Protein AF-A0A7V5LEC3-F1 (afdb_monomer_lite)

Radius of gyration: 36.4 Å; chains: 1; bounding box: 105×73×101 Å

Secondary structure (DSSP, 8-state):
---TT---PBPHHHHT-TT---HHHHHHHHHHTGGGT--HHHHHHHHHHHHTTT-S-HHHHHHH---HHHHT-TTGGGS----HHHHHHHHHHHHHHTTPPP--S-S---S-EEEEE--SHHHHHHHHHHHHTT-EEEEEESSSSS-THHHHTS-TTTS-HHHHHHHHHHHHTTT-EEEES--BTTTB-HHHHHHH-SEEEE-----EEPP---TTTTSTTEEEHHHHHHHHHH-TT----SEEEEEE-SHHHHHHHHHHHHTT-EEEEEESS-GGG--S-HHHHHHHHHHT-EEEESEEEEEEEEETTEEEEEEEEEEEEEEE-TTSSEEEEEEEEEEEEEE-SEEEEES-EE----S-GGGB-TTSPBP--TT-B-SSTTEEE-SGGGS---HHHHHHHHHHHHHHHHHHHHTPPPPP---PPBPPGGGS-GGG----PPP---B--HHHHHHSTTS-SBPPPPHHHHHHHHHT---BTTB-S-----HHHHHHHHHIIIIIIIGGG--TTHHHH-PPP-SGGGGSBPSS---TT-TT--SB-HHHHHHHHHHTT---HHHHHHHHHHHHHHTTHHHHHT-HHHHHHHHHGGG----PPPPGGGGGHHHHHIIIIIIIHHHHHSS-HHHHH-HHHIIIIIHHHHHH-PPBTTTTB----GGG--HHHHHHHHHHHHHHHHHTTSSSHHHHHT-HHHHHHHTTTTTSSEEEEE-TT----SHHHHH-TT---TTT-TTSTT-----GGGGSTTEEEEE--TTS-HHHHTTTSPPPPTT--------------

Foldseek 3Di:
DPDPVDFLADAQLQVPQLQNAPLLLLLLLLQCCVVVVHDNLVSLLVSLVRRCVRALQLLLCLQFPLRVSFVRHQCVVVPGGFSSSLLSNQSLVSCLVVVPADAAPDPDADPFEEEEEAQALLSLLLLLLQLSPHYAYEYEEQAPDGHPCSQQQAALLRPNPVSSVSSSVRSCVSVYHYHYNDDDLPNHDPVNVLVVGQAYEYEQAFQAFDFLPAALCPFPQEEALSRQSNCCSVPVLDQSDAEEEEEAQAQSSLRSQLLNVLSHHQYEYEELADPVQRHYSPVSVVVSVLLPYHYHYQKDFRHFDDDPSFGFKTKIFGWDFDAADPVRGTDTDTDPPDIDIDTHRHYYYHHDTADPDNHDCLQADPVGAGDADQLQHSVPNNYGYFANSNHHDGSSNSSNSSNSVSQVSVCVVVVHDRDDDDPGHHFHSVQADCVPQDDDDHDFFDADRSVVCSVPVSHHGTDRTDSVNSNVSSSNDPSTSQDRPDPPCDPLVVLLLCQQCVQQPPVQQVQPCCVVQLAADPDPQQDAADLEADASLQRRGSYYHLLLVLLLCLLVVHDPVVSCVVNVVCLQAQQLLCVQRRYNVLSLLVVLQVPADAADDDDQVLLCLQVVLLPPQRHVCCNVPSDNRCSLQPLNCLVRHLVCCVVVQGAYPVPRDTDPPPVNPDPSNVNNVVSNVVVSVVSNNYQPSCLRHHHNSLVSSLVSQQNHFKFKAFAPPDSLSCQLQVQASQNDDCQACGSHSSDSSNCSSVVNVRMDIGTNDPPPDPVVVVRRHRPDPPPDDPDDDDDDDDDDD

pLDDT: mean 85.45, std 15.53, range [23.48, 98.75]

Sequence (793 aa):
MIDKDKLDLLAPCIATCPQGNDIRAVMAIISEADRLERPRGEAFEEAWRVLTRTNPLPAVCGRVCPHPCETACNLCDRGCGIAINDIERFLGDWAISHELKHTRIQAQTHPEKIAVIGSGPAGLACAYHLARRGYNVTIFEAQQKSGGMMRYGIPEYRLPTDIIEAEIENILDLGIELRTGVEVGGDLSFVELQSEYDVVFIGVGAQKGIKLYCRGEDAPNVTGGVEFLRRTTDDKSFHPGDRVVVVGGGDTAVDAARVALRLGSEVTIMYRRTRNEMPAIKEEIREAEAEGVKIEFLSAPKEIETRDERAVAIIGQRMQLGEPDDSGRRRPVPIIGEEFRIDADLVIVAVSQTADWNGPTEVTNRRGWIEADDWGDTGFKMTYAGGDVKGLGLVADAVHQGTKAAEAIHARLRGEDLPVEIKPTLVTTEQISLAKTEPAPRHEGGKLSVKERRERLWAEIKSTITVDEAVAEADRCVKCGTTFLSKRTTPLLLLRRFTQFGIGVVLFNSYFSVFSTKTIYAGPLRNICVPGLNCHACPTATMGCPIGMMQYFAATHRFPWFLIGFLGIIGLISGRFTCGWLCPFGFVQDMVHSFKKLNIRIPRPLYYFKYVVLVTLVFIIPYLTYEHWFSKLCPCGALIAAIPWAIWNPVQPQFDTTAVPLDAIGSMYWIKIWILGVFLMLFLFIKRPFCRTICPLGAIYALFNRISLVSLRVKESCTNCGRCRELCPMDLDFRTEINSENCIKCFDCTQCEHVEFSWNLPWGSVAEASRLRAPPVEGEAIGGPVTTSRGNR

Structure (mmCIF, N/CA/C/O backbone):
data_AF-A0A7V5LEC3-F1
#
_entry.id   AF-A0A7V5LEC3-F1
#
loop_
_atom_site.group_PDB
_atom_site.id
_atom_site.type_symbol
_atom_site.label_atom_id
_atom_site.label_alt_id
_atom_site.label_comp_id
_atom_site.label_asym_id
_atom_site.label_entity_id
_atom_site.label_seq_id
_atom_site.pdbx_PDB_ins_code
_atom_site.Cartn_x
_atom_site.Cartn_y
_atom_site.Cartn_z
_atom_site.occupancy
_atom_site.B_iso_or_equiv
_atom_site.auth_seq_id
_atom_site.auth_comp_id
_atom_site.auth_asym_id
_atom_site.auth_atom_id
_atom_site.pdbx_PDB_model_num
ATOM 1 N N . MET A 1 1 ? 5.135 30.159 17.154 1.00 24.41 1 MET A N 1
ATOM 2 C CA . MET A 1 1 ? 6.119 29.928 16.074 1.00 24.41 1 MET A CA 1
ATOM 3 C C . MET A 1 1 ? 6.428 28.443 16.044 1.00 24.41 1 MET A C 1
ATOM 5 O O . MET A 1 1 ? 7.126 27.965 16.926 1.00 24.41 1 MET A O 1
ATOM 9 N N . ILE A 1 2 ? 5.815 27.710 15.114 1.00 23.48 2 ILE A N 1
ATOM 10 C CA . ILE A 1 2 ? 6.107 26.290 14.895 1.00 23.48 2 ILE A CA 1
ATOM 11 C C . ILE A 1 2 ? 7.493 26.232 14.251 1.00 23.48 2 ILE A C 1
ATOM 13 O O . ILE A 1 2 ? 7.745 26.908 13.254 1.00 23.48 2 ILE A O 1
ATOM 17 N N . ASP A 1 3 ? 8.399 25.517 14.905 1.00 26.42 3 ASP A N 1
ATOM 18 C CA . ASP A 1 3 ? 9.773 25.302 14.471 1.00 26.42 3 ASP A CA 1
ATOM 19 C C . ASP A 1 3 ? 9.765 24.695 13.059 1.00 26.42 3 ASP A C 1
ATOM 21 O O . ASP A 1 3 ? 9.297 23.572 12.867 1.00 26.42 3 ASP A O 1
ATOM 25 N N . LYS A 1 4 ? 10.225 25.460 12.059 1.00 29.41 4 LYS A N 1
ATOM 26 C CA . LYS A 1 4 ? 10.257 25.048 10.642 1.00 29.41 4 LYS A CA 1
ATOM 27 C C . LYS A 1 4 ? 11.135 23.807 10.405 1.00 29.41 4 LYS A C 1
ATOM 29 O O . LYS A 1 4 ? 11.043 23.211 9.339 1.00 29.41 4 LYS A O 1
ATOM 34 N N . ASP A 1 5 ? 11.918 23.392 11.403 1.00 36.50 5 ASP A N 1
ATOM 35 C CA . ASP A 1 5 ? 12.737 22.177 11.390 1.00 36.50 5 ASP A CA 1
ATOM 36 C C . ASP A 1 5 ? 11.968 20.892 11.789 1.00 36.50 5 ASP A C 1
ATOM 38 O O . ASP A 1 5 ? 12.553 19.809 11.748 1.00 36.50 5 ASP A O 1
ATOM 42 N N . LYS A 1 6 ? 10.680 20.974 12.170 1.00 38.81 6 LYS A N 1
ATOM 43 C CA . LYS A 1 6 ? 9.840 19.833 12.607 1.00 38.81 6 LYS A CA 1
ATOM 44 C C . LYS A 1 6 ? 8.749 19.448 11.598 1.00 38.81 6 LYS A C 1
ATOM 46 O O . LYS A 1 6 ? 7.587 19.295 11.970 1.00 38.81 6 LYS A O 1
ATOM 51 N N . LEU A 1 7 ? 9.087 19.335 10.316 1.00 44.12 7 LEU A N 1
ATOM 52 C CA . LEU A 1 7 ? 8.174 18.713 9.358 1.00 44.12 7 LEU A CA 1
ATOM 53 C C . LEU A 1 7 ? 8.414 17.202 9.317 1.00 44.12 7 LEU A C 1
ATOM 55 O O . LEU A 1 7 ? 9.490 16.768 8.907 1.00 44.12 7 LEU A O 1
ATOM 59 N N . ASP A 1 8 ? 7.393 16.421 9.679 1.00 54.00 8 ASP A N 1
ATOM 60 C CA . ASP A 1 8 ? 7.269 15.028 9.246 1.00 54.00 8 ASP A CA 1
ATOM 61 C C . ASP A 1 8 ? 7.252 15.021 7.714 1.00 54.00 8 ASP A C 1
ATOM 63 O O . ASP A 1 8 ? 6.267 15.402 7.076 1.00 54.00 8 ASP A O 1
ATOM 67 N N . LEU A 1 9 ? 8.383 14.665 7.106 1.00 72.19 9 LEU A N 1
ATOM 68 C CA . LEU A 1 9 ? 8.486 14.618 5.656 1.00 72.19 9 LEU A CA 1
ATOM 69 C C . LEU A 1 9 ? 7.780 13.355 5.139 1.00 72.19 9 LEU A C 1
ATOM 71 O O . LEU A 1 9 ? 8.059 12.232 5.583 1.00 72.19 9 LEU A O 1
ATOM 75 N N . LEU A 1 10 ? 6.872 13.533 4.180 1.00 82.38 10 LEU A N 1
ATOM 76 C CA . LEU A 1 10 ? 6.075 12.447 3.618 1.00 82.38 10 LEU A CA 1
ATOM 77 C C . LEU A 1 10 ? 6.847 11.730 2.507 1.00 82.38 10 LEU A C 1
ATOM 79 O O . LEU A 1 10 ? 7.439 12.355 1.624 1.00 82.38 10 LEU A O 1
ATOM 83 N N . ALA A 1 11 ? 6.840 10.397 2.547 1.00 87.56 11 ALA A N 1
ATOM 84 C CA . ALA A 1 11 ? 7.420 9.589 1.483 1.00 87.56 11 ALA A CA 1
ATOM 85 C C . ALA A 1 11 ? 6.589 9.744 0.194 1.00 87.56 11 ALA A C 1
ATOM 87 O O . ALA A 1 11 ? 5.360 9.662 0.263 1.00 87.56 11 ALA A O 1
ATOM 88 N N . PRO A 1 12 ? 7.219 9.900 -0.984 1.00 90.25 12 PRO A N 1
ATOM 89 C CA . PRO A 1 12 ? 6.482 10.134 -2.227 1.00 90.25 12 PRO A CA 1
ATOM 90 C C . PRO A 1 12 ? 5.563 8.966 -2.603 1.00 90.25 12 PRO A C 1
ATOM 92 O O . PRO A 1 12 ? 4.489 9.193 -3.152 1.00 90.25 12 PRO A O 1
ATOM 95 N N . CYS A 1 13 ? 5.925 7.729 -2.240 1.00 92.06 13 CYS A N 1
ATOM 96 C CA . CYS A 1 13 ? 5.071 6.560 -2.444 1.00 92.06 13 CYS A CA 1
ATOM 97 C C . CYS A 1 13 ? 3.762 6.627 -1.641 1.00 92.06 13 CYS A C 1
ATOM 99 O O . CYS A 1 13 ? 2.728 6.229 -2.160 1.00 92.06 13 CYS A O 1
ATOM 101 N N . ILE A 1 14 ? 3.785 7.160 -0.412 1.00 91.19 14 ILE A N 1
ATOM 102 C CA . ILE A 1 14 ? 2.576 7.349 0.408 1.00 91.19 14 ILE A CA 1
ATOM 103 C C . ILE A 1 14 ? 1.735 8.487 -0.175 1.00 91.19 14 ILE A C 1
ATOM 105 O O . ILE A 1 14 ? 0.533 8.341 -0.341 1.00 91.19 14 ILE A O 1
ATOM 109 N N . ALA A 1 15 ? 2.378 9.595 -0.550 1.00 89.38 15 ALA A N 1
ATOM 110 C CA . ALA A 1 15 ? 1.699 10.769 -1.100 1.00 89.38 15 ALA A CA 1
ATOM 111 C C . ALA A 1 15 ? 0.947 10.512 -2.410 1.00 89.38 15 ALA A C 1
ATOM 113 O O . ALA A 1 15 ? -0.008 11.210 -2.725 1.00 89.38 15 ALA A O 1
ATOM 114 N N . THR A 1 16 ? 1.417 9.541 -3.187 1.00 91.31 16 THR A N 1
ATOM 115 C CA . THR A 1 16 ? 0.834 9.164 -4.478 1.00 91.31 16 THR A CA 1
ATOM 116 C C . THR A 1 16 ? 0.011 7.886 -4.399 1.00 91.31 16 THR A C 1
ATOM 118 O O . THR A 1 16 ? -0.535 7.467 -5.414 1.00 91.31 16 THR A O 1
ATOM 121 N N . CYS A 1 17 ? -0.084 7.250 -3.226 1.00 93.00 17 CYS A N 1
ATOM 122 C CA . CYS A 1 17 ? -0.916 6.072 -3.043 1.00 93.00 17 CYS A CA 1
ATOM 123 C C . CYS A 1 17 ? -2.394 6.496 -3.005 1.00 93.00 17 CYS A C 1
ATOM 125 O O . CYS A 1 17 ? -2.797 7.121 -2.023 1.00 93.00 17 CYS A O 1
ATOM 127 N N . PRO A 1 18 ? -3.220 6.123 -4.001 1.00 90.31 18 PRO A N 1
ATOM 128 C CA . PRO A 1 18 ? -4.637 6.498 -4.026 1.00 90.31 18 PRO A CA 1
ATOM 129 C C . PRO A 1 18 ? -5.420 5.955 -2.824 1.00 90.31 18 PRO A C 1
ATOM 131 O O . PRO A 1 18 ? -6.395 6.556 -2.403 1.00 90.31 18 PRO A O 1
ATOM 134 N N . GLN A 1 19 ? -4.959 4.850 -2.231 1.00 90.06 19 GLN A N 1
ATOM 135 C CA . GLN A 1 19 ? -5.587 4.207 -1.074 1.00 90.06 19 GLN A CA 1
ATOM 136 C C . GLN A 1 19 ? -5.247 4.904 0.258 1.00 90.06 19 GLN A C 1
ATOM 138 O O . GLN A 1 19 ? -5.965 4.748 1.242 1.00 90.06 19 GLN A O 1
ATOM 143 N N . GLY A 1 20 ? -4.143 5.662 0.309 1.00 87.56 20 GLY A N 1
ATOM 144 C CA . GLY A 1 20 ? -3.601 6.234 1.548 1.00 87.56 20 GLY A CA 1
ATOM 145 C C . GLY A 1 20 ? -2.778 5.264 2.409 1.00 87.56 20 GLY A C 1
ATOM 146 O O . GLY A 1 20 ? -2.611 5.505 3.602 1.00 87.56 20 GLY A O 1
ATOM 147 N N . ASN A 1 21 ? -2.250 4.178 1.835 1.00 91.75 21 ASN A N 1
ATOM 148 C CA . ASN A 1 21 ? -1.500 3.159 2.580 1.00 91.75 21 ASN A CA 1
ATOM 149 C C . ASN A 1 21 ? -0.188 3.696 3.179 1.00 91.75 21 ASN A C 1
ATOM 151 O O . ASN A 1 21 ? 0.602 4.359 2.498 1.00 91.75 21 ASN A O 1
ATOM 155 N N . ASP A 1 22 ? 0.130 3.286 4.414 1.00 90.75 22 ASP A N 1
ATOM 156 C CA . ASP A 1 22 ? 1.450 3.512 5.021 1.00 90.75 22 ASP A CA 1
ATOM 157 C C . ASP A 1 22 ? 2.480 2.492 4.503 1.00 90.75 22 ASP A C 1
ATOM 159 O O . ASP A 1 22 ? 2.961 1.600 5.207 1.00 90.75 22 ASP A O 1
ATOM 163 N N . ILE A 1 23 ? 2.827 2.641 3.222 1.00 93.19 23 ILE A N 1
ATOM 164 C CA . ILE A 1 23 ? 3.787 1.786 2.507 1.00 93.19 23 ILE A CA 1
ATOM 165 C C . ILE A 1 23 ? 5.130 1.742 3.245 1.00 93.19 23 ILE A C 1
ATOM 167 O O . ILE A 1 23 ? 5.800 0.712 3.288 1.00 93.19 23 ILE A O 1
ATOM 171 N N . ARG A 1 24 ? 5.542 2.858 3.853 1.00 88.69 24 ARG A N 1
ATOM 172 C CA . ARG A 1 24 ? 6.811 2.941 4.579 1.00 88.69 24 ARG A CA 1
ATOM 173 C C . ARG A 1 24 ? 6.811 2.040 5.809 1.00 88.69 24 ARG A C 1
ATOM 175 O O . ARG A 1 24 ? 7.806 1.349 6.021 1.00 88.69 24 ARG A O 1
ATOM 182 N N . ALA A 1 25 ? 5.741 2.053 6.604 1.00 87.00 25 ALA A N 1
ATOM 183 C CA . ALA A 1 25 ? 5.615 1.178 7.765 1.00 87.00 25 ALA A CA 1
ATOM 184 C C . ALA A 1 25 ? 5.575 -0.299 7.354 1.00 87.00 25 ALA A C 1
ATOM 186 O O . ALA A 1 25 ? 6.313 -1.094 7.931 1.00 87.00 25 ALA A O 1
ATOM 187 N N . VAL A 1 26 ? 4.812 -0.643 6.309 1.00 93.50 26 VAL A N 1
ATOM 188 C CA . VAL A 1 26 ? 4.755 -2.006 5.748 1.00 93.50 26 VAL A CA 1
ATOM 189 C C . VAL A 1 26 ? 6.157 -2.516 5.397 1.00 93.50 26 VAL A C 1
ATOM 191 O O . VAL A 1 26 ? 6.591 -3.547 5.912 1.00 93.50 26 VAL A O 1
ATOM 194 N N . MET A 1 27 ? 6.920 -1.752 4.609 1.00 93.50 27 MET A N 1
ATOM 195 C CA . MET A 1 27 ? 8.288 -2.133 4.231 1.00 93.50 27 MET A CA 1
ATOM 196 C C . MET A 1 27 ? 9.225 -2.214 5.442 1.00 93.50 27 MET A C 1
ATOM 198 O O . MET A 1 27 ? 10.095 -3.083 5.512 1.00 93.50 27 MET A O 1
ATOM 202 N N . ALA A 1 28 ? 9.069 -1.313 6.417 1.00 86.12 28 ALA A N 1
ATOM 203 C CA . ALA A 1 28 ? 9.888 -1.314 7.625 1.00 86.12 28 ALA A CA 1
ATOM 204 C C . ALA A 1 28 ? 9.645 -2.548 8.502 1.00 86.12 28 ALA A C 1
ATOM 206 O O . ALA A 1 28 ? 10.609 -3.106 9.019 1.00 86.12 28 ALA A O 1
ATOM 207 N N . ILE A 1 29 ? 8.395 -2.988 8.637 1.00 86.25 29 ILE A N 1
ATOM 208 C CA . ILE A 1 29 ? 8.038 -4.184 9.407 1.00 86.25 29 ILE A CA 1
ATOM 209 C C . ILE A 1 29 ? 8.666 -5.431 8.780 1.00 86.25 29 ILE A C 1
ATOM 211 O O . ILE A 1 29 ? 9.311 -6.202 9.492 1.00 86.25 29 ILE A O 1
ATOM 215 N N . ILE A 1 30 ? 8.539 -5.588 7.458 1.00 92.00 30 ILE A N 1
ATOM 216 C CA . ILE A 1 30 ? 9.074 -6.747 6.733 1.00 92.00 30 ILE A CA 1
ATOM 217 C C . ILE A 1 30 ? 10.608 -6.775 6.802 1.00 92.00 30 ILE A C 1
ATOM 219 O O . ILE A 1 30 ? 11.181 -7.751 7.281 1.00 92.00 30 ILE A O 1
ATOM 223 N N . SER A 1 31 ? 11.272 -5.683 6.402 1.00 87.44 31 SER A N 1
ATOM 224 C CA . SER A 1 31 ? 12.749 -5.590 6.383 1.00 87.44 31 SER A CA 1
ATOM 225 C C . SER A 1 31 ? 13.398 -5.769 7.761 1.00 87.44 31 SER A C 1
ATOM 227 O O . SER A 1 31 ? 14.548 -6.186 7.895 1.00 87.44 31 SER A O 1
ATOM 229 N N . GLU A 1 32 ? 12.692 -5.438 8.846 1.00 80.06 32 GLU A N 1
ATOM 230 C CA . GLU A 1 32 ? 13.256 -5.545 10.192 1.00 80.06 32 GLU A CA 1
ATOM 231 C C . GLU A 1 32 ? 13.014 -6.893 10.872 1.00 80.06 32 GLU A C 1
ATOM 233 O O . GLU A 1 32 ? 13.605 -7.116 11.932 1.00 80.06 32 GLU A O 1
ATOM 238 N N . ALA A 1 33 ? 12.218 -7.791 10.284 1.00 79.62 33 ALA A N 1
ATOM 239 C CA . ALA A 1 33 ? 11.856 -9.077 10.881 1.00 79.62 33 ALA A CA 1
ATOM 240 C C . ALA A 1 33 ? 13.093 -9.908 11.267 1.00 79.62 33 ALA A C 1
ATOM 242 O O . ALA A 1 33 ? 13.329 -10.166 12.452 1.00 79.62 33 ALA A O 1
ATOM 243 N N . ASP A 1 34 ? 13.957 -10.205 10.291 1.00 75.25 34 ASP A N 1
ATOM 244 C CA . ASP A 1 34 ? 15.197 -10.967 10.497 1.00 75.25 34 ASP A CA 1
ATOM 245 C C . ASP A 1 34 ? 16.153 -10.236 11.442 1.00 75.25 34 ASP A C 1
ATOM 247 O O . ASP A 1 34 ? 16.822 -10.820 12.298 1.00 75.25 34 ASP A O 1
ATOM 251 N N . ARG A 1 35 ? 16.185 -8.904 11.337 1.00 66.00 35 ARG A N 1
ATOM 252 C CA . ARG A 1 35 ? 17.023 -8.051 12.180 1.00 66.00 35 ARG A CA 1
ATOM 253 C C . ARG A 1 35 ? 16.615 -8.118 13.652 1.00 66.00 35 ARG A C 1
ATOM 255 O O . ARG A 1 35 ? 17.464 -7.927 14.531 1.00 66.00 35 ARG A O 1
ATOM 262 N N . LEU A 1 36 ? 15.324 -8.274 13.917 1.00 65.44 36 LEU A N 1
ATOM 263 C CA . LEU A 1 36 ? 14.720 -8.340 15.244 1.00 65.44 36 LEU A CA 1
ATOM 264 C C . LEU A 1 36 ? 14.619 -9.778 15.770 1.00 65.44 36 LEU A C 1
ATOM 266 O O . LEU A 1 36 ? 14.122 -9.948 16.877 1.00 65.44 36 LEU A O 1
ATOM 270 N N . GLU A 1 37 ? 15.123 -10.775 15.029 1.00 76.31 37 GLU A N 1
ATOM 271 C CA . GLU A 1 37 ? 14.969 -12.203 15.358 1.00 76.31 37 GLU A CA 1
ATOM 272 C C . GLU A 1 37 ? 13.485 -12.578 15.553 1.00 76.31 37 GLU A C 1
ATOM 274 O O . GLU A 1 37 ? 13.148 -13.434 16.369 1.00 76.31 37 GLU A O 1
ATOM 279 N N . ARG A 1 38 ? 12.586 -11.902 14.820 1.00 78.88 38 ARG A N 1
ATOM 280 C CA . ARG A 1 38 ? 11.144 -12.158 14.854 1.00 78.88 38 ARG A CA 1
ATOM 281 C C . ARG A 1 38 ? 10.781 -13.204 13.807 1.00 78.88 38 ARG A C 1
ATOM 283 O O . ARG A 1 38 ? 11.327 -13.151 12.703 1.00 78.88 38 ARG A O 1
ATOM 290 N N . PRO A 1 39 ? 9.839 -14.116 14.098 1.00 88.69 39 PRO A N 1
ATOM 291 C CA . PRO A 1 39 ? 9.287 -14.987 13.071 1.00 88.69 39 PRO A CA 1
ATOM 292 C C . PRO A 1 39 ? 8.728 -14.146 11.920 1.00 88.69 39 PRO A C 1
ATOM 294 O O . PRO A 1 39 ? 7.901 -13.260 12.136 1.00 88.69 39 PRO A O 1
ATOM 297 N N . ARG A 1 40 ? 9.171 -14.419 10.687 1.00 90.19 40 ARG A N 1
ATOM 298 C CA . ARG A 1 40 ? 8.737 -13.662 9.499 1.00 90.19 40 ARG A CA 1
ATOM 299 C C . ARG A 1 40 ? 7.214 -13.651 9.338 1.00 90.19 40 ARG A C 1
ATOM 301 O O . ARG A 1 40 ? 6.660 -12.619 8.988 1.00 90.19 40 ARG A O 1
ATOM 308 N N . GLY A 1 41 ? 6.540 -14.751 9.688 1.00 93.12 41 GLY A N 1
ATOM 309 C CA . GLY A 1 41 ? 5.077 -14.837 9.661 1.00 93.12 41 GLY A CA 1
ATOM 310 C C . GLY A 1 41 ? 4.378 -13.786 10.531 1.00 93.12 41 GLY A C 1
ATOM 311 O O . GLY A 1 41 ? 3.439 -13.151 10.065 1.00 93.12 41 GLY A O 1
ATOM 312 N N . GLU A 1 42 ? 4.882 -13.519 11.742 1.00 91.75 42 GLU A N 1
ATOM 313 C CA . GLU A 1 42 ? 4.336 -12.460 12.608 1.00 91.75 42 GLU A CA 1
ATOM 314 C C . GLU A 1 42 ? 4.556 -11.065 12.012 1.00 91.75 42 GLU A C 1
ATOM 316 O O . GLU A 1 42 ? 3.720 -10.177 12.162 1.00 91.75 42 GLU A O 1
ATOM 321 N N . ALA A 1 43 ? 5.688 -10.855 11.333 1.00 91.69 43 ALA A N 1
ATOM 322 C CA . ALA A 1 43 ? 5.961 -9.594 10.654 1.00 91.69 43 ALA A CA 1
ATOM 323 C C . ALA A 1 43 ? 5.041 -9.398 9.439 1.00 91.69 43 ALA A C 1
ATOM 325 O O . ALA A 1 43 ? 4.567 -8.287 9.217 1.00 91.69 43 ALA A O 1
ATOM 326 N N . PHE A 1 44 ? 4.744 -10.456 8.680 1.00 97.25 44 PHE A N 1
ATOM 327 C CA . PHE A 1 44 ? 3.792 -10.395 7.569 1.00 97.25 44 PHE A CA 1
ATOM 328 C C . PHE A 1 44 ? 2.369 -10.122 8.051 1.00 97.25 44 PHE A C 1
ATOM 330 O O . PHE A 1 44 ? 1.696 -9.265 7.484 1.00 97.25 44 PHE A O 1
ATOM 337 N N . GLU A 1 45 ? 1.937 -10.760 9.141 1.00 96.69 45 GLU A N 1
ATOM 338 C CA . GLU A 1 45 ? 0.653 -10.444 9.767 1.00 96.69 45 GLU A CA 1
ATOM 339 C C . GLU A 1 45 ? 0.603 -8.982 10.243 1.00 96.69 45 GLU A C 1
ATOM 341 O O . GLU A 1 45 ? -0.357 -8.273 9.945 1.00 96.69 45 GLU A O 1
ATOM 346 N N . GLU A 1 46 ? 1.636 -8.486 10.934 1.00 94.25 46 GLU A N 1
ATOM 347 C CA . GLU A 1 46 ? 1.694 -7.083 11.374 1.00 94.25 46 GLU A CA 1
ATOM 348 C C . GLU A 1 46 ? 1.669 -6.114 10.180 1.00 94.25 46 GLU A C 1
ATOM 350 O O . GLU A 1 46 ? 0.942 -5.120 10.203 1.00 94.25 46 GLU A O 1
ATOM 355 N N . ALA A 1 47 ? 2.418 -6.411 9.116 1.00 95.69 47 ALA A N 1
ATOM 356 C CA . ALA A 1 47 ? 2.445 -5.615 7.894 1.00 95.69 47 ALA A CA 1
ATOM 357 C C . ALA A 1 47 ? 1.071 -5.587 7.201 1.00 95.69 47 ALA A C 1
ATOM 359 O O . ALA A 1 47 ? 0.595 -4.513 6.826 1.00 95.69 47 ALA A O 1
ATOM 360 N N . TRP A 1 48 ? 0.393 -6.733 7.102 1.00 97.94 48 TRP A N 1
ATOM 361 C CA . TRP A 1 48 ? -0.977 -6.828 6.594 1.00 97.94 48 TRP A CA 1
ATOM 362 C C . TRP A 1 48 ? -1.977 -6.057 7.473 1.00 97.94 48 TRP A C 1
ATOM 364 O O . TRP A 1 48 ? -2.834 -5.336 6.958 1.00 97.94 48 TRP A O 1
ATOM 374 N N . ARG A 1 49 ? -1.838 -6.107 8.805 1.00 95.19 49 ARG A N 1
ATOM 375 C CA . ARG A 1 49 ? -2.661 -5.309 9.736 1.00 95.19 49 ARG A CA 1
ATOM 376 C C . ARG A 1 49 ? -2.446 -3.806 9.573 1.00 95.19 49 ARG A C 1
ATOM 378 O O . ARG A 1 49 ? -3.390 -3.042 9.757 1.00 95.19 49 ARG A O 1
ATOM 385 N N . VAL A 1 50 ? -1.232 -3.363 9.240 1.00 93.62 50 VAL A N 1
ATOM 386 C CA . VAL A 1 50 ? -0.957 -1.953 8.918 1.00 93.62 50 VAL A CA 1
ATOM 387 C C . VAL A 1 50 ? -1.601 -1.560 7.592 1.00 93.62 50 VAL A C 1
ATOM 389 O O . VAL A 1 50 ? -2.247 -0.517 7.529 1.00 93.62 50 VAL A O 1
ATOM 392 N N . LEU A 1 51 ? -1.472 -2.396 6.565 1.00 94.94 51 LEU A N 1
ATOM 393 C CA . LEU A 1 51 ? -2.060 -2.171 5.244 1.00 94.94 51 LEU A CA 1
ATOM 394 C C . LEU A 1 51 ? -3.596 -2.068 5.304 1.00 94.94 51 LEU A C 1
ATOM 396 O O . LEU A 1 51 ? -4.193 -1.140 4.760 1.00 94.94 51 LEU A O 1
ATOM 400 N N . THR A 1 52 ? -4.228 -2.944 6.085 1.00 96.44 52 THR A N 1
ATOM 401 C CA . THR A 1 52 ? -5.689 -2.992 6.285 1.00 96.44 52 THR A CA 1
ATOM 402 C C . THR A 1 52 ? -6.246 -1.914 7.215 1.00 96.44 52 THR A C 1
ATOM 404 O O . THR A 1 52 ? -7.446 -1.861 7.486 1.00 96.44 52 THR A O 1
ATOM 407 N N . ARG A 1 53 ? -5.410 -0.975 7.675 1.00 93.62 53 ARG A N 1
ATOM 408 C CA . ARG A 1 53 ? -5.902 0.276 8.276 1.00 93.62 53 ARG A CA 1
ATOM 409 C C . ARG A 1 53 ? -6.579 1.182 7.258 1.00 93.62 53 ARG A C 1
ATOM 411 O O . ARG A 1 53 ? -7.426 1.966 7.664 1.00 93.62 53 ARG A O 1
ATOM 418 N N . THR A 1 54 ? -6.202 1.078 5.988 1.00 92.69 54 THR A N 1
ATOM 419 C CA . THR A 1 54 ? -6.716 1.923 4.901 1.00 92.69 54 THR A CA 1
ATOM 420 C C . THR A 1 54 ? -7.296 1.109 3.757 1.00 92.69 54 THR A C 1
ATOM 422 O O . THR A 1 54 ? -8.289 1.530 3.172 1.00 92.69 54 THR A O 1
ATOM 425 N N . ASN A 1 55 ? -6.712 -0.058 3.464 1.00 95.69 55 ASN A N 1
ATOM 426 C CA . ASN A 1 55 ? -7.156 -0.932 2.386 1.00 95.69 55 ASN A CA 1
ATOM 427 C C . ASN A 1 55 ? -7.625 -2.303 2.907 1.00 95.69 55 ASN A C 1
ATOM 429 O O . ASN A 1 55 ? -6.779 -3.141 3.214 1.00 95.69 55 ASN A O 1
ATOM 433 N N . PRO A 1 56 ? -8.938 -2.582 2.968 1.00 96.56 56 PRO A N 1
ATOM 434 C CA . PRO A 1 56 ? -9.448 -3.898 3.352 1.00 96.56 56 PRO A CA 1
ATOM 435 C C . PRO A 1 56 ? -9.352 -4.958 2.251 1.00 96.56 56 PRO A C 1
ATOM 437 O O . PRO A 1 56 ? -9.711 -6.101 2.506 1.00 96.56 56 PRO A O 1
ATOM 440 N N . LEU A 1 57 ? -8.886 -4.594 1.053 1.00 97.62 57 LEU A N 1
ATOM 441 C CA . LEU A 1 57 ? -8.794 -5.472 -0.112 1.00 97.62 57 LEU A CA 1
ATOM 442 C C . LEU A 1 57 ? -7.351 -5.555 -0.667 1.00 97.62 57 LEU A C 1
ATOM 444 O O . LEU A 1 57 ? -7.111 -5.222 -1.837 1.00 97.62 57 LEU A O 1
ATOM 448 N N . PRO A 1 58 ? -6.330 -5.879 0.154 1.00 96.94 58 PRO A N 1
ATOM 449 C CA . PRO A 1 58 ? -4.941 -5.936 -0.302 1.00 96.94 58 PRO A CA 1
ATOM 450 C C . PRO A 1 58 ? -4.698 -6.965 -1.411 1.00 96.94 58 PRO A C 1
ATOM 452 O O . PRO A 1 58 ? -3.933 -6.674 -2.332 1.00 96.94 58 PRO A O 1
ATOM 455 N N . ALA A 1 59 ? -5.357 -8.128 -1.389 1.00 97.31 59 ALA A N 1
ATOM 456 C CA . ALA A 1 59 ? -5.168 -9.141 -2.428 1.00 97.31 59 ALA A CA 1
ATOM 457 C C . ALA A 1 59 ? -5.746 -8.681 -3.777 1.00 97.31 59 ALA A C 1
ATOM 459 O O . ALA A 1 59 ? -5.159 -8.963 -4.827 1.00 97.31 59 ALA A O 1
ATOM 460 N N . VAL A 1 60 ? -6.849 -7.924 -3.769 1.00 97.69 60 VAL A N 1
ATOM 461 C CA . VAL A 1 60 ? -7.398 -7.310 -4.986 1.00 97.69 60 VAL A CA 1
ATOM 462 C C . VAL A 1 60 ? -6.528 -6.146 -5.467 1.00 97.69 60 VAL A C 1
ATOM 464 O O . VAL A 1 60 ? -6.101 -6.126 -6.624 1.00 97.69 60 VAL A O 1
ATOM 467 N N . CYS A 1 61 ? -6.234 -5.169 -4.606 1.00 96.50 61 CYS A N 1
ATOM 468 C CA . CYS A 1 61 ? -5.458 -3.982 -4.979 1.00 96.50 61 CYS A CA 1
ATOM 469 C C . CYS A 1 61 ? -4.043 -4.337 -5.460 1.00 96.50 61 CYS A C 1
ATOM 471 O O . CYS A 1 61 ? -3.573 -3.763 -6.446 1.00 96.50 61 CYS A O 1
ATOM 473 N N . GLY A 1 62 ? -3.417 -5.349 -4.852 1.00 95.69 62 GLY A N 1
ATOM 474 C CA . GLY A 1 62 ? -2.141 -5.920 -5.283 1.00 95.69 62 GLY A CA 1
ATOM 475 C C . GLY A 1 62 ? -2.155 -6.507 -6.702 1.00 95.69 62 GLY A C 1
ATOM 476 O O . GLY A 1 62 ? -1.097 -6.716 -7.284 1.00 95.69 62 GLY A O 1
ATOM 477 N N . ARG A 1 63 ? -3.330 -6.736 -7.302 1.00 94.94 63 ARG A N 1
ATOM 478 C CA . ARG A 1 63 ? -3.480 -7.260 -8.671 1.00 94.94 63 ARG A CA 1
ATOM 479 C C . ARG A 1 63 ? -3.876 -6.209 -9.699 1.00 94.94 63 ARG A C 1
ATOM 481 O O . ARG A 1 63 ? -3.456 -6.299 -10.847 1.00 94.94 63 ARG A O 1
ATOM 488 N N . VAL A 1 64 ? -4.707 -5.239 -9.314 1.00 94.25 64 VAL A N 1
ATOM 489 C CA . VAL A 1 64 ? -5.388 -4.354 -10.283 1.00 94.25 64 VAL A CA 1
ATOM 490 C C . VAL A 1 64 ? -4.968 -2.886 -10.198 1.00 94.25 64 VAL A C 1
ATOM 492 O O . VAL A 1 64 ? -5.335 -2.095 -11.063 1.00 94.25 64 VAL A O 1
ATOM 495 N N . CYS A 1 65 ? -4.213 -2.493 -9.169 1.00 92.94 65 CYS A N 1
ATOM 496 C CA . CYS A 1 65 ? -3.748 -1.118 -9.015 1.00 92.94 65 CYS A CA 1
ATOM 497 C C . CYS A 1 65 ? -2.639 -0.780 -10.038 1.00 92.94 65 CYS A C 1
ATOM 499 O O . CYS A 1 65 ? -1.653 -1.513 -10.134 1.00 92.94 65 CYS A O 1
ATOM 501 N N . PRO A 1 66 ? -2.697 0.382 -10.720 1.00 90.31 66 PRO A N 1
ATOM 502 C CA . PRO A 1 66 ? -1.626 0.851 -11.608 1.00 90.31 66 PRO A CA 1
ATOM 503 C C . PRO A 1 66 ? -0.385 1.374 -10.861 1.00 90.31 66 PRO A C 1
ATOM 505 O O . PRO A 1 66 ? 0.501 1.957 -11.480 1.00 90.31 66 PRO A O 1
ATOM 508 N N . HIS A 1 67 ? -0.343 1.214 -9.532 1.00 90.81 67 HIS A N 1
ATOM 509 C CA . HIS A 1 67 ? 0.824 1.426 -8.672 1.00 90.81 67 HIS A CA 1
ATOM 510 C C . HIS A 1 67 ? 1.608 2.740 -8.918 1.00 90.81 67 HIS A C 1
ATOM 512 O O . HIS A 1 67 ? 2.841 2.737 -9.007 1.00 90.81 67 HIS A O 1
ATOM 518 N N . PRO A 1 68 ? 0.935 3.915 -8.944 1.00 91.94 68 PRO A N 1
ATOM 519 C CA . PRO A 1 68 ? 1.609 5.214 -9.101 1.00 91.94 68 PRO A CA 1
ATOM 520 C C . PRO A 1 68 ? 2.653 5.478 -8.002 1.00 91.94 68 PRO A C 1
ATOM 522 O O . PRO A 1 68 ? 3.648 6.167 -8.240 1.00 91.94 68 PRO A O 1
ATOM 525 N N . CYS A 1 69 ? 2.471 4.858 -6.831 1.00 93.00 69 CYS A N 1
ATOM 526 C CA . CYS A 1 69 ? 3.405 4.866 -5.709 1.00 93.00 69 CYS A CA 1
ATOM 527 C C . CYS A 1 69 ? 4.803 4.332 -6.056 1.00 93.00 69 CYS A C 1
ATOM 529 O O . CYS A 1 69 ? 5.790 4.768 -5.457 1.00 93.00 69 CYS A O 1
ATOM 531 N N . GLU A 1 70 ? 4.912 3.425 -7.026 1.00 93.31 70 GLU A N 1
ATOM 532 C CA . GLU A 1 70 ? 6.194 2.895 -7.483 1.00 93.31 70 GLU A CA 1
ATOM 533 C C . GLU A 1 70 ? 6.876 3.840 -8.462 1.00 93.31 70 GLU A C 1
ATOM 535 O O . GLU A 1 70 ? 8.082 4.047 -8.366 1.00 93.31 70 GLU A O 1
ATOM 540 N N . THR A 1 71 ? 6.104 4.472 -9.351 1.00 89.81 71 THR A N 1
ATOM 541 C CA . THR A 1 71 ? 6.634 5.460 -10.303 1.00 89.81 71 THR A CA 1
ATOM 542 C C . THR A 1 71 ? 7.184 6.683 -9.567 1.00 89.81 71 THR A C 1
ATOM 544 O O . THR A 1 71 ? 8.225 7.214 -9.946 1.00 89.81 71 THR A O 1
ATOM 547 N N . ALA A 1 72 ? 6.531 7.095 -8.477 1.00 90.88 72 ALA A N 1
ATOM 548 C CA . ALA A 1 72 ? 6.967 8.204 -7.630 1.00 90.88 72 ALA A CA 1
ATOM 549 C C . ALA A 1 72 ? 8.103 7.842 -6.651 1.00 90.88 72 ALA A C 1
ATOM 551 O O . ALA A 1 72 ? 8.566 8.696 -5.895 1.00 90.88 72 ALA A O 1
ATOM 552 N N . CYS A 1 73 ? 8.541 6.582 -6.593 1.00 91.25 73 CYS A N 1
ATOM 553 C CA . CYS A 1 73 ? 9.557 6.152 -5.639 1.00 91.25 73 CYS A CA 1
ATOM 554 C C . CYS A 1 73 ? 10.908 6.844 -5.905 1.00 91.25 73 CYS A C 1
ATOM 556 O O . CYS A 1 73 ? 11.447 6.756 -7.002 1.00 91.25 73 CYS A O 1
ATOM 558 N N . ASN A 1 74 ? 11.535 7.423 -4.872 1.00 87.69 74 ASN A N 1
ATOM 559 C CA . ASN A 1 74 ? 12.859 8.068 -4.989 1.00 87.69 74 ASN A CA 1
ATOM 560 C C . ASN A 1 74 ? 14.002 7.106 -5.396 1.00 87.69 74 ASN A C 1
ATOM 562 O O . ASN A 1 74 ? 15.118 7.547 -5.659 1.00 87.69 74 ASN A O 1
ATOM 566 N N . LEU A 1 75 ? 13.768 5.787 -5.428 1.00 87.00 75 LEU A N 1
ATOM 567 C CA . LEU A 1 75 ? 14.735 4.819 -5.964 1.00 87.00 75 LEU A CA 1
ATOM 568 C C . LEU A 1 75 ? 14.692 4.698 -7.495 1.00 87.00 75 LEU A C 1
ATOM 570 O O . LEU A 1 75 ? 15.641 4.169 -8.073 1.00 87.00 75 LEU A O 1
ATOM 574 N N . CYS A 1 76 ? 13.652 5.217 -8.158 1.00 83.50 76 CYS A N 1
ATOM 575 C CA . CYS A 1 76 ? 13.549 5.223 -9.620 1.00 83.50 76 CYS A CA 1
ATOM 576 C C . CYS A 1 76 ? 14.712 5.975 -10.284 1.00 83.50 76 CYS A C 1
ATOM 578 O O . CYS A 1 76 ? 15.225 5.509 -11.298 1.00 83.50 76 CYS A O 1
ATOM 580 N N . ASP A 1 77 ? 15.224 7.040 -9.656 1.00 71.88 77 ASP A N 1
ATOM 581 C CA . ASP A 1 77 ? 16.396 7.796 -10.133 1.00 71.88 77 ASP A CA 1
ATOM 582 C C . ASP A 1 77 ? 17.680 6.944 -10.234 1.00 71.88 77 ASP A C 1
ATOM 584 O O . ASP A 1 77 ? 18.683 7.377 -10.802 1.00 71.88 77 ASP A O 1
ATOM 588 N N . ARG A 1 78 ? 17.681 5.730 -9.665 1.00 67.75 78 ARG A N 1
ATOM 589 C CA . ARG A 1 78 ? 18.819 4.799 -9.648 1.00 67.75 78 ARG A CA 1
ATOM 590 C C . ARG A 1 78 ? 18.546 3.454 -10.324 1.00 67.75 78 ARG A C 1
ATOM 592 O O . ARG A 1 78 ? 19.365 2.546 -10.192 1.00 67.75 78 ARG A O 1
ATOM 599 N N . GLY A 1 79 ? 17.433 3.312 -11.038 1.00 72.00 79 GLY A N 1
ATOM 600 C CA . GLY A 1 79 ? 17.092 2.090 -11.766 1.00 72.00 79 GLY A CA 1
ATOM 601 C C . GLY A 1 79 ? 15.613 1.761 -11.644 1.00 72.00 79 GLY A C 1
ATOM 602 O O . GLY A 1 79 ? 14.822 2.163 -12.490 1.00 72.00 79 GLY A O 1
ATOM 603 N N . CYS A 1 80 ? 15.235 1.025 -10.598 1.00 76.44 80 CYS A N 1
ATOM 604 C CA . CYS A 1 80 ? 13.856 0.580 -10.398 1.00 76.44 80 CYS A CA 1
ATOM 605 C C . CYS A 1 80 ? 13.390 0.871 -8.968 1.00 76.44 80 CYS A C 1
ATOM 607 O O . CYS A 1 80 ? 14.092 0.534 -8.008 1.00 76.44 80 CYS A O 1
ATOM 609 N N . GLY A 1 81 ? 12.187 1.440 -8.834 1.00 87.25 81 GLY A N 1
ATOM 610 C CA . GLY A 1 81 ? 11.508 1.627 -7.551 1.00 87.25 81 GLY A CA 1
ATOM 611 C C . GLY A 1 81 ? 11.235 0.309 -6.817 1.00 87.25 81 GLY A C 1
ATOM 612 O O . GLY A 1 81 ? 11.507 -0.779 -7.331 1.00 87.25 81 GLY A O 1
ATOM 613 N N . ILE A 1 82 ? 10.680 0.397 -5.610 1.00 92.94 82 ILE A N 1
ATOM 614 C CA . ILE A 1 82 ? 10.218 -0.790 -4.872 1.00 92.94 82 ILE A CA 1
ATOM 615 C C . ILE A 1 82 ? 8.996 -1.390 -5.579 1.00 92.94 82 ILE A C 1
ATOM 617 O O . ILE A 1 82 ? 8.137 -0.628 -6.019 1.00 92.94 82 ILE A O 1
ATOM 621 N N . ALA A 1 83 ? 8.919 -2.716 -5.688 1.00 94.88 83 ALA A N 1
ATOM 622 C CA . ALA A 1 83 ? 7.755 -3.467 -6.163 1.00 94.88 83 ALA A CA 1
ATOM 623 C C . ALA A 1 83 ? 6.674 -3.516 -5.066 1.00 94.88 83 ALA A C 1
ATOM 625 O O . ALA A 1 83 ? 6.387 -4.545 -4.456 1.00 94.88 83 ALA A O 1
ATOM 626 N N . ILE A 1 84 ? 6.122 -2.343 -4.750 1.00 95.94 84 ILE A N 1
ATOM 627 C CA . ILE A 1 84 ? 5.110 -2.138 -3.708 1.00 95.94 84 ILE A CA 1
ATOM 628 C C . ILE A 1 84 ? 3.858 -2.973 -3.999 1.00 95.94 84 ILE A C 1
ATOM 630 O O . ILE A 1 84 ? 3.278 -3.529 -3.073 1.00 95.94 84 ILE A O 1
ATOM 634 N N . ASN A 1 85 ? 3.466 -3.079 -5.267 1.00 94.88 85 ASN A N 1
ATOM 635 C CA . ASN A 1 85 ? 2.311 -3.838 -5.719 1.00 94.88 85 ASN A CA 1
ATOM 636 C C . ASN A 1 85 ? 2.493 -5.347 -5.507 1.00 94.88 85 ASN A C 1
ATOM 638 O O . ASN A 1 85 ? 1.582 -5.999 -5.003 1.00 94.88 85 ASN A O 1
ATOM 642 N N . ASP A 1 86 ? 3.680 -5.889 -5.800 1.00 96.50 86 ASP A N 1
ATOM 643 C CA . ASP A 1 86 ? 4.008 -7.294 -5.523 1.00 96.50 86 ASP A CA 1
ATOM 644 C C . ASP A 1 86 ? 4.033 -7.594 -4.017 1.00 96.50 86 ASP A C 1
ATOM 646 O O . ASP A 1 86 ? 3.574 -8.654 -3.598 1.00 96.50 86 ASP A O 1
ATOM 650 N N . ILE A 1 87 ? 4.497 -6.651 -3.188 1.00 97.88 87 ILE A N 1
ATOM 651 C CA . ILE A 1 87 ? 4.440 -6.775 -1.722 1.00 97.88 87 ILE A CA 1
ATOM 652 C C . ILE A 1 87 ? 2.995 -6.715 -1.209 1.00 97.88 87 ILE A C 1
ATOM 654 O O . ILE A 1 87 ? 2.620 -7.517 -0.357 1.00 97.88 87 ILE A O 1
ATOM 658 N N . GLU A 1 88 ? 2.174 -5.793 -1.717 1.00 97.88 88 GLU A N 1
ATOM 659 C CA . GLU A 1 88 ? 0.747 -5.691 -1.376 1.00 97.88 88 GLU A CA 1
ATOM 660 C C . GLU A 1 88 ? 0.008 -6.989 -1.726 1.00 97.88 88 GLU A C 1
ATOM 662 O O . GLU A 1 88 ? -0.692 -7.546 -0.878 1.00 97.88 88 GLU A O 1
ATOM 667 N N . ARG A 1 89 ? 0.253 -7.525 -2.927 1.00 97.69 89 ARG A N 1
ATOM 668 C CA . ARG A 1 89 ? -0.262 -8.826 -3.352 1.00 97.69 89 ARG A CA 1
ATOM 669 C C . ARG A 1 89 ? 0.207 -9.953 -2.440 1.00 97.69 89 ARG A C 1
ATOM 671 O O . ARG A 1 89 ? -0.625 -10.726 -1.979 1.00 97.69 89 ARG A O 1
ATOM 678 N N . PHE A 1 90 ? 1.509 -10.043 -2.174 1.00 98.38 90 PHE A N 1
ATOM 679 C CA . PHE A 1 90 ? 2.081 -11.079 -1.316 1.00 98.38 90 PHE A CA 1
ATOM 680 C C . PHE A 1 90 ? 1.437 -11.077 0.072 1.00 98.38 90 PHE A C 1
ATOM 682 O O . PHE A 1 90 ? 1.089 -12.137 0.580 1.00 98.38 90 PHE A O 1
ATOM 689 N N . LEU A 1 91 ? 1.237 -9.902 0.676 1.00 98.44 91 LEU A N 1
ATOM 690 C CA . LEU A 1 91 ? 0.590 -9.786 1.984 1.00 98.44 91 LEU A CA 1
ATOM 691 C C . LEU A 1 91 ? -0.889 -10.183 1.943 1.00 98.44 91 LEU A C 1
ATOM 693 O O . LEU A 1 91 ? -1.364 -10.815 2.884 1.00 98.44 91 LEU A O 1
ATOM 697 N N . GLY A 1 92 ? -1.609 -9.828 0.875 1.00 98.00 92 GLY A N 1
ATOM 698 C CA . GLY A 1 92 ? -2.988 -10.272 0.660 1.00 98.00 92 GLY A CA 1
ATOM 699 C C . GLY A 1 92 ? -3.090 -11.792 0.507 1.00 98.00 92 GLY A C 1
ATOM 700 O O . GLY A 1 92 ? -3.845 -12.437 1.231 1.00 98.00 92 GLY A O 1
ATOM 701 N N . ASP A 1 93 ? -2.261 -12.376 -0.360 1.00 98.06 93 ASP A N 1
ATOM 702 C CA . ASP A 1 93 ? -2.209 -13.821 -0.604 1.00 98.06 93 ASP A CA 1
ATOM 703 C C . ASP A 1 93 ? -1.777 -14.585 0.664 1.00 98.06 93 ASP A C 1
ATOM 705 O O . ASP A 1 93 ? -2.364 -15.614 1.002 1.00 98.06 93 ASP A O 1
ATOM 709 N N . TRP A 1 94 ? -0.807 -14.052 1.417 1.00 98.06 94 TRP A N 1
ATOM 710 C CA . TRP A 1 94 ? -0.374 -14.594 2.708 1.00 98.06 94 TRP A CA 1
ATOM 711 C C . TRP A 1 94 ? -1.506 -14.595 3.735 1.00 98.06 94 TRP A C 1
ATOM 713 O O . TRP A 1 94 ? -1.671 -15.573 4.465 1.00 98.06 94 TRP A O 1
ATOM 723 N N . ALA A 1 95 ? -2.282 -13.511 3.808 1.00 98.06 95 ALA A N 1
ATOM 724 C CA . ALA A 1 95 ? -3.397 -13.404 4.737 1.00 98.06 95 ALA A CA 1
ATOM 725 C C . ALA A 1 95 ? -4.506 -14.410 4.422 1.00 98.06 95 ALA A C 1
ATOM 727 O O . ALA A 1 95 ? -5.011 -15.050 5.343 1.00 98.06 95 ALA A O 1
ATOM 728 N N . ILE A 1 96 ? -4.827 -14.596 3.138 1.00 97.75 96 ILE A N 1
ATOM 729 C CA . ILE A 1 96 ? -5.783 -15.611 2.684 1.00 97.75 96 ILE A CA 1
ATOM 730 C C . ILE A 1 96 ? -5.268 -17.013 3.035 1.00 97.75 96 ILE A C 1
ATOM 732 O O . ILE A 1 96 ? -5.984 -17.788 3.662 1.00 97.75 96 ILE A O 1
ATOM 736 N N . SER A 1 97 ? -4.011 -17.333 2.708 1.00 97.12 97 SER A N 1
ATOM 737 C CA . SER A 1 97 ? -3.463 -18.681 2.921 1.00 97.12 97 SER A CA 1
ATOM 738 C C . SER A 1 97 ? -3.276 -19.061 4.395 1.00 97.12 97 SER A C 1
ATOM 740 O O . SER A 1 97 ? -3.145 -20.242 4.703 1.00 97.12 97 SER A O 1
ATOM 742 N N . HIS A 1 98 ? -3.202 -18.076 5.294 1.00 97.38 98 HIS A N 1
ATOM 743 C CA . HIS A 1 98 ? -3.085 -18.271 6.744 1.00 97.38 98 HIS A CA 1
ATOM 744 C C . HIS A 1 98 ? -4.388 -17.956 7.490 1.00 97.38 98 HIS A C 1
ATOM 746 O O . HIS A 1 98 ? -4.375 -17.877 8.717 1.00 97.38 98 HIS A O 1
ATOM 752 N N . GLU A 1 99 ? -5.493 -17.758 6.760 1.00 96.75 99 GLU A N 1
ATOM 753 C CA . GLU A 1 99 ? -6.826 -17.487 7.308 1.00 96.75 99 GLU A CA 1
ATOM 754 C C . GLU A 1 99 ? -6.841 -16.319 8.315 1.00 96.75 99 GLU A C 1
ATOM 756 O O . GLU A 1 99 ? -7.573 -16.333 9.309 1.00 96.75 99 GLU A O 1
ATOM 761 N N . LEU A 1 100 ? -6.017 -15.289 8.077 1.00 97.25 100 LEU A N 1
ATOM 762 C CA . LEU A 1 100 ? -5.908 -14.143 8.978 1.00 97.25 100 LEU A CA 1
ATOM 763 C C . LEU A 1 100 ? -7.233 -13.388 9.032 1.00 97.25 100 LEU A C 1
ATOM 765 O O . LEU A 1 100 ? -7.741 -12.926 8.013 1.00 97.25 100 LEU A O 1
ATOM 769 N N . LYS A 1 101 ? -7.764 -13.204 10.242 1.00 96.44 101 LYS A N 1
ATOM 770 C CA . LYS A 1 101 ? -9.049 -12.533 10.448 1.00 96.44 101 LYS A CA 1
ATOM 771 C C . LYS A 1 101 ? -8.898 -11.058 10.783 1.00 96.44 101 LYS A C 1
ATOM 773 O O . LYS A 1 101 ? -8.020 -10.637 11.555 1.00 96.44 101 LYS A O 1
ATOM 778 N N . HIS A 1 102 ? -9.804 -10.263 10.227 1.00 95.00 102 HIS A N 1
ATOM 779 C CA . HIS A 1 102 ? -9.992 -8.891 10.663 1.00 95.00 102 HIS A CA 1
ATOM 780 C C . HIS A 1 102 ? -10.548 -8.836 12.087 1.00 95.00 102 HIS A C 1
ATOM 782 O O . HIS A 1 102 ? -11.294 -9.705 12.532 1.00 95.00 102 HIS A O 1
ATOM 788 N N . THR A 1 103 ? -10.177 -7.786 12.816 1.00 90.94 103 THR A N 1
ATOM 789 C CA . THR A 1 103 ? -10.606 -7.579 14.199 1.00 90.94 103 THR A CA 1
ATOM 790 C C . THR A 1 103 ? -11.277 -6.225 14.358 1.00 90.94 103 THR A C 1
ATOM 792 O O . THR A 1 103 ? -10.925 -5.234 13.699 1.00 90.94 103 THR A O 1
ATOM 795 N N . ARG A 1 104 ? -12.255 -6.176 15.267 1.00 89.38 104 ARG A N 1
ATOM 796 C CA . ARG A 1 104 ? -12.842 -4.914 15.716 1.00 89.38 104 ARG A CA 1
ATOM 797 C C . ARG A 1 104 ? -11.789 -4.103 16.469 1.00 89.38 104 ARG A C 1
ATOM 799 O O . ARG A 1 104 ? -10.983 -4.659 17.208 1.00 89.38 104 ARG A O 1
ATOM 806 N N . ILE A 1 105 ? -11.800 -2.792 16.253 1.00 86.00 105 ILE A N 1
ATOM 807 C CA . ILE A 1 105 ? -10.922 -1.832 16.936 1.00 86.00 105 ILE A CA 1
ATOM 808 C C . ILE A 1 105 ? -11.368 -1.685 18.394 1.00 86.00 105 ILE A C 1
ATOM 810 O O . ILE A 1 105 ? -10.543 -1.535 19.288 1.00 86.00 105 ILE A O 1
ATOM 814 N N . GLN A 1 106 ? -12.678 -1.743 18.637 1.00 74.88 106 GLN A N 1
ATOM 815 C CA . GLN A 1 106 ? -13.272 -1.593 19.960 1.00 74.88 106 GLN A CA 1
ATOM 816 C C . GLN A 1 106 ? -14.244 -2.742 20.234 1.00 74.88 106 GLN A C 1
ATOM 818 O O . GLN A 1 106 ? -14.908 -3.246 19.329 1.00 74.88 106 GLN A O 1
ATOM 823 N N . ALA A 1 107 ? -14.340 -3.152 21.501 1.00 74.12 107 ALA A N 1
ATOM 824 C CA . ALA A 1 107 ? -15.323 -4.147 21.934 1.00 74.12 107 ALA A CA 1
ATOM 825 C C . ALA A 1 107 ? -16.750 -3.572 22.004 1.00 74.12 107 ALA A C 1
ATOM 827 O O . ALA A 1 107 ? -17.720 -4.328 22.021 1.00 74.12 107 ALA A O 1
ATOM 828 N N . GLN A 1 108 ? -16.877 -2.243 22.071 1.00 80.94 108 GLN A N 1
ATOM 829 C CA . GLN A 1 108 ? -18.159 -1.557 22.151 1.00 80.94 108 GLN A CA 1
ATOM 830 C C . GLN A 1 108 ? -18.950 -1.736 20.854 1.00 80.94 108 GLN A C 1
ATOM 832 O O . GLN A 1 108 ? -18.406 -1.639 19.758 1.00 80.94 108 GLN A O 1
ATOM 837 N N . THR A 1 109 ? -20.250 -1.973 20.997 1.00 91.00 109 THR A N 1
ATOM 838 C CA . THR A 1 109 ? -21.211 -1.933 19.895 1.00 91.00 109 THR A CA 1
ATOM 839 C C . THR A 1 109 ? -22.007 -0.639 19.937 1.00 91.00 109 THR A C 1
ATOM 841 O O . THR A 1 109 ? -22.246 -0.065 21.006 1.00 91.00 109 THR A O 1
ATOM 844 N N . HIS A 1 110 ? -22.458 -0.206 18.773 1.00 94.19 110 HIS A N 1
ATOM 845 C CA . HIS A 1 110 ? -23.244 1.000 18.584 1.00 94.19 110 HIS A CA 1
ATOM 846 C C . HIS A 1 110 ? -24.677 0.632 18.158 1.00 94.19 110 HIS A C 1
ATOM 848 O O . HIS A 1 110 ? -24.848 -0.306 17.376 1.00 94.19 110 HIS A O 1
ATOM 854 N N . PRO A 1 111 ? -25.717 1.284 18.718 1.00 94.81 111 PRO A N 1
ATOM 855 C CA . PRO A 1 111 ? -27.107 0.971 18.384 1.00 94.81 111 PRO A CA 1
ATOM 856 C C . PRO A 1 111 ? -27.490 1.385 16.959 1.00 94.81 111 PRO A C 1
ATOM 858 O O . PRO A 1 111 ? -28.435 0.820 16.413 1.00 94.81 111 PRO A O 1
ATOM 861 N N . GLU A 1 112 ? -26.770 2.344 16.372 1.00 97.44 112 GLU A N 1
ATOM 862 C CA . GLU A 1 112 ? -27.057 2.880 15.047 1.00 97.44 112 GLU A CA 1
ATOM 863 C C . GLU A 1 112 ? -26.944 1.802 13.961 1.00 97.44 112 GLU A C 1
ATOM 865 O O . GLU A 1 112 ? -26.012 0.984 13.947 1.00 97.44 112 GLU A O 1
ATOM 870 N N . LYS A 1 113 ? -27.904 1.821 13.037 1.00 98.06 113 LYS A N 1
ATOM 871 C CA . LYS A 1 113 ? -27.984 0.922 11.887 1.00 98.06 113 LYS A CA 1
ATOM 872 C C . LYS A 1 113 ? -27.552 1.649 10.627 1.00 98.06 113 LYS A C 1
ATOM 874 O O . LYS A 1 113 ? -28.057 2.727 10.321 1.00 98.06 113 LYS A O 1
ATOM 879 N N . ILE A 1 114 ? -26.665 1.024 9.861 1.00 98.56 114 ILE A N 1
ATOM 880 C CA . ILE A 1 114 ? -26.102 1.611 8.647 1.00 98.56 114 ILE A CA 1
ATOM 881 C C . ILE A 1 114 ? -26.414 0.720 7.447 1.00 98.56 114 ILE A C 1
ATOM 883 O O . ILE A 1 114 ? -26.081 -0.466 7.442 1.00 98.56 114 ILE A O 1
ATOM 887 N N . ALA A 1 115 ? -27.035 1.305 6.425 1.00 98.56 115 ALA A N 1
ATOM 888 C CA . ALA A 1 115 ? -27.266 0.652 5.145 1.00 98.56 115 ALA A CA 1
ATOM 889 C C . ALA A 1 115 ? -26.184 1.047 4.139 1.00 98.56 115 ALA A C 1
ATOM 891 O O . ALA A 1 115 ? -25.893 2.227 3.948 1.00 98.56 115 ALA A O 1
ATOM 892 N N . VAL A 1 116 ? -25.617 0.061 3.455 1.00 98.69 116 VAL A N 1
ATOM 893 C CA . VAL A 1 116 ? -24.637 0.242 2.382 1.00 98.69 116 VAL A CA 1
ATOM 894 C C . VAL A 1 116 ? -25.246 -0.299 1.094 1.00 98.69 116 VAL A C 1
ATOM 896 O O . VAL A 1 116 ? -25.547 -1.484 0.999 1.00 98.69 116 VAL A O 1
ATOM 899 N N . ILE A 1 117 ? -25.442 0.558 0.097 1.00 97.88 117 ILE A N 1
ATOM 900 C CA . ILE A 1 117 ? -26.022 0.184 -1.194 1.00 97.88 117 ILE A CA 1
ATOM 901 C C . ILE A 1 117 ? -24.888 -0.099 -2.181 1.00 97.88 117 ILE A C 1
ATOM 903 O O . ILE A 1 117 ? -24.176 0.816 -2.594 1.00 97.88 117 ILE A O 1
ATOM 907 N N . GLY A 1 118 ? -24.752 -1.358 -2.585 1.00 97.25 118 GLY A N 1
ATOM 908 C CA . GLY A 1 118 ? -23.712 -1.865 -3.475 1.00 97.25 118 GLY A CA 1
ATOM 909 C C . GLY A 1 118 ? -22.554 -2.517 -2.718 1.00 97.25 118 GLY A C 1
ATOM 910 O O . GLY A 1 118 ? -21.972 -1.937 -1.804 1.00 97.25 118 GLY A O 1
ATOM 911 N N . SER A 1 119 ? -22.171 -3.720 -3.147 1.00 97.50 119 SER A N 1
ATOM 912 C CA . SER A 1 119 ? -21.067 -4.505 -2.569 1.00 97.50 119 SER A CA 1
ATOM 913 C C . SER A 1 119 ? -19.763 -4.401 -3.376 1.00 97.50 119 SER A C 1
ATOM 915 O O . SER A 1 119 ? -18.940 -5.316 -3.391 1.00 97.50 119 SER A O 1
ATOM 917 N N . GLY A 1 120 ? -19.577 -3.292 -4.096 1.00 97.44 120 GLY A N 1
ATOM 918 C CA . GLY A 1 120 ? -18.314 -2.967 -4.759 1.00 97.44 120 GLY A CA 1
ATOM 919 C C . GLY A 1 120 ? -17.227 -2.512 -3.771 1.00 97.44 120 GLY A C 1
ATOM 920 O O . GLY A 1 120 ? -17.483 -2.420 -2.569 1.00 97.44 120 GLY A O 1
ATOM 921 N N . PRO A 1 121 ? -16.022 -2.163 -4.260 1.00 98.00 121 PRO A N 1
ATOM 922 C CA . PRO A 1 121 ? -14.894 -1.810 -3.395 1.00 98.00 121 PRO A CA 1
ATOM 923 C C . PRO A 1 121 ? -15.196 -0.667 -2.410 1.00 98.00 121 PRO A C 1
ATOM 925 O O . PRO A 1 121 ? -14.826 -0.759 -1.244 1.00 98.00 121 PRO A O 1
ATOM 928 N N . ALA A 1 122 ? -15.925 0.371 -2.838 1.00 98.25 122 ALA A N 1
ATOM 929 C CA . ALA A 1 122 ? -16.313 1.479 -1.960 1.00 98.25 122 ALA A CA 1
ATOM 930 C C . ALA A 1 122 ? -17.280 1.052 -0.844 1.00 98.25 122 ALA A C 1
ATOM 932 O O . ALA A 1 122 ? -17.084 1.414 0.315 1.00 98.25 122 ALA A O 1
ATOM 933 N N . GLY A 1 123 ? -18.306 0.263 -1.183 1.00 98.44 123 GLY A N 1
ATOM 934 C CA . GLY A 1 123 ? -19.280 -0.237 -0.212 1.00 98.44 123 GLY A CA 1
ATOM 935 C C . GLY A 1 123 ? -18.644 -1.190 0.796 1.00 98.44 123 GLY A C 1
ATOM 936 O O . GLY A 1 123 ? -18.833 -1.023 1.998 1.00 98.44 123 GLY A O 1
ATOM 937 N N . LEU A 1 124 ? -17.814 -2.124 0.322 1.00 98.69 124 LEU A N 1
ATOM 938 C CA . LEU A 1 124 ? -17.056 -3.040 1.178 1.00 98.69 124 LEU A CA 1
ATOM 939 C C . LEU A 1 124 ? -16.105 -2.288 2.114 1.00 98.69 124 LEU A C 1
ATOM 941 O O . LEU A 1 124 ? -16.069 -2.599 3.301 1.00 98.69 124 LEU A O 1
ATOM 945 N N . ALA A 1 125 ? -15.386 -1.273 1.622 1.00 98.50 125 ALA A N 1
ATOM 946 C CA . ALA A 1 125 ? -14.498 -0.470 2.458 1.00 98.50 125 ALA A CA 1
ATOM 947 C C . ALA A 1 125 ? -15.260 0.332 3.523 1.00 98.50 125 ALA A C 1
ATOM 949 O O . ALA A 1 125 ? -14.889 0.310 4.698 1.00 98.50 125 ALA A O 1
ATOM 950 N N . CYS A 1 126 ? -16.366 0.978 3.142 1.00 98.69 126 CYS A N 1
ATOM 951 C CA . CYS A 1 126 ? -17.215 1.699 4.086 1.00 98.69 126 CYS A CA 1
ATOM 952 C C . CYS A 1 126 ? -17.761 0.756 5.174 1.00 98.69 126 CYS A C 1
ATOM 954 O O . CYS A 1 126 ? -17.590 1.007 6.372 1.00 98.69 126 CYS A O 1
ATOM 956 N N . ALA A 1 127 ? -18.335 -0.379 4.761 1.00 98.62 127 ALA A N 1
ATOM 957 C CA . ALA A 1 127 ? -18.888 -1.383 5.661 1.00 98.62 127 ALA A CA 1
ATOM 958 C C . ALA A 1 127 ? -17.828 -1.964 6.605 1.00 98.62 127 ALA A C 1
ATOM 960 O O . ALA A 1 127 ? -18.056 -2.045 7.811 1.00 98.62 127 ALA A O 1
ATOM 961 N N . TYR A 1 128 ? -16.650 -2.299 6.077 1.00 98.50 128 TYR A N 1
ATOM 962 C CA . TYR A 1 128 ? -15.507 -2.791 6.839 1.00 98.50 128 TYR A CA 1
ATOM 963 C C . TYR A 1 128 ? -15.112 -1.834 7.970 1.00 98.50 128 TYR A C 1
ATOM 965 O O . TYR A 1 128 ? -15.030 -2.233 9.135 1.00 98.50 128 TYR A O 1
ATOM 973 N N . HIS A 1 129 ? -14.891 -0.557 7.650 1.00 97.81 129 HIS A N 1
ATOM 974 C CA . HIS A 1 129 ? -14.427 0.427 8.627 1.00 97.81 129 HIS A CA 1
ATOM 975 C C . HIS A 1 129 ? -15.478 0.746 9.697 1.00 97.81 129 HIS A C 1
ATOM 977 O O . HIS A 1 129 ? -15.118 0.984 10.854 1.00 97.81 129 HIS A O 1
ATOM 983 N N . LEU A 1 130 ? -16.765 0.712 9.349 1.00 97.88 130 LEU A N 1
ATOM 984 C CA . LEU A 1 130 ? -17.862 0.899 10.300 1.00 97.88 130 LEU A CA 1
ATOM 985 C C . LEU A 1 130 ? -18.077 -0.342 11.180 1.00 97.88 130 LEU A C 1
ATOM 987 O O . LEU A 1 130 ? -18.173 -0.223 12.402 1.00 97.88 130 LEU A O 1
ATOM 991 N N . ALA A 1 131 ? -18.057 -1.544 10.607 1.00 97.50 131 ALA A N 1
ATOM 992 C CA . ALA A 1 131 ? -18.185 -2.787 11.366 1.00 97.50 131 ALA A CA 1
ATOM 993 C C . ALA A 1 131 ? -17.029 -2.975 12.359 1.00 97.50 131 ALA A C 1
ATOM 995 O O . ALA A 1 131 ? -17.237 -3.381 13.505 1.00 97.50 131 ALA A O 1
ATOM 996 N N . ARG A 1 132 ? -15.802 -2.587 11.979 1.00 96.25 132 ARG A N 1
ATOM 997 C CA . ARG A 1 132 ? -14.648 -2.581 12.894 1.00 96.25 132 ARG A CA 1
ATOM 998 C C . ARG A 1 132 ? -14.805 -1.633 14.079 1.00 96.25 132 ARG A C 1
ATOM 1000 O O . ARG A 1 132 ? -14.176 -1.867 15.109 1.00 96.25 132 ARG A O 1
ATOM 1007 N N . ARG A 1 133 ? -15.631 -0.596 13.952 1.00 95.25 133 ARG A N 1
ATOM 1008 C CA . ARG A 1 133 ? -15.993 0.336 15.031 1.00 95.25 133 ARG A CA 1
ATOM 1009 C C . ARG A 1 133 ? -17.218 -0.110 15.833 1.00 95.25 133 ARG A C 1
ATOM 1011 O O . ARG A 1 133 ? -17.600 0.578 16.767 1.00 95.25 133 ARG A O 1
ATOM 1018 N N . GLY A 1 134 ? -17.814 -1.255 15.497 1.00 95.62 134 GLY A N 1
ATOM 1019 C CA . GLY A 1 134 ? -18.929 -1.834 16.244 1.00 95.62 134 GLY A CA 1
ATOM 1020 C C . GLY A 1 134 ? -20.320 -1.373 15.804 1.00 95.62 134 GLY A C 1
ATOM 1021 O O . GLY A 1 134 ? -21.270 -1.584 16.557 1.00 95.62 134 GLY A O 1
ATOM 1022 N N . TYR A 1 135 ? -20.463 -0.764 14.623 1.00 97.50 135 TYR A N 1
ATOM 1023 C CA . TYR A 1 135 ? -21.774 -0.451 14.038 1.00 97.50 135 TYR A CA 1
ATOM 1024 C C . TYR A 1 135 ? -22.447 -1.684 13.423 1.00 97.50 135 TYR A C 1
ATOM 1026 O O . TYR A 1 135 ? -21.771 -2.602 12.953 1.00 97.50 135 TYR A O 1
ATOM 1034 N N . ASN A 1 136 ? -23.782 -1.673 13.377 1.00 96.69 136 ASN A N 1
ATOM 1035 C CA . ASN A 1 136 ? -24.569 -2.695 12.690 1.00 96.69 136 ASN A CA 1
ATOM 1036 C C . ASN A 1 136 ? -24.713 -2.310 11.217 1.00 96.69 136 ASN A C 1
ATOM 1038 O O . ASN A 1 136 ? -25.413 -1.347 10.899 1.00 96.69 136 ASN A O 1
ATOM 1042 N N . VAL A 1 137 ? -24.044 -3.045 10.331 1.00 98.44 137 VAL A N 1
ATOM 1043 C CA . VAL A 1 137 ? -24.004 -2.730 8.899 1.00 98.44 137 VAL A CA 1
ATOM 1044 C C . VAL A 1 137 ? -24.721 -3.808 8.094 1.00 98.44 137 VAL A C 1
ATOM 1046 O O . VAL A 1 137 ? -24.410 -4.992 8.233 1.00 98.44 137 VAL A O 1
ATOM 1049 N N . THR A 1 138 ? -25.629 -3.385 7.214 1.00 98.75 138 THR A N 1
ATOM 1050 C CA . THR A 1 138 ? -26.252 -4.240 6.196 1.00 98.75 138 THR A CA 1
ATOM 1051 C C . THR A 1 138 ? -25.866 -3.735 4.806 1.00 98.75 138 THR A C 1
ATOM 1053 O O . THR A 1 138 ? -26.095 -2.570 4.479 1.00 98.75 138 THR A O 1
ATOM 1056 N N . ILE A 1 139 ? -25.289 -4.606 3.979 1.00 98.75 139 ILE A N 1
ATOM 1057 C CA . ILE A 1 139 ? -24.989 -4.353 2.569 1.00 98.75 139 ILE A CA 1
ATOM 1058 C C . ILE A 1 139 ? -26.135 -4.897 1.712 1.00 98.75 139 ILE A C 1
ATOM 1060 O O . ILE A 1 139 ? -26.496 -6.067 1.829 1.00 98.75 139 ILE A O 1
ATOM 1064 N N . PHE A 1 140 ? -26.657 -4.067 0.815 1.00 98.19 140 PHE A N 1
ATOM 1065 C CA . PHE A 1 140 ? -27.658 -4.426 -0.188 1.00 98.19 140 PHE A CA 1
ATOM 1066 C C . PHE A 1 140 ? -26.993 -4.496 -1.560 1.00 98.19 140 PHE A C 1
ATOM 1068 O O . PHE A 1 140 ? -26.396 -3.521 -2.013 1.00 98.19 140 PHE A O 1
ATOM 1075 N N . GLU A 1 141 ? -27.073 -5.646 -2.219 1.00 97.25 141 GLU A N 1
ATOM 1076 C CA . GLU A 1 141 ? -26.455 -5.902 -3.516 1.00 97.25 141 GLU A CA 1
ATOM 1077 C C . GLU A 1 141 ? -27.512 -6.361 -4.521 1.00 97.25 141 GLU A C 1
ATOM 1079 O O . GLU A 1 141 ? -28.225 -7.330 -4.274 1.00 97.25 141 GLU A O 1
ATOM 1084 N N . ALA A 1 142 ? -27.576 -5.694 -5.675 1.00 94.81 142 ALA A N 1
ATOM 1085 C CA . ALA A 1 142 ? -28.545 -6.011 -6.721 1.00 94.81 142 ALA A CA 1
ATOM 1086 C C . ALA A 1 142 ? -28.238 -7.352 -7.407 1.00 94.81 142 ALA A C 1
ATOM 1088 O O . ALA A 1 142 ? -29.141 -8.073 -7.826 1.00 94.81 142 ALA A O 1
ATOM 1089 N N . GLN A 1 143 ? -26.960 -7.715 -7.523 1.00 92.94 143 GLN A N 1
ATOM 1090 C CA . GLN A 1 143 ? -26.542 -8.975 -8.130 1.00 92.94 143 GLN A CA 1
ATOM 1091 C C . GLN A 1 143 ? -26.601 -10.152 -7.146 1.00 92.94 143 GLN A C 1
ATOM 1093 O O . GLN A 1 143 ? -26.678 -9.991 -5.932 1.00 92.94 143 GLN A O 1
ATOM 1098 N N . GLN A 1 144 ? -26.537 -11.376 -7.678 1.00 93.69 144 GLN A N 1
ATOM 1099 C CA . GLN A 1 144 ? -26.572 -12.603 -6.868 1.00 93.69 144 GLN A CA 1
ATOM 1100 C C . GLN A 1 144 ? -25.282 -12.838 -6.069 1.00 93.69 144 GLN A C 1
ATOM 1102 O O . GLN A 1 144 ? -25.319 -13.451 -5.004 1.00 93.69 144 GLN A O 1
ATOM 1107 N N . LYS A 1 145 ? -24.142 -12.347 -6.570 1.00 94.69 145 LYS A N 1
ATOM 1108 C CA . LYS A 1 145 ? -22.845 -12.396 -5.884 1.00 94.69 145 LYS A CA 1
ATOM 1109 C C . LYS A 1 145 ? -22.285 -10.995 -5.651 1.00 94.69 145 LYS A C 1
ATOM 1111 O O . LYS A 1 145 ? -22.436 -10.115 -6.501 1.00 94.69 145 LYS A O 1
ATOM 1116 N N . SER A 1 146 ? -21.583 -10.825 -4.537 1.00 96.25 146 SER A N 1
ATOM 1117 C CA . SER A 1 146 ? -20.948 -9.571 -4.129 1.00 96.25 146 SER A CA 1
ATOM 1118 C C . SER A 1 146 ? -19.617 -9.290 -4.832 1.00 96.25 146 SER A C 1
ATOM 1120 O O . SER A 1 146 ? -18.986 -10.196 -5.374 1.00 96.25 146 SER A O 1
ATOM 1122 N N . GLY A 1 147 ? -19.162 -8.034 -4.810 1.00 94.75 147 GLY A N 1
ATOM 1123 C CA . GLY A 1 147 ? -17.854 -7.608 -5.336 1.00 94.75 147 GLY A CA 1
ATOM 1124 C C . GLY A 1 147 ? -17.924 -6.566 -6.456 1.00 94.75 147 GLY A C 1
ATOM 1125 O O . GLY A 1 147 ? -16.897 -5.999 -6.839 1.00 94.75 147 GLY A O 1
ATOM 1126 N N . GLY A 1 148 ? -19.120 -6.274 -6.978 1.00 94.12 148 GLY A N 1
ATOM 1127 C CA . GLY A 1 148 ? -19.340 -5.244 -7.997 1.00 94.12 148 GLY A CA 1
ATOM 1128 C C . GLY A 1 148 ? -18.421 -5.392 -9.218 1.00 94.12 148 GLY A C 1
ATOM 1129 O O . GLY A 1 148 ? -18.186 -6.497 -9.707 1.00 94.12 148 GLY A O 1
ATOM 1130 N N . MET A 1 149 ? -17.859 -4.277 -9.698 1.00 92.25 149 MET A N 1
ATOM 1131 C CA . MET A 1 149 ? -16.979 -4.263 -10.877 1.00 92.25 149 MET A CA 1
ATOM 1132 C C . MET A 1 149 ? -15.711 -5.112 -10.727 1.00 92.25 149 MET A C 1
ATOM 1134 O O . MET A 1 149 ? -15.168 -5.543 -11.740 1.00 92.25 149 MET A O 1
ATOM 1138 N N . MET A 1 150 ? -15.260 -5.415 -9.504 1.00 94.94 150 MET A N 1
ATOM 1139 C CA . MET A 1 150 ? -14.125 -6.326 -9.305 1.00 94.94 150 MET A CA 1
ATOM 1140 C C . MET A 1 150 ? -14.464 -7.741 -9.782 1.00 94.94 150 MET A C 1
ATOM 1142 O O . MET A 1 150 ? -13.613 -8.399 -10.362 1.00 94.94 150 MET A O 1
ATOM 1146 N N . ARG A 1 151 ? -15.716 -8.184 -9.598 1.00 93.62 151 ARG A N 1
ATOM 1147 C CA . ARG A 1 151 ? -16.201 -9.492 -10.063 1.00 93.62 151 ARG A CA 1
ATOM 1148 C C . ARG A 1 151 ? -16.711 -9.455 -11.501 1.00 93.62 151 ARG A C 1
ATOM 1150 O O . ARG A 1 151 ? -16.425 -10.355 -12.280 1.00 93.62 151 ARG A O 1
ATOM 1157 N N . TYR A 1 152 ? -17.516 -8.448 -11.833 1.00 89.75 152 TYR A N 1
ATOM 1158 C CA . TYR A 1 152 ? -18.267 -8.425 -13.095 1.00 89.75 152 TYR A CA 1
ATOM 1159 C C . TYR A 1 152 ? -17.581 -7.636 -14.214 1.00 89.75 152 TYR A C 1
ATOM 1161 O O . TYR A 1 152 ? -18.033 -7.682 -15.354 1.00 89.75 152 TYR A O 1
ATOM 1169 N N . GLY A 1 153 ? -16.516 -6.894 -13.903 1.00 90.00 153 GLY A N 1
ATOM 1170 C CA . GLY A 1 153 ? -15.814 -6.042 -14.861 1.00 90.00 153 GLY A CA 1
ATOM 1171 C C . GLY A 1 153 ? -14.343 -6.380 -15.069 1.00 90.00 153 GLY A C 1
ATOM 1172 O O . GLY A 1 153 ? -13.806 -6.027 -16.112 1.00 90.00 153 GLY A O 1
ATOM 1173 N N . ILE A 1 154 ? -13.684 -7.042 -14.115 1.00 93.19 154 ILE A N 1
ATOM 1174 C CA . ILE A 1 154 ? -12.272 -7.419 -14.230 1.00 93.19 154 ILE A CA 1
ATOM 1175 C C . ILE A 1 154 ? -12.180 -8.910 -14.587 1.00 93.19 154 ILE A C 1
ATOM 1177 O O . ILE A 1 154 ? -12.742 -9.729 -13.864 1.00 93.19 154 ILE A O 1
ATOM 1181 N N . PRO A 1 155 ? -11.478 -9.291 -15.670 1.00 92.38 155 PRO A N 1
ATOM 1182 C CA . PRO A 1 155 ? -11.355 -10.693 -16.059 1.00 92.38 155 PRO A CA 1
ATOM 1183 C C . PRO A 1 155 ? -10.583 -11.549 -15.049 1.00 92.38 155 PRO A C 1
ATOM 1185 O O . PRO A 1 155 ? -9.613 -11.097 -14.436 1.00 92.38 155 PRO A O 1
ATOM 1188 N N . GLU A 1 156 ? -10.928 -12.835 -14.987 1.00 91.75 156 GLU A N 1
ATOM 1189 C CA . GLU A 1 156 ? -10.354 -13.808 -14.044 1.00 91.75 156 GLU A CA 1
ATOM 1190 C C . GLU A 1 156 ? -8.837 -14.009 -14.203 1.00 91.75 156 GLU A C 1
ATOM 1192 O O . GLU A 1 156 ? -8.133 -14.246 -13.226 1.00 91.75 156 GLU A O 1
ATOM 1197 N N . TYR A 1 157 ? -8.298 -13.824 -15.416 1.00 91.50 157 TYR A N 1
ATOM 1198 C CA . TYR A 1 157 ? -6.849 -13.885 -15.646 1.00 91.50 157 TYR A CA 1
ATOM 1199 C C . TYR A 1 157 ? -6.073 -12.761 -14.937 1.00 91.50 157 TYR A C 1
ATOM 1201 O O . TYR A 1 157 ? -4.846 -12.838 -14.819 1.00 91.50 157 TYR A O 1
ATOM 1209 N N . ARG A 1 158 ? -6.759 -11.678 -14.544 1.00 93.19 158 ARG A N 1
ATOM 1210 C CA . ARG A 1 158 ? -6.179 -10.524 -13.846 1.00 93.19 158 ARG A CA 1
ATOM 1211 C C . ARG A 1 158 ? -6.579 -10.514 -12.378 1.00 93.19 158 ARG A C 1
ATOM 1213 O O . ARG A 1 158 ? -5.754 -10.188 -11.532 1.00 93.19 158 ARG A O 1
ATOM 1220 N N . LEU A 1 159 ? -7.830 -10.863 -12.087 1.00 95.31 159 LEU A N 1
ATOM 1221 C CA . LEU A 1 159 ? -8.356 -10.939 -10.733 1.00 95.31 159 LEU A CA 1
ATOM 1222 C C . LEU A 1 159 ? -9.185 -12.220 -10.553 1.00 95.31 159 LEU A C 1
ATOM 1224 O O . LEU A 1 159 ? -10.353 -12.248 -10.943 1.00 95.31 159 LEU A O 1
ATOM 1228 N N . PRO A 1 160 ? -8.590 -13.278 -9.979 1.00 95.00 160 PRO A N 1
ATOM 1229 C CA . PRO A 1 160 ? -9.280 -14.542 -9.756 1.00 95.00 160 PRO A CA 1
ATOM 1230 C C . PRO A 1 160 ? -10.495 -14.408 -8.828 1.00 95.00 160 PRO A C 1
ATOM 1232 O O . PRO A 1 160 ? -10.495 -13.625 -7.875 1.00 95.00 160 PRO A O 1
ATOM 1235 N N . THR A 1 161 ? -11.544 -15.183 -9.109 1.00 93.19 161 THR A N 1
ATOM 1236 C CA . THR A 1 161 ? -12.831 -15.069 -8.399 1.00 93.19 161 THR A CA 1
ATOM 1237 C C . THR A 1 161 ? -12.755 -15.580 -6.960 1.00 93.19 161 THR A C 1
ATOM 1239 O O . THR A 1 161 ? -13.397 -15.018 -6.076 1.00 93.19 161 THR A O 1
ATOM 1242 N N . ASP A 1 162 ? -11.950 -16.609 -6.721 1.00 95.38 162 ASP A N 1
ATOM 1243 C CA . ASP A 1 162 ? -11.670 -17.180 -5.403 1.00 95.38 162 ASP A CA 1
ATOM 1244 C C . ASP A 1 162 ? -10.974 -16.175 -4.474 1.00 95.38 162 ASP A C 1
ATOM 1246 O O . ASP A 1 162 ? -11.313 -16.091 -3.297 1.00 95.38 162 ASP A O 1
ATOM 1250 N N . ILE A 1 163 ? -10.074 -15.343 -5.009 1.00 97.56 163 ILE A N 1
ATOM 1251 C CA . ILE A 1 163 ? -9.439 -14.250 -4.255 1.00 97.56 163 ILE A CA 1
ATOM 1252 C C . ILE A 1 163 ? -10.473 -13.200 -3.831 1.00 97.56 163 ILE A C 1
ATOM 1254 O O . ILE A 1 163 ? -10.469 -12.760 -2.681 1.00 97.56 163 ILE A O 1
ATOM 1258 N N . ILE A 1 164 ? -11.380 -12.817 -4.738 1.00 97.50 164 ILE A N 1
ATOM 1259 C CA . ILE A 1 164 ? -12.468 -11.877 -4.425 1.00 97.50 164 ILE A CA 1
ATOM 1260 C C . ILE A 1 164 ? -13.380 -12.461 -3.339 1.00 97.50 164 ILE A C 1
ATOM 1262 O O . ILE A 1 164 ? -13.744 -11.757 -2.401 1.00 97.50 164 ILE A O 1
ATOM 1266 N N . GLU A 1 165 ? -13.764 -13.734 -3.470 1.00 97.25 165 GLU A N 1
ATOM 1267 C CA . GLU A 1 165 ? -14.622 -14.425 -2.501 1.00 97.25 165 GLU A CA 1
ATOM 1268 C C . GLU A 1 165 ? -13.955 -14.480 -1.119 1.00 97.25 165 GLU A C 1
ATOM 1270 O O . GLU A 1 165 ? -14.567 -14.038 -0.148 1.00 97.25 165 GLU A O 1
ATOM 1275 N N . ALA A 1 166 ? -12.680 -14.871 -1.040 1.00 98.00 166 ALA A N 1
ATOM 1276 C CA . ALA A 1 166 ? -11.941 -14.952 0.219 1.00 98.00 166 ALA A CA 1
ATOM 1277 C C . ALA A 1 166 ? -11.801 -13.598 0.945 1.00 98.00 166 ALA A C 1
ATOM 1279 O O . ALA A 1 166 ? -11.968 -13.534 2.166 1.00 98.00 166 ALA A O 1
ATOM 1280 N N . GLU A 1 167 ? -11.511 -12.500 0.230 1.00 96.94 167 GLU A N 1
ATOM 1281 C CA . GLU A 1 167 ? -11.426 -11.176 0.869 1.00 96.94 167 GLU A CA 1
ATOM 1282 C C . GLU A 1 167 ? -12.792 -10.676 1.344 1.00 96.94 167 GLU A C 1
ATOM 1284 O O . GLU A 1 167 ? -12.902 -10.141 2.450 1.00 96.94 167 GLU A O 1
ATOM 1289 N N . ILE A 1 168 ? -13.846 -10.874 0.546 1.00 98.38 168 ILE A N 1
ATOM 1290 C CA . ILE A 1 168 ? -15.195 -10.462 0.940 1.00 98.38 168 ILE A CA 1
ATOM 1291 C C . ILE A 1 168 ? -15.662 -11.259 2.158 1.00 98.38 168 ILE A C 1
ATOM 1293 O O . ILE A 1 168 ? -16.167 -10.658 3.102 1.00 98.38 168 ILE A O 1
ATOM 1297 N N . GLU A 1 169 ? -15.468 -12.577 2.179 1.00 98.12 169 GLU A N 1
ATOM 1298 C CA . GLU A 1 169 ? -15.830 -13.419 3.325 1.00 98.12 169 GLU A CA 1
ATOM 1299 C C . GLU A 1 169 ? -15.131 -12.959 4.611 1.00 98.12 169 GLU A C 1
ATOM 1301 O O . GLU A 1 169 ? -15.786 -12.775 5.636 1.00 98.12 169 GLU A O 1
ATOM 1306 N N . ASN A 1 170 ? -13.832 -12.650 4.550 1.00 97.69 170 ASN A N 1
ATOM 1307 C CA . ASN A 1 170 ? -13.090 -12.130 5.702 1.00 97.69 170 ASN A CA 1
ATOM 1308 C C . ASN A 1 170 ? -13.631 -10.775 6.202 1.00 97.69 170 ASN A C 1
ATOM 1310 O O . ASN A 1 170 ? -13.635 -10.500 7.403 1.00 97.69 170 ASN A O 1
ATOM 1314 N N . ILE A 1 171 ? -14.102 -9.909 5.298 1.00 98.25 171 ILE A N 1
ATOM 1315 C CA . ILE A 1 171 ? -14.768 -8.655 5.677 1.00 98.25 171 ILE A CA 1
ATOM 1316 C C . ILE A 1 171 ? -16.115 -8.948 6.352 1.00 98.25 171 ILE A C 1
ATOM 1318 O O . ILE A 1 171 ? -16.413 -8.363 7.396 1.00 98.25 171 ILE A O 1
ATOM 1322 N N . LEU A 1 172 ? -16.919 -9.857 5.791 1.00 98.31 172 LEU A N 1
ATOM 1323 C CA . LEU A 1 172 ? -18.239 -10.216 6.320 1.00 98.31 172 LEU A CA 1
ATOM 1324 C C . LEU A 1 172 ? -18.165 -10.879 7.704 1.00 98.31 172 LEU A C 1
ATOM 1326 O O . LEU A 1 172 ? -19.048 -10.637 8.532 1.00 98.31 172 LEU A O 1
ATOM 1330 N N . ASP A 1 173 ? -17.081 -11.602 8.006 1.00 97.06 173 ASP A N 1
ATOM 1331 C CA . ASP A 1 173 ? -16.803 -12.213 9.318 1.00 97.06 173 ASP A CA 1
ATOM 1332 C C . ASP A 1 173 ? -16.799 -11.206 10.489 1.00 97.06 173 ASP A C 1
ATOM 1334 O O . ASP A 1 173 ? -16.920 -11.591 11.654 1.00 97.06 173 ASP A O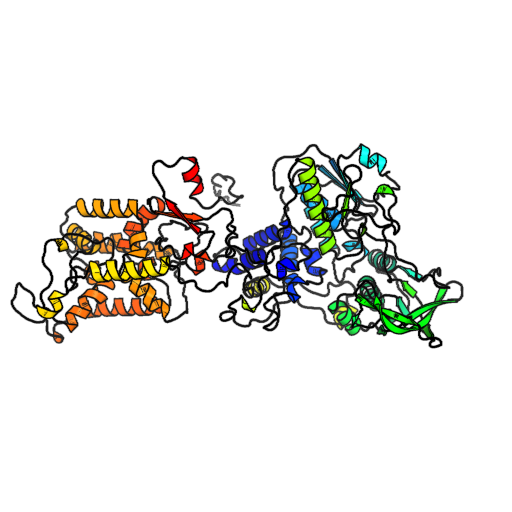 1
ATOM 1338 N N . LEU A 1 174 ? -16.733 -9.897 10.215 1.00 96.19 174 LEU A N 1
ATOM 1339 C CA . LEU A 1 174 ? -16.924 -8.843 11.222 1.00 96.19 174 LEU A CA 1
ATOM 1340 C C . LEU A 1 174 ? -18.372 -8.738 11.747 1.00 96.19 174 LEU A C 1
ATOM 1342 O O . LEU A 1 174 ? -18.634 -7.963 12.681 1.00 96.19 174 LEU A O 1
ATOM 1346 N N . GLY A 1 175 ? -19.295 -9.520 11.182 1.00 95.62 175 GLY A N 1
ATOM 1347 C CA . GLY A 1 175 ? -20.723 -9.522 11.489 1.00 95.62 175 GLY A CA 1
ATOM 1348 C C . GLY A 1 175 ? -21.529 -8.577 10.597 1.00 95.62 175 GLY A C 1
ATOM 1349 O O . GLY A 1 175 ? -22.527 -8.027 11.055 1.00 95.62 175 GLY A O 1
ATOM 1350 N N . ILE A 1 176 ? -21.073 -8.350 9.363 1.00 98.25 176 ILE A N 1
ATOM 1351 C CA . ILE A 1 176 ? -21.786 -7.538 8.370 1.00 98.25 176 ILE A CA 1
ATOM 1352 C C . ILE A 1 176 ? -22.847 -8.415 7.704 1.00 98.25 176 ILE A C 1
ATOM 1354 O O . ILE A 1 176 ? -22.546 -9.502 7.216 1.00 98.25 176 ILE A O 1
ATOM 1358 N N . GLU A 1 177 ? -24.087 -7.939 7.655 1.00 98.50 177 GLU A N 1
ATOM 1359 C CA . GLU A 1 177 ? -25.157 -8.628 6.937 1.00 98.50 177 GLU A CA 1
ATOM 1360 C C . GLU A 1 177 ? -25.070 -8.301 5.441 1.00 98.50 177 GLU A C 1
ATOM 1362 O O . GLU A 1 177 ? -25.001 -7.133 5.068 1.00 98.50 177 GLU A O 1
ATOM 1367 N N . LEU A 1 178 ? -25.102 -9.313 4.574 1.00 98.50 178 LEU A N 1
ATOM 1368 C CA . LEU A 1 178 ? -25.138 -9.137 3.121 1.00 98.50 178 LEU A CA 1
ATOM 1369 C C . LEU A 1 178 ? -26.467 -9.661 2.565 1.00 98.50 178 LEU A C 1
ATOM 1371 O O . LEU A 1 178 ? -26.786 -10.838 2.723 1.00 98.50 178 LEU A O 1
ATOM 1375 N N . ARG A 1 179 ? -27.214 -8.796 1.876 1.00 98.12 179 ARG A N 1
ATOM 1376 C CA . ARG A 1 179 ? -28.457 -9.125 1.168 1.00 98.12 179 ARG A CA 1
ATOM 1377 C C . ARG A 1 179 ? -28.250 -8.974 -0.335 1.00 98.12 179 ARG A C 1
ATOM 1379 O O . ARG A 1 179 ? -28.213 -7.856 -0.842 1.00 98.12 179 ARG A O 1
ATOM 1386 N N . THR A 1 180 ? -28.083 -10.095 -1.031 1.00 97.56 180 THR A N 1
ATOM 1387 C CA . THR A 1 180 ? -27.934 -10.152 -2.493 1.00 97.56 180 THR A CA 1
ATOM 1388 C C . THR A 1 180 ? -29.285 -10.269 -3.198 1.00 97.56 180 THR A C 1
ATOM 1390 O O . THR A 1 180 ? -30.280 -10.664 -2.591 1.00 97.56 180 THR A O 1
ATOM 1393 N N . GLY A 1 181 ? -29.323 -9.932 -4.490 1.00 95.69 181 GLY A N 1
ATOM 1394 C CA . GLY A 1 181 ? -30.550 -9.930 -5.288 1.00 95.69 181 GLY A CA 1
ATOM 1395 C C . GLY A 1 181 ? -31.566 -8.858 -4.883 1.00 95.69 181 GLY A C 1
ATOM 1396 O O . GLY A 1 181 ? -32.755 -9.074 -5.092 1.00 95.69 181 GLY A O 1
ATOM 1397 N N . VAL A 1 182 ? -31.122 -7.755 -4.270 1.00 94.81 182 VAL A N 1
ATOM 1398 C CA . VAL A 1 182 ? -31.986 -6.648 -3.829 1.00 94.81 182 VAL A CA 1
ATOM 1399 C C . VAL A 1 182 ? -31.565 -5.357 -4.523 1.00 94.81 182 VAL A C 1
ATOM 1401 O O . VAL A 1 182 ? -30.515 -4.790 -4.208 1.00 94.81 182 VAL A O 1
ATOM 1404 N N . GLU A 1 183 ? -32.388 -4.862 -5.449 1.00 93.31 183 GLU A N 1
ATOM 1405 C CA . GLU A 1 183 ? -32.166 -3.572 -6.103 1.00 93.31 183 GLU A CA 1
ATOM 1406 C C . GLU A 1 183 ? -32.811 -2.423 -5.311 1.00 93.31 183 GLU A C 1
ATOM 1408 O O . GLU A 1 183 ? -34.035 -2.315 -5.199 1.00 93.31 183 GLU A O 1
ATOM 1413 N N . VAL A 1 184 ? -31.989 -1.513 -4.778 1.00 91.88 184 VAL A N 1
ATOM 1414 C CA . VAL A 1 184 ? -32.493 -0.308 -4.099 1.00 91.88 184 VAL A CA 1
ATOM 1415 C C . VAL A 1 184 ? -32.913 0.745 -5.128 1.00 91.88 184 VAL A C 1
ATOM 1417 O O . VAL A 1 184 ? -32.120 1.143 -5.977 1.00 91.88 184 VAL A O 1
ATOM 1420 N N . GLY A 1 185 ? -34.155 1.216 -5.022 1.00 85.50 185 GLY A N 1
ATOM 1421 C CA . GLY A 1 185 ? -34.848 2.016 -6.040 1.00 85.50 185 GLY A CA 1
ATOM 1422 C C . GLY A 1 185 ? -35.801 1.191 -6.916 1.00 85.50 185 GLY A C 1
ATOM 1423 O O . GLY A 1 185 ? -36.653 1.774 -7.583 1.00 85.50 185 GLY A O 1
ATOM 1424 N N . GLY A 1 186 ? -35.691 -0.143 -6.868 1.00 86.19 186 GLY A N 1
ATOM 1425 C CA . GLY A 1 186 ? -36.589 -1.103 -7.513 1.00 86.19 186 GLY A CA 1
ATOM 1426 C C . GLY A 1 186 ? -37.346 -1.942 -6.481 1.00 86.19 186 GLY A C 1
ATOM 1427 O O . GLY A 1 186 ? -38.452 -1.578 -6.086 1.00 86.19 186 GLY A O 1
ATOM 1428 N N . ASP A 1 187 ? -36.735 -3.045 -6.033 1.00 86.44 187 ASP A N 1
ATOM 1429 C CA . ASP A 1 187 ? -37.312 -4.003 -5.074 1.00 86.44 187 ASP A CA 1
ATOM 1430 C C . ASP A 1 187 ? -37.528 -3.404 -3.678 1.00 86.44 187 ASP A C 1
ATOM 1432 O O . ASP A 1 187 ? -38.493 -3.740 -2.992 1.00 86.44 187 ASP A O 1
ATOM 1436 N N . LEU A 1 188 ? -36.614 -2.526 -3.254 1.00 90.19 188 LEU A N 1
ATOM 1437 C CA . LEU A 1 188 ? -36.674 -1.799 -1.987 1.00 90.19 188 LEU A CA 1
ATOM 1438 C C . LEU A 1 188 ? -36.575 -0.304 -2.270 1.00 90.19 188 LEU A C 1
ATOM 1440 O O . LEU A 1 188 ? -35.595 0.151 -2.867 1.00 90.19 188 LEU A O 1
ATOM 1444 N N . SER A 1 189 ? -37.553 0.492 -1.838 1.00 92.62 189 SER A N 1
ATOM 1445 C CA . SER A 1 189 ? -37.484 1.930 -2.081 1.00 92.62 189 SER A CA 1
ATOM 1446 C C . SER A 1 189 ? -36.429 2.590 -1.188 1.00 92.62 189 SER A C 1
ATOM 1448 O O . SER A 1 189 ? -36.202 2.212 -0.037 1.00 92.62 189 SER A O 1
ATOM 1450 N N . PHE A 1 190 ? -35.801 3.649 -1.699 1.00 92.31 190 PHE A N 1
ATOM 1451 C CA . PHE A 1 190 ? -34.832 4.419 -0.918 1.00 92.31 190 PHE A CA 1
ATOM 1452 C C . PHE A 1 190 ? -35.459 5.056 0.340 1.00 92.31 190 PHE A C 1
ATOM 1454 O O . PHE A 1 190 ? -34.789 5.237 1.354 1.00 92.31 190 PHE A O 1
ATOM 1461 N N . VAL A 1 191 ? -36.754 5.388 0.286 1.00 90.75 191 VAL A N 1
ATOM 1462 C CA . VAL A 1 191 ? -37.491 5.991 1.408 1.00 90.75 191 VAL A CA 1
ATOM 1463 C C . VAL A 1 191 ? -37.698 4.987 2.539 1.00 90.75 191 VAL A C 1
ATOM 1465 O O . VAL A 1 191 ? -37.508 5.346 3.700 1.00 90.75 191 VAL A O 1
ATOM 1468 N N . GLU A 1 192 ? -38.042 3.739 2.215 1.00 91.50 192 GLU A N 1
ATOM 1469 C CA . GLU A 1 192 ? -38.131 2.657 3.205 1.00 91.50 192 GLU A CA 1
ATOM 1470 C C . GLU A 1 192 ? -36.775 2.445 3.878 1.00 91.50 192 GLU A C 1
ATOM 1472 O O . GLU A 1 192 ? -36.692 2.457 5.107 1.00 91.50 192 GLU A O 1
ATOM 1477 N N . LEU A 1 193 ? -35.697 2.392 3.088 1.00 93.38 193 LEU A N 1
ATOM 1478 C CA . LEU A 1 193 ? -34.341 2.247 3.613 1.00 93.38 193 LEU A CA 1
ATOM 1479 C C . LEU A 1 193 ? -33.965 3.384 4.583 1.00 93.38 193 LEU A C 1
ATOM 1481 O O . LEU A 1 193 ? -33.456 3.117 5.668 1.00 93.38 193 LEU A O 1
ATOM 1485 N N . GLN A 1 194 ? -34.279 4.640 4.244 1.00 91.44 194 GLN A N 1
ATOM 1486 C CA . GLN A 1 194 ? -34.069 5.794 5.134 1.00 91.44 194 GLN A CA 1
ATOM 1487 C C . GLN A 1 194 ? -34.916 5.764 6.413 1.00 91.44 194 GLN A C 1
ATOM 1489 O O . GLN A 1 194 ? -34.579 6.446 7.377 1.00 91.44 194 GLN A O 1
ATOM 1494 N N . SER A 1 195 ? -36.039 5.045 6.419 1.00 93.12 195 SER A N 1
ATOM 1495 C CA . SER A 1 195 ? -36.889 4.927 7.608 1.00 93.12 195 SER A CA 1
ATOM 1496 C C . SER A 1 195 ? -36.408 3.846 8.579 1.00 93.12 195 SER A C 1
ATOM 1498 O O . SER A 1 195 ? -36.675 3.939 9.777 1.00 93.12 195 SER A O 1
ATOM 1500 N N . GLU A 1 196 ? -35.688 2.839 8.077 1.00 95.81 196 GLU A N 1
ATOM 1501 C CA . GLU A 1 196 ? -35.200 1.700 8.862 1.00 95.81 196 GLU A CA 1
ATOM 1502 C C . GLU A 1 196 ? -33.757 1.858 9.361 1.00 95.81 196 GLU A C 1
ATOM 1504 O O . GLU A 1 196 ? -33.384 1.236 10.363 1.00 95.81 196 GLU A O 1
ATOM 1509 N N . TYR A 1 197 ? -32.955 2.671 8.670 1.00 97.81 197 TYR A N 1
ATOM 1510 C CA . TYR A 1 197 ? -31.529 2.864 8.928 1.00 97.81 197 TYR A CA 1
ATOM 1511 C C . TYR A 1 197 ? -31.210 4.328 9.244 1.00 97.81 197 TYR A C 1
ATOM 1513 O O . TYR A 1 197 ? -31.750 5.244 8.630 1.00 97.81 197 TYR A O 1
ATOM 1521 N N . ASP A 1 198 ? -30.289 4.547 10.183 1.00 97.88 198 ASP A N 1
ATOM 1522 C CA . ASP A 1 198 ? -29.888 5.885 10.635 1.00 97.88 198 ASP A CA 1
ATOM 1523 C C . ASP A 1 198 ? -28.973 6.594 9.622 1.00 97.88 198 ASP A C 1
ATOM 1525 O O . ASP A 1 198 ? -28.916 7.825 9.571 1.00 97.88 198 ASP A O 1
ATOM 1529 N N . VAL A 1 199 ? -28.230 5.812 8.831 1.00 98.19 199 VAL A N 1
ATOM 1530 C CA . VAL A 1 199 ? -27.270 6.288 7.827 1.00 98.19 199 VAL A CA 1
ATOM 1531 C C . VAL A 1 199 ? -27.344 5.409 6.583 1.00 98.19 199 VAL A C 1
ATOM 1533 O O . VAL A 1 199 ? -27.429 4.183 6.686 1.00 98.19 199 VAL A O 1
ATOM 1536 N N . VAL A 1 200 ? -27.248 6.033 5.407 1.00 98.19 200 VAL A N 1
ATOM 1537 C CA . VAL A 1 200 ? -27.188 5.338 4.113 1.00 98.19 200 VAL A CA 1
ATOM 1538 C C . VAL A 1 200 ? -25.902 5.715 3.382 1.00 98.19 200 VAL A C 1
ATOM 1540 O O . VAL A 1 200 ? -25.609 6.895 3.215 1.00 98.19 200 VAL A O 1
ATOM 1543 N N . PHE A 1 201 ? -25.145 4.730 2.907 1.00 98.56 201 PHE A N 1
ATOM 1544 C CA . PHE A 1 201 ? -24.011 4.926 2.004 1.00 98.56 201 PHE A CA 1
ATOM 1545 C C . PHE A 1 201 ? -24.341 4.396 0.605 1.00 98.56 201 PHE A C 1
ATOM 1547 O O . PHE A 1 201 ? -24.777 3.256 0.459 1.00 98.56 201 PHE A O 1
ATOM 1554 N N . ILE A 1 202 ? -24.097 5.200 -0.429 1.00 97.81 202 ILE A N 1
ATOM 1555 C CA . ILE A 1 202 ? -24.361 4.867 -1.828 1.00 97.81 202 ILE A CA 1
ATOM 1556 C C . ILE A 1 202 ? -23.043 4.535 -2.540 1.00 97.81 202 ILE A C 1
ATOM 1558 O O . ILE A 1 202 ? -22.207 5.406 -2.783 1.00 97.81 202 ILE A O 1
ATOM 1562 N N . GLY A 1 203 ? -22.885 3.266 -2.913 1.00 96.69 203 GLY A N 1
ATOM 1563 C CA . GLY A 1 203 ? -21.718 2.703 -3.596 1.00 96.69 203 GLY A CA 1
ATOM 1564 C C . GLY A 1 203 ? -22.086 1.856 -4.819 1.00 96.69 203 GLY A C 1
ATOM 1565 O O . GLY A 1 203 ? -21.432 0.850 -5.089 1.00 96.69 203 GLY A O 1
ATOM 1566 N N . VAL A 1 204 ? -23.131 2.244 -5.562 1.00 94.12 204 VAL A N 1
ATOM 1567 C CA . VAL A 1 204 ? -23.685 1.476 -6.704 1.00 94.12 204 VAL A CA 1
ATOM 1568 C C . VAL A 1 204 ? -22.771 1.413 -7.938 1.00 94.12 204 VAL A C 1
ATOM 1570 O O . VAL A 1 204 ? -22.938 0.551 -8.806 1.00 94.12 204 VAL A O 1
ATOM 1573 N N . GLY A 1 205 ? -21.772 2.297 -8.008 1.00 93.56 205 GLY A N 1
ATOM 1574 C CA . GLY A 1 205 ? -20.816 2.381 -9.111 1.00 93.56 205 GLY A CA 1
ATOM 1575 C C . GLY A 1 205 ? -21.426 2.892 -10.423 1.00 93.56 205 GLY A C 1
ATOM 1576 O O . GLY A 1 205 ? -22.454 3.567 -10.427 1.00 93.56 205 GLY A O 1
ATOM 1577 N N . ALA A 1 206 ? -20.770 2.578 -11.544 1.00 91.31 206 ALA A N 1
ATOM 1578 C CA . ALA A 1 206 ? -21.157 3.022 -12.884 1.00 91.31 206 ALA A CA 1
ATOM 1579 C C . ALA A 1 206 ? -21.248 1.838 -13.859 1.00 91.31 206 ALA A C 1
ATOM 1581 O O . ALA A 1 206 ? -20.336 1.572 -14.637 1.00 91.31 206 ALA A O 1
ATOM 1582 N N . GLN A 1 207 ? -22.336 1.074 -13.790 1.00 86.06 207 GLN A N 1
ATOM 1583 C CA . GLN A 1 207 ? -22.445 -0.211 -14.495 1.00 86.06 207 GLN A CA 1
ATOM 1584 C C . GLN A 1 207 ? -22.968 -0.077 -15.937 1.00 86.06 207 GLN A C 1
ATOM 1586 O O . GLN A 1 207 ? -22.795 -0.987 -16.746 1.00 86.06 207 GLN A O 1
ATOM 1591 N N . LYS A 1 208 ? -23.574 1.064 -16.289 1.00 87.75 208 LYS A N 1
ATOM 1592 C CA . LYS A 1 208 ? -24.264 1.263 -17.569 1.00 87.75 208 LYS A CA 1
ATOM 1593 C C . LYS A 1 208 ? -23.323 1.811 -18.636 1.00 87.75 208 LYS A C 1
ATOM 1595 O O . LYS A 1 208 ? -22.753 2.885 -18.462 1.00 87.75 208 LYS A O 1
ATOM 1600 N N . GLY A 1 209 ? -23.169 1.101 -19.752 1.00 87.50 209 GLY A N 1
ATOM 1601 C CA . GLY A 1 209 ? -22.355 1.554 -20.886 1.00 87.50 209 GLY A CA 1
ATOM 1602 C C . GLY A 1 209 ? -22.963 2.757 -21.618 1.00 87.50 209 GLY A C 1
ATOM 1603 O O . GLY A 1 209 ? -24.182 2.860 -21.755 1.00 87.50 209 GLY A O 1
ATOM 1604 N N . ILE A 1 210 ? -22.116 3.668 -22.107 1.00 89.81 210 ILE A N 1
ATOM 1605 C CA . ILE A 1 210 ? -22.547 4.781 -22.968 1.00 89.81 210 ILE A CA 1
ATOM 1606 C C . ILE A 1 210 ? -22.622 4.319 -24.428 1.00 89.81 210 ILE A C 1
ATOM 1608 O O . ILE A 1 210 ? -21.687 3.693 -24.926 1.00 89.81 210 ILE A O 1
ATOM 1612 N N . LYS A 1 211 ? -23.711 4.690 -25.112 1.00 89.75 211 LYS A N 1
ATOM 1613 C CA . LYS A 1 211 ? -23.910 4.455 -26.547 1.00 89.75 211 LYS A CA 1
ATOM 1614 C C . LYS A 1 211 ? -23.000 5.338 -27.427 1.00 89.75 211 LYS A C 1
ATOM 1616 O O . LYS A 1 211 ? -22.623 6.445 -27.045 1.00 89.75 211 LYS A O 1
ATOM 1621 N N . LEU A 1 212 ? -22.651 4.862 -28.617 1.00 91.50 212 LEU A N 1
ATOM 1622 C CA . LEU A 1 212 ? -21.944 5.560 -29.693 1.00 91.50 212 LEU A CA 1
ATOM 1623 C C . LEU A 1 212 ? -22.806 6.639 -30.360 1.00 91.50 212 LEU A C 1
ATOM 1625 O O . LEU A 1 212 ? -22.253 7.600 -30.894 1.00 91.50 212 LEU A O 1
ATOM 1629 N N . TYR A 1 213 ? -24.131 6.490 -30.312 1.00 91.62 213 TYR A N 1
ATOM 1630 C CA . TYR A 1 213 ? -25.118 7.325 -30.998 1.00 91.62 213 TYR A CA 1
ATOM 1631 C C . TYR A 1 213 ? -24.932 7.331 -32.522 1.00 91.62 213 TYR A C 1
ATOM 1633 O O . TYR A 1 213 ? -25.037 8.376 -33.169 1.00 91.62 213 TYR A O 1
ATOM 1641 N N . CYS A 1 214 ? -24.650 6.162 -33.105 1.00 92.56 214 CYS A N 1
ATOM 1642 C CA . CYS A 1 214 ? -24.501 5.990 -34.550 1.00 92.56 214 CYS A CA 1
ATOM 1643 C C . CYS A 1 214 ? -25.548 5.032 -35.139 1.00 92.56 214 CYS A C 1
ATOM 1645 O O . CYS A 1 214 ? -26.207 4.269 -34.433 1.00 92.56 214 CYS A O 1
ATOM 1647 N N . ARG A 1 215 ? -25.727 5.081 -36.466 1.00 94.94 215 ARG A N 1
ATOM 1648 C CA . ARG A 1 215 ? -26.634 4.161 -37.168 1.00 94.94 215 ARG A CA 1
ATOM 1649 C C . ARG A 1 215 ? -26.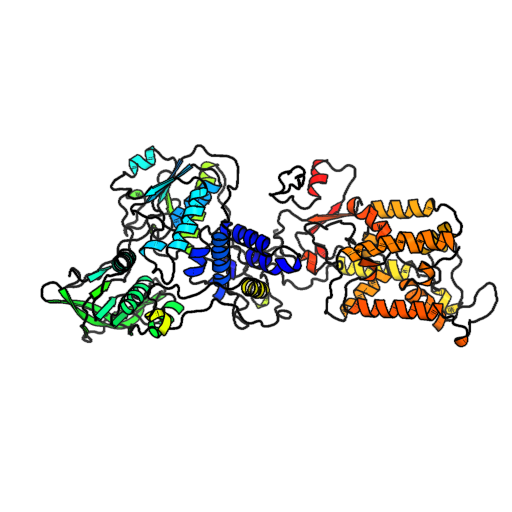132 2.718 -37.014 1.00 94.94 215 ARG A C 1
ATOM 1651 O O . ARG A 1 215 ? -24.934 2.478 -37.118 1.00 94.94 215 ARG A O 1
ATOM 1658 N N . GLY A 1 216 ? -27.057 1.783 -36.781 1.00 93.25 216 GLY A N 1
ATOM 1659 C CA . GLY A 1 216 ? -26.770 0.348 -36.651 1.00 93.25 216 GLY A CA 1
ATOM 1660 C C . GLY A 1 216 ? -26.320 -0.108 -35.259 1.00 93.25 216 GLY A C 1
ATOM 1661 O O . GLY A 1 216 ? -26.067 -1.293 -35.073 1.00 93.25 216 GLY A O 1
ATOM 1662 N N . GLU A 1 217 ? -26.239 0.796 -34.278 1.00 93.94 217 GLU A N 1
ATOM 1663 C CA . GLU A 1 217 ? -25.772 0.467 -32.926 1.00 93.94 217 GLU A CA 1
ATOM 1664 C C . GLU A 1 217 ? -26.707 -0.464 -32.140 1.00 93.94 217 GLU A C 1
ATOM 1666 O O . GLU A 1 217 ? -26.237 -1.220 -31.300 1.00 93.94 217 GLU A O 1
ATOM 1671 N N . ASP A 1 218 ? -28.008 -0.470 -32.427 1.00 94.62 218 ASP A N 1
ATOM 1672 C CA . ASP A 1 218 ? -28.970 -1.333 -31.727 1.00 94.62 218 ASP A CA 1
ATOM 1673 C C . ASP A 1 218 ? -29.022 -2.777 -32.284 1.00 94.62 218 ASP A C 1
ATOM 1675 O O . ASP A 1 218 ? -29.934 -3.536 -31.959 1.00 94.62 218 ASP A O 1
ATOM 1679 N N . ALA A 1 219 ? -28.072 -3.173 -33.143 1.00 95.56 219 ALA A N 1
ATOM 1680 C CA . ALA A 1 219 ? -28.002 -4.537 -33.666 1.00 95.56 219 ALA A CA 1
ATOM 1681 C C . ALA A 1 219 ? -27.721 -5.566 -32.542 1.00 95.56 219 ALA A C 1
ATOM 1683 O O . ALA A 1 219 ? -26.913 -5.291 -31.655 1.00 95.56 219 ALA A O 1
ATOM 1684 N N . PRO A 1 220 ? -28.293 -6.791 -32.577 1.00 94.31 220 PRO A N 1
ATOM 1685 C CA . PRO A 1 220 ? -28.204 -7.753 -31.464 1.00 94.31 220 PRO A CA 1
ATOM 1686 C C . PRO A 1 220 ? -26.792 -8.256 -31.117 1.00 94.31 220 PRO A C 1
ATOM 1688 O O . PRO A 1 220 ? -26.585 -8.868 -30.073 1.00 94.31 220 PRO A O 1
ATOM 1691 N N . ASN A 1 221 ? -25.826 -8.072 -32.016 1.00 94.75 221 ASN A N 1
ATOM 1692 C CA . ASN A 1 221 ? -24.406 -8.390 -31.836 1.00 94.75 221 ASN A CA 1
ATOM 1693 C C . ASN A 1 221 ? -23.545 -7.125 -31.656 1.00 94.75 221 ASN A C 1
ATOM 1695 O O . ASN A 1 221 ? -22.356 -7.117 -31.980 1.00 94.75 221 ASN A O 1
ATOM 1699 N N . VAL A 1 222 ? -24.144 -6.057 -31.137 1.00 96.12 222 VAL A N 1
ATOM 1700 C CA . VAL A 1 222 ? -23.451 -4.898 -30.577 1.00 96.12 222 VAL A CA 1
ATOM 1701 C C . VAL A 1 222 ? -23.703 -4.924 -29.072 1.00 96.12 222 VAL A C 1
ATOM 1703 O O . VAL A 1 222 ? -24.847 -4.973 -28.635 1.00 96.12 222 VAL A O 1
ATOM 1706 N N . THR A 1 223 ? -22.642 -4.948 -28.270 1.00 94.94 223 THR A N 1
ATOM 1707 C CA . THR A 1 223 ? -22.736 -5.138 -26.812 1.00 94.94 223 THR A CA 1
ATOM 1708 C C . THR A 1 223 ? -21.888 -4.118 -26.072 1.00 94.94 223 THR A C 1
ATOM 1710 O O . THR A 1 223 ? -20.845 -3.686 -26.567 1.00 94.94 223 THR A O 1
ATOM 1713 N N . GLY A 1 224 ? -22.282 -3.761 -24.850 1.00 94.50 224 GLY A N 1
ATOM 1714 C CA . GLY A 1 224 ? -21.417 -2.979 -23.968 1.00 94.50 224 GLY A CA 1
ATOM 1715 C C . GLY A 1 224 ? -20.189 -3.781 -23.524 1.00 94.50 224 GLY A C 1
ATOM 1716 O O . GLY A 1 224 ? -20.254 -5.002 -23.387 1.00 94.50 224 GLY A O 1
ATOM 1717 N N . GLY A 1 225 ? -19.069 -3.106 -23.251 1.00 93.44 225 GLY A N 1
ATOM 1718 C CA . GLY A 1 225 ? -17.845 -3.753 -22.762 1.00 93.44 225 GLY A CA 1
ATOM 1719 C C . GLY A 1 225 ? -18.038 -4.506 -21.444 1.00 93.44 225 GLY A C 1
ATOM 1720 O O . GLY A 1 225 ? -17.624 -5.654 -21.327 1.00 93.44 225 GLY A O 1
ATOM 1721 N N . VAL A 1 226 ? -18.727 -3.898 -20.474 1.00 90.19 226 VAL A N 1
ATOM 1722 C CA . VAL A 1 226 ? -19.035 -4.552 -19.187 1.00 90.19 226 VAL A CA 1
ATOM 1723 C C . VAL A 1 226 ? -20.005 -5.713 -19.361 1.00 90.19 226 VAL A C 1
ATOM 1725 O O . VAL A 1 226 ? -19.823 -6.756 -18.747 1.00 90.19 226 VAL A O 1
ATOM 1728 N N . GLU A 1 227 ? -21.008 -5.557 -20.222 1.00 91.62 227 GLU A N 1
ATOM 1729 C CA . GLU A 1 227 ? -21.968 -6.617 -20.531 1.00 91.62 227 GLU A CA 1
ATOM 1730 C C . GLU A 1 227 ? -21.275 -7.832 -21.161 1.00 91.62 227 GLU A C 1
ATOM 1732 O O . GLU A 1 227 ? -21.508 -8.962 -20.737 1.00 91.62 227 GLU A O 1
ATOM 1737 N N . PHE A 1 228 ? -20.360 -7.597 -22.106 1.00 94.00 228 PHE A N 1
ATOM 1738 C CA . PHE A 1 228 ? -19.540 -8.644 -22.706 1.00 94.00 228 PHE A CA 1
ATOM 1739 C C . PHE A 1 228 ? -18.687 -9.366 -21.658 1.00 94.00 228 PHE A C 1
ATOM 1741 O O . PHE A 1 228 ? -18.728 -10.592 -21.576 1.00 94.00 228 PHE A O 1
ATOM 1748 N N . LEU A 1 229 ? -17.948 -8.615 -20.835 1.00 92.44 229 LEU A N 1
ATOM 1749 C CA . LEU A 1 229 ? -17.073 -9.183 -19.808 1.00 92.44 229 LEU A CA 1
ATOM 1750 C C . LEU A 1 229 ? -17.868 -10.006 -18.793 1.00 92.44 229 LEU A C 1
ATOM 1752 O O . LEU A 1 229 ? -17.538 -11.166 -18.548 1.00 92.44 229 LEU A O 1
ATOM 1756 N N . ARG A 1 230 ? -18.977 -9.457 -18.292 1.00 89.44 230 ARG A N 1
ATOM 1757 C CA . ARG A 1 230 ? -19.896 -10.167 -17.403 1.00 89.44 230 ARG A CA 1
ATOM 1758 C C . ARG A 1 230 ? -20.405 -11.460 -18.034 1.00 89.44 230 ARG A C 1
ATOM 1760 O O . ARG A 1 230 ? -20.327 -12.510 -17.404 1.00 89.44 230 ARG A O 1
ATOM 1767 N N . ARG A 1 231 ? -20.874 -11.405 -19.284 1.00 90.38 231 ARG A N 1
ATOM 1768 C CA . ARG A 1 231 ? -21.364 -12.585 -20.006 1.00 90.38 231 ARG A CA 1
ATOM 1769 C C . ARG A 1 231 ? -20.300 -13.675 -20.098 1.00 90.38 231 ARG A C 1
ATOM 1771 O O . ARG A 1 231 ? -20.627 -14.837 -19.910 1.00 90.38 231 ARG A O 1
ATOM 1778 N N . THR A 1 232 ? -19.045 -13.314 -20.360 1.00 88.31 232 THR A N 1
ATOM 1779 C CA . THR A 1 232 ? -17.943 -14.288 -20.442 1.00 88.31 232 THR A CA 1
ATOM 1780 C C . THR A 1 232 ? -17.522 -14.855 -19.087 1.00 88.31 232 THR A C 1
ATOM 1782 O O . THR A 1 232 ? -17.019 -15.976 -19.029 1.00 88.31 232 THR A O 1
ATOM 1785 N N . THR A 1 233 ? -17.743 -14.110 -18.000 1.00 82.94 233 THR A N 1
ATOM 1786 C CA . THR A 1 233 ? -17.554 -14.604 -16.631 1.00 82.94 233 THR A CA 1
ATOM 1787 C C . THR A 1 233 ? -18.639 -15.615 -16.260 1.00 82.94 233 THR A C 1
ATOM 1789 O O . THR A 1 233 ? -18.326 -16.666 -15.699 1.00 82.94 233 THR A O 1
ATOM 1792 N N . ASP A 1 234 ? -19.897 -15.321 -16.601 1.00 83.44 234 ASP A N 1
ATOM 1793 C CA . ASP A 1 234 ? -21.052 -16.171 -16.289 1.00 83.44 234 ASP A CA 1
ATOM 1794 C C . ASP A 1 234 ? -21.122 -17.418 -17.198 1.00 83.44 234 ASP A C 1
ATOM 1796 O O . ASP A 1 234 ? -21.458 -18.510 -16.739 1.00 83.44 234 ASP A O 1
ATOM 1800 N N . ASP A 1 235 ? -20.763 -17.278 -18.479 1.00 86.44 235 ASP A N 1
ATOM 1801 C CA . ASP A 1 235 ? -20.740 -18.347 -19.480 1.00 86.44 235 ASP A CA 1
ATOM 1802 C C . ASP A 1 235 ? -19.402 -18.378 -20.237 1.00 86.44 235 ASP A C 1
ATOM 1804 O O . ASP A 1 235 ? -19.204 -17.734 -21.272 1.00 86.44 235 ASP A O 1
ATOM 1808 N N . LYS A 1 236 ? -18.488 -19.217 -19.743 1.00 79.88 236 LYS A N 1
ATOM 1809 C CA . LYS A 1 236 ? -17.163 -19.441 -20.345 1.00 79.88 236 LYS A CA 1
ATOM 1810 C C . LYS A 1 236 ? -17.210 -20.161 -21.700 1.00 79.88 236 LYS A C 1
ATOM 1812 O O . LYS A 1 236 ? -16.164 -20.300 -22.330 1.00 79.88 236 LYS A O 1
ATOM 1817 N N . SER A 1 237 ? -18.376 -20.650 -22.136 1.00 82.81 237 SER A N 1
ATOM 1818 C CA . SER A 1 237 ? -18.558 -21.295 -23.445 1.00 82.81 237 SER A CA 1
ATOM 1819 C C . SER A 1 237 ? -18.964 -20.318 -24.554 1.00 82.81 237 SER A C 1
ATOM 1821 O O . SER A 1 237 ? -18.996 -20.697 -25.727 1.00 82.81 237 SER A O 1
ATOM 1823 N N . PHE A 1 238 ? -19.246 -19.059 -24.205 1.00 89.06 238 PHE A N 1
ATOM 1824 C CA . PHE A 1 238 ? -19.642 -18.034 -25.161 1.00 89.06 238 PHE A CA 1
ATOM 1825 C C . PHE A 1 238 ? -18.554 -17.772 -26.217 1.00 89.06 238 PHE A C 1
ATOM 1827 O O . PHE A 1 238 ? -17.409 -17.466 -25.889 1.00 89.06 238 PHE A O 1
ATOM 1834 N N . HIS A 1 239 ? -18.933 -17.836 -27.498 1.00 89.38 239 HIS A N 1
ATOM 1835 C CA . HIS A 1 239 ? -18.047 -17.547 -28.628 1.00 89.38 239 HIS A CA 1
ATOM 1836 C C . HIS A 1 239 ? -18.345 -16.150 -29.214 1.00 89.38 239 HIS A C 1
ATOM 1838 O O . HIS A 1 239 ? -19.467 -15.933 -29.685 1.00 89.38 239 HIS A O 1
ATOM 1844 N N . PRO A 1 240 ? -17.376 -15.208 -29.251 1.00 91.94 240 PRO A N 1
ATOM 1845 C CA . PRO A 1 240 ? -17.608 -13.839 -29.731 1.00 91.94 240 PRO A CA 1
ATOM 1846 C C . PRO A 1 240 ? -17.794 -13.722 -31.253 1.00 91.94 240 PRO A C 1
ATOM 1848 O O . PRO A 1 240 ? -18.247 -12.687 -31.729 1.00 91.94 240 PRO A O 1
ATOM 1851 N N . GLY A 1 241 ? -17.424 -14.754 -32.016 1.00 93.19 241 GLY A N 1
ATOM 1852 C CA . GLY A 1 241 ? -17.312 -14.714 -33.481 1.00 93.19 241 GLY A CA 1
ATOM 1853 C C . GLY A 1 241 ? -15.851 -14.700 -33.934 1.00 93.19 241 GLY A C 1
ATOM 1854 O O . GLY A 1 241 ? -14.950 -14.695 -33.097 1.00 93.19 241 GLY A O 1
ATOM 1855 N N . ASP A 1 242 ? -15.602 -14.711 -35.244 1.00 96.56 242 ASP A N 1
ATOM 1856 C CA . ASP A 1 242 ? -14.234 -14.784 -35.777 1.00 96.56 242 ASP A CA 1
ATOM 1857 C C . ASP A 1 242 ? -13.564 -13.406 -35.796 1.00 96.56 242 ASP A C 1
ATOM 1859 O O . ASP A 1 242 ? -12.358 -13.305 -35.589 1.00 96.56 242 ASP A O 1
ATOM 1863 N N . ARG A 1 243 ? -14.331 -12.331 -36.024 1.00 97.75 243 ARG A N 1
ATOM 1864 C CA . ARG A 1 243 ? -13.837 -10.945 -36.065 1.00 97.75 243 ARG A CA 1
ATOM 1865 C C . ARG A 1 243 ? -14.555 -10.070 -35.046 1.00 97.75 243 ARG A C 1
ATOM 1867 O O . ARG A 1 243 ? -15.763 -9.866 -35.142 1.00 97.75 243 ARG A O 1
ATOM 1874 N N . VAL A 1 244 ? -13.807 -9.487 -34.116 1.00 98.25 244 VAL A N 1
ATOM 1875 C CA . VAL A 1 244 ? -14.341 -8.601 -33.074 1.00 98.25 244 VAL A CA 1
ATOM 1876 C C . VAL A 1 244 ? -13.714 -7.219 -33.193 1.00 98.25 244 VAL A C 1
ATOM 1878 O O . VAL A 1 244 ? -12.488 -7.077 -33.234 1.00 98.25 244 VAL A O 1
ATOM 1881 N N . VAL A 1 245 ? -14.555 -6.185 -33.185 1.00 98.38 245 VAL A N 1
ATOM 1882 C CA . VAL A 1 245 ? -14.094 -4.799 -33.053 1.00 98.38 245 VAL A CA 1
ATOM 1883 C C . VAL A 1 245 ? -14.479 -4.253 -31.689 1.00 98.38 245 VAL A C 1
ATOM 1885 O O . VAL A 1 245 ? -15.650 -4.244 -31.322 1.00 98.38 245 VAL A O 1
ATOM 1888 N N . VAL A 1 246 ? -13.494 -3.747 -30.951 1.00 98.38 246 VAL A N 1
ATOM 1889 C CA . VAL A 1 246 ? -13.705 -3.076 -29.666 1.00 98.38 246 VAL A CA 1
ATOM 1890 C C . VAL A 1 246 ? -13.523 -1.577 -29.850 1.00 98.38 246 VAL A C 1
ATOM 1892 O O . VAL A 1 246 ? -12.449 -1.116 -30.224 1.00 98.38 246 VAL A O 1
ATOM 1895 N N . VAL A 1 247 ? -14.555 -0.790 -29.573 1.00 97.94 247 VAL A N 1
ATOM 1896 C CA . VAL A 1 247 ? -14.494 0.669 -29.663 1.00 97.94 247 VAL A CA 1
ATOM 1897 C C . VAL A 1 247 ? -14.201 1.248 -28.285 1.00 97.94 247 VAL A C 1
ATOM 1899 O O . VAL A 1 247 ? -15.058 1.231 -27.403 1.00 97.94 247 VAL A O 1
ATOM 1902 N N . GLY A 1 248 ? -13.007 1.807 -28.098 1.00 96.50 248 GLY A N 1
ATOM 1903 C CA . GLY A 1 248 ? -12.598 2.373 -26.815 1.00 96.50 248 GLY A CA 1
ATOM 1904 C C . GLY A 1 248 ? -11.087 2.380 -26.620 1.00 96.50 248 GLY A C 1
ATOM 1905 O O . GLY A 1 248 ? -10.328 1.962 -27.486 1.00 96.50 248 GLY A O 1
ATOM 1906 N N . GLY A 1 249 ? -10.638 2.889 -25.473 1.00 94.19 249 GLY A N 1
ATOM 1907 C CA . GLY A 1 249 ? -9.212 2.878 -25.119 1.00 94.19 249 GLY A CA 1
ATOM 1908 C C . GLY A 1 249 ? -8.914 2.844 -23.621 1.00 94.19 249 GLY A C 1
ATOM 1909 O O . GLY A 1 249 ? -7.771 3.069 -23.235 1.00 94.19 249 GLY A O 1
ATOM 1910 N N . GLY A 1 250 ? -9.931 2.634 -22.780 1.00 93.88 250 GLY A N 1
ATOM 1911 C CA . GLY A 1 250 ? -9.763 2.408 -21.340 1.00 93.88 250 GLY A CA 1
ATOM 1912 C C . GLY A 1 250 ? -9.554 0.935 -21.009 1.00 93.88 250 GLY A C 1
ATOM 1913 O O . GLY A 1 250 ? -9.570 0.093 -21.908 1.00 93.88 250 GLY A O 1
ATOM 1914 N N . ASP A 1 251 ? -9.389 0.631 -19.724 1.00 93.44 251 ASP A N 1
ATOM 1915 C CA . ASP A 1 251 ? -9.102 -0.732 -19.262 1.00 93.44 251 ASP A CA 1
ATOM 1916 C C . ASP A 1 251 ? -10.190 -1.725 -19.683 1.00 93.44 251 ASP A C 1
ATOM 1918 O O . ASP A 1 251 ? -9.865 -2.782 -20.207 1.00 93.44 251 ASP A O 1
ATOM 1922 N N . THR A 1 252 ? -11.472 -1.340 -19.632 1.00 94.31 252 THR A N 1
ATOM 1923 C CA . THR A 1 252 ? -12.586 -2.165 -20.137 1.00 94.31 252 THR A CA 1
ATOM 1924 C C . THR A 1 252 ? -12.415 -2.565 -21.604 1.00 94.31 252 THR A C 1
ATOM 1926 O O . THR A 1 252 ? -12.758 -3.682 -21.979 1.00 94.31 252 THR A O 1
ATOM 1929 N N . ALA A 1 253 ? -11.890 -1.671 -22.452 1.00 96.62 253 ALA A N 1
ATOM 1930 C CA . ALA A 1 253 ? -11.671 -1.969 -23.866 1.00 96.62 253 ALA A CA 1
ATOM 1931 C C . ALA A 1 253 ? -10.516 -2.964 -24.048 1.00 96.62 253 ALA A C 1
ATOM 1933 O O . ALA A 1 253 ? -10.618 -3.888 -24.852 1.00 96.62 253 ALA A O 1
ATOM 1934 N N . VAL A 1 254 ? -9.432 -2.790 -23.288 1.00 96.81 254 VAL A N 1
ATOM 1935 C CA . VAL A 1 254 ? -8.272 -3.690 -23.325 1.00 96.81 254 VAL A CA 1
ATOM 1936 C C . VAL A 1 254 ? -8.638 -5.070 -22.780 1.00 96.81 254 VAL A C 1
ATOM 1938 O O . VAL A 1 254 ? -8.322 -6.075 -23.413 1.00 96.81 254 VAL A O 1
ATOM 1941 N N . ASP A 1 255 ? -9.364 -5.126 -21.667 1.00 95.31 255 ASP A N 1
ATOM 1942 C CA . ASP A 1 255 ? -9.830 -6.371 -21.061 1.00 95.31 255 ASP A CA 1
ATOM 1943 C C . ASP A 1 255 ? -10.792 -7.119 -21.991 1.00 95.31 255 ASP A C 1
ATOM 1945 O O . ASP A 1 255 ? -10.574 -8.295 -22.284 1.00 95.31 255 ASP A O 1
ATOM 1949 N N . ALA A 1 256 ? -11.802 -6.435 -22.543 1.00 96.00 256 ALA A N 1
ATOM 1950 C CA . ALA A 1 256 ? -12.725 -7.046 -23.500 1.00 96.00 256 ALA A CA 1
ATOM 1951 C C . ALA A 1 256 ? -11.994 -7.564 -24.747 1.00 96.00 256 ALA A C 1
ATOM 1953 O O . ALA A 1 256 ? -12.284 -8.661 -25.224 1.00 96.00 256 ALA A O 1
ATOM 1954 N N . ALA A 1 257 ? -11.006 -6.815 -25.246 1.00 97.25 257 ALA A N 1
ATOM 1955 C CA . ALA A 1 257 ? -10.220 -7.228 -26.399 1.00 97.25 257 ALA A CA 1
ATOM 1956 C C . ALA A 1 257 ? -9.388 -8.488 -26.123 1.00 97.25 257 ALA A C 1
ATOM 1958 O O . ALA A 1 257 ? -9.353 -9.397 -26.950 1.00 97.25 257 ALA A O 1
ATOM 1959 N N . ARG A 1 258 ? -8.740 -8.571 -24.957 1.00 95.62 258 ARG A N 1
ATOM 1960 C CA . ARG A 1 258 ? -7.939 -9.742 -24.576 1.00 95.62 258 ARG A CA 1
ATOM 1961 C C . ARG A 1 258 ? -8.802 -10.967 -24.314 1.00 95.62 258 ARG A C 1
ATOM 1963 O O . ARG A 1 258 ? -8.433 -12.057 -24.743 1.00 95.62 258 ARG A O 1
ATOM 1970 N N . VAL A 1 259 ? -9.957 -10.801 -23.665 1.00 94.56 259 VAL A N 1
ATOM 1971 C CA . VAL A 1 259 ? -10.922 -11.895 -23.477 1.00 94.56 259 VAL A CA 1
ATOM 1972 C C . VAL A 1 259 ? -11.420 -12.407 -24.830 1.00 94.56 259 VAL A C 1
ATOM 1974 O O . VAL A 1 259 ? -11.334 -13.605 -25.084 1.00 94.56 259 VAL A O 1
ATOM 1977 N N . ALA A 1 260 ? -11.856 -11.522 -25.733 1.00 95.25 260 ALA A N 1
ATOM 1978 C CA . ALA A 1 260 ? -12.304 -11.915 -27.071 1.00 95.25 260 ALA A CA 1
ATOM 1979 C C . ALA A 1 260 ? -11.210 -12.654 -27.863 1.00 95.25 260 ALA A C 1
ATOM 1981 O O . ALA A 1 260 ? -11.469 -13.695 -28.463 1.00 95.25 260 ALA A O 1
ATOM 1982 N N . LEU A 1 261 ? -9.968 -12.164 -27.804 1.00 94.81 261 LEU A N 1
ATOM 1983 C CA . LEU A 1 261 ? -8.825 -12.792 -28.466 1.00 94.81 261 LEU A CA 1
ATOM 1984 C C . LEU A 1 261 ? -8.562 -14.203 -27.923 1.00 94.81 261 LEU A C 1
ATOM 1986 O O . LEU A 1 261 ? -8.327 -15.141 -28.683 1.00 94.81 261 LEU A O 1
ATOM 1990 N N . ARG A 1 262 ? -8.606 -14.367 -26.599 1.00 92.00 262 ARG A N 1
ATOM 1991 C CA . ARG A 1 262 ? -8.407 -15.660 -25.931 1.00 92.00 262 ARG A CA 1
ATOM 1992 C C . ARG A 1 262 ? -9.520 -16.655 -26.245 1.00 92.00 262 ARG A C 1
ATOM 1994 O O . ARG A 1 262 ? -9.244 -17.846 -26.312 1.00 92.00 262 ARG A O 1
ATOM 2001 N N . LEU A 1 263 ? -10.735 -16.174 -26.499 1.00 91.81 263 LEU A N 1
ATOM 2002 C CA . LEU A 1 263 ? -11.863 -16.982 -26.971 1.00 91.81 263 LEU A CA 1
ATOM 2003 C C . LEU A 1 263 ? -11.770 -17.364 -28.462 1.00 91.81 263 LEU A C 1
ATOM 2005 O O . LEU A 1 263 ? -12.655 -18.054 -28.958 1.00 91.81 263 LEU A O 1
ATOM 2009 N N . GLY A 1 264 ? -10.698 -16.972 -29.160 1.00 91.62 264 GLY A N 1
ATOM 2010 C CA . GLY A 1 264 ? -10.389 -17.416 -30.522 1.00 91.62 264 GLY A CA 1
ATOM 2011 C C . GLY A 1 264 ? -10.631 -16.378 -31.618 1.00 91.62 264 GLY A C 1
ATOM 2012 O O . GLY A 1 264 ? -10.360 -16.667 -32.780 1.00 91.62 264 GLY A O 1
ATOM 2013 N N . SER A 1 265 ? -11.098 -15.176 -31.276 1.00 95.44 265 SER A N 1
ATOM 2014 C CA . SER A 1 265 ? -11.386 -14.127 -32.257 1.00 95.44 265 SER A CA 1
ATOM 2015 C C . SER A 1 265 ? -10.132 -13.388 -32.731 1.00 95.44 265 SER A C 1
ATOM 2017 O O . SER A 1 265 ? -9.202 -13.145 -31.963 1.00 95.44 265 SER A O 1
ATOM 2019 N N . GLU A 1 266 ? -10.139 -12.901 -33.970 1.00 97.00 266 GLU A N 1
ATOM 2020 C CA . GLU A 1 266 ? -9.291 -11.785 -34.380 1.00 97.00 266 GLU A CA 1
ATOM 2021 C C . GLU A 1 266 ? -9.859 -10.474 -33.837 1.00 97.00 266 GLU A C 1
ATOM 2023 O O . GLU A 1 266 ? -11.016 -10.133 -34.093 1.00 97.00 266 GLU A O 1
ATOM 2028 N N . VAL A 1 267 ? -9.039 -9.710 -33.111 1.00 98.06 267 VAL A N 1
ATOM 2029 C CA . VAL A 1 267 ? -9.511 -8.520 -32.394 1.00 98.06 267 VAL A CA 1
ATOM 2030 C C . VAL A 1 267 ? -8.810 -7.254 -32.863 1.00 98.06 267 VAL A C 1
ATOM 2032 O O . VAL A 1 267 ? -7.579 -7.190 -32.908 1.00 98.06 267 VAL A O 1
ATOM 2035 N N . THR A 1 268 ? -9.610 -6.227 -33.153 1.00 98.31 268 THR A N 1
ATOM 2036 C CA . THR A 1 268 ? -9.138 -4.862 -33.420 1.00 98.31 268 THR A CA 1
ATOM 2037 C C . THR A 1 268 ? -9.761 -3.879 -32.433 1.00 98.31 268 THR A C 1
ATOM 2039 O O . THR A 1 268 ? -10.980 -3.749 -32.364 1.00 98.31 268 THR A O 1
ATOM 2042 N N . ILE A 1 269 ? -8.932 -3.149 -31.688 1.00 98.50 269 ILE A N 1
ATOM 2043 C CA . ILE A 1 269 ? -9.357 -1.989 -30.902 1.00 98.50 269 ILE A CA 1
ATOM 2044 C C . ILE A 1 269 ? -9.371 -0.764 -31.820 1.00 98.50 269 ILE A C 1
ATOM 2046 O O . ILE A 1 269 ? -8.330 -0.389 -32.351 1.00 98.50 269 ILE A O 1
ATOM 2050 N N . MET A 1 270 ? -10.515 -0.101 -31.974 1.00 97.94 270 MET A N 1
ATOM 2051 C CA . MET A 1 270 ? -10.610 1.229 -32.582 1.00 97.94 270 MET A CA 1
ATOM 2052 C C . MET A 1 270 ? -10.512 2.299 -31.497 1.00 97.94 270 MET A C 1
ATOM 2054 O O . MET A 1 270 ? -11.399 2.418 -30.644 1.00 97.94 270 MET A O 1
ATOM 2058 N N . TYR A 1 271 ? -9.456 3.115 -31.555 1.00 97.56 271 TYR A N 1
ATOM 2059 C CA . TYR A 1 271 ? -9.255 4.211 -30.618 1.00 97.56 271 TYR A CA 1
ATOM 2060 C C . TYR A 1 271 ? -9.121 5.559 -31.323 1.00 97.56 271 TYR A C 1
ATOM 2062 O O . TYR A 1 271 ? -8.241 5.791 -32.148 1.00 97.56 271 TYR A O 1
ATOM 2070 N N . ARG A 1 272 ? -9.971 6.511 -30.928 1.00 96.00 272 ARG A N 1
ATOM 2071 C CA . ARG A 1 272 ? -10.082 7.825 -31.584 1.00 96.00 272 ARG A CA 1
ATOM 2072 C C . ARG A 1 272 ? -8.884 8.757 -31.385 1.00 96.00 272 ARG A C 1
ATOM 2074 O O . ARG A 1 272 ? -8.843 9.806 -32.018 1.00 96.00 272 ARG A O 1
ATOM 2081 N N . ARG A 1 273 ? -7.935 8.426 -30.503 1.00 95.81 273 ARG A N 1
ATOM 2082 C CA . ARG A 1 273 ? -6.712 9.217 -30.241 1.00 95.81 273 ARG A CA 1
ATOM 2083 C C . ARG A 1 273 ? -5.467 8.370 -30.501 1.00 95.81 273 ARG A C 1
ATOM 2085 O O . ARG A 1 273 ? -5.563 7.312 -31.117 1.00 95.81 273 ARG A O 1
ATOM 2092 N N . THR A 1 274 ? -4.301 8.839 -30.064 1.00 95.69 274 THR A N 1
ATOM 2093 C CA . THR A 1 274 ? -3.049 8.082 -30.178 1.00 95.69 274 THR A CA 1
ATOM 2094 C C . THR A 1 274 ? -2.747 7.319 -28.894 1.00 95.69 274 THR A C 1
ATOM 2096 O O . THR A 1 274 ? -3.389 7.530 -27.864 1.00 95.69 274 THR A O 1
ATOM 2099 N N . ARG A 1 275 ? -1.722 6.463 -28.937 1.00 94.31 275 ARG A N 1
ATOM 2100 C CA . ARG A 1 275 ? -1.219 5.722 -27.774 1.00 94.31 275 ARG A CA 1
ATOM 2101 C C . ARG A 1 275 ? -0.981 6.608 -26.548 1.00 94.31 275 ARG A C 1
ATOM 2103 O O . ARG A 1 275 ? -1.279 6.184 -25.440 1.00 94.31 275 ARG A O 1
ATOM 2110 N N . ASN A 1 276 ? -0.464 7.823 -26.736 1.00 91.44 276 ASN A N 1
ATOM 2111 C CA . ASN A 1 276 ? -0.104 8.707 -25.624 1.00 91.44 276 ASN A CA 1
ATOM 2112 C C . ASN A 1 276 ? -1.322 9.198 -24.832 1.00 91.44 276 ASN A C 1
ATOM 2114 O O . ASN A 1 276 ? -1.208 9.459 -23.638 1.00 91.44 276 ASN A O 1
ATOM 2118 N N . GLU A 1 277 ? -2.486 9.300 -25.476 1.00 94.00 277 GLU A N 1
ATOM 2119 C CA . GLU A 1 277 ? -3.730 9.710 -24.823 1.00 94.00 277 GLU A CA 1
ATOM 2120 C C . GLU A 1 277 ? -4.587 8.519 -24.375 1.00 94.00 277 GLU A C 1
ATOM 2122 O O . GLU A 1 277 ? -5.692 8.740 -23.870 1.00 94.00 277 GLU A O 1
ATOM 2127 N N . MET A 1 278 ? -4.158 7.276 -24.625 1.00 93.75 278 MET A N 1
ATOM 2128 C CA . MET A 1 278 ? -4.902 6.068 -24.262 1.00 93.75 278 MET A CA 1
ATOM 2129 C C . MET A 1 278 ? -4.934 5.926 -22.730 1.00 93.75 278 MET A C 1
ATOM 2131 O O . MET A 1 278 ? -3.867 5.887 -22.120 1.00 93.75 278 MET A O 1
ATOM 2135 N N . PRO A 1 279 ? -6.123 5.918 -22.095 1.00 91.44 279 PRO A N 1
ATOM 2136 C CA . PRO A 1 279 ? -6.226 5.936 -20.635 1.00 91.44 279 PRO A CA 1
ATOM 2137 C C . PRO A 1 279 ? -5.941 4.590 -19.958 1.00 91.44 279 PRO A C 1
ATOM 2139 O O . PRO A 1 279 ? -5.703 4.593 -18.757 1.00 91.44 279 PRO A O 1
ATOM 2142 N N . ALA A 1 280 ? -5.974 3.472 -20.691 1.00 92.50 280 ALA A N 1
ATOM 2143 C CA . ALA A 1 280 ? -5.687 2.158 -20.124 1.00 92.50 280 ALA A CA 1
ATOM 2144 C C . ALA A 1 280 ? -4.264 2.053 -19.548 1.00 92.50 280 ALA A C 1
ATOM 2146 O O . ALA A 1 280 ? -3.333 2.745 -19.981 1.00 92.50 280 ALA A O 1
ATOM 2147 N N . ILE A 1 281 ? -4.084 1.134 -18.600 1.00 90.25 281 ILE A N 1
ATOM 2148 C CA . ILE A 1 281 ? -2.793 0.864 -17.967 1.00 90.25 281 ILE A CA 1
ATOM 2149 C C . ILE A 1 281 ? -1.753 0.507 -19.041 1.00 90.25 281 ILE A C 1
ATOM 2151 O O . ILE A 1 281 ? -1.928 -0.401 -19.852 1.00 90.25 281 ILE A O 1
ATOM 2155 N N . LYS A 1 282 ? -0.623 1.230 -19.049 1.00 90.06 282 LYS A N 1
ATOM 2156 C CA . LYS A 1 282 ? 0.420 1.116 -20.092 1.00 90.06 282 LYS A CA 1
ATOM 2157 C C . LYS A 1 282 ? 0.997 -0.290 -20.239 1.00 90.06 282 LYS A C 1
ATOM 2159 O O . LYS A 1 282 ? 1.517 -0.632 -21.302 1.00 90.06 282 LYS A O 1
ATOM 2164 N N . GLU A 1 283 ? 1.020 -1.044 -19.150 1.00 88.62 283 GLU A N 1
ATOM 2165 C CA . GLU A 1 283 ? 1.454 -2.435 -19.137 1.00 88.62 283 GLU A CA 1
ATOM 2166 C C . GLU A 1 283 ? 0.419 -3.332 -19.816 1.00 88.62 283 GLU A C 1
ATOM 2168 O O . GLU A 1 283 ? 0.776 -4.033 -20.756 1.00 88.62 283 GLU A O 1
ATOM 2173 N N . GLU A 1 284 ? -0.861 -3.192 -19.473 1.00 91.81 284 GLU A N 1
ATOM 2174 C CA . GLU A 1 284 ? -1.968 -3.935 -20.088 1.00 91.81 284 GLU A CA 1
ATOM 2175 C C . GLU A 1 284 ? -2.071 -3.699 -21.601 1.00 91.81 284 GLU A C 1
ATOM 2177 O O . GLU A 1 284 ? -2.279 -4.644 -22.358 1.00 91.81 284 GLU A O 1
ATOM 2182 N N . ILE A 1 285 ? -1.839 -2.465 -22.073 1.00 94.62 285 ILE A N 1
ATOM 2183 C CA . ILE A 1 285 ? -1.771 -2.165 -23.516 1.00 94.62 285 ILE A CA 1
ATOM 2184 C C . ILE A 1 285 ? -0.642 -2.970 -24.178 1.00 94.62 285 ILE A C 1
ATOM 2186 O O . ILE A 1 285 ? -0.851 -3.600 -25.213 1.00 94.62 285 ILE A O 1
ATOM 2190 N N . ARG A 1 286 ? 0.559 -2.965 -23.580 1.00 93.69 286 ARG A N 1
ATOM 2191 C CA . ARG A 1 286 ? 1.718 -3.702 -24.109 1.00 93.69 286 ARG A CA 1
ATOM 2192 C C . ARG A 1 286 ? 1.478 -5.208 -24.100 1.00 93.69 286 ARG A C 1
ATOM 2194 O O . ARG A 1 286 ? 1.863 -5.887 -25.049 1.00 93.69 286 ARG A O 1
ATOM 2201 N N . GLU A 1 287 ? 0.843 -5.724 -23.053 1.00 92.56 287 GLU A N 1
ATOM 2202 C CA . GLU A 1 287 ? 0.496 -7.139 -22.959 1.00 92.56 287 GLU A CA 1
ATOM 2203 C C . GLU A 1 287 ? -0.566 -7.549 -23.987 1.00 92.56 287 GLU A C 1
ATOM 2205 O O . GLU A 1 287 ? -0.438 -8.613 -24.589 1.00 92.56 287 GLU A O 1
ATOM 2210 N N . ALA A 1 288 ? -1.571 -6.707 -24.243 1.00 94.94 288 ALA A N 1
ATOM 2211 C CA . ALA A 1 288 ? -2.583 -6.959 -25.267 1.00 94.94 288 ALA A CA 1
ATOM 2212 C C . ALA A 1 288 ? -1.967 -7.047 -26.673 1.00 94.94 288 ALA A C 1
ATOM 2214 O O . ALA A 1 288 ? -2.263 -7.970 -27.432 1.00 94.94 288 ALA A O 1
ATOM 2215 N N . GLU A 1 289 ? -1.060 -6.129 -27.012 1.00 95.94 289 GLU A N 1
ATOM 2216 C CA . GLU A 1 289 ? -0.346 -6.159 -28.294 1.00 95.94 289 GLU A CA 1
ATOM 2217 C C . GLU A 1 289 ? 0.577 -7.374 -28.412 1.00 95.94 289 GLU A C 1
ATOM 2219 O O . GLU A 1 289 ? 0.618 -8.014 -29.462 1.00 95.94 289 GLU A O 1
ATOM 2224 N N . ALA A 1 290 ? 1.275 -7.736 -27.329 1.00 94.44 290 ALA A N 1
ATOM 2225 C CA . ALA A 1 290 ? 2.098 -8.944 -27.281 1.00 94.44 290 ALA A CA 1
ATOM 2226 C C . ALA A 1 290 ? 1.261 -10.223 -27.455 1.00 94.44 290 ALA A C 1
ATOM 2228 O O . ALA A 1 290 ? 1.726 -11.186 -28.064 1.00 94.44 290 ALA A O 1
ATOM 2229 N N . GLU A 1 291 ? 0.020 -10.230 -26.959 1.00 93.69 291 GLU A N 1
ATOM 2230 C CA . GLU A 1 291 ? -0.944 -11.303 -27.196 1.00 93.69 291 GLU A CA 1
ATOM 2231 C C . GLU A 1 291 ? -1.487 -11.307 -28.626 1.00 93.69 291 GLU A C 1
ATOM 2233 O O . GLU A 1 291 ? -1.939 -12.359 -29.064 1.00 93.69 291 GLU A O 1
ATOM 2238 N N . GLY A 1 292 ? -1.381 -10.211 -29.383 1.00 95.38 292 GLY A N 1
ATOM 2239 C CA . GLY A 1 292 ? -1.779 -10.111 -30.791 1.00 95.38 292 GLY A CA 1
ATOM 2240 C C . GLY A 1 292 ? -3.015 -9.249 -31.062 1.00 95.38 292 GLY A C 1
ATOM 2241 O O . GLY A 1 292 ? -3.537 -9.292 -32.175 1.00 95.38 292 GLY A O 1
ATOM 2242 N N . VAL A 1 293 ? -3.488 -8.471 -30.082 1.00 97.38 293 VAL A N 1
ATOM 2243 C CA . VAL A 1 293 ? -4.553 -7.479 -30.295 1.00 97.38 293 VAL A CA 1
ATOM 2244 C C . VAL A 1 293 ? -4.050 -6.379 -31.234 1.00 97.38 293 VAL A C 1
ATOM 2246 O O . VAL A 1 293 ? -3.011 -5.766 -30.985 1.00 97.38 293 VAL A O 1
ATOM 2249 N N . LYS A 1 294 ? -4.798 -6.097 -32.307 1.00 97.81 294 LYS A N 1
ATOM 2250 C CA . LYS A 1 294 ? -4.517 -4.979 -33.220 1.00 97.81 294 LYS A CA 1
ATOM 2251 C C . LYS A 1 294 ? -5.115 -3.699 -32.632 1.00 97.81 294 LYS A C 1
ATOM 2253 O O . LYS A 1 294 ? -6.255 -3.720 -32.179 1.00 97.81 294 LYS A O 1
ATOM 2258 N N . ILE A 1 295 ? -4.385 -2.584 -32.647 1.00 97.69 295 ILE A N 1
ATOM 2259 C CA . ILE A 1 295 ? -4.904 -1.285 -32.186 1.00 97.69 295 ILE A CA 1
ATOM 2260 C C . ILE A 1 295 ? -4.858 -0.283 -33.336 1.00 97.69 295 ILE A C 1
ATOM 2262 O O . ILE A 1 295 ? -3.790 0.151 -33.764 1.00 97.69 295 ILE A O 1
ATOM 2266 N N . GLU A 1 296 ? -6.038 0.106 -33.806 1.00 97.44 296 GLU A N 1
ATOM 2267 C CA . GLU A 1 296 ? -6.238 1.113 -34.837 1.00 97.44 296 GLU A CA 1
ATOM 2268 C C . GLU A 1 296 ? -6.412 2.488 -34.180 1.00 97.44 296 GLU A C 1
ATOM 2270 O O . GLU A 1 296 ? -7.493 2.867 -33.718 1.00 97.44 296 GLU A O 1
ATOM 2275 N N . PHE A 1 297 ? -5.312 3.238 -34.106 1.00 97.25 297 PHE A N 1
ATOM 2276 C CA . PHE A 1 297 ? -5.308 4.603 -33.583 1.00 97.25 297 PHE A CA 1
ATOM 2277 C C . PHE A 1 297 ? -5.938 5.596 -34.558 1.00 97.25 297 PHE A C 1
ATOM 2279 O O . PHE A 1 297 ? -6.030 5.352 -35.762 1.00 97.25 297 PHE A O 1
ATOM 2286 N N . LEU A 1 298 ? -6.310 6.765 -34.026 1.00 96.88 298 LEU A N 1
ATOM 2287 C CA . LEU A 1 298 ? -6.910 7.852 -34.797 1.00 96.88 298 LEU A CA 1
ATOM 2288 C C . LEU A 1 298 ? -8.113 7.375 -35.628 1.00 96.88 298 LEU A C 1
ATOM 2290 O O . LEU A 1 298 ? -8.298 7.758 -36.783 1.00 96.88 298 LEU A O 1
ATOM 2294 N N . SER A 1 299 ? -8.933 6.529 -35.008 1.00 96.44 299 SER A N 1
ATOM 2295 C CA . SER A 1 299 ? -10.102 5.916 -35.620 1.00 96.44 299 SER A CA 1
ATOM 2296 C C . SER A 1 299 ? -11.317 6.027 -34.705 1.00 96.44 299 SER A C 1
ATOM 2298 O O . SER A 1 299 ? -11.264 5.655 -33.532 1.00 96.44 299 SER A O 1
ATOM 2300 N N . ALA A 1 300 ? -12.419 6.556 -35.233 1.00 95.25 300 ALA A N 1
ATOM 2301 C CA . ALA A 1 300 ? -13.698 6.624 -34.535 1.00 95.25 300 ALA A CA 1
ATOM 2302 C C . ALA A 1 300 ? -14.797 5.950 -35.369 1.00 95.25 300 ALA A C 1
ATOM 2304 O O . ALA A 1 300 ? -14.746 6.026 -36.597 1.00 95.25 300 ALA A O 1
ATOM 2305 N N . PRO A 1 301 ? -15.798 5.310 -34.745 1.00 95.44 301 PRO A N 1
ATOM 2306 C CA . PRO A 1 301 ? -16.927 4.762 -35.484 1.00 95.44 301 PRO A CA 1
ATOM 2307 C C . PRO A 1 301 ? -17.797 5.893 -36.040 1.00 95.44 301 PRO A C 1
ATOM 2309 O O . PRO A 1 301 ? -18.145 6.831 -35.321 1.00 95.44 301 PRO A O 1
ATOM 2312 N N . LYS A 1 302 ? -18.157 5.795 -37.318 1.00 95.12 302 LYS A N 1
ATOM 2313 C CA . LYS A 1 302 ? -19.144 6.660 -37.973 1.00 95.12 302 LYS A CA 1
ATOM 2314 C C . LYS A 1 302 ? -20.507 5.977 -38.037 1.00 95.12 302 LYS A C 1
ATOM 2316 O O . LYS A 1 302 ? -21.526 6.606 -37.771 1.00 95.12 302 LYS A O 1
ATOM 2321 N N . GLU A 1 303 ? -20.513 4.694 -38.381 1.00 96.25 303 GLU A N 1
ATOM 2322 C CA . GLU A 1 303 ? -21.713 3.878 -38.550 1.00 96.25 303 GLU A CA 1
ATOM 2323 C C . GLU A 1 303 ? -21.374 2.385 -38.400 1.00 96.25 303 GLU A C 1
ATOM 2325 O O . GLU A 1 303 ? -20.252 1.975 -38.694 1.00 96.25 303 GLU A O 1
ATOM 2330 N N . ILE A 1 304 ? -22.344 1.574 -37.973 1.00 97.06 304 ILE A N 1
ATOM 2331 C CA . ILE A 1 304 ? -22.286 0.111 -38.008 1.00 97.06 304 ILE A CA 1
ATOM 2332 C C . ILE A 1 304 ? -23.142 -0.394 -39.178 1.00 97.06 304 ILE A C 1
ATOM 2334 O O . ILE A 1 304 ? -24.348 -0.153 -39.244 1.00 97.06 304 ILE A O 1
ATOM 2338 N N . GLU A 1 305 ? -22.507 -1.101 -40.111 1.00 96.81 305 GLU A N 1
ATOM 2339 C CA . GLU A 1 305 ? -23.182 -1.728 -41.244 1.00 96.81 305 GLU A CA 1
ATOM 2340 C C . GLU A 1 305 ? -23.894 -2.994 -40.763 1.00 96.81 305 GLU A C 1
ATOM 2342 O O . GLU A 1 305 ? -23.281 -3.870 -40.143 1.00 96.81 305 GLU A O 1
ATOM 2347 N N . THR A 1 306 ? -25.188 -3.099 -41.068 1.00 96.12 306 THR A N 1
ATOM 2348 C CA . THR A 1 306 ? -26.021 -4.231 -40.657 1.00 96.12 306 THR A CA 1
ATOM 2349 C C . THR A 1 306 ? -26.572 -4.990 -41.859 1.00 96.12 306 THR A C 1
ATOM 2351 O O . THR A 1 306 ? -26.923 -4.405 -42.885 1.00 96.12 306 THR A O 1
ATOM 2354 N N . ARG A 1 307 ? -26.660 -6.313 -41.725 1.00 95.25 307 ARG A N 1
ATOM 2355 C CA . ARG A 1 307 ? -27.315 -7.222 -42.666 1.00 95.25 307 ARG A CA 1
ATOM 2356 C C . ARG A 1 307 ? -28.159 -8.203 -41.865 1.00 95.25 307 ARG A C 1
ATOM 2358 O O . ARG A 1 307 ? -27.659 -8.784 -40.907 1.00 95.25 307 ARG A O 1
ATOM 2365 N N . ASP A 1 308 ? -29.425 -8.364 -42.246 1.00 91.06 308 ASP A N 1
ATOM 2366 C CA . ASP A 1 308 ? -30.392 -9.192 -41.510 1.00 91.06 308 ASP A CA 1
ATOM 2367 C C . ASP A 1 308 ? -30.416 -8.833 -40.006 1.00 91.06 308 ASP A C 1
ATOM 2369 O O . ASP A 1 308 ? -30.324 -9.695 -39.137 1.00 91.06 308 ASP A O 1
ATOM 2373 N N . GLU A 1 309 ? -30.451 -7.523 -39.720 1.00 90.94 309 GLU A N 1
ATOM 2374 C CA . GLU A 1 309 ? -30.429 -6.904 -38.378 1.00 90.94 309 GLU A CA 1
ATOM 2375 C C . GLU A 1 309 ? -29.142 -7.107 -37.560 1.00 90.94 309 GLU A C 1
ATOM 2377 O O . GLU A 1 309 ? -29.017 -6.549 -36.474 1.00 90.94 309 GLU A O 1
ATOM 2382 N N . ARG A 1 310 ? -28.145 -7.834 -38.074 1.00 95.06 310 ARG A N 1
ATOM 2383 C CA . ARG A 1 310 ? -26.863 -8.071 -37.395 1.00 95.06 310 ARG A CA 1
ATOM 2384 C C . ARG A 1 310 ? -25.760 -7.180 -37.949 1.00 95.06 310 ARG A C 1
ATOM 2386 O O . ARG A 1 310 ? -25.669 -6.990 -39.158 1.00 95.06 310 ARG A O 1
ATOM 2393 N N . ALA A 1 311 ? -24.887 -6.679 -37.082 1.00 94.94 311 ALA A N 1
ATOM 2394 C CA . ALA A 1 311 ? -23.657 -6.002 -37.473 1.00 94.94 311 ALA A CA 1
ATOM 2395 C C . ALA A 1 311 ? -22.760 -6.961 -38.273 1.00 94.94 311 ALA A C 1
ATOM 2397 O O . ALA A 1 311 ? -22.543 -8.097 -37.848 1.00 94.94 311 ALA A O 1
ATOM 2398 N N . VAL A 1 312 ? -22.272 -6.505 -39.426 1.00 96.88 312 VAL A N 1
ATOM 2399 C CA . VAL A 1 312 ? -21.325 -7.246 -40.285 1.00 96.88 312 VAL A CA 1
ATOM 2400 C C . VAL A 1 312 ? -20.018 -6.484 -40.507 1.00 96.88 312 VAL A C 1
ATOM 2402 O O . VAL A 1 312 ? -19.007 -7.072 -40.893 1.00 96.88 312 VAL A O 1
ATOM 2405 N N . ALA A 1 313 ? -20.028 -5.171 -40.274 1.00 96.81 313 ALA A N 1
ATOM 2406 C CA . ALA A 1 313 ? -18.853 -4.319 -40.338 1.00 96.81 313 ALA A CA 1
ATOM 2407 C C . ALA A 1 313 ? -19.076 -3.011 -39.576 1.00 96.81 313 ALA A C 1
ATOM 2409 O O . ALA A 1 313 ? -20.205 -2.601 -39.304 1.00 96.81 313 ALA A O 1
ATOM 2410 N N . ILE A 1 314 ? -17.978 -2.323 -39.282 1.00 97.00 314 ILE A N 1
ATOM 2411 C CA . ILE A 1 314 ? -17.978 -0.959 -38.772 1.00 97.00 314 ILE A CA 1
ATOM 2412 C C . ILE A 1 314 ? -17.322 -0.032 -39.794 1.00 97.00 314 ILE A C 1
ATOM 2414 O O . ILE A 1 314 ? -16.248 -0.315 -40.337 1.00 97.00 314 ILE A O 1
ATOM 2418 N N . ILE A 1 315 ? -17.991 1.082 -40.071 1.00 97.25 315 ILE A N 1
ATOM 2419 C CA . ILE A 1 315 ? -17.472 2.159 -40.902 1.00 97.25 315 ILE A CA 1
ATOM 2420 C C . ILE A 1 315 ? -16.758 3.140 -39.979 1.00 97.25 315 ILE A C 1
ATOM 2422 O O . ILE A 1 315 ? -17.373 3.815 -39.150 1.00 97.25 315 ILE A O 1
ATOM 2426 N N . GLY A 1 316 ? -15.436 3.177 -40.098 1.00 95.69 316 GLY A N 1
ATOM 2427 C CA . GLY A 1 316 ? -14.553 4.059 -39.357 1.00 95.69 316 GLY A CA 1
ATOM 2428 C C . GLY A 1 316 ? -14.316 5.381 -40.081 1.00 95.69 316 GLY A C 1
ATOM 2429 O O . GLY A 1 316 ? -14.266 5.448 -41.306 1.00 95.69 316 GLY A O 1
ATOM 2430 N N . GLN A 1 317 ? -14.111 6.430 -39.296 1.00 95.88 317 GLN A N 1
ATOM 2431 C CA . GLN A 1 317 ? -13.683 7.756 -39.722 1.00 95.88 317 GLN A CA 1
ATOM 2432 C C . GLN A 1 317 ? -12.262 7.998 -39.205 1.00 95.88 317 GLN A C 1
ATOM 2434 O O . GLN A 1 317 ? -11.993 7.825 -38.009 1.00 95.88 317 GLN A O 1
ATOM 2439 N N . ARG A 1 318 ? -11.347 8.408 -40.091 1.00 97.50 318 ARG A N 1
ATOM 2440 C CA . ARG A 1 318 ? -9.996 8.828 -39.695 1.00 97.50 318 ARG A CA 1
ATOM 2441 C C . ARG A 1 318 ? -10.048 10.125 -38.903 1.00 97.50 318 ARG A C 1
ATOM 2443 O O . ARG A 1 318 ? -10.816 11.034 -39.228 1.00 97.50 318 ARG A O 1
ATOM 2450 N N . MET A 1 319 ? -9.225 10.195 -37.864 1.00 96.88 319 MET A N 1
ATOM 2451 C CA . MET A 1 319 ? -9.127 11.325 -36.949 1.00 96.88 319 MET A CA 1
ATOM 2452 C C . MET A 1 319 ? -7.735 11.960 -37.028 1.00 96.88 319 MET A C 1
ATOM 2454 O O . MET A 1 319 ? -6.742 11.306 -37.324 1.00 96.88 319 MET A O 1
ATOM 2458 N N . GLN A 1 320 ? -7.642 13.233 -36.674 1.00 95.62 320 GLN A N 1
ATOM 2459 C CA . GLN A 1 320 ? -6.392 13.919 -36.362 1.00 95.62 320 GLN A CA 1
ATOM 2460 C C . GLN A 1 320 ? -6.480 14.543 -34.969 1.00 95.62 320 GLN A C 1
ATOM 2462 O O . GLN A 1 320 ? -7.570 14.835 -34.474 1.00 95.62 320 GLN A O 1
ATOM 2467 N N . LEU A 1 321 ? -5.339 14.754 -34.315 1.00 95.81 321 LEU A N 1
ATOM 2468 C CA . LEU A 1 321 ? -5.316 15.429 -33.019 1.00 95.81 321 LEU A CA 1
ATOM 2469 C C . LEU A 1 321 ? -5.432 16.950 -33.200 1.00 95.81 321 LEU A C 1
ATOM 2471 O O . LEU A 1 321 ? -4.611 17.564 -33.877 1.00 95.81 321 LEU A O 1
ATOM 2475 N N . GLY A 1 322 ? -6.419 17.554 -32.546 1.00 93.56 322 GLY A N 1
ATOM 2476 C CA . GLY A 1 322 ? -6.573 18.998 -32.381 1.00 93.56 322 GLY A CA 1
ATOM 2477 C C . GLY A 1 322 ? -5.966 19.501 -31.068 1.00 93.56 322 GLY A C 1
ATOM 2478 O O . GLY A 1 322 ? -5.002 18.926 -30.551 1.00 93.56 322 GLY A O 1
ATOM 2479 N N . GLU A 1 323 ? -6.548 20.569 -30.528 1.00 91.88 323 GLU A N 1
ATOM 2480 C CA . GLU A 1 323 ? -6.154 21.159 -29.243 1.00 91.88 323 GLU A CA 1
ATOM 2481 C C . GLU A 1 323 ? -6.530 20.266 -28.043 1.00 91.88 323 GLU A C 1
ATOM 2483 O O . GLU A 1 323 ? -7.467 19.464 -28.146 1.00 91.88 323 GLU A O 1
ATOM 2488 N N . PRO A 1 324 ? -5.824 20.375 -26.903 1.00 91.25 324 PRO A N 1
ATOM 2489 C CA . PRO A 1 324 ? -6.200 19.715 -25.651 1.00 91.25 324 PRO A CA 1
ATOM 2490 C C . PRO A 1 324 ? -7.649 19.995 -25.209 1.00 91.25 324 PRO A C 1
ATOM 2492 O O . PRO A 1 324 ? -8.168 21.098 -25.366 1.00 91.25 324 PRO A O 1
ATOM 2495 N N . ASP A 1 325 ? -8.319 18.980 -24.658 1.00 85.75 325 ASP A N 1
ATOM 2496 C CA . ASP A 1 325 ? -9.592 19.102 -23.947 1.00 85.75 325 ASP A CA 1
ATOM 2497 C C . ASP A 1 325 ? -9.406 19.392 -22.453 1.00 85.75 325 ASP A C 1
ATOM 2499 O O . ASP A 1 325 ? -8.289 19.525 -21.960 1.00 85.75 325 ASP A O 1
ATOM 2503 N N . ASP A 1 326 ? -10.522 19.455 -21.726 1.00 79.62 326 ASP A N 1
ATOM 2504 C CA . ASP A 1 326 ? -10.575 19.738 -20.289 1.00 79.62 326 ASP A CA 1
ATOM 2505 C C . ASP A 1 326 ? -9.863 18.659 -19.448 1.00 79.62 326 ASP A C 1
ATOM 2507 O O . ASP A 1 326 ? -9.493 18.910 -18.306 1.00 79.62 326 ASP A O 1
ATOM 2511 N N . SER A 1 327 ? -9.629 17.465 -20.013 1.00 77.75 327 SER A N 1
ATOM 2512 C CA . SER A 1 327 ? -8.812 16.411 -19.394 1.00 77.75 327 SER A CA 1
ATOM 2513 C C . SER A 1 327 ? -7.316 16.538 -19.716 1.00 77.75 327 SER A C 1
ATOM 2515 O O . SER A 1 327 ? -6.534 15.662 -19.358 1.00 77.75 327 SER A O 1
ATOM 2517 N N . GLY A 1 328 ? -6.915 17.589 -20.437 1.00 83.62 328 GLY A N 1
ATOM 2518 C CA . GLY A 1 328 ? -5.551 17.823 -20.913 1.00 83.62 328 GLY A CA 1
ATOM 2519 C C . GLY A 1 328 ? -5.154 16.982 -22.131 1.00 83.62 328 GLY A C 1
ATOM 2520 O O . GLY A 1 328 ? -4.033 17.098 -22.622 1.00 83.62 328 GLY A O 1
ATOM 2521 N N . ARG A 1 329 ? -6.054 16.137 -22.652 1.00 89.25 329 ARG A N 1
ATOM 2522 C CA . ARG A 1 329 ? -5.773 15.235 -23.779 1.00 89.25 329 ARG A CA 1
ATOM 2523 C C . ARG A 1 329 ? -6.189 15.883 -25.090 1.00 89.25 329 ARG A C 1
ATOM 2525 O O . ARG A 1 329 ? -7.250 16.490 -25.175 1.00 89.25 329 ARG A O 1
ATOM 2532 N N . ARG A 1 330 ? -5.401 15.710 -26.151 1.00 92.19 330 ARG A N 1
ATOM 2533 C CA . ARG A 1 330 ? -5.720 16.295 -27.464 1.00 92.19 330 ARG A CA 1
ATOM 2534 C C . ARG A 1 330 ? -7.052 15.767 -28.006 1.00 92.19 330 ARG A C 1
ATOM 2536 O O . ARG A 1 330 ? -7.300 14.556 -28.027 1.00 92.19 330 ARG A O 1
ATOM 2543 N N . ARG A 1 331 ? -7.925 16.686 -28.429 1.00 91.88 331 ARG A N 1
ATOM 2544 C CA . ARG A 1 331 ? -9.249 16.373 -28.978 1.00 91.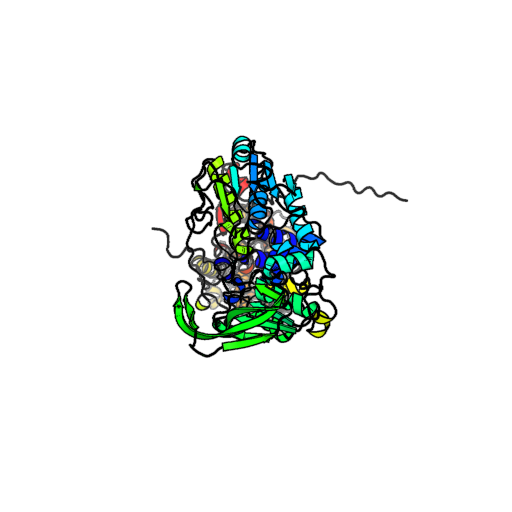88 331 ARG A CA 1
ATOM 2545 C C . ARG A 1 331 ? -9.100 15.653 -30.316 1.00 91.88 331 ARG A C 1
ATOM 2547 O O . ARG A 1 331 ? -8.310 16.095 -31.144 1.00 91.88 331 ARG A O 1
ATOM 2554 N N . PRO A 1 332 ? -9.855 14.577 -30.564 1.00 93.44 332 PRO A N 1
ATOM 2555 C CA . PRO A 1 332 ? -9.884 13.956 -31.875 1.00 93.44 332 PRO A CA 1
ATOM 2556 C C . PRO A 1 332 ? -10.809 14.763 -32.799 1.00 93.44 332 PRO A C 1
ATOM 2558 O O . PRO A 1 332 ? -11.949 15.052 -32.434 1.00 93.44 332 PRO A O 1
ATOM 2561 N N . VAL A 1 333 ? -10.324 15.126 -33.985 1.00 94.88 333 VAL A N 1
ATOM 2562 C CA . VAL A 1 333 ? -11.059 15.879 -35.015 1.00 94.88 333 VAL A CA 1
ATOM 2563 C C . VAL A 1 333 ? -11.172 15.009 -36.270 1.00 94.88 333 VAL A C 1
ATOM 2565 O O . VAL A 1 333 ? -10.148 14.486 -36.705 1.00 94.88 333 VAL A O 1
ATOM 2568 N N . PRO A 1 334 ? -12.370 14.811 -36.848 1.00 94.94 334 PRO A N 1
ATOM 2569 C CA . PRO A 1 334 ? -12.533 13.965 -38.029 1.00 94.94 334 PRO A CA 1
ATOM 2570 C C . PRO A 1 334 ? -11.867 14.581 -39.267 1.00 94.94 334 PRO A C 1
ATOM 2572 O O . PRO A 1 334 ? -11.967 15.787 -39.497 1.00 94.94 334 PRO A O 1
ATOM 2575 N N . ILE A 1 335 ? -11.217 13.743 -40.078 1.00 94.00 335 ILE A N 1
ATOM 2576 C CA . ILE A 1 335 ? -10.653 14.118 -41.380 1.00 94.00 335 ILE A CA 1
ATOM 2577 C C . ILE A 1 335 ? -11.714 13.879 -42.457 1.00 94.00 335 ILE A C 1
ATOM 2579 O O . ILE A 1 335 ? -12.004 12.746 -42.834 1.00 94.00 335 ILE A O 1
ATOM 2583 N N . ILE A 1 336 ? -12.331 14.953 -42.944 1.00 91.38 336 ILE A N 1
ATOM 2584 C CA . ILE A 1 336 ? -13.455 14.865 -43.885 1.00 91.38 336 ILE A CA 1
ATOM 2585 C C . ILE A 1 336 ? -13.053 14.073 -45.141 1.00 91.38 336 ILE A C 1
ATOM 2587 O O . ILE A 1 336 ? -12.074 14.412 -45.800 1.00 91.38 336 ILE A O 1
ATOM 2591 N N . GLY A 1 337 ? -13.844 13.052 -45.487 1.00 89.38 337 GLY A N 1
ATOM 2592 C CA . GLY A 1 337 ? -13.657 12.229 -46.688 1.00 89.38 337 GLY A CA 1
ATOM 2593 C C . GLY A 1 337 ? -12.759 11.001 -46.507 1.00 89.38 337 GLY A C 1
ATOM 2594 O O . GLY A 1 337 ? -12.674 10.188 -47.424 1.00 89.38 337 GLY A O 1
ATOM 2595 N N . GLU A 1 338 ? -12.129 10.825 -45.342 1.00 94.31 338 GLU A N 1
ATOM 2596 C CA . GLU A 1 338 ? -11.297 9.653 -45.042 1.00 94.31 338 GLU A CA 1
ATOM 2597 C C . GLU A 1 338 ? -12.044 8.612 -44.198 1.00 94.31 338 GLU A C 1
ATOM 2599 O O . GLU A 1 338 ? -11.921 8.542 -42.970 1.00 94.31 338 GLU A O 1
ATOM 2604 N N . GLU A 1 339 ? -12.816 7.775 -44.884 1.00 95.62 339 GLU A N 1
ATOM 2605 C CA . GLU A 1 339 ? -13.593 6.685 -44.294 1.00 95.62 339 GLU A CA 1
ATOM 2606 C C . GLU A 1 339 ? -13.014 5.326 -44.681 1.00 95.62 339 GLU A C 1
ATOM 2608 O O . GLU A 1 339 ? -12.404 5.160 -45.738 1.00 95.62 339 GLU A O 1
ATOM 2613 N N . PHE A 1 340 ? -13.205 4.335 -43.817 1.00 96.31 340 PHE A N 1
ATOM 2614 C CA . PHE A 1 340 ? -12.748 2.974 -44.062 1.00 96.31 340 PHE A CA 1
ATOM 2615 C C . PHE A 1 340 ? -13.681 1.952 -43.424 1.00 96.31 340 PHE A C 1
ATOM 2617 O O . PHE A 1 340 ? -14.476 2.280 -42.548 1.00 96.31 340 PHE A O 1
ATOM 2624 N N . ARG A 1 341 ? -13.585 0.702 -43.871 1.00 96.75 341 ARG A N 1
ATOM 2625 C CA . ARG A 1 341 ? -14.459 -0.392 -43.445 1.00 96.75 341 ARG A CA 1
ATOM 2626 C C . ARG A 1 341 ? -13.641 -1.477 -42.751 1.00 96.75 341 ARG A C 1
ATOM 2628 O O . ARG A 1 341 ? -12.617 -1.893 -43.289 1.00 96.75 341 ARG A O 1
ATOM 2635 N N . ILE A 1 342 ? -14.096 -1.928 -41.582 1.00 96.81 342 ILE A N 1
ATOM 2636 C CA . ILE A 1 342 ? -13.553 -3.095 -40.871 1.00 96.81 342 ILE A CA 1
ATOM 2637 C C . ILE A 1 342 ? -14.676 -4.121 -40.711 1.00 96.81 342 ILE A C 1
ATOM 2639 O O . ILE A 1 342 ? -15.715 -3.800 -40.139 1.00 96.81 342 ILE A O 1
ATOM 2643 N N . ASP A 1 343 ? -14.470 -5.348 -41.191 1.00 97.19 343 ASP A N 1
ATOM 2644 C CA . ASP A 1 343 ? -15.416 -6.451 -40.985 1.00 97.19 343 ASP A CA 1
ATOM 2645 C C . ASP A 1 343 ? -15.478 -6.865 -39.511 1.00 97.19 343 ASP A C 1
ATOM 2647 O O . ASP A 1 343 ? -14.442 -7.014 -38.860 1.00 97.19 343 ASP A O 1
ATOM 2651 N N . ALA A 1 344 ? -16.688 -7.083 -38.996 1.00 96.25 344 ALA A N 1
ATOM 2652 C CA . ALA A 1 344 ? -16.918 -7.414 -37.594 1.00 96.25 344 ALA A CA 1
ATOM 2653 C C . ALA A 1 344 ? -18.154 -8.306 -37.434 1.00 96.25 344 ALA A C 1
ATOM 2655 O O . ALA A 1 344 ? -19.239 -7.952 -37.888 1.00 96.25 344 ALA A O 1
ATOM 2656 N N . ASP A 1 345 ? -17.991 -9.427 -36.737 1.00 95.56 345 ASP A N 1
ATOM 2657 C CA . ASP A 1 345 ? -19.080 -10.329 -36.344 1.00 95.56 345 ASP A CA 1
ATOM 2658 C C . ASP A 1 345 ? -19.668 -9.942 -34.975 1.00 95.56 345 ASP A C 1
ATOM 2660 O O . ASP A 1 345 ? -20.795 -10.317 -34.646 1.00 95.56 345 ASP A O 1
ATOM 2664 N N . LEU A 1 346 ? -18.912 -9.173 -34.186 1.00 97.12 346 LEU A N 1
ATOM 2665 C CA . LEU A 1 346 ? -19.316 -8.584 -32.912 1.00 97.12 346 LEU A CA 1
ATOM 2666 C C . LEU A 1 346 ? -18.646 -7.216 -32.746 1.00 97.12 346 LEU A C 1
ATOM 2668 O O . LEU A 1 346 ? -17.440 -7.068 -32.968 1.00 97.12 346 LEU A O 1
ATOM 2672 N N . VAL A 1 347 ? -19.424 -6.225 -32.310 1.00 97.75 347 VAL A N 1
ATOM 2673 C CA . VAL A 1 347 ? -18.912 -4.902 -31.933 1.00 97.75 347 VAL A CA 1
ATOM 2674 C C . VAL A 1 347 ? -19.082 -4.713 -30.430 1.00 97.75 347 VAL A C 1
ATOM 2676 O O . VAL A 1 347 ? -20.186 -4.821 -29.901 1.00 97.75 347 VAL A O 1
ATOM 2679 N N . ILE A 1 348 ? -17.987 -4.415 -29.737 1.00 97.56 348 ILE A N 1
ATOM 2680 C CA . ILE A 1 348 ? -17.978 -4.163 -28.296 1.00 97.56 348 ILE A CA 1
ATOM 2681 C C . ILE A 1 348 ? -17.782 -2.666 -28.057 1.00 97.56 348 ILE A C 1
ATOM 2683 O O . ILE A 1 348 ? -16.757 -2.092 -28.424 1.00 97.56 348 ILE A O 1
ATOM 2687 N N . VAL A 1 349 ? -18.752 -2.026 -27.412 1.00 97.00 349 VAL A N 1
ATOM 2688 C CA . VAL A 1 349 ? -18.746 -0.592 -27.111 1.00 97.00 349 VAL A CA 1
ATOM 2689 C C . VAL A 1 349 ? -18.199 -0.361 -25.701 1.00 97.00 349 VAL A C 1
ATOM 2691 O O . VAL A 1 349 ? -18.846 -0.664 -24.700 1.00 97.00 349 VAL A O 1
ATOM 2694 N N . ALA A 1 350 ? -16.993 0.200 -25.614 1.00 95.31 350 ALA A N 1
ATOM 2695 C CA . ALA A 1 350 ? -16.264 0.467 -24.371 1.00 95.31 350 ALA A CA 1
ATOM 2696 C C . ALA A 1 350 ? -15.768 1.927 -24.317 1.00 95.31 350 ALA A C 1
ATOM 2698 O O . ALA A 1 350 ? -14.605 2.214 -24.013 1.00 95.31 350 ALA A O 1
ATOM 2699 N N . VAL A 1 351 ? -16.654 2.870 -24.661 1.00 91.25 351 VAL A N 1
ATOM 2700 C CA . VAL A 1 351 ? -16.314 4.299 -24.784 1.00 91.25 351 VAL A CA 1
ATOM 2701 C C . VAL A 1 351 ? -16.452 5.099 -23.489 1.00 91.25 351 VAL A C 1
ATOM 2703 O O . VAL A 1 351 ? -15.818 6.148 -23.388 1.00 91.25 351 VAL A O 1
ATOM 2706 N N . SER A 1 352 ? -17.266 4.632 -22.534 1.00 88.38 352 SER A N 1
ATOM 2707 C CA . SER A 1 352 ? -17.417 5.134 -21.156 1.00 88.38 352 SER A CA 1
ATOM 2708 C C . SER A 1 352 ? -18.562 4.377 -20.464 1.00 88.38 352 SER A C 1
ATOM 2710 O O . SER A 1 352 ? -19.305 3.636 -21.113 1.00 88.38 352 SER A O 1
ATOM 2712 N N . GLN A 1 353 ? -18.747 4.626 -19.169 1.00 89.06 353 GLN A N 1
ATOM 2713 C CA . GLN A 1 353 ? -19.895 4.176 -18.384 1.00 89.06 353 GLN A CA 1
ATOM 2714 C C . GLN A 1 353 ? -20.555 5.343 -17.631 1.00 89.06 353 GLN A C 1
ATOM 2716 O O . GLN A 1 353 ? -19.987 6.435 -17.547 1.00 89.06 353 GLN A O 1
ATOM 2721 N N . THR A 1 354 ? -21.751 5.108 -17.097 1.00 88.44 354 THR A N 1
ATOM 2722 C CA . THR A 1 354 ? -22.500 6.009 -16.215 1.00 88.44 354 THR A CA 1
ATOM 2723 C C . THR A 1 354 ? -23.199 5.222 -15.100 1.00 88.44 354 THR A C 1
ATOM 2725 O O . THR A 1 354 ? -23.330 3.995 -15.182 1.00 88.44 354 THR A O 1
ATOM 2728 N N . ALA A 1 355 ? -23.602 5.919 -14.039 1.00 85.00 355 ALA A N 1
ATOM 2729 C CA . ALA A 1 355 ? -24.394 5.343 -12.961 1.00 85.00 355 ALA A CA 1
ATOM 2730 C C . ALA A 1 355 ? -25.817 5.022 -13.444 1.00 85.00 355 ALA A C 1
ATOM 2732 O O . ALA A 1 355 ? -26.402 5.769 -14.228 1.00 85.00 355 ALA A O 1
ATOM 2733 N N . ASP A 1 356 ? -26.366 3.911 -12.960 1.00 84.00 356 ASP A N 1
ATOM 2734 C CA . ASP A 1 356 ? -27.776 3.553 -13.131 1.00 84.00 356 ASP A CA 1
ATOM 2735 C C . ASP A 1 356 ? -28.419 3.647 -11.745 1.00 84.00 356 ASP A C 1
ATOM 2737 O O . ASP A 1 356 ? -28.409 2.695 -10.969 1.00 84.00 356 ASP A O 1
ATOM 2741 N N . TRP A 1 357 ? -28.821 4.864 -11.370 1.00 85.88 357 TRP A N 1
ATOM 2742 C CA . TRP A 1 357 ? -29.307 5.182 -10.029 1.00 85.88 357 TRP A CA 1
ATOM 2743 C C . TRP A 1 357 ? -30.785 5.563 -10.061 1.00 85.88 357 TRP A C 1
ATOM 2745 O O . TRP A 1 357 ? -31.156 6.563 -10.672 1.00 85.88 357 TRP A O 1
ATOM 2755 N N . ASN A 1 358 ? -31.600 4.791 -9.340 1.00 83.12 358 ASN A N 1
ATOM 2756 C CA . ASN A 1 358 ? -33.052 4.958 -9.230 1.00 83.12 358 ASN A CA 1
ATOM 2757 C C . ASN A 1 358 ? -33.482 5.477 -7.839 1.00 83.12 358 ASN A C 1
ATOM 2759 O O . ASN A 1 358 ? -34.540 5.116 -7.327 1.00 83.12 358 ASN A O 1
ATOM 2763 N N . GLY A 1 359 ? -32.649 6.300 -7.192 1.00 86.19 359 GLY A N 1
ATOM 2764 C CA . GLY A 1 359 ? -32.945 6.906 -5.887 1.00 86.19 359 GLY A CA 1
ATOM 2765 C C . GLY A 1 359 ? -33.261 8.410 -5.952 1.00 86.19 359 GLY A C 1
ATOM 2766 O O . GLY A 1 359 ? -33.635 8.916 -7.010 1.00 86.19 359 GLY A O 1
ATOM 2767 N N . PRO A 1 360 ? -33.143 9.150 -4.830 1.00 85.44 360 PRO A N 1
ATOM 2768 C CA . PRO A 1 360 ? -33.474 10.573 -4.767 1.00 85.44 360 PRO A CA 1
ATOM 2769 C C . PRO A 1 360 ? -32.652 11.398 -5.756 1.00 85.44 360 PRO A C 1
ATOM 2771 O O . PRO A 1 360 ? -31.431 11.263 -5.847 1.00 85.44 360 PRO A O 1
ATOM 2774 N N . THR A 1 361 ? -33.328 12.301 -6.461 1.00 88.25 361 THR A N 1
ATOM 2775 C CA . THR A 1 361 ? -32.692 13.212 -7.422 1.00 88.25 361 THR A CA 1
ATOM 2776 C C . THR A 1 361 ? -31.903 14.332 -6.743 1.00 88.25 361 THR A C 1
ATOM 2778 O O . THR A 1 361 ? -31.034 14.935 -7.364 1.00 88.25 361 THR A O 1
ATOM 2781 N N . GLU A 1 362 ? -32.167 14.593 -5.461 1.00 90.56 362 GLU A N 1
ATOM 2782 C CA . GLU A 1 362 ? -31.533 15.633 -4.646 1.00 90.56 362 GLU A CA 1
ATOM 2783 C C . GLU A 1 362 ? -30.029 15.422 -4.471 1.00 90.56 362 GLU A C 1
ATOM 2785 O O . GLU A 1 362 ? -29.304 16.391 -4.273 1.00 90.56 362 GLU A O 1
ATOM 2790 N N . VAL A 1 363 ? -29.565 14.173 -4.570 1.00 89.88 363 VAL A N 1
ATOM 2791 C CA . VAL A 1 363 ? -28.136 13.838 -4.514 1.00 89.88 363 VAL A CA 1
ATOM 2792 C C . VAL A 1 363 ? -27.505 13.740 -5.902 1.00 89.88 363 VAL A C 1
ATOM 2794 O O . VAL A 1 363 ? -26.315 13.475 -6.004 1.00 89.88 363 VAL A O 1
ATOM 2797 N N . THR A 1 364 ? -28.273 13.917 -6.982 1.00 90.69 364 THR A N 1
ATOM 2798 C CA . THR A 1 364 ? -27.791 13.741 -8.360 1.00 90.69 364 THR A CA 1
ATOM 2799 C C . THR A 1 364 ? -27.607 15.065 -9.085 1.00 90.69 364 THR A C 1
ATOM 2801 O O . THR A 1 364 ? -28.449 15.960 -9.020 1.00 90.69 364 THR A O 1
ATOM 2804 N N . ASN A 1 365 ? -26.532 15.173 -9.859 1.00 88.31 365 ASN A N 1
ATOM 2805 C CA . ASN A 1 365 ? -26.306 16.322 -10.723 1.00 88.31 365 ASN A CA 1
ATOM 2806 C C . ASN A 1 365 ? -26.980 16.183 -12.090 1.00 88.31 365 ASN A C 1
ATOM 2808 O O . ASN A 1 365 ? -27.476 15.130 -12.484 1.00 88.31 365 ASN A O 1
ATOM 2812 N N . ARG A 1 366 ? -26.910 17.256 -12.888 1.00 83.06 366 ARG A N 1
ATOM 2813 C CA . ARG A 1 366 ? -27.479 17.310 -14.252 1.00 83.06 366 ARG A CA 1
ATOM 2814 C C . ARG A 1 366 ? -26.922 16.260 -15.221 1.00 83.06 366 ARG A C 1
ATOM 2816 O O . ARG A 1 366 ? -27.477 16.090 -16.301 1.00 83.06 366 ARG A O 1
ATOM 2823 N N . ARG A 1 367 ? -25.796 15.624 -14.890 1.00 80.75 367 ARG A N 1
ATOM 2824 C CA . ARG A 1 367 ? -25.143 14.582 -15.693 1.00 80.75 367 ARG A CA 1
ATOM 2825 C C . ARG A 1 367 ? -25.439 13.168 -15.172 1.00 80.75 367 ARG A C 1
ATOM 2827 O O . ARG A 1 367 ? -24.909 12.223 -15.744 1.00 80.75 367 ARG A O 1
ATOM 2834 N N . GLY A 1 368 ? -26.255 13.030 -14.124 1.00 83.81 368 GLY A N 1
ATOM 2835 C CA . GLY A 1 368 ? -26.636 11.746 -13.532 1.00 83.81 368 GLY A CA 1
ATOM 2836 C C . GLY A 1 368 ? -25.620 11.156 -12.547 1.00 83.81 368 GLY A C 1
ATOM 2837 O O . GLY A 1 368 ? -25.772 10.003 -12.162 1.00 83.81 368 GLY A O 1
ATOM 2838 N N . TRP A 1 369 ? -24.594 11.909 -12.134 1.00 91.06 369 TRP A N 1
ATOM 2839 C CA . TRP A 1 369 ? -23.653 11.474 -11.089 1.00 91.06 369 TRP A CA 1
ATOM 2840 C C . TRP A 1 369 ? -24.128 11.914 -9.711 1.00 91.06 369 TRP A C 1
ATOM 2842 O O . TRP A 1 369 ? -24.793 12.946 -9.600 1.00 91.06 369 TRP A O 1
ATOM 2852 N N . ILE A 1 370 ? -23.730 11.186 -8.667 1.00 93.44 370 ILE A N 1
ATOM 2853 C CA . ILE A 1 370 ? -24.009 11.596 -7.290 1.00 93.44 370 ILE A CA 1
ATOM 2854 C C . ILE A 1 370 ? -23.017 12.677 -6.848 1.00 93.44 370 ILE A C 1
ATOM 2856 O O . ILE A 1 370 ? -21.802 12.511 -6.970 1.00 93.44 370 ILE A O 1
ATOM 2860 N N . GLU A 1 371 ? -23.541 13.785 -6.330 1.00 94.56 371 GLU A N 1
ATOM 2861 C CA . GLU A 1 371 ? -22.766 14.861 -5.719 1.00 94.56 371 GLU A CA 1
ATOM 2862 C C . GLU A 1 371 ? -22.540 14.572 -4.237 1.00 94.56 371 GLU A C 1
ATOM 2864 O O . GLU A 1 371 ? -23.475 14.376 -3.463 1.00 94.56 371 GLU A O 1
ATOM 2869 N N . ALA A 1 372 ? -21.269 14.546 -3.851 1.00 95.06 372 ALA A N 1
ATOM 2870 C CA . ALA A 1 372 ? -20.837 14.432 -2.470 1.00 95.06 372 ALA A CA 1
ATOM 2871 C C . ALA A 1 372 ? -19.470 15.098 -2.304 1.00 95.06 372 ALA A C 1
ATOM 2873 O O . ALA A 1 372 ? -18.659 15.087 -3.239 1.00 95.06 372 ALA A O 1
ATOM 2874 N N . ASP A 1 373 ? -19.200 15.632 -1.117 1.00 94.75 373 ASP A N 1
ATOM 2875 C CA . ASP A 1 373 ? -17.920 16.263 -0.795 1.00 94.75 373 ASP A CA 1
ATOM 2876 C C . ASP A 1 373 ? -16.753 15.251 -0.723 1.00 94.75 373 ASP A C 1
ATOM 2878 O O . ASP A 1 373 ? -16.910 14.053 -0.992 1.00 94.75 373 ASP A O 1
ATOM 2882 N N . ASP A 1 374 ? -15.550 15.717 -0.380 1.00 92.31 374 ASP A N 1
ATOM 2883 C CA . ASP A 1 374 ? -14.347 14.873 -0.285 1.00 92.31 374 ASP A CA 1
ATOM 2884 C C . ASP A 1 374 ? -14.425 13.808 0.822 1.00 92.31 374 ASP A C 1
ATOM 2886 O O . ASP A 1 374 ? -13.642 12.856 0.818 1.00 92.31 374 ASP A O 1
ATOM 2890 N N . TRP A 1 375 ? -15.352 13.963 1.767 1.00 94.94 375 TRP A N 1
ATOM 2891 C CA . TRP A 1 375 ? -15.653 13.025 2.846 1.00 94.94 375 TRP A CA 1
ATOM 2892 C C . TRP A 1 375 ? -16.852 12.131 2.524 1.00 94.94 375 TRP A C 1
ATOM 2894 O O . TRP A 1 375 ? -17.202 11.261 3.314 1.00 94.94 375 TRP A O 1
ATOM 2904 N N . GLY A 1 376 ? -17.447 12.305 1.345 1.00 96.19 376 GLY A N 1
ATOM 2905 C CA . GLY A 1 376 ? -18.576 11.525 0.874 1.00 96.19 376 GLY A CA 1
ATOM 2906 C C . GLY A 1 376 ? -19.927 12.020 1.378 1.00 96.19 376 GLY A C 1
ATOM 2907 O O . GLY A 1 376 ? -20.905 11.347 1.089 1.00 96.19 376 GLY A O 1
ATOM 2908 N N . ASP A 1 377 ? -20.027 13.150 2.081 1.00 96.75 377 ASP A N 1
ATOM 2909 C CA . ASP A 1 377 ? -21.317 13.697 2.521 1.00 96.75 377 ASP A CA 1
ATOM 2910 C C . ASP A 1 377 ? -22.073 14.303 1.328 1.00 96.75 377 ASP A C 1
ATOM 2912 O O . ASP A 1 377 ? -21.545 15.146 0.597 1.00 96.75 377 ASP A O 1
ATOM 2916 N N . THR A 1 378 ? -23.314 13.861 1.117 1.00 96.25 378 THR A N 1
ATOM 2917 C CA . THR A 1 378 ? -24.198 14.383 0.057 1.00 96.25 378 THR A CA 1
ATOM 2918 C C . THR A 1 378 ? -24.977 15.629 0.496 1.00 96.25 378 THR A C 1
ATOM 2920 O O . THR A 1 378 ? -25.652 16.261 -0.313 1.00 96.25 378 THR A O 1
ATOM 2923 N N . GLY A 1 379 ? -24.960 15.966 1.789 1.00 94.00 379 GLY A N 1
ATOM 2924 C CA . GLY A 1 379 ? -25.805 16.999 2.390 1.00 94.00 379 GLY A CA 1
ATOM 2925 C C . GLY A 1 379 ? -27.280 16.599 2.528 1.00 94.0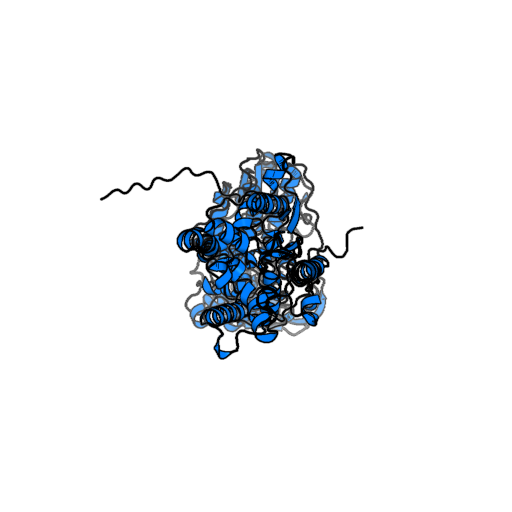0 379 GLY A C 1
ATOM 2926 O O . GLY A 1 379 ? -28.086 17.371 3.054 1.00 94.00 379 GLY A O 1
ATOM 2927 N N . PHE A 1 380 ? -27.658 15.394 2.093 1.00 92.94 380 PHE A N 1
ATOM 2928 C CA . PHE A 1 380 ? -29.035 14.918 2.099 1.00 92.94 380 PHE A CA 1
ATOM 2929 C C . PHE A 1 380 ? -29.253 13.862 3.185 1.00 92.94 380 PHE A C 1
ATOM 2931 O O . PHE A 1 380 ? -28.819 12.727 3.050 1.00 92.94 380 PHE A O 1
ATOM 2938 N N . LYS A 1 381 ? -29.972 14.217 4.260 1.00 91.75 381 LYS A N 1
ATOM 2939 C CA . LYS A 1 381 ? -30.537 13.275 5.255 1.00 91.75 381 LYS A CA 1
ATOM 2940 C C . LYS A 1 381 ? -29.601 12.108 5.643 1.00 91.75 381 LYS A C 1
ATOM 2942 O O . LYS A 1 381 ? -29.938 10.951 5.410 1.00 91.75 381 LYS A O 1
ATOM 2947 N N . MET A 1 382 ? -28.428 12.408 6.208 1.00 95.56 382 MET A N 1
ATOM 2948 C CA . MET A 1 382 ? -27.454 11.387 6.649 1.00 95.56 382 MET A CA 1
ATOM 2949 C C . MET A 1 382 ? -27.076 10.375 5.545 1.00 95.56 382 MET A C 1
ATOM 2951 O O . MET A 1 382 ? -26.847 9.196 5.815 1.00 95.56 382 MET A O 1
ATOM 2955 N N . THR A 1 383 ? -27.032 10.836 4.293 1.00 97.25 383 THR A N 1
ATOM 2956 C CA . THR A 1 383 ? -26.666 10.024 3.130 1.00 97.25 383 THR A CA 1
ATOM 2957 C C . THR A 1 383 ? -25.258 10.375 2.675 1.00 97.25 383 THR A C 1
ATOM 2959 O O . THR A 1 383 ? -24.925 11.547 2.485 1.00 97.25 383 THR A O 1
ATOM 2962 N N . TYR A 1 384 ? -24.453 9.345 2.458 1.00 98.25 384 TYR A N 1
ATOM 2963 C CA . TYR A 1 384 ? -23.081 9.444 1.991 1.00 98.25 384 TYR A CA 1
ATOM 2964 C C . TYR A 1 384 ? -22.916 8.694 0.668 1.00 98.25 384 TYR A C 1
ATOM 2966 O O . TYR A 1 384 ? -23.720 7.823 0.345 1.00 98.25 384 TYR A O 1
ATOM 2974 N N . ALA A 1 385 ? -21.881 9.003 -0.107 1.00 97.75 385 ALA A N 1
ATOM 2975 C CA . ALA A 1 385 ? -21.594 8.327 -1.367 1.00 97.75 385 ALA A CA 1
ATOM 2976 C C . ALA A 1 385 ? -20.092 8.236 -1.652 1.00 97.75 385 ALA A C 1
ATOM 2978 O O . ALA A 1 385 ? -19.311 9.105 -1.260 1.00 97.75 385 ALA A O 1
ATOM 2979 N N . GLY A 1 386 ? -19.690 7.199 -2.386 1.00 97.06 386 GLY A N 1
ATOM 2980 C CA . GLY A 1 386 ? -18.297 6.992 -2.775 1.00 97.06 386 GLY A CA 1
ATOM 2981 C C . GLY A 1 386 ? -18.118 5.953 -3.880 1.00 97.06 386 GLY A C 1
ATOM 2982 O O . GLY A 1 386 ? -19.005 5.150 -4.168 1.00 97.06 386 GLY A O 1
ATOM 2983 N N . GLY A 1 387 ? -16.941 5.968 -4.500 1.00 96.06 387 GLY A N 1
ATOM 2984 C CA . GLY A 1 387 ? -16.601 5.140 -5.653 1.00 96.06 387 GLY A CA 1
ATOM 2985 C C . GLY A 1 387 ? -17.129 5.710 -6.968 1.00 96.06 387 GLY A C 1
ATOM 2986 O O . GLY A 1 387 ? -17.451 6.895 -7.070 1.00 96.06 387 GLY A O 1
ATOM 2987 N N . ASP A 1 388 ? -17.249 4.842 -7.974 1.00 95.00 388 ASP A N 1
ATOM 2988 C CA . ASP A 1 388 ? -17.519 5.249 -9.361 1.00 95.00 388 ASP A CA 1
ATOM 2989 C C . ASP A 1 388 ? -18.844 6.000 -9.566 1.00 95.00 388 ASP A C 1
ATOM 2991 O O . ASP A 1 388 ? -19.027 6.654 -10.588 1.00 95.00 388 ASP A O 1
ATOM 2995 N N . VAL A 1 389 ? -19.762 5.962 -8.595 1.00 93.94 389 VAL A N 1
ATOM 2996 C CA . VAL A 1 389 ? -21.025 6.718 -8.643 1.00 93.94 389 VAL A CA 1
ATOM 2997 C C . VAL A 1 389 ? -20.813 8.242 -8.604 1.00 93.94 389 VAL A C 1
ATOM 2999 O O . VAL A 1 389 ? -21.664 9.002 -9.071 1.00 93.94 389 VAL A O 1
ATOM 3002 N N . LYS A 1 390 ? -19.661 8.697 -8.092 1.00 93.12 390 LYS A N 1
ATOM 3003 C CA . LYS A 1 390 ? -19.227 10.106 -8.115 1.00 93.12 390 LYS A CA 1
ATOM 3004 C C . LYS A 1 390 ? -18.455 10.471 -9.391 1.00 93.12 390 LYS A C 1
ATOM 3006 O O . LYS A 1 390 ? -18.199 11.645 -9.651 1.00 93.12 390 LYS A O 1
ATOM 3011 N N . GLY A 1 391 ? -18.075 9.470 -10.179 1.00 90.25 391 GLY A N 1
ATOM 3012 C CA . GLY A 1 391 ? -17.214 9.583 -11.350 1.00 90.25 391 GLY A CA 1
ATOM 3013 C C . GLY A 1 391 ? -16.252 8.401 -11.427 1.00 90.25 391 GLY A C 1
ATOM 3014 O O . GLY A 1 391 ? -15.775 7.926 -10.402 1.00 90.25 391 GLY A O 1
ATOM 3015 N N . LEU A 1 392 ? -15.968 7.937 -12.646 1.00 89.25 392 LEU A N 1
ATOM 3016 C CA . LEU A 1 392 ? -15.124 6.763 -12.892 1.00 89.25 392 LEU A CA 1
ATOM 3017 C C . LEU A 1 392 ? -13.715 6.939 -12.309 1.00 89.25 392 LEU A C 1
ATOM 3019 O O . LEU A 1 392 ? -13.057 7.945 -12.589 1.00 89.25 392 LEU A O 1
ATOM 3023 N N . GLY A 1 393 ? -13.243 5.936 -11.572 1.00 90.69 393 GLY A N 1
ATOM 3024 C CA . GLY A 1 393 ? -11.903 5.903 -10.997 1.00 90.69 393 GLY A CA 1
ATOM 3025 C C . GLY A 1 393 ? -11.313 4.496 -10.944 1.00 90.69 393 GLY A C 1
ATOM 3026 O O . GLY A 1 393 ? -11.727 3.583 -11.657 1.00 90.69 393 GLY A O 1
ATOM 3027 N N . LEU A 1 394 ? -10.289 4.333 -10.110 1.00 92.56 394 LEU A N 1
ATOM 3028 C CA . LEU A 1 394 ? -9.657 3.048 -9.838 1.00 92.56 394 LEU A CA 1
ATOM 3029 C C . LEU A 1 394 ? -10.355 2.342 -8.670 1.00 92.56 394 LEU A C 1
ATOM 3031 O O . LEU A 1 394 ? -10.927 2.977 -7.784 1.00 92.56 394 LEU A O 1
ATOM 3035 N N . VAL A 1 395 ? -10.179 1.020 -8.579 1.00 95.69 395 VAL A N 1
ATOM 3036 C CA . VAL A 1 395 ? -10.567 0.239 -7.385 1.00 95.69 395 VAL A CA 1
ATOM 3037 C C . VAL A 1 395 ? -9.985 0.858 -6.109 1.00 95.69 395 VAL A C 1
ATOM 3039 O O . VAL A 1 395 ? -10.678 0.986 -5.103 1.00 95.69 395 VAL A O 1
ATOM 3042 N N . ALA A 1 396 ? -8.734 1.313 -6.178 1.00 95.25 396 ALA A N 1
ATOM 3043 C CA . ALA A 1 396 ? -8.055 1.985 -5.081 1.00 95.25 396 ALA A CA 1
ATOM 3044 C C . ALA A 1 396 ? -8.714 3.313 -4.661 1.00 95.25 396 ALA A C 1
ATOM 3046 O O . ALA A 1 396 ? -8.787 3.597 -3.466 1.00 95.25 396 ALA A O 1
ATOM 3047 N N . ASP A 1 397 ? -9.217 4.100 -5.618 1.00 95.44 397 ASP A N 1
ATOM 3048 C CA . ASP A 1 397 ? -9.929 5.351 -5.329 1.00 95.44 397 ASP A CA 1
ATOM 3049 C C . ASP A 1 397 ? -11.272 5.052 -4.656 1.00 95.44 397 ASP A C 1
ATOM 3051 O O . ASP A 1 397 ? -11.656 5.719 -3.696 1.00 95.44 397 ASP A O 1
ATOM 3055 N N . ALA A 1 398 ? -11.973 4.014 -5.123 1.00 97.19 398 ALA A N 1
ATOM 3056 C CA . ALA A 1 398 ? -13.229 3.568 -4.534 1.00 97.19 398 ALA A CA 1
ATOM 3057 C C . ALA A 1 398 ? -13.044 3.105 -3.082 1.00 97.19 398 ALA A C 1
ATOM 3059 O O . ALA A 1 398 ? -13.812 3.521 -2.214 1.00 97.19 398 ALA A O 1
ATOM 3060 N N . VAL A 1 399 ? -12.002 2.312 -2.805 1.00 97.81 399 VAL A N 1
ATOM 3061 C CA . VAL A 1 399 ? -11.624 1.921 -1.437 1.00 97.81 399 VAL A CA 1
ATOM 3062 C C . VAL A 1 399 ? -11.385 3.159 -0.574 1.00 97.81 399 VAL A C 1
ATOM 3064 O O . VAL A 1 399 ? -12.012 3.298 0.473 1.00 97.81 399 VAL A O 1
ATOM 3067 N N . HIS A 1 400 ? -10.559 4.101 -1.038 1.00 95.94 400 HIS A N 1
ATOM 3068 C CA . HIS A 1 400 ? -10.248 5.316 -0.286 1.00 95.94 400 HIS A CA 1
ATOM 3069 C C . HIS A 1 400 ? -11.488 6.164 0.028 1.00 95.94 400 HIS A C 1
ATOM 3071 O O . HIS A 1 400 ? -11.663 6.619 1.159 1.00 95.94 400 HIS A O 1
ATOM 3077 N N . GLN A 1 401 ? -12.377 6.351 -0.950 1.00 97.19 401 GLN A N 1
ATOM 3078 C CA . GLN A 1 401 ? -13.618 7.103 -0.765 1.00 97.19 401 GLN A CA 1
ATOM 3079 C C . GLN A 1 401 ? -14.569 6.414 0.223 1.00 97.19 401 GLN A C 1
ATOM 3081 O O . GLN A 1 401 ? -15.169 7.092 1.055 1.00 97.19 401 GLN A O 1
ATOM 3086 N N . GLY A 1 402 ? -14.676 5.081 0.179 1.00 97.88 402 GLY A N 1
ATOM 3087 C CA . GLY A 1 402 ? -15.433 4.310 1.170 1.00 97.88 402 GLY A CA 1
ATOM 3088 C C . GLY A 1 402 ? -14.865 4.464 2.584 1.00 97.88 402 GLY A C 1
ATOM 3089 O O . GLY A 1 402 ? -15.619 4.677 3.536 1.00 97.88 402 GLY A O 1
ATOM 3090 N N . THR A 1 403 ? -13.536 4.444 2.716 1.00 96.62 403 THR A N 1
ATOM 3091 C CA . THR A 1 403 ? -12.832 4.685 3.982 1.00 96.62 403 THR A CA 1
ATOM 3092 C C . THR A 1 403 ? -13.094 6.095 4.516 1.00 96.62 403 THR A C 1
ATOM 3094 O O . THR A 1 403 ? -13.508 6.229 5.666 1.00 96.62 403 THR A O 1
ATOM 3097 N N . LYS A 1 404 ? -12.945 7.150 3.696 1.00 95.62 404 LYS A N 1
ATOM 3098 C CA . LYS A 1 404 ? -13.242 8.536 4.113 1.00 95.62 404 LYS A CA 1
ATOM 3099 C C . LYS A 1 404 ? -14.700 8.711 4.539 1.00 95.62 404 LYS A C 1
ATOM 3101 O O . LYS A 1 404 ? -14.950 9.342 5.564 1.00 95.62 404 LYS A O 1
ATOM 3106 N N . ALA A 1 405 ? -15.642 8.109 3.813 1.00 97.81 405 ALA A N 1
ATOM 3107 C CA . ALA A 1 405 ? -17.054 8.143 4.184 1.00 97.81 405 ALA A CA 1
ATOM 3108 C C . ALA A 1 405 ? -17.316 7.467 5.535 1.00 97.81 405 ALA A C 1
ATOM 3110 O O . ALA A 1 405 ? -18.039 8.018 6.360 1.00 97.81 405 ALA A O 1
ATOM 3111 N N . ALA A 1 406 ? -16.687 6.322 5.815 1.00 97.62 406 ALA A N 1
ATOM 3112 C CA . ALA A 1 406 ? -16.803 5.673 7.120 1.00 97.62 406 ALA A CA 1
ATOM 3113 C C . ALA A 1 406 ? -16.250 6.534 8.271 1.00 97.62 406 ALA A C 1
ATOM 3115 O O . ALA A 1 406 ? -16.866 6.588 9.337 1.00 97.62 406 ALA A O 1
ATOM 3116 N N . GLU A 1 407 ? -15.123 7.227 8.064 1.00 95.62 407 GLU A N 1
ATOM 3117 C CA . GLU A 1 407 ? -14.591 8.192 9.041 1.00 95.62 407 GLU A CA 1
ATOM 3118 C C . GLU A 1 407 ? -15.572 9.345 9.281 1.00 95.62 407 GLU A C 1
ATOM 3120 O O . GLU A 1 407 ? -15.845 9.701 10.427 1.00 95.62 407 GLU A O 1
ATOM 3125 N N . ALA A 1 408 ? -16.149 9.896 8.211 1.00 97.12 408 ALA A N 1
ATOM 3126 C CA . ALA A 1 408 ? -17.082 11.013 8.294 1.00 97.12 408 ALA A CA 1
ATOM 3127 C C . ALA A 1 408 ? -18.393 10.638 8.992 1.00 97.12 408 ALA A C 1
ATOM 3129 O O . ALA A 1 408 ? -18.872 11.378 9.852 1.00 97.12 408 ALA A O 1
ATOM 3130 N N . ILE A 1 409 ? -18.936 9.461 8.675 1.00 97.88 409 ILE A N 1
ATOM 3131 C CA . ILE A 1 409 ? -20.109 8.892 9.342 1.00 97.88 409 ILE A CA 1
ATOM 3132 C C . ILE A 1 409 ? -19.832 8.725 10.837 1.00 97.88 409 ILE A C 1
ATOM 3134 O O . ILE A 1 409 ? -20.633 9.158 11.666 1.00 97.88 409 ILE A O 1
ATOM 3138 N N . HIS A 1 410 ? -18.689 8.137 11.200 1.00 96.12 410 HIS A N 1
ATOM 3139 C CA . HIS A 1 410 ? -18.321 7.947 12.600 1.00 96.12 410 HIS A CA 1
ATOM 3140 C C . HIS A 1 410 ? -18.198 9.282 13.341 1.00 96.12 410 HIS A C 1
ATOM 3142 O O . HIS A 1 410 ? -18.856 9.471 14.367 1.00 96.12 410 HIS A O 1
ATOM 3148 N N . ALA A 1 411 ? -17.432 10.226 12.788 1.00 95.19 411 ALA A N 1
ATOM 3149 C CA . ALA A 1 411 ? -17.247 11.550 13.370 1.00 95.19 411 ALA A CA 1
ATOM 3150 C C . ALA A 1 411 ? -18.593 12.262 13.565 1.00 95.19 411 ALA A C 1
ATOM 3152 O O . ALA A 1 411 ? -18.890 12.774 14.647 1.00 95.19 411 ALA A O 1
ATOM 3153 N N . ARG A 1 412 ? -19.478 12.190 12.563 1.00 96.12 412 ARG A N 1
ATOM 3154 C CA . ARG A 1 412 ? -20.821 12.771 12.628 1.00 96.12 412 ARG A CA 1
ATOM 3155 C C . ARG A 1 412 ? -21.685 12.146 13.722 1.00 96.12 412 ARG A C 1
ATOM 3157 O O . ARG A 1 412 ? -22.335 12.884 14.461 1.00 96.12 412 ARG A O 1
ATOM 3164 N N . LEU A 1 413 ? -21.692 10.817 13.840 1.00 95.81 413 LEU A N 1
ATOM 3165 C CA . LEU A 1 413 ? -22.478 10.092 14.845 1.00 95.81 413 LEU A CA 1
ATOM 3166 C C . LEU A 1 413 ? -21.934 10.267 16.267 1.00 95.81 413 LEU A C 1
ATOM 3168 O O . LEU A 1 413 ? -22.684 10.120 17.233 1.00 95.81 413 LEU A O 1
ATOM 3172 N N . ARG A 1 414 ? -20.633 10.521 16.435 1.00 93.94 414 ARG A N 1
ATOM 3173 C CA . ARG A 1 414 ? -19.994 10.737 17.746 1.00 93.94 414 ARG A CA 1
ATOM 3174 C C . ARG A 1 414 ? -19.857 12.208 18.133 1.00 93.94 414 ARG A C 1
ATOM 3176 O O . ARG A 1 414 ? -19.601 12.492 19.298 1.00 93.94 414 ARG A O 1
ATOM 3183 N N . GLY A 1 415 ? -20.110 13.133 17.208 1.00 93.31 415 GLY A N 1
ATOM 3184 C CA . GLY A 1 415 ? -19.910 14.563 17.444 1.00 93.31 415 GLY A CA 1
ATOM 3185 C C . GLY A 1 415 ? -18.428 14.934 17.536 1.00 93.31 415 GLY A C 1
ATOM 3186 O O . GLY A 1 415 ? -18.073 15.833 18.294 1.00 93.31 415 GLY A O 1
ATOM 3187 N N . GLU A 1 416 ? -17.580 14.214 16.803 1.00 92.69 416 GLU A N 1
ATOM 3188 C CA . GLU A 1 416 ? -16.141 14.452 16.706 1.00 92.69 416 GLU A CA 1
ATOM 3189 C C . GLU A 1 416 ? -15.822 15.319 15.482 1.00 92.69 416 GLU A C 1
ATOM 3191 O O . GLU A 1 416 ? -16.572 15.348 14.502 1.00 92.69 416 GLU A O 1
ATOM 3196 N N . ASP A 1 417 ? -14.694 16.026 15.533 1.00 89.81 417 ASP A N 1
ATOM 3197 C CA . ASP A 1 417 ? -14.196 16.783 14.388 1.00 89.81 417 ASP A CA 1
ATOM 3198 C C . ASP A 1 417 ? -13.615 15.840 13.327 1.00 89.81 417 ASP A C 1
ATOM 3200 O O . ASP A 1 417 ? -12.957 14.843 13.642 1.00 89.81 417 ASP A O 1
ATOM 3204 N N . LEU A 1 418 ? -13.805 16.190 12.052 1.00 87.56 418 LEU A N 1
ATOM 3205 C CA . LEU A 1 418 ? -13.154 15.477 10.956 1.00 87.56 418 LEU A CA 1
ATOM 3206 C C . LEU A 1 418 ? -11.624 15.602 11.067 1.00 87.56 418 LEU A C 1
ATOM 3208 O O . LEU A 1 418 ? -11.115 16.668 11.440 1.00 87.56 418 LEU A O 1
ATOM 3212 N N . PRO A 1 419 ? -10.867 14.556 10.692 1.00 78.12 419 PRO A N 1
ATOM 3213 C CA . PRO A 1 419 ? -9.414 14.626 10.663 1.00 78.12 419 PRO A CA 1
ATOM 3214 C C . PRO A 1 419 ? -8.926 15.799 9.805 1.00 78.12 419 PRO A C 1
ATOM 3216 O O . PRO A 1 419 ? -9.335 15.966 8.655 1.00 78.12 419 PRO A O 1
ATOM 3219 N N . VAL A 1 420 ? -8.017 16.610 10.350 1.00 73.06 420 VAL A N 1
ATOM 3220 C CA . VAL A 1 420 ? -7.412 17.721 9.606 1.00 73.06 420 VAL A CA 1
ATOM 3221 C C . VAL A 1 420 ? -6.482 17.156 8.534 1.00 73.06 420 VAL A C 1
ATOM 3223 O O . VAL A 1 420 ? -5.487 16.504 8.855 1.00 73.06 420 VAL A O 1
ATOM 3226 N N . GLU A 1 421 ? -6.760 17.452 7.263 1.00 65.19 421 GLU A N 1
ATOM 3227 C CA . GLU A 1 421 ? -5.832 17.153 6.170 1.00 65.19 421 GLU A CA 1
ATOM 3228 C C . GLU A 1 421 ? -4.577 18.025 6.300 1.00 65.19 421 GLU A C 1
ATOM 3230 O O . GLU A 1 421 ? -4.535 19.204 5.933 1.00 65.19 421 GLU A O 1
ATOM 3235 N N . ILE A 1 422 ? -3.519 17.437 6.848 1.00 63.41 422 ILE A N 1
ATOM 3236 C CA . ILE A 1 422 ? -2.193 18.042 6.843 1.00 63.41 422 ILE A CA 1
ATOM 3237 C C . ILE A 1 422 ? -1.640 17.886 5.423 1.00 63.41 422 ILE A C 1
ATOM 3239 O O . ILE A 1 422 ? -1.686 16.797 4.859 1.00 63.41 422 ILE A O 1
ATOM 3243 N N . LYS A 1 423 ? -1.089 18.960 4.845 1.00 65.56 423 LYS A N 1
ATOM 3244 C CA . LYS A 1 423 ? -0.292 18.908 3.606 1.00 65.56 423 LYS A CA 1
ATOM 3245 C C . LYS A 1 423 ? 1.190 18.789 3.973 1.00 65.56 423 LYS A C 1
ATOM 3247 O O . LYS A 1 423 ? 1.851 19.820 4.118 1.00 65.56 423 LYS A O 1
ATOM 3252 N N . PRO A 1 424 ? 1.722 17.578 4.209 1.00 68.19 424 PRO A N 1
ATOM 3253 C CA . PRO A 1 424 ? 3.120 17.415 4.568 1.00 68.19 424 PRO A CA 1
ATOM 3254 C C . PRO A 1 424 ? 4.027 17.737 3.379 1.00 68.19 424 PRO A C 1
ATOM 3256 O O . PRO A 1 424 ? 3.660 17.575 2.215 1.00 68.19 424 PRO A O 1
ATOM 3259 N N . THR A 1 425 ? 5.250 18.166 3.678 1.00 77.88 425 THR A N 1
ATOM 3260 C CA . THR A 1 425 ? 6.274 18.380 2.652 1.00 77.88 425 THR A CA 1
ATOM 3261 C C . THR A 1 425 ? 6.836 17.039 2.194 1.00 77.88 425 THR A C 1
ATOM 3263 O O . THR A 1 425 ? 7.202 16.196 3.014 1.00 77.88 425 THR A O 1
ATOM 3266 N N . LEU A 1 426 ? 6.916 16.849 0.878 1.00 81.44 426 LEU A N 1
ATOM 3267 C CA . LEU A 1 426 ? 7.439 15.631 0.265 1.00 81.44 426 LEU A CA 1
ATOM 3268 C C . LEU A 1 426 ? 8.959 15.543 0.383 1.00 81.44 426 LEU A C 1
ATOM 3270 O O . LEU A 1 426 ? 9.665 16.534 0.204 1.00 81.44 426 LEU A O 1
ATOM 3274 N N . VAL A 1 427 ? 9.456 14.332 0.637 1.00 81.31 427 VAL A N 1
ATOM 3275 C CA . VAL A 1 427 ? 10.891 14.027 0.604 1.00 81.31 427 VAL A CA 1
ATOM 3276 C C . VAL A 1 427 ? 11.352 13.876 -0.842 1.00 81.31 427 VAL A C 1
ATOM 3278 O O . VAL A 1 427 ? 10.870 12.985 -1.544 1.00 81.31 427 VAL A O 1
ATOM 3281 N N . THR A 1 428 ? 12.344 14.658 -1.256 1.00 79.00 428 THR A N 1
ATOM 3282 C CA . THR A 1 428 ? 12.989 14.516 -2.571 1.00 79.00 428 THR A CA 1
ATOM 3283 C C . THR A 1 428 ? 14.228 13.619 -2.509 1.00 79.00 428 THR A C 1
ATOM 3285 O O . THR A 1 428 ? 14.828 13.433 -1.447 1.00 79.00 428 THR A O 1
ATOM 3288 N N . THR A 1 429 ? 14.662 13.082 -3.653 1.00 74.38 429 THR A N 1
ATOM 3289 C CA . THR A 1 429 ? 15.892 12.277 -3.767 1.00 74.38 429 THR A CA 1
ATOM 3290 C C . THR A 1 429 ? 17.131 13.011 -3.240 1.00 74.38 429 THR A C 1
ATOM 3292 O O . THR A 1 429 ? 17.980 12.405 -2.589 1.00 74.38 429 THR A O 1
ATOM 3295 N N . GLU A 1 430 ? 17.219 14.329 -3.440 1.00 69.00 430 GLU A N 1
ATOM 3296 C CA . GLU A 1 430 ? 18.327 15.176 -2.963 1.00 69.00 430 GLU A CA 1
ATOM 3297 C C . GLU A 1 430 ? 18.427 15.230 -1.429 1.00 69.00 430 GLU A C 1
ATOM 3299 O O . GLU A 1 430 ? 19.508 15.418 -0.868 1.00 69.00 430 GLU A O 1
ATOM 3304 N N . GLN A 1 431 ? 17.302 15.032 -0.739 1.00 66.19 431 GLN A N 1
ATOM 3305 C CA . GLN A 1 431 ? 17.209 15.022 0.721 1.00 66.19 431 GLN A CA 1
ATOM 3306 C C . GLN A 1 431 ? 17.525 13.640 1.323 1.00 66.19 431 GLN A C 1
ATOM 3308 O O . GLN A 1 431 ? 17.473 13.473 2.543 1.00 66.19 431 GLN A O 1
ATOM 3313 N N . ILE A 1 432 ? 17.861 12.644 0.493 1.00 67.31 432 ILE A N 1
ATOM 3314 C CA . ILE A 1 432 ? 18.123 11.256 0.888 1.00 67.31 432 ILE A CA 1
ATOM 3315 C C . ILE A 1 432 ? 19.592 10.907 0.614 1.00 67.31 432 ILE A C 1
ATOM 3317 O O . ILE A 1 432 ? 20.079 10.992 -0.510 1.00 67.31 432 ILE A O 1
ATOM 3321 N N . SER A 1 433 ? 20.333 10.436 1.627 1.00 56.94 433 SER A N 1
ATOM 3322 C CA . SER A 1 433 ? 21.704 9.944 1.417 1.00 56.94 433 SER A CA 1
ATOM 3323 C C . SER A 1 433 ? 21.697 8.489 0.953 1.00 56.94 433 SER A C 1
ATOM 3325 O O . SER A 1 433 ? 21.965 7.551 1.700 1.00 56.94 433 SER A O 1
ATOM 3327 N N . LEU A 1 434 ? 21.484 8.311 -0.344 1.00 61.16 434 LEU A N 1
ATOM 3328 C CA . LEU A 1 434 ? 21.540 7.014 -1.020 1.00 61.16 434 LEU A CA 1
ATOM 3329 C C . LEU A 1 434 ? 22.973 6.442 -1.148 1.00 61.16 434 LEU A C 1
ATOM 3331 O O . LEU A 1 434 ? 23.190 5.426 -1.799 1.00 61.16 434 LEU A O 1
ATOM 3335 N N . ALA A 1 435 ? 23.990 7.075 -0.550 1.00 52.12 435 ALA A N 1
ATOM 3336 C CA . ALA A 1 435 ? 25.396 6.658 -0.647 1.00 52.12 435 ALA A CA 1
ATOM 3337 C C . ALA A 1 435 ? 25.708 5.310 0.037 1.00 52.12 435 ALA A C 1
ATOM 3339 O O . ALA A 1 435 ? 26.827 4.816 -0.072 1.00 52.12 435 ALA A O 1
ATOM 3340 N N . LYS A 1 436 ? 24.755 4.743 0.787 1.00 46.47 436 LYS A N 1
ATOM 3341 C CA . LYS A 1 436 ? 24.899 3.465 1.502 1.00 46.47 436 LYS A CA 1
ATOM 3342 C C . LYS A 1 436 ? 23.998 2.348 0.971 1.00 46.47 436 LYS A C 1
ATOM 3344 O O . LYS A 1 436 ? 24.060 1.253 1.515 1.00 46.47 436 LYS A O 1
ATOM 3349 N N . THR A 1 437 ? 23.154 2.628 -0.018 1.00 59.28 437 THR A N 1
ATOM 3350 C CA . THR A 1 437 ? 22.249 1.630 -0.592 1.00 59.28 437 THR A CA 1
ATOM 3351 C C . THR A 1 437 ? 22.949 0.998 -1.784 1.00 59.28 437 THR A C 1
ATOM 3353 O O . THR A 1 437 ? 23.224 1.689 -2.768 1.00 59.28 437 THR A O 1
ATOM 3356 N N . GLU A 1 438 ? 23.289 -0.283 -1.675 1.00 62.31 438 GLU A N 1
ATOM 3357 C CA . GLU A 1 438 ? 23.818 -1.039 -2.809 1.00 62.31 438 GLU A CA 1
ATOM 3358 C C . GLU A 1 438 ? 22.689 -1.292 -3.821 1.00 62.31 438 GLU A C 1
ATOM 3360 O O . GLU A 1 438 ? 21.558 -1.572 -3.413 1.00 62.31 438 GLU A O 1
ATOM 3365 N N . PRO A 1 439 ? 22.945 -1.163 -5.134 1.00 67.56 439 PRO A N 1
ATOM 3366 C CA . PRO A 1 439 ? 21.969 -1.544 -6.143 1.00 67.56 439 PRO A CA 1
ATOM 3367 C C . PRO A 1 439 ? 21.663 -3.042 -6.035 1.00 67.56 439 PRO A C 1
ATOM 3369 O O . PRO A 1 439 ? 22.551 -3.871 -6.215 1.00 67.56 439 PRO A O 1
ATOM 3372 N N . ALA A 1 440 ? 20.405 -3.376 -5.763 1.00 77.50 440 ALA A N 1
ATOM 3373 C CA . ALA A 1 440 ? 19.900 -4.743 -5.761 1.00 77.50 440 ALA A CA 1
ATOM 3374 C C . ALA A 1 440 ? 18.799 -4.891 -6.822 1.00 77.50 440 ALA A C 1
ATOM 3376 O O . ALA A 1 440 ? 18.054 -3.922 -7.055 1.00 77.50 440 ALA A O 1
ATOM 3377 N N . PRO A 1 441 ? 18.700 -6.068 -7.473 1.00 84.69 441 PRO A N 1
ATOM 3378 C CA . PRO A 1 441 ? 17.654 -6.332 -8.448 1.00 84.69 441 PRO A CA 1
ATOM 3379 C C . PRO A 1 441 ? 16.286 -6.191 -7.786 1.00 84.69 441 PRO A C 1
ATOM 3381 O O . PRO A 1 441 ? 16.119 -6.474 -6.604 1.00 84.69 441 PRO A O 1
ATOM 3384 N N . ARG A 1 442 ? 15.322 -5.706 -8.559 1.00 91.12 442 ARG A N 1
ATOM 3385 C CA . ARG A 1 442 ? 13.928 -5.644 -8.140 1.00 91.12 442 ARG A CA 1
ATOM 3386 C C . ARG A 1 442 ? 13.326 -7.043 -8.236 1.00 91.12 442 ARG A C 1
ATOM 3388 O O . ARG A 1 442 ? 13.526 -7.707 -9.253 1.00 91.12 442 ARG A O 1
ATOM 3395 N N . HIS A 1 443 ? 12.621 -7.470 -7.198 1.00 91.94 443 HIS A N 1
ATOM 3396 C CA . HIS A 1 443 ? 11.923 -8.749 -7.182 1.00 91.94 443 HIS A CA 1
ATOM 3397 C C . HIS A 1 443 ? 10.460 -8.540 -7.567 1.00 91.94 443 HIS A C 1
ATOM 3399 O O . HIS A 1 443 ? 9.742 -7.784 -6.919 1.00 91.94 443 HIS A O 1
ATOM 3405 N N . GLU A 1 444 ? 10.031 -9.208 -8.633 1.00 90.44 444 GLU A N 1
ATOM 3406 C CA . GLU A 1 444 ? 8.664 -9.151 -9.150 1.00 90.44 444 GLU A CA 1
ATOM 3407 C C . GLU A 1 444 ? 8.157 -10.566 -9.404 1.00 90.44 444 GLU A C 1
ATOM 3409 O O . GLU A 1 444 ? 8.937 -11.468 -9.719 1.00 90.44 444 GLU A O 1
ATOM 3414 N N . GLY A 1 445 ? 6.842 -10.751 -9.301 1.00 88.56 445 GLY A N 1
ATOM 3415 C CA . GLY A 1 445 ? 6.202 -12.017 -9.615 1.00 88.56 445 GLY A CA 1
ATOM 3416 C C . GLY A 1 445 ? 6.452 -12.475 -11.054 1.00 88.56 445 GLY A C 1
ATOM 3417 O O . GLY A 1 445 ? 6.466 -11.675 -11.995 1.00 88.56 445 GLY A O 1
ATOM 3418 N N . GLY A 1 446 ? 6.603 -13.788 -11.235 1.00 91.12 446 GLY A N 1
ATOM 3419 C CA . GLY A 1 446 ? 6.722 -14.404 -12.553 1.00 91.12 446 GLY A CA 1
ATOM 3420 C C . GLY A 1 446 ? 5.476 -14.163 -13.408 1.00 91.12 446 GLY A C 1
ATOM 3421 O O . GLY A 1 446 ? 4.373 -13.983 -12.894 1.00 91.12 446 GLY A O 1
ATOM 3422 N N . LYS A 1 447 ? 5.645 -14.172 -14.733 1.00 92.25 447 LYS A N 1
ATOM 3423 C CA . LYS A 1 447 ? 4.548 -13.983 -15.690 1.00 92.25 447 LYS A CA 1
ATOM 3424 C C . LYS A 1 447 ? 4.454 -15.148 -16.658 1.00 92.25 447 LYS A C 1
ATOM 3426 O O . LYS A 1 447 ? 5.475 -15.608 -17.167 1.00 92.25 447 LYS A O 1
ATOM 3431 N N . LEU A 1 448 ? 3.229 -15.553 -16.979 1.00 92.88 448 LEU A N 1
ATOM 3432 C CA . LEU A 1 448 ? 2.970 -16.512 -18.049 1.00 92.88 448 LEU A CA 1
ATOM 3433 C C . LEU A 1 448 ? 3.469 -15.965 -19.391 1.00 92.88 448 LEU A C 1
ATOM 3435 O O . LEU A 1 448 ? 3.300 -14.778 -19.698 1.00 92.88 448 LEU A O 1
ATOM 3439 N N . SER A 1 449 ? 4.044 -16.837 -20.216 1.00 93.44 449 SER A N 1
ATOM 3440 C CA . SER A 1 449 ? 4.397 -16.516 -21.599 1.00 93.44 449 SER A CA 1
ATOM 3441 C C . SER A 1 449 ? 3.144 -16.298 -22.455 1.00 93.44 449 SER A C 1
ATOM 3443 O O . SER A 1 449 ? 2.073 -16.821 -22.156 1.00 93.44 449 SER A O 1
ATOM 3445 N N . VAL A 1 450 ? 3.266 -15.573 -23.573 1.00 91.75 450 VAL A N 1
ATOM 3446 C CA . VAL A 1 450 ? 2.139 -15.354 -24.508 1.00 91.75 450 VAL A CA 1
ATOM 3447 C C . VAL A 1 450 ? 1.501 -16.674 -24.958 1.00 91.75 450 VAL A C 1
ATOM 3449 O O . VAL A 1 450 ? 0.282 -16.759 -25.088 1.00 91.75 450 VAL A O 1
ATOM 3452 N N . LYS A 1 451 ? 2.312 -17.722 -25.150 1.00 91.19 451 LYS A N 1
ATOM 3453 C CA . LYS A 1 451 ? 1.824 -19.056 -25.510 1.00 91.19 451 LYS A CA 1
ATOM 3454 C C . LYS A 1 451 ? 0.942 -19.647 -24.406 1.00 91.19 451 LYS A C 1
ATOM 3456 O O . LYS A 1 451 ? -0.187 -20.035 -24.682 1.00 91.19 451 LYS A O 1
ATOM 3461 N N . GLU A 1 452 ? 1.418 -19.649 -23.162 1.00 91.94 452 GLU A N 1
ATOM 3462 C CA . GLU A 1 452 ? 0.660 -20.182 -22.021 1.00 91.94 452 GLU A CA 1
ATOM 3463 C C . GLU A 1 452 ? -0.634 -19.404 -21.773 1.00 91.94 452 GLU A C 1
ATOM 3465 O O . GLU A 1 452 ? -1.658 -20.009 -21.472 1.00 91.94 452 GLU A O 1
ATOM 3470 N N . ARG A 1 453 ? -0.617 -18.077 -21.952 1.00 90.50 453 ARG A N 1
ATOM 3471 C CA . ARG A 1 453 ? -1.814 -17.224 -21.832 1.00 90.50 453 ARG A CA 1
ATOM 3472 C C . ARG A 1 453 ? -2.901 -17.592 -22.848 1.00 90.50 453 ARG A C 1
ATOM 3474 O O . ARG A 1 453 ? -4.082 -17.517 -22.526 1.00 90.50 453 ARG A O 1
ATOM 3481 N N . ARG A 1 454 ? -2.506 -17.990 -24.064 1.00 84.69 454 ARG A N 1
ATOM 3482 C CA . ARG A 1 454 ? -3.424 -18.438 -25.127 1.00 84.69 454 ARG A CA 1
ATOM 3483 C C . ARG A 1 454 ? -3.932 -19.865 -24.911 1.00 84.69 454 ARG A C 1
ATOM 3485 O O . ARG A 1 454 ? -5.051 -20.166 -25.296 1.00 84.69 454 ARG A O 1
ATOM 3492 N N . GLU A 1 455 ? -3.133 -20.734 -24.297 1.00 87.81 455 GLU A N 1
ATOM 3493 C CA . GLU A 1 455 ? -3.528 -22.117 -23.982 1.00 87.81 455 GLU A CA 1
ATOM 3494 C C . GLU A 1 455 ? -4.385 -22.207 -22.708 1.00 87.81 455 GLU A C 1
ATOM 3496 O O . GLU A 1 455 ? -5.249 -23.073 -22.590 1.00 87.81 455 GLU A O 1
ATOM 3501 N N . ARG A 1 456 ? -4.165 -21.302 -21.747 1.00 88.81 456 ARG A N 1
ATOM 3502 C CA . ARG A 1 456 ? -4.843 -21.260 -20.446 1.00 88.81 456 ARG A CA 1
ATOM 3503 C C . ARG A 1 456 ? -5.601 -19.943 -20.287 1.00 88.81 456 ARG A C 1
ATOM 3505 O O . ARG A 1 456 ? -5.192 -19.074 -19.522 1.00 88.81 456 ARG A O 1
ATOM 3512 N N . LEU A 1 457 ? -6.726 -19.827 -20.993 1.00 84.75 457 LEU A N 1
ATOM 3513 C CA . LEU A 1 457 ? -7.497 -18.587 -21.172 1.00 84.75 457 LEU A CA 1
ATOM 3514 C C . LEU A 1 457 ? -7.750 -17.811 -19.863 1.00 84.75 457 LEU A C 1
ATOM 3516 O O . LEU A 1 457 ? -7.614 -16.586 -19.837 1.00 84.75 457 LEU A O 1
ATOM 3520 N N . TRP A 1 458 ? -8.080 -18.533 -18.787 1.00 88.50 458 TRP A N 1
ATOM 3521 C CA . TRP A 1 458 ? -8.476 -17.981 -17.484 1.00 88.50 458 TRP A CA 1
ATOM 3522 C C . TRP A 1 458 ? -7.371 -18.016 -16.424 1.00 88.50 458 TRP A C 1
ATOM 3524 O O . TRP A 1 458 ? -7.609 -17.619 -15.290 1.00 88.50 458 TRP A O 1
ATOM 3534 N N . ALA A 1 459 ? -6.178 -18.521 -16.752 1.00 91.12 459 ALA A N 1
ATOM 3535 C CA . ALA A 1 459 ? -5.102 -18.591 -15.771 1.00 91.12 459 ALA A CA 1
ATOM 3536 C C . ALA A 1 459 ? -4.608 -17.189 -15.410 1.00 91.12 459 ALA A C 1
ATOM 3538 O O . ALA A 1 459 ? -4.396 -16.346 -16.289 1.00 91.12 459 ALA A O 1
ATOM 3539 N N . GLU A 1 460 ? -4.390 -16.976 -14.113 1.00 93.75 460 GLU A N 1
ATOM 3540 C CA . GLU A 1 460 ? -3.800 -15.746 -13.607 1.00 93.75 460 GLU A CA 1
ATOM 3541 C C . GLU A 1 460 ? -2.427 -15.514 -14.256 1.00 93.75 460 GLU A C 1
ATOM 3543 O O . GLU A 1 460 ? -1.575 -16.405 -14.287 1.00 93.75 460 GLU A O 1
ATOM 3548 N N . ILE A 1 461 ? -2.222 -14.323 -14.822 1.00 92.00 461 ILE A N 1
ATOM 3549 C CA . ILE A 1 461 ? -1.043 -14.042 -15.655 1.00 92.00 461 ILE A CA 1
ATOM 3550 C C . ILE A 1 461 ? 0.222 -13.888 -14.823 1.00 92.00 461 ILE A C 1
ATOM 3552 O O . ILE A 1 461 ? 1.289 -14.339 -15.239 1.00 92.00 461 ILE A O 1
ATOM 3556 N N . LYS A 1 462 ? 0.111 -13.193 -13.694 1.00 92.69 462 LYS A N 1
ATOM 3557 C CA . LYS A 1 462 ? 1.222 -12.868 -12.802 1.00 92.69 462 LYS A CA 1
ATOM 3558 C C . LYS A 1 462 ? 1.111 -13.753 -11.565 1.00 92.69 462 LYS A C 1
ATOM 3560 O O . LYS A 1 462 ? 0.002 -13.914 -11.061 1.00 92.69 462 LYS A O 1
ATOM 3565 N N . SER A 1 463 ? 2.215 -14.308 -11.077 1.00 92.38 463 SER A N 1
ATOM 3566 C CA . SER A 1 463 ? 2.279 -15.028 -9.798 1.00 92.38 463 SER A CA 1
ATOM 3567 C C . SER A 1 463 ? 2.663 -14.086 -8.654 1.00 92.38 463 SER A C 1
ATOM 3569 O O . SER A 1 463 ? 3.187 -13.003 -8.895 1.00 92.38 463 SER A O 1
ATOM 3571 N N . THR A 1 464 ? 2.446 -14.494 -7.402 1.00 95.25 464 THR A N 1
ATOM 3572 C CA . THR A 1 464 ? 3.027 -13.783 -6.251 1.00 95.25 464 THR A CA 1
ATOM 3573 C C . THR A 1 464 ? 4.529 -14.063 -6.137 1.00 95.25 464 THR A C 1
ATOM 3575 O O . THR A 1 464 ? 5.019 -15.075 -6.649 1.00 95.25 464 THR A O 1
ATOM 3578 N N . ILE A 1 465 ? 5.251 -13.168 -5.463 1.00 96.62 465 ILE A N 1
ATOM 3579 C CA . ILE A 1 465 ? 6.647 -13.363 -5.052 1.00 96.62 465 ILE A CA 1
ATOM 3580 C C . ILE A 1 465 ? 6.745 -14.337 -3.871 1.00 96.62 465 ILE A C 1
ATOM 3582 O O . ILE A 1 465 ? 5.783 -14.541 -3.125 1.00 96.62 465 ILE A O 1
ATOM 3586 N N . THR A 1 466 ? 7.915 -14.946 -3.696 1.00 96.19 466 THR A N 1
ATOM 3587 C CA . THR A 1 466 ? 8.213 -15.829 -2.559 1.00 96.19 466 THR A CA 1
ATOM 3588 C C . THR A 1 466 ? 8.486 -15.046 -1.270 1.00 96.19 466 THR A C 1
ATOM 3590 O O . THR A 1 466 ? 8.727 -13.841 -1.284 1.00 96.19 466 THR A O 1
ATOM 3593 N N . VAL A 1 467 ? 8.506 -15.747 -0.129 1.00 95.06 467 VAL A N 1
ATOM 3594 C CA . VAL A 1 467 ? 8.844 -15.167 1.187 1.00 95.06 467 VAL A CA 1
ATOM 3595 C C . VAL A 1 467 ? 10.223 -14.498 1.188 1.00 95.06 467 VAL A C 1
ATOM 3597 O O . VAL A 1 467 ? 10.368 -13.402 1.726 1.00 95.06 467 VAL A O 1
ATOM 3600 N N . ASP A 1 468 ? 11.235 -15.142 0.602 1.00 93.69 468 ASP A N 1
ATOM 3601 C CA . ASP A 1 468 ? 12.596 -14.593 0.562 1.00 93.69 468 ASP A CA 1
ATOM 3602 C C . ASP A 1 468 ? 12.685 -13.368 -0.353 1.00 93.69 468 ASP A C 1
ATOM 3604 O O . ASP A 1 468 ? 13.331 -12.383 -0.002 1.00 93.69 468 ASP A O 1
ATOM 3608 N N . GLU A 1 469 ? 11.987 -13.394 -1.490 1.00 95.06 469 GLU A N 1
ATOM 3609 C CA . GLU A 1 469 ? 11.895 -12.254 -2.405 1.00 95.06 469 GLU A CA 1
ATOM 3610 C C . GLU A 1 469 ? 11.149 -11.074 -1.779 1.00 95.06 469 GLU A C 1
ATOM 3612 O O . GLU A 1 469 ? 11.588 -9.939 -1.933 1.00 95.06 469 GLU A O 1
ATOM 3617 N N . ALA A 1 470 ? 10.077 -11.321 -1.020 1.00 95.31 470 ALA A N 1
ATOM 3618 C CA . ALA A 1 470 ? 9.347 -10.274 -0.308 1.00 95.31 470 ALA A CA 1
ATOM 3619 C C . ALA A 1 470 ? 10.225 -9.571 0.739 1.00 95.31 470 ALA A C 1
ATOM 3621 O O . ALA A 1 470 ? 10.206 -8.343 0.851 1.00 95.31 470 ALA A O 1
ATOM 3622 N N . VAL A 1 471 ? 11.032 -10.333 1.485 1.00 93.25 471 VAL A N 1
ATOM 3623 C CA . VAL A 1 471 ? 11.994 -9.767 2.445 1.00 93.25 471 VAL A CA 1
ATOM 3624 C C . VAL A 1 471 ? 13.095 -8.997 1.719 1.00 93.25 471 VAL A C 1
ATOM 3626 O O . VAL A 1 471 ? 13.355 -7.845 2.067 1.00 93.25 471 VAL A O 1
ATOM 3629 N N . ALA A 1 472 ? 13.691 -9.584 0.678 1.00 91.75 472 ALA A N 1
ATOM 3630 C CA . ALA A 1 472 ? 14.743 -8.941 -0.107 1.00 91.75 472 ALA A CA 1
ATOM 3631 C C . ALA A 1 472 ? 14.262 -7.636 -0.763 1.00 91.75 472 ALA A C 1
ATOM 3633 O O . ALA A 1 472 ? 14.978 -6.635 -0.761 1.00 91.75 472 ALA A O 1
ATOM 3634 N N . GLU A 1 473 ? 13.032 -7.611 -1.275 1.00 93.62 473 GLU A N 1
ATOM 3635 C CA . GLU A 1 473 ? 12.425 -6.423 -1.869 1.00 93.62 473 GLU A CA 1
ATOM 3636 C C . GLU A 1 473 ? 12.135 -5.342 -0.821 1.00 93.62 473 GLU A C 1
ATOM 3638 O O . GLU A 1 473 ? 12.445 -4.168 -1.039 1.00 93.62 473 GLU A O 1
ATOM 3643 N N . ALA A 1 474 ? 11.621 -5.717 0.354 1.00 92.06 474 ALA A N 1
ATOM 3644 C CA . ALA A 1 474 ? 11.432 -4.780 1.457 1.00 92.06 474 ALA A CA 1
ATOM 3645 C C . ALA A 1 474 ? 12.766 -4.199 1.967 1.00 92.06 474 ALA A C 1
ATOM 3647 O O . ALA A 1 474 ? 12.825 -3.015 2.311 1.00 92.06 474 ALA A O 1
ATOM 3648 N N . ASP A 1 475 ? 13.845 -4.989 1.967 1.00 88.38 475 ASP A N 1
ATOM 3649 C CA . ASP A 1 475 ? 15.199 -4.565 2.349 1.00 88.38 475 ASP A CA 1
ATOM 3650 C C . ASP A 1 475 ? 15.804 -3.525 1.390 1.00 88.38 475 ASP A C 1
ATOM 3652 O O . ASP A 1 475 ? 16.650 -2.722 1.799 1.00 88.38 475 ASP A O 1
ATOM 3656 N N . ARG A 1 476 ? 15.334 -3.455 0.135 1.00 88.56 476 ARG A N 1
ATOM 3657 C CA . ARG A 1 476 ? 15.714 -2.384 -0.806 1.00 88.56 476 ARG A CA 1
ATOM 3658 C C . ARG A 1 476 ? 15.173 -1.017 -0.374 1.00 88.56 476 ARG A C 1
ATOM 3660 O O . ARG A 1 476 ? 15.715 0.016 -0.775 1.00 88.56 476 ARG A O 1
ATOM 3667 N N . CYS A 1 477 ? 14.101 -0.974 0.423 1.00 87.50 477 CYS A N 1
ATOM 3668 C CA . CYS A 1 477 ? 13.426 0.265 0.797 1.00 87.50 477 CYS A CA 1
ATOM 3669 C C . CYS A 1 477 ? 14.292 1.149 1.710 1.00 87.50 477 CYS A C 1
ATOM 3671 O O . CYS A 1 477 ? 14.662 0.782 2.822 1.00 87.50 477 CYS A O 1
ATOM 3673 N N . VAL A 1 478 ? 14.524 2.396 1.288 1.00 81.19 478 VAL A N 1
ATOM 3674 C CA . VAL A 1 478 ? 15.290 3.397 2.062 1.00 81.19 478 VAL A CA 1
ATOM 3675 C C . VAL A 1 478 ? 14.448 4.188 3.072 1.00 81.19 478 VAL A C 1
ATOM 3677 O O . VAL A 1 478 ? 14.948 5.124 3.695 1.00 81.19 478 VAL A O 1
ATOM 3680 N N . LYS A 1 479 ? 13.165 3.830 3.230 1.00 82.12 479 LYS A N 1
ATOM 3681 C CA . LYS A 1 479 ? 12.236 4.368 4.243 1.00 82.12 479 LYS A CA 1
ATOM 3682 C C . LYS A 1 479 ? 12.187 5.909 4.249 1.00 82.12 479 LYS A C 1
ATOM 3684 O O . LYS A 1 479 ? 12.366 6.551 5.288 1.00 82.12 479 LYS A O 1
ATOM 3689 N N . CYS A 1 480 ? 11.944 6.509 3.076 1.00 78.56 480 CYS A N 1
ATOM 3690 C CA . CYS A 1 480 ? 11.966 7.963 2.851 1.00 78.56 480 CYS A CA 1
ATOM 3691 C C . CYS A 1 480 ? 11.252 8.749 3.970 1.00 78.56 480 CYS A C 1
ATOM 3693 O O . CYS A 1 480 ? 10.170 8.373 4.426 1.00 78.56 480 CYS A O 1
ATOM 3695 N N . GLY A 1 481 ? 11.861 9.838 4.437 1.00 69.31 481 GLY A N 1
ATOM 3696 C CA . GLY A 1 481 ? 11.270 10.714 5.457 1.00 69.31 481 GLY A CA 1
ATOM 3697 C C . GLY A 1 481 ? 11.426 10.242 6.903 1.00 69.31 481 GLY A C 1
ATOM 3698 O O . GLY A 1 481 ? 11.316 11.065 7.799 1.00 69.31 481 GLY A O 1
ATOM 3699 N N . THR A 1 482 ? 11.778 8.972 7.162 1.00 62.38 482 THR A N 1
ATOM 3700 C CA . THR A 1 482 ? 12.173 8.533 8.526 1.00 62.38 482 THR A CA 1
ATOM 3701 C C . THR A 1 482 ? 13.663 8.732 8.804 1.00 62.38 482 THR A C 1
ATOM 3703 O O . THR A 1 482 ? 14.091 8.825 9.961 1.00 62.38 482 THR A O 1
ATOM 3706 N N . THR A 1 483 ? 14.469 8.864 7.745 1.00 49.25 483 THR A N 1
ATOM 3707 C CA . THR A 1 483 ? 15.913 9.082 7.851 1.00 49.25 483 THR A CA 1
ATOM 3708 C C . THR A 1 483 ? 16.441 9.819 6.621 1.00 49.25 483 THR A C 1
ATOM 3710 O O . THR A 1 483 ? 15.971 9.547 5.525 1.00 49.25 483 THR A O 1
ATOM 3713 N N . PHE A 1 484 ? 17.414 10.719 6.843 1.00 48.47 484 PHE A N 1
ATOM 3714 C CA . PHE A 1 484 ? 18.331 11.412 5.906 1.00 48.47 484 PHE A CA 1
ATOM 3715 C C . PHE A 1 484 ? 18.429 12.939 6.003 1.00 48.47 484 PHE A C 1
ATOM 3717 O O . PHE A 1 484 ? 19.172 13.553 5.243 1.00 48.47 484 PHE A O 1
ATOM 3724 N N . LEU A 1 485 ? 17.910 13.548 7.068 1.00 41.00 485 LEU A N 1
ATOM 3725 C CA . LEU A 1 485 ? 18.589 14.740 7.574 1.00 41.00 485 LEU A CA 1
ATOM 3726 C C . LEU A 1 485 ? 19.931 14.287 8.158 1.00 41.00 485 LEU A C 1
ATOM 3728 O O . LEU A 1 485 ? 19.988 13.333 8.936 1.00 41.00 485 LEU A O 1
ATOM 3732 N N . SER A 1 486 ? 21.003 14.905 7.664 1.00 38.75 486 SER A N 1
ATOM 3733 C CA . SER A 1 486 ? 22.411 14.595 7.913 1.00 38.75 486 SER A CA 1
ATOM 3734 C C . SER A 1 486 ? 22.710 14.210 9.366 1.00 38.75 486 SER A C 1
ATOM 3736 O O . SER A 1 486 ? 21.985 14.576 10.289 1.00 38.75 486 SER A O 1
ATOM 3738 N N . LYS A 1 487 ? 23.825 13.499 9.596 1.00 40.19 487 LYS A N 1
ATOM 3739 C CA . LYS A 1 487 ? 24.438 13.409 10.929 1.00 40.19 487 LYS A CA 1
ATOM 3740 C C . LYS A 1 487 ? 24.616 14.834 11.482 1.00 40.19 487 LYS A C 1
ATOM 3742 O O . LYS A 1 487 ? 25.679 15.425 11.308 1.00 40.19 487 LYS A O 1
ATOM 3747 N N . ARG A 1 488 ? 23.612 15.390 12.165 1.00 45.12 488 ARG A N 1
ATOM 3748 C CA . ARG A 1 488 ? 23.812 16.523 13.056 1.00 45.12 488 ARG A CA 1
ATOM 3749 C C . ARG A 1 488 ? 24.696 15.955 14.149 1.00 45.12 488 ARG A C 1
ATOM 3751 O O . ARG A 1 488 ? 24.262 15.117 14.937 1.00 45.12 488 ARG A O 1
ATOM 3758 N N . THR A 1 489 ? 25.956 16.367 14.174 1.00 52.59 489 THR A N 1
ATOM 3759 C CA . THR A 1 489 ? 26.765 16.251 15.381 1.00 52.59 489 THR A CA 1
ATOM 3760 C C . THR A 1 489 ? 26.011 17.039 16.445 1.00 52.59 489 THR A C 1
ATOM 3762 O O . THR A 1 489 ? 26.049 18.266 16.456 1.00 52.59 489 THR A O 1
ATOM 3765 N N . THR A 1 490 ? 25.212 16.359 17.265 1.00 61.28 490 THR A N 1
ATOM 3766 C CA . THR A 1 490 ? 24.433 17.048 18.288 1.00 61.28 490 THR A CA 1
ATOM 3767 C C . THR A 1 490 ? 25.396 17.604 19.339 1.00 61.28 490 THR A C 1
ATOM 3769 O O . THR A 1 490 ? 26.420 16.971 19.627 1.00 61.28 490 THR A O 1
ATOM 3772 N N . PRO A 1 491 ? 25.084 18.754 19.962 1.00 72.56 491 PRO A N 1
ATOM 3773 C CA . PRO A 1 491 ? 25.845 19.256 21.107 1.00 72.56 491 PRO A CA 1
ATOM 3774 C C . PRO A 1 491 ? 26.054 18.181 22.184 1.00 72.56 491 PRO A C 1
ATOM 3776 O O . PRO A 1 491 ? 27.112 18.111 22.800 1.00 72.56 491 PRO A O 1
ATOM 3779 N N . LEU A 1 492 ? 25.082 17.275 22.339 1.00 73.94 492 LEU A N 1
ATOM 3780 C CA . LEU A 1 492 ? 25.137 16.150 23.268 1.00 73.94 492 LEU A CA 1
ATOM 3781 C C . LEU A 1 492 ? 26.216 15.110 22.913 1.00 73.94 492 LEU A C 1
ATOM 3783 O O . LEU A 1 492 ? 26.923 14.643 23.803 1.00 73.94 492 LEU A O 1
ATOM 3787 N N . LEU A 1 493 ? 26.390 14.769 21.630 1.00 72.50 493 LEU A N 1
ATOM 3788 C CA . LEU A 1 493 ? 2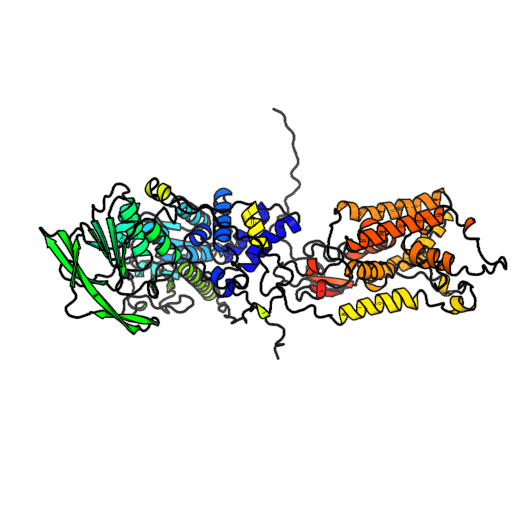7.453 13.863 21.175 1.00 72.50 493 LEU A CA 1
ATOM 3789 C C . LEU A 1 493 ? 28.846 14.454 21.425 1.00 72.50 493 LEU A C 1
ATOM 3791 O O . LEU A 1 493 ? 29.756 13.742 21.858 1.00 72.50 493 LEU A O 1
ATOM 3795 N N . LEU A 1 494 ? 29.016 15.754 21.160 1.00 78.44 494 LEU A N 1
ATOM 3796 C CA . LEU A 1 494 ? 30.262 16.468 21.450 1.00 78.44 494 LEU A CA 1
ATOM 3797 C C . LEU A 1 494 ? 30.523 16.521 22.955 1.00 78.44 494 LEU A C 1
ATOM 3799 O O . LEU A 1 494 ? 31.627 16.196 23.384 1.00 78.44 494 LEU A O 1
ATOM 3803 N N . LEU A 1 495 ? 29.499 16.832 23.753 1.00 84.75 495 LEU A N 1
ATOM 3804 C CA . LEU A 1 495 ? 29.587 16.842 25.210 1.00 84.75 495 LEU A CA 1
ATOM 3805 C C . LEU A 1 495 ? 29.960 15.462 25.762 1.00 84.75 495 LEU A C 1
ATOM 3807 O O . LEU A 1 495 ? 30.816 15.362 26.638 1.00 84.75 495 LEU A O 1
ATOM 3811 N N . ARG A 1 496 ? 29.392 14.378 25.222 1.00 85.88 496 ARG A N 1
ATOM 3812 C CA . ARG A 1 496 ? 29.769 13.012 25.604 1.00 85.88 496 ARG A CA 1
ATOM 3813 C C . ARG A 1 496 ? 31.234 12.717 25.297 1.00 85.88 496 ARG A C 1
ATOM 3815 O O . ARG A 1 496 ? 31.946 12.204 26.152 1.00 85.88 496 ARG A O 1
ATOM 3822 N N . ARG A 1 497 ? 31.710 13.037 24.092 1.00 82.69 497 ARG A N 1
ATOM 3823 C CA . ARG A 1 497 ? 33.121 12.811 23.730 1.00 82.69 497 ARG A CA 1
ATOM 3824 C C . ARG A 1 497 ? 34.061 13.652 24.590 1.00 82.69 497 ARG A C 1
ATOM 3826 O O . ARG A 1 497 ? 35.083 13.150 25.051 1.00 82.69 497 ARG A O 1
ATOM 3833 N N . PHE A 1 498 ? 33.687 14.902 24.850 1.00 85.94 498 PHE A N 1
ATOM 3834 C CA . PHE A 1 498 ? 34.446 15.808 25.702 1.00 85.94 498 PHE A CA 1
ATOM 3835 C C . PHE A 1 498 ? 34.495 15.325 27.154 1.00 85.94 498 PHE A C 1
ATOM 3837 O O . PHE A 1 498 ? 35.556 15.344 27.761 1.00 85.94 498 PHE A O 1
ATOM 3844 N N . THR A 1 499 ? 33.386 14.836 27.710 1.00 87.56 499 THR A N 1
ATOM 3845 C CA . THR A 1 499 ? 33.345 14.289 29.079 1.00 87.56 499 THR A CA 1
ATOM 3846 C C . THR A 1 499 ? 34.124 12.980 29.198 1.00 87.56 499 THR A C 1
ATOM 3848 O O . THR A 1 499 ? 34.908 12.825 30.134 1.00 87.56 499 THR A O 1
ATOM 3851 N N . GLN A 1 500 ? 34.005 12.076 28.222 1.00 86.44 500 GLN A N 1
ATOM 3852 C CA . GLN A 1 500 ? 34.796 10.844 28.172 1.00 86.44 500 GLN A CA 1
ATOM 3853 C C . GLN A 1 500 ? 36.306 11.126 28.149 1.00 86.44 500 GLN A C 1
ATOM 3855 O O . GLN A 1 500 ? 37.065 10.472 28.865 1.00 86.44 500 GLN A O 1
ATOM 3860 N N . PHE A 1 501 ? 36.744 12.099 27.346 1.00 85.06 501 PHE A N 1
ATOM 3861 C CA . PHE A 1 501 ? 38.152 12.475 27.246 1.00 85.06 501 PHE A CA 1
ATOM 3862 C C . PHE A 1 501 ? 38.611 13.321 28.444 1.00 85.06 501 PHE A C 1
ATOM 3864 O O . PHE A 1 501 ? 39.543 12.948 29.149 1.00 85.06 501 PHE A O 1
ATOM 3871 N N . GLY A 1 502 ? 37.936 14.430 28.730 1.00 86.69 502 GLY A N 1
ATOM 3872 C CA . GLY A 1 502 ? 38.313 15.372 29.783 1.00 86.69 502 GLY A CA 1
ATOM 3873 C C . GLY A 1 502 ? 38.197 14.791 31.193 1.00 86.69 502 GLY A C 1
ATOM 3874 O O . GLY A 1 502 ? 39.136 14.886 31.976 1.00 86.69 502 GLY A O 1
ATOM 3875 N N . ILE A 1 503 ? 37.077 14.148 31.532 1.00 83.19 503 ILE A N 1
ATOM 3876 C CA . ILE A 1 503 ? 36.888 13.567 32.872 1.00 83.19 503 ILE A CA 1
ATOM 3877 C C . ILE A 1 503 ? 37.499 12.166 32.922 1.00 83.19 503 ILE A C 1
ATOM 3879 O O . ILE A 1 503 ? 38.318 11.872 33.789 1.00 83.19 503 ILE A O 1
ATOM 3883 N N . GLY A 1 504 ? 37.127 11.303 31.976 1.00 82.69 504 GLY A N 1
ATOM 3884 C CA . GLY A 1 504 ? 37.568 9.911 31.981 1.00 82.69 504 GLY A CA 1
ATOM 3885 C C . GLY A 1 504 ? 39.079 9.765 31.798 1.00 82.69 504 GLY A C 1
ATOM 3886 O O . GLY A 1 504 ? 39.737 9.095 32.595 1.00 82.69 504 GLY A O 1
ATOM 3887 N N . VAL A 1 505 ? 39.637 10.355 30.739 1.00 82.62 505 VAL A N 1
ATOM 3888 C CA . VAL A 1 505 ? 41.061 10.193 30.411 1.00 82.62 505 VAL A CA 1
ATOM 3889 C C . VAL A 1 505 ? 41.915 11.182 31.198 1.00 82.62 505 VAL A C 1
ATOM 3891 O O . VAL A 1 505 ? 42.826 10.746 31.890 1.00 82.62 505 VAL A O 1
ATOM 3894 N N . VAL A 1 506 ? 41.626 12.484 31.132 1.00 86.31 506 VAL A N 1
ATOM 3895 C CA . VAL A 1 506 ? 42.519 13.522 31.675 1.00 86.31 506 VAL A CA 1
ATOM 3896 C C . VAL A 1 506 ? 42.401 13.657 33.195 1.00 86.31 506 VAL A C 1
ATOM 3898 O O . VAL A 1 506 ? 43.411 13.540 33.883 1.00 86.31 506 VAL A O 1
ATOM 3901 N N . LEU A 1 507 ? 41.202 13.864 33.753 1.00 87.12 507 LEU A N 1
ATOM 3902 C CA . LEU A 1 507 ? 41.050 14.133 35.192 1.00 87.12 507 LEU A CA 1
ATOM 3903 C C . LEU A 1 507 ? 41.515 12.955 36.060 1.00 87.12 507 LEU A C 1
ATOM 3905 O O . LEU A 1 507 ? 42.274 13.156 37.011 1.00 87.12 507 LEU A O 1
ATOM 3909 N N . PHE A 1 508 ? 41.102 11.730 35.718 1.00 87.38 508 PHE A N 1
ATOM 3910 C CA . PHE A 1 508 ? 41.493 10.519 36.453 1.00 87.38 508 PHE A CA 1
ATOM 3911 C C . PHE A 1 508 ? 42.977 10.157 36.289 1.00 87.38 508 PHE A C 1
ATOM 3913 O O . PHE A 1 508 ? 43.508 9.390 37.098 1.00 87.38 508 PHE A O 1
ATOM 3920 N N . ASN A 1 509 ? 43.643 10.711 35.269 1.00 85.31 509 ASN A N 1
ATOM 3921 C CA . ASN A 1 509 ? 45.055 10.480 34.967 1.00 85.31 509 ASN A CA 1
ATOM 3922 C C . ASN A 1 509 ? 45.846 11.794 34.875 1.00 85.31 509 ASN A C 1
ATOM 3924 O O . ASN A 1 509 ? 46.631 12.008 33.953 1.00 85.31 509 ASN A O 1
ATOM 3928 N N . SER A 1 510 ? 45.617 12.689 35.836 1.00 88.19 510 SER A N 1
ATOM 3929 C CA . SER A 1 510 ? 46.144 14.058 35.835 1.00 88.19 510 SER A CA 1
ATOM 3930 C C . SER A 1 510 ? 47.537 14.209 36.464 1.00 88.19 510 SER A C 1
ATOM 3932 O O . SER A 1 510 ? 48.038 15.328 36.580 1.00 88.19 510 SER A O 1
ATOM 3934 N N . TYR A 1 511 ? 48.204 13.116 36.859 1.00 87.19 511 TYR A N 1
ATOM 3935 C CA . TYR A 1 511 ? 49.551 13.181 37.434 1.00 87.19 511 TYR A CA 1
ATOM 3936 C C . TYR A 1 511 ? 50.629 13.255 36.347 1.00 87.19 511 TYR A C 1
ATOM 3938 O O . TYR A 1 511 ? 51.350 12.294 36.089 1.00 87.19 511 TYR A O 1
ATOM 3946 N N . PHE A 1 512 ? 50.751 14.413 35.701 1.00 84.88 512 PHE A N 1
ATOM 3947 C CA . PHE A 1 512 ? 51.733 14.630 34.633 1.00 84.88 512 PHE A CA 1
ATOM 3948 C C . PHE A 1 512 ? 53.175 14.786 35.134 1.00 84.88 512 PHE A C 1
ATOM 3950 O O . PHE A 1 512 ? 54.109 14.667 34.345 1.00 84.88 512 PHE A O 1
ATOM 3957 N N . SER A 1 513 ? 53.383 14.985 36.442 1.00 82.12 513 SER A N 1
ATOM 3958 C CA . SER A 1 513 ? 54.724 15.051 37.041 1.00 82.12 513 SER A CA 1
ATOM 3959 C C . SER A 1 513 ? 55.529 13.768 36.842 1.00 82.12 513 SER A C 1
ATOM 3961 O O . SER A 1 513 ? 56.750 13.836 36.803 1.00 82.12 513 SER A O 1
ATOM 3963 N N . VAL A 1 514 ? 54.875 12.621 36.612 1.00 80.25 514 VAL A N 1
ATOM 3964 C CA . VAL A 1 514 ? 55.563 11.369 36.259 1.00 80.25 514 VAL A CA 1
ATOM 3965 C C . VAL A 1 514 ? 56.466 11.511 35.033 1.00 80.25 514 VAL A C 1
ATOM 3967 O O . VAL A 1 514 ? 57.467 10.805 34.921 1.00 80.25 514 VAL A O 1
ATOM 3970 N N . PHE A 1 515 ? 56.156 12.453 34.135 1.00 79.69 515 PHE A N 1
ATOM 3971 C CA . PHE A 1 515 ? 56.966 12.697 32.951 1.00 79.69 515 PHE A CA 1
ATOM 3972 C C . PHE A 1 515 ? 58.334 13.313 33.266 1.00 79.69 515 PHE A C 1
ATOM 3974 O O . PHE A 1 515 ? 59.284 13.087 32.521 1.00 79.69 515 PHE A O 1
ATOM 3981 N N . SER A 1 516 ? 58.462 14.041 34.377 1.00 79.31 516 SER A N 1
ATOM 3982 C CA . SER A 1 516 ? 59.739 14.593 34.836 1.00 79.31 516 SER A CA 1
ATOM 3983 C C . SER A 1 516 ? 60.370 13.756 35.946 1.00 79.31 516 SER A C 1
ATOM 3985 O O . SER A 1 516 ? 61.574 13.526 35.930 1.00 79.31 516 SER A O 1
ATOM 3987 N N . THR A 1 517 ? 59.571 13.271 36.897 1.00 77.38 517 THR A N 1
ATOM 3988 C CA . THR A 1 517 ? 60.073 12.596 38.102 1.00 77.38 517 THR A CA 1
ATOM 3989 C C . THR A 1 517 ? 60.264 11.097 37.923 1.00 77.38 517 THR A C 1
ATOM 3991 O O . THR A 1 517 ? 60.942 10.478 38.737 1.00 77.38 517 THR A O 1
ATOM 3994 N N . LYS A 1 518 ? 59.637 10.488 36.906 1.00 72.69 518 LYS A N 1
ATOM 3995 C CA . LYS A 1 518 ? 59.525 9.028 36.749 1.00 72.69 518 LYS A CA 1
ATOM 3996 C C . LYS A 1 518 ? 58.952 8.314 37.982 1.00 72.69 518 LYS A C 1
ATOM 3998 O O . LYS A 1 518 ? 59.091 7.101 38.089 1.00 72.69 518 LYS A O 1
ATOM 4003 N N . THR A 1 519 ? 58.296 9.025 38.897 1.00 73.88 519 THR A N 1
ATOM 4004 C CA . THR A 1 519 ? 57.657 8.453 40.087 1.00 73.88 519 THR A CA 1
ATOM 4005 C C . THR A 1 519 ? 56.154 8.342 39.884 1.00 73.88 519 THR A C 1
ATOM 4007 O O . THR A 1 519 ? 55.557 9.098 39.125 1.00 73.88 519 THR A O 1
ATOM 4010 N N . ILE A 1 520 ? 55.521 7.387 40.559 1.00 77.25 520 ILE A N 1
ATOM 4011 C CA . ILE A 1 520 ? 54.067 7.209 40.510 1.00 77.25 520 ILE A CA 1
ATOM 4012 C C . ILE A 1 520 ? 53.436 8.020 41.638 1.00 77.25 520 ILE A C 1
ATOM 4014 O O . ILE A 1 520 ? 53.956 8.048 42.754 1.00 77.25 520 ILE A O 1
ATOM 4018 N N . TYR A 1 521 ? 52.272 8.614 41.383 1.00 82.25 521 TYR A N 1
ATOM 4019 C CA . TYR A 1 521 ? 51.496 9.276 42.424 1.00 82.25 521 TYR A CA 1
ATOM 4020 C C . TYR A 1 521 ? 51.158 8.321 43.580 1.00 82.25 521 TYR A C 1
ATOM 4022 O O . TYR A 1 521 ? 50.545 7.277 43.370 1.00 82.25 521 TYR A O 1
ATOM 4030 N N . ALA A 1 522 ? 51.507 8.698 44.809 1.00 80.81 522 ALA A N 1
ATOM 4031 C CA . ALA A 1 522 ? 51.176 7.960 46.034 1.00 80.81 522 ALA A CA 1
ATOM 4032 C C . ALA A 1 522 ? 50.359 8.804 47.032 1.00 80.81 522 ALA A C 1
ATOM 4034 O O . ALA A 1 522 ? 50.298 8.488 48.216 1.00 80.81 522 ALA A O 1
ATOM 4035 N N . GLY A 1 523 ? 49.754 9.903 46.570 1.00 83.44 523 GLY A N 1
ATOM 4036 C CA . GLY A 1 523 ? 48.979 10.797 47.429 1.00 83.44 523 GLY A CA 1
ATOM 4037 C C . GLY A 1 523 ? 47.573 10.274 47.769 1.00 83.44 523 GLY A C 1
ATOM 4038 O O . GLY A 1 523 ? 47.127 9.256 47.236 1.00 83.44 523 GLY A O 1
ATOM 4039 N N . PRO A 1 524 ? 46.834 10.987 48.638 1.00 83.94 524 PRO A N 1
ATOM 4040 C CA . PRO A 1 524 ? 45.584 10.505 49.233 1.00 83.94 524 PRO A CA 1
ATOM 4041 C C . PRO A 1 524 ? 44.448 10.273 48.226 1.00 83.94 524 PRO A C 1
ATOM 4043 O O . PRO A 1 524 ? 43.604 9.408 48.459 1.00 83.94 524 PRO A O 1
ATOM 4046 N N . LEU A 1 525 ? 44.442 10.974 47.082 1.00 85.56 525 LEU A N 1
ATOM 4047 C CA . LEU A 1 525 ? 43.428 10.787 46.030 1.00 85.56 525 LEU A CA 1
ATOM 4048 C C . LEU A 1 525 ? 43.428 9.366 45.450 1.00 85.56 525 LEU A C 1
ATOM 4050 O O . LEU A 1 525 ? 42.410 8.909 44.933 1.00 85.56 525 LEU A O 1
ATOM 4054 N N . ARG A 1 526 ? 44.533 8.631 45.599 1.00 82.56 526 ARG A N 1
ATOM 4055 C CA . ARG A 1 526 ? 44.680 7.258 45.113 1.00 82.56 526 ARG A CA 1
ATOM 4056 C C . ARG A 1 526 ? 43.747 6.269 45.818 1.00 82.56 526 ARG A C 1
ATOM 4058 O O . ARG A 1 526 ? 43.383 5.250 45.234 1.00 82.56 526 ARG A O 1
ATOM 4065 N N . ASN A 1 527 ? 43.302 6.609 47.028 1.00 81.25 527 ASN A N 1
ATOM 4066 C CA . ASN A 1 527 ? 42.324 5.831 47.788 1.00 81.25 527 ASN A CA 1
ATOM 4067 C C . ASN A 1 527 ? 40.873 6.080 47.336 1.00 81.25 527 ASN A C 1
ATOM 4069 O O . ASN A 1 527 ? 39.970 5.357 47.753 1.00 81.25 527 ASN A O 1
ATOM 4073 N N . ILE A 1 528 ? 40.633 7.073 46.476 1.00 85.19 5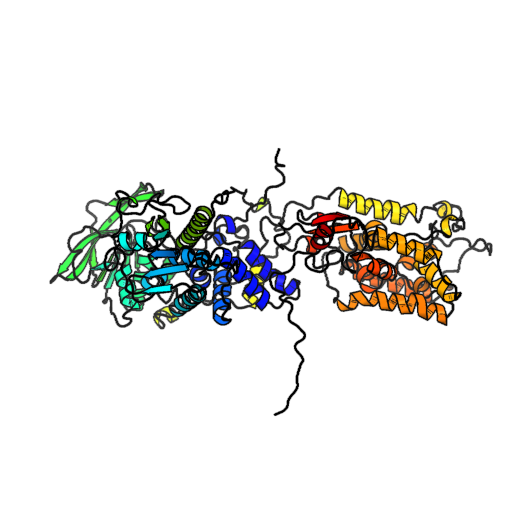28 ILE A N 1
ATOM 4074 C CA . ILE A 1 528 ? 39.312 7.372 45.921 1.00 85.19 528 ILE A CA 1
ATOM 4075 C C . ILE A 1 528 ? 39.141 6.573 44.628 1.00 85.19 528 ILE A C 1
ATOM 4077 O O . ILE A 1 528 ? 39.961 6.663 43.713 1.00 85.19 528 ILE A O 1
ATOM 4081 N N . CYS A 1 529 ? 38.079 5.769 44.545 1.00 85.62 529 CYS A N 1
ATOM 4082 C CA . CYS A 1 529 ? 37.758 5.023 43.331 1.00 85.62 529 CYS A CA 1
ATOM 4083 C C . CYS A 1 529 ? 37.000 5.893 42.332 1.00 85.62 529 CYS A C 1
ATOM 4085 O O . CYS A 1 529 ? 36.083 6.625 42.698 1.00 85.62 529 CYS A O 1
ATOM 4087 N N . VAL A 1 530 ? 37.330 5.752 41.051 1.00 88.19 530 VAL A N 1
ATOM 4088 C CA . VAL A 1 530 ? 36.570 6.404 39.978 1.00 88.19 530 VAL A CA 1
ATOM 4089 C C . VAL A 1 530 ? 35.371 5.552 39.560 1.00 88.19 530 VAL A C 1
ATOM 4091 O O . VAL A 1 530 ? 35.433 4.322 39.626 1.00 88.19 530 VAL A O 1
ATOM 4094 N N . PRO A 1 531 ? 34.287 6.158 39.045 1.00 84.88 531 PRO A N 1
ATOM 4095 C CA . PRO A 1 531 ? 33.114 5.420 38.580 1.00 84.88 531 PRO A CA 1
ATOM 4096 C C . PRO A 1 531 ? 33.312 4.684 37.241 1.00 84.88 531 PRO A C 1
ATOM 4098 O O . PRO A 1 531 ? 32.342 4.191 36.672 1.00 84.88 531 PRO A O 1
ATOM 4101 N N . GLY A 1 532 ? 34.539 4.599 36.720 1.00 86.56 532 GLY A N 1
ATOM 4102 C CA . GLY A 1 532 ? 34.887 3.945 35.457 1.00 86.56 532 GLY A CA 1
ATOM 4103 C C . GLY A 1 532 ? 36.039 2.945 35.600 1.00 86.56 532 GLY A C 1
ATOM 4104 O O . GLY A 1 532 ? 36.618 2.773 36.670 1.00 86.56 532 GLY A O 1
ATOM 4105 N N . LEU A 1 533 ? 36.391 2.264 34.506 1.00 86.69 533 LEU A N 1
ATOM 4106 C CA . LEU A 1 533 ? 37.598 1.436 34.482 1.00 86.69 533 LEU A CA 1
ATOM 4107 C C . LEU A 1 533 ? 38.843 2.318 34.423 1.00 86.69 533 LEU A C 1
ATOM 4109 O O . LEU A 1 533 ? 39.056 3.006 33.429 1.00 86.69 533 LEU A O 1
ATOM 4113 N N . ASN A 1 534 ? 39.669 2.224 35.461 1.00 88.12 534 ASN A N 1
ATOM 4114 C CA . ASN A 1 534 ? 41.005 2.809 35.524 1.00 88.12 534 ASN A CA 1
ATOM 4115 C C . ASN A 1 534 ? 42.030 1.737 35.940 1.00 88.12 534 ASN A C 1
ATOM 4117 O O . ASN A 1 534 ? 41.662 0.580 36.164 1.00 88.12 534 ASN A O 1
ATOM 4121 N N . CYS A 1 535 ? 43.309 2.087 36.064 1.00 86.12 535 CYS A N 1
ATOM 4122 C CA . CYS A 1 535 ? 44.341 1.180 36.555 1.00 86.12 535 CYS A CA 1
ATOM 4123 C C . CYS A 1 535 ? 45.205 1.869 37.607 1.00 86.12 535 CYS A C 1
ATOM 4125 O O . CYS A 1 535 ? 45.827 2.888 37.339 1.00 86.12 535 CYS A O 1
ATOM 4127 N N . HIS A 1 536 ? 45.306 1.260 38.788 1.00 81.12 536 HIS A N 1
ATOM 4128 C CA . HIS A 1 536 ? 46.152 1.766 39.871 1.00 81.12 536 HIS A CA 1
ATOM 4129 C C . HIS A 1 536 ? 47.651 1.739 39.512 1.00 81.12 536 HIS A C 1
ATOM 4131 O O . HIS A 1 536 ? 48.445 2.509 40.044 1.00 81.12 536 HIS A O 1
ATOM 4137 N N . ALA A 1 537 ? 48.049 0.862 38.587 1.00 79.25 537 ALA A N 1
ATOM 4138 C CA . ALA A 1 537 ? 49.412 0.806 38.074 1.00 79.25 537 ALA A CA 1
ATOM 4139 C C . ALA A 1 537 ? 49.679 1.837 36.965 1.00 79.25 537 ALA A C 1
ATOM 4141 O O . ALA A 1 537 ? 50.805 1.925 36.497 1.00 79.25 537 ALA A O 1
ATOM 4142 N N . CYS A 1 538 ? 48.689 2.612 36.515 1.00 84.44 538 CYS A N 1
ATOM 4143 C CA . CYS A 1 538 ? 48.934 3.652 35.521 1.00 84.44 538 CYS A CA 1
ATOM 4144 C C . CYS A 1 538 ? 49.858 4.738 36.116 1.00 84.44 538 CYS A C 1
ATOM 4146 O O . CYS A 1 538 ? 49.560 5.235 37.208 1.00 84.44 538 CYS A O 1
ATOM 4148 N N . PRO A 1 539 ? 50.962 5.118 35.437 1.00 81.25 539 PRO A N 1
ATOM 4149 C CA . PRO A 1 539 ? 51.910 6.109 35.956 1.00 81.25 539 PRO A CA 1
ATOM 4150 C C . PRO A 1 539 ? 51.279 7.485 36.213 1.00 81.25 539 PRO A C 1
ATOM 4152 O O . PRO A 1 539 ? 51.679 8.189 37.137 1.00 81.25 539 PRO A O 1
ATOM 4155 N N . THR A 1 540 ? 50.262 7.845 35.427 1.00 86.62 540 THR A N 1
ATOM 4156 C CA . THR A 1 540 ? 49.556 9.129 35.508 1.00 86.62 540 THR A CA 1
ATOM 4157 C C . THR A 1 540 ? 48.281 9.075 36.360 1.00 86.62 540 THR A C 1
ATOM 4159 O O . THR A 1 540 ? 47.685 10.123 36.615 1.00 86.62 540 THR A O 1
ATOM 4162 N N . ALA A 1 541 ? 47.850 7.898 36.840 1.00 88.25 541 ALA A N 1
ATOM 4163 C CA . ALA A 1 541 ? 46.603 7.757 37.596 1.00 88.25 541 ALA A CA 1
ATOM 4164 C C . ALA A 1 541 ? 46.686 8.374 38.998 1.00 88.25 541 ALA A C 1
ATOM 4166 O O . ALA A 1 541 ? 47.434 7.909 39.867 1.00 88.25 541 ALA A O 1
ATOM 4167 N N . THR A 1 542 ? 45.828 9.367 39.236 1.00 87.88 542 THR A N 1
ATOM 4168 C CA . THR A 1 542 ? 45.636 10.012 40.543 1.00 87.88 542 THR A CA 1
ATOM 4169 C C . THR A 1 542 ? 44.609 9.291 41.410 1.00 87.88 542 THR A C 1
ATOM 4171 O O . THR A 1 542 ? 44.663 9.419 42.629 1.00 87.88 542 THR A O 1
ATOM 4174 N N . MET A 1 543 ? 43.707 8.511 40.804 1.00 88.94 543 MET A N 1
ATOM 4175 C CA . MET A 1 543 ? 42.607 7.805 41.474 1.00 88.94 543 MET A CA 1
ATOM 4176 C C . MET A 1 543 ? 42.568 6.307 41.129 1.00 88.94 543 MET A C 1
ATOM 4178 O O . MET A 1 543 ? 43.042 5.874 40.076 1.00 88.94 543 MET A O 1
ATOM 4182 N N . GLY A 1 544 ? 41.986 5.503 42.021 1.00 85.94 544 GLY A N 1
ATOM 4183 C CA . GLY A 1 544 ? 42.009 4.040 41.971 1.00 85.94 544 GLY A CA 1
ATOM 4184 C C . GLY A 1 544 ? 40.930 3.389 41.096 1.00 85.94 544 GLY A C 1
ATOM 4185 O O . GLY A 1 544 ? 39.888 3.969 40.787 1.00 85.94 544 GLY A O 1
ATOM 4186 N N . CYS A 1 545 ? 41.174 2.130 40.717 1.00 88.62 545 CYS A N 1
ATOM 4187 C CA . CYS A 1 545 ? 40.205 1.289 40.012 1.00 88.62 545 CYS A CA 1
ATOM 4188 C C . CYS A 1 545 ? 39.266 0.583 41.003 1.00 88.62 545 CYS A C 1
ATOM 4190 O O . CYS A 1 545 ? 39.770 -0.143 41.866 1.00 88.62 545 CYS A O 1
ATOM 4192 N N . PRO A 1 546 ? 37.932 0.673 40.836 1.00 90.44 546 PRO A N 1
ATOM 4193 C CA . PRO A 1 546 ? 36.993 0.002 41.734 1.00 90.44 546 PRO A CA 1
ATOM 4194 C C . PRO A 1 546 ? 37.151 -1.524 41.715 1.00 90.44 546 PRO A C 1
ATOM 4196 O O . PRO A 1 546 ? 37.094 -2.162 42.760 1.00 90.44 546 PRO A O 1
ATOM 4199 N N . ILE A 1 547 ? 37.428 -2.120 40.550 1.00 92.31 547 ILE A N 1
ATOM 4200 C CA . ILE A 1 547 ? 37.592 -3.578 40.434 1.00 92.31 547 ILE A CA 1
ATOM 4201 C C . ILE A 1 547 ? 38.872 -4.055 41.118 1.00 92.31 547 ILE A C 1
ATOM 4203 O O . ILE A 1 547 ? 38.840 -5.047 41.838 1.00 92.31 547 ILE A O 1
ATOM 4207 N N . GLY A 1 548 ? 39.987 -3.340 40.944 1.00 89.56 548 GLY A N 1
ATOM 4208 C CA . GLY A 1 548 ? 41.237 -3.682 41.629 1.00 89.56 548 GLY A CA 1
ATOM 4209 C C . GLY A 1 548 ? 41.086 -3.623 43.150 1.00 89.56 548 GLY A C 1
ATOM 4210 O O . GLY A 1 548 ? 41.539 -4.522 43.852 1.00 89.56 548 GLY A O 1
ATOM 4211 N N . MET A 1 549 ? 40.362 -2.619 43.654 1.00 89.38 549 MET A N 1
ATOM 4212 C CA . MET A 1 549 ? 40.064 -2.505 45.080 1.00 89.38 549 MET A CA 1
ATOM 4213 C C . MET A 1 549 ? 39.154 -3.642 45.573 1.00 89.38 549 MET A C 1
ATOM 4215 O O . MET A 1 549 ? 39.428 -4.218 46.621 1.00 89.38 549 MET A O 1
ATOM 4219 N N . MET A 1 550 ? 38.131 -4.046 44.808 1.00 90.75 550 MET A N 1
ATOM 4220 C CA . MET A 1 550 ? 37.317 -5.227 45.144 1.00 90.75 550 MET A CA 1
ATOM 4221 C C . MET A 1 550 ? 38.157 -6.497 45.255 1.00 90.75 550 MET A C 1
ATOM 4223 O O . MET A 1 550 ? 37.997 -7.242 46.217 1.00 90.75 550 MET A O 1
ATOM 4227 N N . GLN A 1 551 ? 39.077 -6.723 44.313 1.00 91.56 551 GLN A N 1
ATOM 4228 C CA . GLN A 1 551 ? 39.971 -7.879 44.367 1.00 91.56 551 GLN A CA 1
ATOM 4229 C C . GLN A 1 551 ? 40.913 -7.832 45.572 1.00 91.56 551 GLN A C 1
ATOM 4231 O O . GLN A 1 551 ? 41.246 -8.882 46.111 1.00 91.56 551 GLN A O 1
ATOM 4236 N N . TYR A 1 552 ? 41.337 -6.640 46.002 1.00 90.38 552 TYR A N 1
ATOM 4237 C CA . TYR A 1 552 ? 42.128 -6.466 47.220 1.00 90.38 552 TYR A CA 1
ATOM 4238 C C . TYR A 1 552 ? 41.355 -6.872 48.474 1.00 90.38 552 TYR A C 1
ATOM 4240 O O . TYR A 1 552 ? 41.855 -7.642 49.293 1.00 90.38 552 TYR A O 1
ATOM 4248 N N . PHE A 1 553 ? 40.112 -6.420 48.603 1.00 91.19 553 PHE A N 1
ATOM 4249 C CA . PHE A 1 553 ? 39.249 -6.807 49.716 1.00 91.19 553 PHE A CA 1
ATOM 4250 C C . PHE A 1 553 ? 38.893 -8.300 49.684 1.00 91.19 553 PHE A C 1
ATOM 4252 O O . PHE A 1 553 ? 38.973 -8.964 50.715 1.00 91.19 553 PHE A O 1
ATOM 4259 N N . ALA A 1 554 ? 38.618 -8.852 48.499 1.00 91.31 554 ALA A N 1
ATOM 4260 C CA . ALA A 1 554 ? 38.397 -10.284 48.316 1.00 91.31 554 ALA A CA 1
ATOM 4261 C C . ALA A 1 554 ? 39.632 -11.113 48.700 1.00 91.31 554 ALA A C 1
ATOM 4263 O O . ALA A 1 554 ? 39.487 -12.084 49.429 1.00 91.31 554 ALA A O 1
ATOM 4264 N N . ALA A 1 555 ? 40.838 -10.710 48.284 1.00 91.50 555 ALA A N 1
ATOM 4265 C CA . ALA A 1 555 ? 42.086 -11.398 48.623 1.00 91.50 555 ALA A CA 1
ATOM 4266 C C . ALA A 1 555 ? 42.454 -11.274 50.108 1.00 91.50 555 ALA A C 1
ATOM 4268 O O . ALA A 1 555 ? 42.990 -12.204 50.691 1.00 91.50 555 ALA A O 1
ATOM 4269 N N . THR A 1 556 ? 42.146 -10.144 50.746 1.00 92.88 556 THR A N 1
ATOM 4270 C CA . THR A 1 556 ? 42.415 -9.930 52.181 1.00 92.88 556 THR A CA 1
ATOM 4271 C C . THR A 1 556 ? 41.297 -10.433 53.092 1.00 92.88 556 THR A C 1
ATOM 4273 O O . THR A 1 556 ? 41.375 -10.244 54.305 1.00 92.88 556 THR A O 1
ATOM 4276 N N . HIS A 1 557 ? 40.258 -11.055 52.521 1.00 92.00 557 HIS A N 1
ATOM 4277 C CA . HIS A 1 557 ? 39.078 -11.571 53.225 1.00 92.00 557 HIS A CA 1
ATOM 4278 C C . HIS A 1 557 ? 38.366 -10.490 54.060 1.00 92.00 557 HIS A C 1
ATOM 4280 O O . HIS A 1 557 ? 37.765 -10.764 55.097 1.00 92.00 557 HIS A O 1
ATOM 4286 N N . ARG A 1 558 ? 38.430 -9.231 53.610 1.00 90.75 558 ARG A N 1
ATOM 4287 C CA . ARG A 1 558 ? 37.803 -8.075 54.262 1.00 90.75 558 ARG A CA 1
ATOM 4288 C C . ARG A 1 558 ? 36.606 -7.595 53.457 1.00 90.75 558 ARG A C 1
ATOM 4290 O O . ARG A 1 558 ? 36.614 -7.631 52.232 1.00 90.75 558 ARG A O 1
ATOM 4297 N N . PHE A 1 559 ? 35.588 -7.084 54.142 1.00 88.25 559 PHE A N 1
ATOM 4298 C CA . PHE A 1 559 ? 34.384 -6.601 53.475 1.00 88.25 559 PHE A CA 1
ATOM 4299 C C . PHE A 1 559 ? 34.511 -5.120 53.050 1.00 88.25 559 PHE A C 1
ATOM 4301 O O . PHE A 1 559 ? 34.799 -4.266 53.894 1.00 88.25 559 PHE A O 1
ATOM 4308 N N . PRO A 1 560 ? 34.282 -4.771 51.770 1.00 88.00 560 PRO A N 1
ATOM 4309 C CA . PRO A 1 560 ? 34.521 -3.426 51.247 1.00 88.00 560 PRO A CA 1
ATOM 4310 C C . PRO A 1 560 ? 33.309 -2.483 51.409 1.00 88.00 560 PRO A C 1
ATOM 4312 O O . PRO A 1 560 ? 32.756 -2.010 50.415 1.00 88.00 560 PRO A O 1
ATOM 4315 N N . TRP A 1 561 ? 32.897 -2.179 52.649 1.00 85.31 561 TRP A N 1
ATOM 4316 C CA . TRP A 1 561 ? 31.687 -1.380 52.947 1.00 85.31 561 TRP A CA 1
ATOM 4317 C C . TRP A 1 561 ? 31.612 -0.051 52.184 1.00 85.31 561 TRP A C 1
ATOM 4319 O O . TRP A 1 561 ? 30.617 0.227 51.515 1.00 85.31 561 TRP A O 1
ATOM 4329 N N . PHE A 1 562 ? 32.682 0.748 52.237 1.00 85.94 562 PHE A N 1
ATOM 4330 C CA . PHE A 1 562 ? 32.740 2.048 51.564 1.00 85.94 562 PHE A CA 1
ATOM 4331 C C . PHE A 1 562 ? 32.600 1.919 50.043 1.00 85.94 562 PHE A C 1
ATOM 4333 O O . PHE A 1 562 ? 31.855 2.669 49.421 1.00 85.94 562 PHE A O 1
ATOM 4340 N N . LEU A 1 563 ? 33.285 0.947 49.439 1.00 86.44 563 LEU A N 1
ATOM 4341 C CA . LEU A 1 563 ? 33.295 0.763 47.990 1.00 86.44 563 LEU A CA 1
ATOM 4342 C C . LEU A 1 563 ? 31.944 0.266 47.466 1.00 86.44 563 LEU A C 1
ATOM 4344 O O . LEU A 1 563 ? 31.488 0.736 46.426 1.00 86.44 563 LEU A O 1
ATOM 4348 N N . ILE A 1 564 ? 31.296 -0.655 48.187 1.00 87.38 564 ILE A N 1
ATOM 4349 C CA . ILE A 1 564 ? 29.946 -1.127 47.850 1.00 87.38 564 ILE A CA 1
ATOM 4350 C C . ILE A 1 564 ? 28.946 0.020 47.988 1.00 87.38 564 ILE A C 1
ATOM 4352 O O . ILE A 1 564 ? 28.162 0.239 47.068 1.00 87.38 564 ILE A O 1
ATOM 4356 N N . GLY A 1 565 ? 29.008 0.788 49.082 1.00 89.25 565 GLY A N 1
ATOM 4357 C CA . GLY A 1 565 ? 28.158 1.963 49.274 1.00 89.25 565 GLY A CA 1
ATOM 4358 C C . GLY A 1 565 ? 28.353 3.004 48.170 1.00 89.25 565 GLY A C 1
ATOM 4359 O O . GLY A 1 565 ? 27.384 3.452 47.564 1.00 89.25 565 GLY A O 1
ATOM 4360 N N . PHE A 1 566 ? 29.602 3.325 47.834 1.00 89.12 566 PHE A N 1
ATOM 4361 C CA . PHE A 1 566 ? 29.948 4.281 46.783 1.00 89.12 566 PHE A CA 1
ATOM 4362 C C . PHE A 1 566 ? 29.441 3.848 45.399 1.00 89.12 566 PHE A C 1
ATOM 4364 O O . PHE A 1 566 ? 28.750 4.612 44.725 1.00 89.12 566 PHE A O 1
ATOM 4371 N N . LEU A 1 567 ? 29.729 2.612 44.976 1.00 91.19 567 LEU A N 1
ATOM 4372 C CA . LEU A 1 567 ? 29.265 2.095 43.683 1.00 91.19 567 LEU A CA 1
ATOM 4373 C C . LEU A 1 567 ? 27.749 1.885 43.653 1.00 91.19 567 LEU A C 1
ATOM 4375 O O . LEU A 1 567 ? 27.144 2.069 42.601 1.00 91.19 567 LEU A O 1
ATOM 4379 N N . GLY A 1 568 ? 27.142 1.534 44.788 1.00 91.62 568 GLY A N 1
ATOM 4380 C CA . GLY A 1 568 ? 25.696 1.422 44.946 1.00 91.62 568 GLY A CA 1
ATOM 4381 C C . GLY A 1 568 ? 25.001 2.769 44.775 1.00 91.62 568 GLY A C 1
ATOM 4382 O O . GLY A 1 568 ? 24.088 2.873 43.964 1.00 91.62 568 GLY A O 1
ATOM 4383 N N . ILE A 1 569 ? 25.479 3.823 45.446 1.00 92.50 569 ILE A N 1
ATOM 4384 C CA . ILE A 1 569 ? 24.948 5.189 45.297 1.00 92.50 569 ILE A CA 1
ATOM 4385 C C . ILE A 1 569 ? 25.098 5.665 43.848 1.00 92.50 569 ILE A C 1
ATOM 4387 O O . ILE A 1 569 ? 24.130 6.118 43.239 1.00 92.50 569 ILE A O 1
ATOM 4391 N N . ILE A 1 570 ? 26.282 5.509 43.250 1.00 91.75 570 ILE A N 1
ATOM 4392 C CA . ILE A 1 570 ? 26.510 5.901 41.851 1.00 91.75 570 ILE A CA 1
ATOM 4393 C C . ILE A 1 570 ? 25.642 5.079 40.894 1.00 91.75 570 ILE A C 1
ATOM 4395 O O . ILE A 1 570 ? 25.088 5.631 39.940 1.00 91.75 570 ILE A O 1
ATOM 4399 N N . GLY A 1 571 ? 25.485 3.781 41.153 1.00 91.94 571 GLY A N 1
ATOM 4400 C CA . GLY A 1 571 ? 24.610 2.889 40.401 1.00 91.94 571 GLY A CA 1
ATOM 4401 C C . GLY A 1 571 ? 23.140 3.300 40.494 1.00 91.94 571 GLY A C 1
ATOM 4402 O O . GLY A 1 571 ? 22.473 3.376 39.469 1.00 91.94 571 GLY A O 1
ATOM 4403 N N . LEU A 1 572 ? 22.639 3.642 41.680 1.00 92.12 572 LEU A N 1
ATOM 4404 C CA . LEU A 1 572 ? 21.265 4.118 41.878 1.00 92.12 572 LEU A CA 1
ATOM 4405 C C . LEU A 1 572 ? 21.019 5.490 41.238 1.00 92.12 572 LEU A C 1
ATOM 4407 O O . LEU A 1 572 ? 19.935 5.753 40.731 1.00 92.12 572 LEU A O 1
ATOM 4411 N N . ILE A 1 573 ? 22.016 6.371 41.198 1.00 90.75 573 ILE A N 1
ATOM 4412 C CA . ILE A 1 573 ? 21.863 7.672 40.536 1.00 90.75 573 ILE A CA 1
ATOM 4413 C C . ILE A 1 573 ? 21.913 7.507 39.011 1.00 90.75 573 ILE A C 1
ATOM 4415 O O . ILE A 1 573 ? 21.074 8.038 38.286 1.00 90.75 573 ILE A O 1
ATOM 4419 N N . SER A 1 574 ? 22.891 6.758 38.504 1.00 90.25 574 SER A N 1
ATOM 4420 C CA . SER A 1 574 ? 23.300 6.841 37.095 1.00 90.25 574 SER A CA 1
ATOM 4421 C C . SER A 1 574 ? 23.230 5.516 36.323 1.00 90.25 574 SER A C 1
ATOM 4423 O O . SER A 1 574 ? 23.277 5.504 35.092 1.00 90.25 574 SER A O 1
ATOM 4425 N N . GLY A 1 575 ? 23.092 4.378 37.000 1.00 91.62 575 GLY A N 1
ATOM 4426 C CA . GLY A 1 575 ? 23.126 3.055 36.379 1.00 91.62 575 GLY A CA 1
ATOM 4427 C C . GLY A 1 575 ? 24.423 2.853 35.595 1.00 91.62 575 GLY A C 1
ATOM 4428 O O . GLY A 1 575 ? 25.519 3.146 36.070 1.00 91.62 575 GLY A O 1
ATOM 4429 N N . ARG A 1 576 ? 24.309 2.397 34.346 1.00 92.69 576 ARG A N 1
ATOM 4430 C CA . ARG A 1 576 ? 25.440 2.242 33.418 1.00 92.69 576 ARG A CA 1
ATOM 4431 C C . ARG A 1 576 ? 25.799 3.521 32.653 1.00 92.69 576 ARG A C 1
ATOM 4433 O O . ARG A 1 576 ? 26.666 3.446 31.784 1.00 92.69 576 ARG A O 1
ATOM 4440 N N . PHE A 1 577 ? 25.206 4.678 32.961 1.00 91.56 577 PHE A N 1
ATOM 4441 C CA . PHE A 1 577 ? 25.564 5.969 32.347 1.00 91.56 577 PHE A CA 1
ATOM 4442 C C . PHE A 1 577 ? 27.071 6.250 32.427 1.00 91.56 577 PHE A C 1
ATOM 4444 O O . PHE A 1 577 ? 27.685 6.683 31.454 1.00 91.56 577 PHE A O 1
ATOM 4451 N N . THR A 1 578 ? 27.707 5.890 33.544 1.00 89.31 578 THR A N 1
ATOM 4452 C CA . THR A 1 578 ? 29.163 5.980 33.749 1.00 89.31 578 THR A CA 1
ATOM 4453 C C . THR A 1 578 ? 29.963 5.224 32.678 1.00 89.31 578 THR A C 1
ATOM 4455 O O . THR A 1 578 ? 30.997 5.704 32.211 1.00 89.31 578 THR A O 1
ATOM 4458 N N . CYS A 1 579 ? 29.461 4.076 32.208 1.00 90.00 579 CYS A N 1
ATOM 4459 C CA . CYS A 1 579 ? 30.060 3.289 31.126 1.00 90.00 579 CYS A CA 1
ATOM 4460 C C . CYS A 1 579 ? 29.942 3.985 29.758 1.00 90.00 579 CYS A C 1
ATOM 4462 O O . CYS A 1 579 ? 30.787 3.779 28.878 1.00 90.00 579 CYS A O 1
ATOM 4464 N N . GLY A 1 580 ? 28.882 4.774 29.565 1.00 88.62 580 GLY A N 1
ATOM 4465 C CA . GLY A 1 580 ? 28.635 5.563 28.361 1.00 88.62 580 GLY A CA 1
ATOM 4466 C C . GLY A 1 580 ? 29.404 6.883 28.327 1.00 88.62 580 GLY A C 1
ATOM 4467 O O . GLY A 1 580 ? 29.881 7.256 27.258 1.00 88.62 580 GLY A O 1
ATOM 4468 N N . TRP A 1 581 ? 29.579 7.547 29.473 1.00 90.88 581 TRP A N 1
ATOM 4469 C CA . TRP A 1 581 ? 30.026 8.946 29.548 1.00 90.88 581 TRP A CA 1
ATOM 4470 C C . TRP A 1 581 ? 31.385 9.171 30.214 1.00 90.88 581 TRP A C 1
ATOM 4472 O O . TRP A 1 581 ? 32.063 10.132 29.876 1.00 90.88 581 TRP A O 1
ATOM 4482 N N . LEU A 1 582 ? 31.814 8.301 31.132 1.00 89.75 582 LEU A N 1
ATOM 4483 C CA . LEU A 1 582 ? 33.017 8.538 31.946 1.00 89.75 582 LEU A CA 1
ATOM 4484 C C . LEU A 1 582 ? 34.122 7.499 31.731 1.00 89.75 582 LEU A C 1
ATOM 4486 O O . LEU A 1 582 ? 35.244 7.695 32.183 1.00 89.75 582 LEU A O 1
ATOM 4490 N N . CYS A 1 583 ? 33.829 6.373 31.077 1.00 88.69 583 CYS A N 1
ATOM 4491 C CA . CYS A 1 583 ? 34.781 5.271 30.952 1.00 88.69 583 CYS A CA 1
ATOM 4492 C C . CYS A 1 583 ? 35.833 5.514 29.843 1.00 88.69 583 CYS A C 1
ATOM 4494 O O . CYS A 1 583 ? 35.465 5.510 28.663 1.00 88.69 583 CYS A O 1
ATOM 4496 N N . PRO A 1 584 ? 37.142 5.575 30.176 1.00 85.00 584 PRO A N 1
ATOM 4497 C CA . PRO A 1 584 ? 38.230 5.760 29.200 1.00 85.00 584 PRO A CA 1
ATOM 4498 C C . PRO A 1 584 ? 38.305 4.632 28.172 1.00 85.00 584 PRO A C 1
ATOM 4500 O O . PRO A 1 584 ? 38.480 4.848 26.977 1.00 85.00 584 PRO A O 1
ATOM 4503 N N . PHE A 1 585 ? 38.104 3.397 28.628 1.00 86.88 585 PHE A N 1
ATOM 4504 C CA . PHE A 1 585 ? 38.114 2.227 27.754 1.00 86.88 585 PHE A CA 1
ATOM 4505 C C . PHE A 1 585 ? 36.896 2.186 26.814 1.00 86.88 585 PHE A C 1
ATOM 4507 O O . PHE A 1 585 ? 36.954 1.617 25.724 1.00 86.88 585 PHE A O 1
ATOM 4514 N N . GLY A 1 586 ? 35.780 2.805 27.214 1.00 87.62 586 GLY A N 1
ATOM 4515 C CA . GLY A 1 586 ? 34.619 3.008 26.348 1.00 87.62 586 GLY A CA 1
ATOM 4516 C C . GLY A 1 586 ? 34.913 3.989 25.211 1.00 87.62 586 GLY A C 1
ATOM 4517 O O . GLY A 1 586 ? 34.511 3.733 24.080 1.00 87.62 586 GLY A O 1
ATOM 4518 N N . PHE A 1 587 ? 35.657 5.062 25.496 1.00 87.56 587 PHE A N 1
ATOM 4519 C CA . PHE A 1 587 ? 36.104 6.034 24.493 1.00 87.56 587 PHE A CA 1
ATOM 4520 C C . PHE A 1 587 ? 36.996 5.394 23.424 1.00 87.56 587 PHE A C 1
ATOM 4522 O O . PHE A 1 587 ? 36.748 5.567 22.234 1.00 87.56 587 PHE A O 1
ATOM 4529 N N . VAL A 1 588 ? 37.980 4.583 23.832 1.00 87.25 588 VAL A N 1
ATOM 4530 C CA . VAL A 1 588 ? 38.867 3.871 22.892 1.00 87.25 588 VAL A CA 1
ATOM 4531 C C . VAL A 1 588 ? 38.070 2.944 21.970 1.00 87.25 588 VAL A C 1
ATOM 4533 O O . VAL A 1 588 ? 38.302 2.936 20.765 1.00 87.25 588 VAL A O 1
ATOM 4536 N N . GLN A 1 589 ? 37.090 2.210 22.508 1.00 89.06 589 GLN A N 1
ATOM 4537 C CA . GLN A 1 589 ? 36.208 1.356 21.703 1.00 89.06 589 GLN A CA 1
ATOM 4538 C C . GLN A 1 589 ? 35.388 2.160 20.681 1.00 89.06 589 GLN A C 1
ATOM 4540 O O . GLN A 1 589 ? 35.292 1.747 19.527 1.00 89.06 589 GLN A O 1
ATOM 4545 N N . ASP A 1 590 ? 34.827 3.308 21.079 1.00 84.00 590 ASP A N 1
ATOM 4546 C CA . ASP A 1 590 ? 34.079 4.185 20.165 1.00 84.00 590 ASP A CA 1
ATOM 4547 C C . ASP A 1 590 ? 34.984 4.766 19.063 1.00 84.00 590 ASP A C 1
ATOM 4549 O O . ASP A 1 590 ? 34.561 4.895 17.912 1.00 84.00 590 ASP A O 1
ATOM 4553 N N . MET A 1 591 ? 36.230 5.105 19.408 1.00 85.38 591 MET A N 1
ATOM 4554 C CA . MET A 1 591 ? 37.215 5.662 18.483 1.00 85.38 591 MET A CA 1
ATOM 4555 C C . MET A 1 591 ? 37.691 4.620 17.465 1.00 85.38 591 MET A C 1
ATOM 4557 O O . MET A 1 591 ? 37.660 4.889 16.268 1.00 85.38 591 MET A O 1
ATOM 4561 N N . VAL A 1 592 ? 38.081 3.418 17.902 1.00 85.00 592 VAL A N 1
ATOM 4562 C CA . VAL A 1 592 ? 38.592 2.360 17.007 1.00 85.00 592 VAL A CA 1
ATOM 4563 C C . VAL A 1 592 ? 37.515 1.886 16.027 1.00 85.00 592 VAL A C 1
ATOM 4565 O O . VAL A 1 592 ? 37.776 1.773 14.830 1.00 85.00 592 VAL A O 1
ATOM 4568 N N . HIS A 1 593 ? 36.278 1.708 16.495 1.00 79.00 593 HIS A N 1
ATOM 4569 C CA . HIS A 1 593 ? 35.158 1.338 15.627 1.00 79.00 593 HIS A CA 1
ATOM 4570 C C . HIS A 1 593 ? 34.846 2.416 14.568 1.00 79.00 593 HIS A C 1
ATOM 4572 O O . HIS A 1 593 ? 34.191 2.147 13.565 1.00 79.00 593 HIS A O 1
ATOM 4578 N N . SER A 1 594 ? 35.291 3.664 14.743 1.00 74.44 594 SER A N 1
ATOM 4579 C CA . SER A 1 594 ? 35.043 4.702 13.737 1.00 74.44 594 SER A CA 1
ATOM 4580 C C . SER A 1 594 ? 35.815 4.497 12.419 1.00 74.44 594 SER A C 1
ATOM 4582 O O . SER A 1 594 ? 35.420 5.085 11.412 1.00 74.44 594 SER A O 1
ATOM 4584 N N . PHE A 1 595 ? 36.845 3.635 12.391 1.00 72.06 595 PHE A N 1
ATOM 4585 C CA . PHE A 1 595 ? 37.724 3.425 11.229 1.00 72.06 595 PHE A CA 1
ATOM 4586 C C . PHE A 1 595 ? 37.233 2.380 10.200 1.00 72.06 595 PHE A C 1
ATOM 4588 O O . PHE A 1 595 ? 37.598 2.482 9.030 1.00 72.06 595 PHE A O 1
ATOM 4595 N N . LYS A 1 596 ? 36.405 1.389 10.575 1.00 59.19 596 LYS A N 1
ATOM 4596 C CA . LYS A 1 596 ? 35.837 0.367 9.660 1.00 59.19 596 LYS A CA 1
ATOM 4597 C C . LYS A 1 596 ? 34.354 0.106 9.969 1.00 59.19 596 LYS A C 1
ATOM 4599 O O . LYS A 1 596 ? 33.929 0.233 11.107 1.00 59.19 596 LYS A O 1
ATOM 4604 N N . LYS A 1 597 ? 33.554 -0.230 8.943 1.00 55.78 597 LYS A N 1
ATOM 4605 C CA . LYS A 1 597 ? 32.078 -0.367 9.022 1.00 55.78 597 LYS A CA 1
ATOM 4606 C C . LYS A 1 597 ? 31.545 -1.803 8.865 1.00 55.78 597 LYS A C 1
ATOM 4608 O O . LYS A 1 597 ? 30.353 -1.971 8.635 1.00 55.78 597 LYS A O 1
ATOM 4613 N N . LEU A 1 598 ? 32.387 -2.829 8.971 1.00 59.81 598 LEU A N 1
ATOM 4614 C CA . LEU A 1 598 ? 31.893 -4.210 9.043 1.00 59.81 598 LEU A CA 1
ATOM 4615 C C . LEU A 1 598 ? 31.365 -4.439 10.460 1.00 59.81 598 LEU A C 1
ATOM 4617 O O . LEU A 1 598 ? 32.122 -4.277 11.410 1.00 59.81 598 LEU A O 1
ATOM 4621 N N . ASN A 1 599 ? 30.076 -4.749 10.604 1.00 65.62 599 ASN A N 1
ATOM 4622 C CA . ASN A 1 599 ? 29.422 -4.860 11.908 1.00 65.62 599 ASN A CA 1
ATOM 4623 C C . ASN A 1 599 ? 28.977 -6.307 12.153 1.00 65.62 599 ASN A C 1
ATOM 4625 O O . ASN A 1 599 ? 27.960 -6.746 11.623 1.00 65.62 599 ASN A O 1
ATOM 4629 N N . ILE A 1 600 ? 29.744 -7.035 12.962 1.00 78.12 600 ILE A N 1
ATOM 4630 C CA . ILE A 1 600 ? 29.440 -8.402 13.394 1.00 78.12 600 ILE A CA 1
ATOM 4631 C C . ILE A 1 600 ? 28.662 -8.332 14.714 1.00 78.12 600 ILE A C 1
ATOM 4633 O O . ILE A 1 600 ? 29.061 -7.635 15.654 1.00 78.12 600 ILE A O 1
ATOM 4637 N N . ARG A 1 601 ? 27.539 -9.053 14.803 1.00 72.38 601 ARG A N 1
ATOM 4638 C CA . ARG A 1 601 ? 26.727 -9.124 16.026 1.00 72.38 601 ARG A CA 1
ATOM 4639 C C . ARG A 1 601 ? 27.256 -10.175 16.995 1.00 72.38 601 ARG A C 1
ATOM 4641 O O . ARG A 1 601 ? 27.726 -11.234 16.596 1.00 72.38 601 ARG A O 1
ATOM 4648 N N . ILE A 1 602 ? 27.133 -9.876 18.286 1.00 82.56 602 ILE A N 1
ATOM 4649 C CA . ILE A 1 602 ? 27.399 -10.828 19.366 1.00 82.56 602 ILE A CA 1
ATOM 4650 C C . ILE A 1 602 ? 26.064 -11.475 19.770 1.00 82.56 602 ILE A C 1
ATOM 4652 O O . ILE A 1 602 ? 25.139 -10.731 20.105 1.00 82.56 602 ILE A O 1
ATOM 4656 N N . PRO A 1 603 ? 25.969 -12.816 19.813 1.00 83.56 603 PRO A N 1
ATOM 4657 C CA . PRO A 1 603 ? 24.809 -13.526 20.351 1.00 83.56 603 PRO A CA 1
ATOM 4658 C C . PRO A 1 603 ? 24.409 -13.057 21.759 1.00 83.56 603 PRO A C 1
ATOM 4660 O O . PRO A 1 603 ? 25.259 -12.959 22.650 1.00 83.56 603 PRO A O 1
ATOM 4663 N N . ARG A 1 604 ? 23.107 -12.831 21.990 1.00 81.38 604 ARG A N 1
ATOM 4664 C CA . ARG A 1 604 ? 22.565 -12.313 23.266 1.00 81.38 604 ARG A CA 1
ATOM 4665 C C . ARG A 1 604 ? 23.021 -13.081 24.522 1.00 81.38 604 ARG A C 1
ATOM 4667 O O . ARG A 1 604 ? 23.376 -12.415 25.496 1.00 81.38 604 ARG A O 1
ATOM 4674 N N . PRO A 1 605 ? 23.109 -14.429 24.542 1.00 85.56 605 PRO A N 1
ATOM 4675 C CA . PRO A 1 605 ? 23.562 -15.161 25.732 1.00 85.56 605 PRO A CA 1
ATOM 4676 C C . PRO A 1 605 ? 24.964 -14.757 26.214 1.00 85.56 605 PRO A C 1
ATOM 4678 O O . PRO A 1 605 ? 25.235 -14.742 27.415 1.00 85.56 605 PRO A O 1
ATOM 4681 N N . LEU A 1 606 ? 25.850 -14.341 25.301 1.00 89.06 606 LEU A N 1
ATOM 4682 C CA . LEU A 1 606 ? 27.208 -13.916 25.648 1.00 89.06 606 LEU A CA 1
ATOM 4683 C C . LEU A 1 606 ? 27.241 -12.600 26.436 1.00 89.06 606 LEU A C 1
ATOM 4685 O O . LEU A 1 606 ? 28.250 -12.299 27.076 1.00 89.06 606 LEU A O 1
ATOM 4689 N N . TYR A 1 607 ? 26.159 -11.814 26.449 1.00 88.19 607 TYR A N 1
ATOM 4690 C CA . TYR A 1 607 ? 26.090 -10.575 27.232 1.00 88.19 607 TYR A CA 1
ATOM 4691 C C . TYR A 1 607 ? 26.123 -10.840 28.739 1.00 88.19 607 TYR A C 1
ATOM 4693 O O . TYR A 1 607 ? 26.564 -9.982 29.509 1.00 88.19 607 TYR A O 1
ATOM 4701 N N . TYR A 1 608 ? 25.688 -12.028 29.165 1.00 90.12 608 TYR A N 1
ATOM 4702 C CA . TYR A 1 608 ? 25.666 -12.429 30.568 1.00 90.12 608 TYR A CA 1
ATOM 4703 C C . TYR A 1 608 ? 27.004 -13.008 31.046 1.00 90.12 608 TYR A C 1
ATOM 4705 O O . TYR A 1 608 ? 27.235 -13.112 32.251 1.00 90.12 608 TYR A O 1
ATOM 4713 N N . PHE A 1 609 ? 27.946 -13.281 30.136 1.00 94.00 609 PHE A N 1
ATOM 4714 C CA . PHE A 1 609 ? 29.273 -13.786 30.494 1.00 94.00 609 PHE A CA 1
ATOM 4715 C C . PHE A 1 609 ? 30.046 -12.828 31.425 1.00 94.00 609 PHE A C 1
ATOM 4717 O O . PHE A 1 609 ? 30.810 -13.267 32.283 1.00 94.00 609 PHE A O 1
ATOM 4724 N N . LYS A 1 610 ? 29.762 -11.520 31.372 1.00 93.69 610 LYS A N 1
ATOM 4725 C CA . LYS A 1 610 ? 30.344 -10.506 32.270 1.00 93.69 610 LYS A CA 1
ATOM 4726 C C . LYS A 1 610 ? 30.045 -10.775 33.750 1.00 93.69 610 LYS A C 1
ATOM 4728 O O . LYS A 1 610 ? 30.845 -10.398 34.602 1.00 93.69 610 LYS A O 1
ATOM 4733 N N . TYR A 1 611 ? 28.919 -11.425 34.062 1.00 95.12 611 TYR A N 1
ATOM 4734 C CA . TYR A 1 611 ? 28.570 -11.816 35.431 1.00 95.12 611 TYR A CA 1
ATOM 4735 C C . TYR A 1 611 ? 29.389 -13.020 35.890 1.00 95.12 611 TYR A C 1
ATOM 4737 O O . TYR A 1 611 ? 29.841 -13.040 37.032 1.00 95.12 611 TYR A O 1
ATOM 4745 N N . VAL A 1 612 ? 29.663 -13.970 34.987 1.00 95.06 612 VAL A N 1
ATOM 4746 C CA . VAL A 1 612 ? 30.597 -15.072 35.255 1.00 95.06 612 VAL A CA 1
ATOM 4747 C C . VAL A 1 612 ? 31.979 -14.503 35.559 1.00 95.06 612 VAL A C 1
ATOM 4749 O O . VAL A 1 612 ? 32.551 -14.840 36.589 1.00 95.06 612 VAL A O 1
ATOM 4752 N N . VAL A 1 613 ? 32.480 -13.578 34.730 1.00 94.50 613 VAL A N 1
ATOM 4753 C CA . VAL A 1 613 ? 33.764 -12.890 34.962 1.00 94.50 613 VAL A CA 1
ATOM 4754 C C . VAL A 1 613 ? 33.773 -12.141 36.298 1.00 94.50 613 VAL A C 1
ATOM 4756 O O . VAL A 1 613 ? 34.761 -12.207 37.027 1.00 94.50 613 VAL A O 1
ATOM 4759 N N . LEU A 1 614 ? 32.686 -11.446 36.648 1.00 95.31 614 LEU A N 1
ATOM 4760 C CA . LEU A 1 614 ? 32.564 -10.760 37.935 1.00 95.31 614 LEU A CA 1
ATOM 4761 C C . LEU A 1 614 ? 32.668 -11.749 39.107 1.00 95.31 614 LEU A C 1
ATOM 4763 O O . LEU A 1 614 ? 33.502 -11.566 39.986 1.00 95.31 614 LEU A O 1
ATOM 4767 N N . VAL A 1 615 ? 31.863 -12.809 39.126 1.00 95.31 615 VAL A N 1
ATOM 4768 C CA . VAL A 1 615 ? 31.835 -13.753 40.254 1.00 95.31 615 VAL A CA 1
ATOM 4769 C C . VAL A 1 615 ? 33.145 -14.536 40.357 1.00 95.31 615 VAL A C 1
ATOM 4771 O O . VAL A 1 615 ? 33.740 -14.610 41.431 1.00 95.31 615 VAL A O 1
ATOM 4774 N N . THR A 1 616 ? 33.642 -15.083 39.248 1.00 94.81 616 THR A N 1
ATOM 4775 C CA . THR A 1 616 ? 34.803 -15.981 39.279 1.00 94.81 616 THR A CA 1
ATOM 4776 C C . THR A 1 616 ? 36.120 -15.218 39.378 1.00 94.81 616 THR A C 1
ATOM 4778 O O . THR A 1 616 ? 36.910 -15.466 40.287 1.00 94.81 616 THR A O 1
ATOM 4781 N N . LEU A 1 617 ? 36.362 -14.258 38.483 1.00 93.69 617 LEU A N 1
ATOM 4782 C CA . LEU A 1 617 ? 37.673 -13.626 38.322 1.00 93.69 617 LEU A CA 1
ATOM 4783 C C . LEU A 1 617 ? 37.899 -12.440 39.273 1.00 93.69 617 LEU A C 1
ATOM 4785 O O . LEU A 1 617 ? 39.052 -12.111 39.574 1.00 93.69 617 LEU A O 1
ATOM 4789 N N . VAL A 1 618 ? 36.828 -11.796 39.753 1.00 93.56 618 VAL A N 1
ATOM 4790 C CA . VAL A 1 618 ? 36.925 -10.675 40.709 1.00 93.56 618 VAL A CA 1
ATOM 4791 C C . VAL A 1 618 ? 36.773 -11.134 42.161 1.00 93.56 618 VAL A C 1
ATOM 4793 O O . VAL A 1 618 ? 37.482 -10.598 43.009 1.00 93.56 618 VAL A O 1
ATOM 4796 N N . PHE A 1 619 ? 35.924 -12.127 42.456 1.00 93.56 619 PHE A N 1
ATOM 4797 C CA . PHE A 1 619 ? 35.685 -12.578 43.835 1.00 93.56 619 PHE A CA 1
ATOM 4798 C C . PHE A 1 619 ? 36.302 -13.944 44.156 1.00 93.56 619 PHE A C 1
ATOM 4800 O O . PHE A 1 619 ? 37.186 -14.003 45.006 1.00 93.56 619 PHE A O 1
ATOM 4807 N N . ILE A 1 620 ? 35.887 -15.026 43.483 1.00 95.00 620 ILE A N 1
ATOM 4808 C CA . ILE A 1 620 ? 36.275 -16.400 43.864 1.00 95.00 620 ILE A CA 1
ATOM 4809 C C . ILE A 1 620 ? 37.786 -16.618 43.751 1.00 95.00 620 ILE A C 1
ATOM 4811 O O . ILE A 1 620 ? 38.426 -17.020 44.717 1.00 95.00 620 ILE A O 1
ATOM 4815 N N . ILE A 1 621 ? 38.374 -16.347 42.585 1.00 94.31 621 ILE A N 1
ATOM 4816 C CA . ILE A 1 621 ? 39.795 -16.616 42.351 1.00 94.31 621 ILE A CA 1
ATOM 4817 C C . ILE A 1 621 ? 40.672 -15.787 43.308 1.00 94.31 621 ILE A C 1
ATOM 4819 O O . ILE A 1 621 ? 41.498 -16.391 43.986 1.00 94.31 621 ILE A O 1
ATOM 4823 N N . PRO A 1 622 ? 40.497 -14.455 43.456 1.00 93.81 622 PRO A N 1
ATOM 4824 C CA . PRO A 1 622 ? 41.288 -13.684 44.417 1.00 93.81 622 PRO A CA 1
ATOM 4825 C C . PRO A 1 622 ? 41.116 -14.127 45.868 1.00 93.81 622 PRO A C 1
ATOM 4827 O O . PRO A 1 622 ? 42.092 -14.102 46.609 1.00 93.81 622 PRO A O 1
ATOM 4830 N N . TYR A 1 623 ? 39.914 -14.559 46.260 1.00 93.31 623 TYR A N 1
ATOM 4831 C CA . TYR A 1 623 ? 39.659 -15.102 47.594 1.00 93.31 623 TYR A CA 1
ATOM 4832 C C . TYR A 1 623 ? 40.459 -16.386 47.862 1.00 93.31 623 TYR A C 1
ATOM 4834 O O . TYR A 1 623 ? 40.968 -16.567 48.967 1.00 93.31 623 TYR A O 1
ATOM 4842 N N . LEU A 1 624 ? 40.605 -17.248 46.848 1.00 94.44 624 LEU A N 1
ATOM 4843 C CA . LEU A 1 624 ? 41.329 -18.520 46.942 1.00 94.44 624 LEU A CA 1
ATOM 4844 C C . LEU A 1 624 ? 42.848 -18.375 46.777 1.00 94.44 624 LEU A C 1
ATOM 4846 O O . LEU A 1 624 ? 43.608 -19.066 47.447 1.00 94.44 624 LEU A O 1
ATOM 4850 N N . THR A 1 625 ? 43.304 -17.514 45.865 1.00 93.19 625 THR A N 1
ATOM 4851 C CA . THR A 1 625 ? 44.725 -17.417 45.489 1.00 93.19 625 THR A CA 1
ATOM 4852 C C . THR A 1 625 ? 45.447 -16.235 46.128 1.00 93.19 625 THR A C 1
ATOM 4854 O O . THR A 1 625 ? 46.629 -16.057 45.859 1.00 93.19 625 THR A O 1
ATOM 4857 N N . TYR A 1 626 ? 44.746 -15.389 46.893 1.00 91.81 626 TYR A N 1
ATOM 4858 C CA . TYR A 1 626 ? 45.268 -14.144 47.479 1.00 91.81 626 TYR A CA 1
ATOM 4859 C C . TYR A 1 626 ? 45.848 -13.159 46.444 1.00 91.81 626 TYR A C 1
ATOM 4861 O O . TYR A 1 626 ? 46.657 -12.293 46.765 1.00 91.81 626 TYR A O 1
ATOM 4869 N N . GLU A 1 627 ? 45.422 -13.273 45.181 1.00 87.44 627 GLU A N 1
ATOM 4870 C CA . GLU A 1 627 ? 46.054 -12.615 44.031 1.00 87.44 627 GLU A CA 1
ATOM 4871 C C . GLU A 1 627 ? 45.032 -11.906 43.133 1.00 87.44 627 GLU A C 1
ATOM 4873 O O . GLU A 1 627 ? 43.927 -12.394 42.889 1.00 87.44 627 GLU A O 1
ATOM 4878 N N . HIS A 1 628 ? 45.392 -10.742 42.585 1.00 88.50 628 HIS A N 1
ATOM 4879 C CA . HIS A 1 628 ? 44.462 -9.882 41.834 1.00 88.50 628 HIS A CA 1
ATOM 4880 C C . HIS A 1 628 ? 44.399 -10.233 40.337 1.00 88.50 628 HIS A C 1
ATOM 4882 O O . HIS A 1 628 ? 44.814 -9.461 39.471 1.00 88.50 628 HIS A O 1
ATOM 4888 N N . TRP A 1 629 ? 43.844 -11.401 40.009 1.00 87.81 629 TRP A N 1
ATOM 4889 C CA . TRP A 1 629 ? 43.864 -11.966 38.651 1.00 87.81 629 TRP A CA 1
ATOM 4890 C C . TRP A 1 629 ? 43.237 -11.099 37.548 1.00 87.81 629 TRP A C 1
ATOM 4892 O O . TRP A 1 629 ? 43.894 -10.855 36.541 1.00 87.81 629 TRP A O 1
ATOM 4902 N N . PHE A 1 630 ? 42.023 -10.556 37.718 1.00 88.50 630 PHE A N 1
ATOM 4903 C CA . PHE A 1 630 ? 41.466 -9.593 36.753 1.00 88.50 630 PHE A CA 1
ATOM 4904 C C . PHE A 1 630 ? 42.402 -8.398 36.500 1.00 88.50 630 PHE A C 1
ATOM 4906 O O . PHE A 1 630 ? 42.664 -8.054 35.350 1.00 88.50 630 PHE A O 1
ATOM 4913 N N . SER A 1 631 ? 42.969 -7.788 37.545 1.00 85.50 631 SER A N 1
ATOM 4914 C CA . SER A 1 631 ? 43.950 -6.699 37.401 1.00 85.50 631 SER A CA 1
ATOM 4915 C C . SER A 1 631 ? 45.219 -7.146 36.656 1.00 85.50 631 SER A C 1
ATOM 4917 O O . SER A 1 631 ? 45.848 -6.352 35.949 1.00 85.50 631 SER A O 1
ATOM 4919 N N . LYS A 1 632 ? 45.566 -8.438 36.736 1.00 86.06 632 LYS A N 1
ATOM 4920 C CA . LYS A 1 632 ? 46.627 -9.063 35.939 1.00 86.06 632 LYS A CA 1
ATOM 4921 C C . LYS A 1 632 ? 46.222 -9.396 34.496 1.00 86.06 632 LYS A C 1
ATOM 4923 O O . LYS A 1 632 ? 47.119 -9.662 33.723 1.00 86.06 632 LYS A O 1
ATOM 4928 N N . LEU A 1 633 ? 44.955 -9.346 34.091 1.00 88.94 633 LEU A N 1
ATOM 4929 C CA . LEU A 1 633 ? 44.521 -9.720 32.728 1.00 88.94 633 LEU A CA 1
ATOM 4930 C C . LEU A 1 633 ? 43.754 -8.609 31.991 1.00 88.94 633 LEU A C 1
ATOM 4932 O O . LEU A 1 633 ? 43.466 -8.722 30.803 1.00 88.94 633 LEU A O 1
ATOM 4936 N N . CYS A 1 634 ? 43.417 -7.522 32.684 1.00 89.12 634 CYS A N 1
ATOM 4937 C CA . CYS A 1 634 ? 42.563 -6.464 32.165 1.00 89.12 634 CYS A CA 1
ATOM 4938 C C . CYS A 1 634 ? 43.200 -5.733 30.960 1.00 89.12 634 CYS A C 1
ATOM 4940 O O . CYS A 1 634 ? 44.262 -5.119 31.122 1.00 89.12 634 CYS A O 1
ATOM 4942 N N . PRO A 1 635 ? 42.533 -5.685 29.787 1.00 90.12 635 PRO A N 1
ATOM 4943 C CA . PRO A 1 635 ? 43.057 -4.995 28.605 1.00 90.12 635 PRO A CA 1
ATOM 4944 C C . PRO A 1 635 ? 43.172 -3.479 28.815 1.00 90.12 635 PRO A C 1
ATOM 4946 O O . PRO A 1 635 ? 44.089 -2.854 28.294 1.00 90.12 635 PRO A O 1
ATOM 4949 N N . CYS A 1 636 ? 42.300 -2.880 29.637 1.00 88.25 636 CYS A N 1
ATOM 4950 C CA . CYS A 1 636 ? 42.435 -1.472 30.018 1.00 88.25 636 CYS A CA 1
ATOM 4951 C C . CYS A 1 636 ? 43.765 -1.235 30.752 1.00 88.25 636 CYS A C 1
ATOM 4953 O O . CYS A 1 636 ? 44.511 -0.336 30.383 1.00 88.25 636 CYS A O 1
ATOM 4955 N N . GLY A 1 637 ? 44.112 -2.093 31.721 1.00 86.75 637 GLY A N 1
ATOM 4956 C CA . GLY A 1 637 ? 45.391 -2.019 32.434 1.00 86.75 637 GLY A CA 1
ATOM 4957 C C . GLY A 1 637 ? 46.601 -2.274 31.532 1.00 86.75 637 GLY A C 1
ATOM 4958 O O . GLY A 1 637 ? 47.638 -1.646 31.717 1.00 86.75 637 GLY A O 1
ATOM 4959 N N . ALA A 1 638 ? 46.473 -3.138 30.522 1.00 88.38 638 ALA A N 1
ATOM 4960 C CA . ALA A 1 638 ? 47.516 -3.314 29.514 1.00 88.38 638 ALA A CA 1
ATOM 4961 C C . ALA A 1 638 ? 47.778 -2.007 28.744 1.00 88.38 638 ALA A C 1
ATOM 4963 O O . ALA A 1 638 ? 48.924 -1.578 28.620 1.00 88.38 638 ALA A O 1
ATOM 4964 N N . LEU A 1 639 ? 46.701 -1.347 28.307 1.00 88.00 639 LEU A N 1
ATOM 4965 C CA . LEU A 1 639 ? 46.749 -0.125 27.510 1.00 88.00 639 LEU A CA 1
ATOM 4966 C C . LEU A 1 639 ? 47.300 1.078 28.289 1.00 88.00 639 LEU A C 1
ATOM 4968 O O . LEU A 1 639 ? 48.170 1.779 27.784 1.00 88.00 639 LEU A O 1
ATOM 4972 N N . ILE A 1 640 ? 46.800 1.324 29.505 1.00 84.38 640 ILE A N 1
ATOM 4973 C CA . ILE A 1 640 ? 47.114 2.556 30.255 1.00 84.38 640 ILE A CA 1
ATOM 4974 C C . ILE A 1 640 ? 48.217 2.383 31.303 1.00 84.38 640 ILE A C 1
ATOM 4976 O O . ILE A 1 640 ? 48.707 3.375 31.833 1.00 84.38 640 ILE A O 1
ATOM 4980 N N . ALA A 1 641 ? 48.603 1.149 31.636 1.00 83.25 641 ALA A N 1
ATOM 4981 C CA . ALA A 1 641 ? 49.677 0.887 32.590 1.00 83.25 641 ALA A CA 1
ATOM 4982 C C . ALA A 1 641 ? 50.811 0.075 31.964 1.00 83.25 641 ALA A C 1
ATOM 4984 O O . ALA A 1 641 ? 51.914 0.594 31.864 1.00 83.25 641 ALA A O 1
ATOM 4985 N N . ALA A 1 642 ? 50.569 -1.156 31.506 1.00 83.88 642 ALA A N 1
ATOM 4986 C CA . ALA A 1 642 ? 51.658 -2.051 31.098 1.00 83.88 642 ALA A CA 1
ATOM 4987 C C . ALA A 1 642 ? 52.510 -1.492 29.943 1.00 83.88 642 ALA A C 1
ATOM 4989 O O . ALA A 1 642 ? 53.734 -1.502 30.045 1.00 83.88 642 ALA A O 1
ATOM 4990 N N . ILE A 1 643 ? 51.879 -0.966 28.884 1.00 85.19 643 ILE A N 1
ATOM 4991 C CA . ILE A 1 643 ? 52.591 -0.364 27.744 1.00 85.19 643 ILE A CA 1
ATOM 4992 C C . ILE A 1 643 ? 53.388 0.881 28.181 1.00 85.19 643 ILE A C 1
ATOM 4994 O O . ILE A 1 643 ? 54.600 0.898 27.962 1.00 85.19 643 ILE A O 1
ATOM 4998 N N . PRO A 1 644 ? 52.787 1.892 28.850 1.00 81.75 644 PRO A N 1
ATOM 4999 C CA . PRO A 1 644 ? 53.549 3.020 29.383 1.00 81.75 644 PRO A CA 1
ATOM 5000 C C . PRO A 1 644 ? 54.690 2.611 30.311 1.00 81.75 644 PRO A C 1
ATOM 5002 O O . PRO A 1 644 ? 55.750 3.214 30.254 1.00 81.75 644 PRO A O 1
ATOM 5005 N N . TRP A 1 645 ? 54.513 1.581 31.138 1.00 76.88 645 TRP A N 1
ATOM 5006 C CA . TRP A 1 645 ? 55.573 1.078 32.011 1.00 76.88 645 TRP A CA 1
ATOM 5007 C C . TRP A 1 645 ? 56.749 0.485 31.244 1.00 76.88 645 TRP A C 1
ATOM 5009 O O . TRP A 1 645 ? 57.888 0.802 31.571 1.00 76.88 645 TRP A O 1
ATOM 5019 N N . ALA A 1 646 ? 56.480 -0.338 30.228 1.00 78.00 646 ALA A N 1
ATOM 5020 C CA . ALA A 1 646 ? 57.521 -0.941 29.401 1.00 78.00 646 ALA A CA 1
ATOM 5021 C C . ALA A 1 646 ? 58.303 0.111 28.595 1.00 78.00 646 ALA A C 1
ATOM 5023 O O . ALA A 1 646 ? 59.503 -0.040 28.394 1.00 78.00 646 ALA A O 1
ATOM 5024 N N . ILE A 1 647 ? 57.635 1.186 28.163 1.00 77.44 647 ILE A N 1
ATOM 5025 C CA . ILE A 1 647 ? 58.257 2.280 27.403 1.00 77.44 647 ILE A CA 1
ATOM 5026 C C . ILE A 1 647 ? 59.000 3.257 28.325 1.00 77.44 647 ILE A C 1
ATOM 5028 O O . ILE A 1 647 ? 60.135 3.635 28.050 1.00 77.44 647 ILE A O 1
ATOM 5032 N N . TRP A 1 648 ? 58.347 3.709 29.398 1.00 72.19 648 TRP A N 1
ATOM 5033 C CA . TRP A 1 648 ? 58.814 4.825 30.229 1.00 72.19 648 TRP A CA 1
ATOM 5034 C C . TRP A 1 648 ? 59.771 4.391 31.324 1.00 72.19 648 TRP A C 1
ATOM 5036 O O . TRP A 1 648 ? 60.681 5.140 31.689 1.00 72.19 648 TRP A O 1
ATOM 5046 N N . ASN A 1 649 ? 59.551 3.183 31.844 1.00 71.00 649 ASN A N 1
ATOM 5047 C CA . ASN A 1 649 ? 60.406 2.572 32.837 1.00 71.00 649 ASN A CA 1
ATOM 5048 C C . ASN A 1 649 ? 60.581 3.448 34.111 1.00 71.00 649 ASN A C 1
ATOM 5050 O O . ASN A 1 649 ? 61.655 4.014 34.354 1.00 71.00 649 ASN A O 1
ATOM 5054 N N . PRO A 1 650 ? 59.494 3.653 34.885 1.00 63.31 650 PRO A N 1
ATOM 5055 C CA . PRO A 1 650 ? 59.487 4.544 36.042 1.00 63.31 650 PRO A CA 1
ATOM 5056 C C . PRO A 1 650 ? 60.269 3.978 37.242 1.00 63.31 650 PRO A C 1
ATOM 5058 O O . PRO A 1 650 ? 60.326 2.766 37.453 1.00 63.31 650 PRO A O 1
ATOM 5061 N N . VAL A 1 651 ? 60.853 4.872 38.044 1.00 60.09 651 VAL A N 1
ATOM 5062 C CA . VAL A 1 651 ? 61.638 4.546 39.244 1.00 60.09 651 VAL A CA 1
ATOM 5063 C C . VAL A 1 651 ? 60.686 4.123 40.360 1.00 60.09 651 VAL A C 1
ATOM 5065 O O . VAL A 1 651 ? 59.747 4.851 40.696 1.00 60.09 651 VAL A O 1
ATOM 5068 N N . GLN A 1 652 ? 60.917 2.946 40.951 1.00 57.25 652 GLN A N 1
ATOM 5069 C CA . GLN A 1 652 ? 60.166 2.521 42.132 1.00 57.25 652 GLN A CA 1
ATOM 5070 C C . GLN A 1 652 ? 60.715 3.242 43.373 1.00 57.25 652 GLN A C 1
ATOM 5072 O O . GLN A 1 652 ? 61.869 3.009 43.733 1.00 57.25 652 GLN A O 1
ATOM 5077 N N . PRO A 1 653 ? 59.911 4.060 44.082 1.00 51.19 653 PRO A N 1
ATOM 5078 C CA . PRO A 1 653 ? 60.402 4.866 45.208 1.00 51.19 653 PRO A CA 1
ATOM 5079 C C . PRO A 1 653 ? 60.964 4.057 46.387 1.00 51.19 653 PRO A C 1
ATOM 5081 O O . PRO A 1 653 ? 61.594 4.624 47.268 1.00 51.19 653 PRO A O 1
ATOM 5084 N N . GLN A 1 654 ? 60.699 2.748 46.437 1.00 53.72 654 GLN A N 1
ATOM 5085 C CA . GLN A 1 654 ? 61.092 1.864 47.537 1.00 53.72 654 GLN A CA 1
ATOM 5086 C C . GLN A 1 654 ? 62.469 1.210 47.339 1.00 53.72 654 GLN A C 1
ATOM 5088 O O . GLN A 1 654 ? 63.024 0.702 48.307 1.00 53.72 654 GLN A O 1
ATOM 5093 N N . PHE A 1 655 ? 63.018 1.212 46.118 1.00 56.00 655 PHE A N 1
ATOM 5094 C CA . PHE A 1 655 ? 64.210 0.421 45.773 1.00 56.00 655 PHE A CA 1
ATOM 5095 C C . PHE A 1 655 ? 65.289 1.195 44.999 1.00 56.00 655 PHE A C 1
ATOM 5097 O O . PHE A 1 655 ? 66.232 0.565 44.534 1.00 56.00 655 PHE A O 1
ATOM 5104 N N . ASP A 1 656 ? 65.142 2.517 44.834 1.00 51.81 656 ASP A N 1
ATOM 5105 C CA . ASP A 1 656 ? 66.093 3.447 44.183 1.00 51.81 656 ASP A CA 1
ATOM 5106 C C . ASP A 1 656 ? 66.762 2.915 42.892 1.00 51.81 656 ASP A C 1
ATOM 5108 O O . ASP A 1 656 ? 67.914 3.198 42.575 1.00 51.81 656 ASP A O 1
ATOM 5112 N N . THR A 1 657 ? 66.031 2.090 42.138 1.00 54.19 657 THR A N 1
ATOM 5113 C CA . THR A 1 657 ? 66.514 1.380 40.949 1.00 54.19 657 THR A CA 1
ATOM 5114 C C . THR A 1 657 ? 65.590 1.651 39.767 1.00 54.19 657 THR A C 1
ATOM 5116 O O . THR A 1 657 ? 64.361 1.698 39.891 1.00 54.19 657 THR A O 1
ATOM 5119 N N . THR A 1 658 ? 66.185 1.852 38.589 1.00 53.09 658 THR A N 1
ATOM 5120 C CA . THR A 1 658 ? 65.472 1.835 37.307 1.00 53.09 658 THR A CA 1
ATOM 5121 C C . THR A 1 658 ? 65.287 0.396 36.827 1.00 53.09 658 THR A C 1
ATOM 5123 O O . THR A 1 658 ? 66.238 -0.373 36.884 1.00 53.09 658 THR A O 1
ATOM 5126 N N . ALA A 1 659 ? 64.132 0.108 36.223 1.00 54.94 659 ALA A N 1
ATOM 5127 C CA . ALA A 1 659 ? 63.894 -0.978 35.266 1.00 54.94 659 ALA A CA 1
ATOM 5128 C C . ALA A 1 659 ? 64.073 -2.434 35.660 1.00 54.94 659 ALA A C 1
ATOM 5130 O O . ALA A 1 659 ? 65.173 -2.935 35.845 1.00 54.94 659 ALA A O 1
ATOM 5131 N N . VAL A 1 660 ? 62.982 -3.172 35.491 1.00 56.69 660 VAL A N 1
ATOM 5132 C CA . VAL A 1 660 ? 63.045 -4.532 34.958 1.00 56.69 660 VAL A CA 1
ATOM 5133 C C . VAL A 1 660 ? 63.629 -4.428 33.534 1.00 56.69 660 VAL A C 1
ATOM 5135 O O . VAL A 1 660 ? 63.005 -3.761 32.702 1.00 56.69 660 VAL A O 1
ATOM 5138 N N . PRO A 1 661 ? 64.813 -4.990 33.227 1.00 58.56 661 PRO A N 1
ATOM 5139 C CA . PRO A 1 661 ? 65.339 -4.967 31.864 1.00 58.56 661 PRO A CA 1
ATOM 5140 C C . PRO A 1 661 ? 64.398 -5.751 30.917 1.00 58.56 661 PRO A C 1
ATOM 5142 O O . PRO A 1 661 ? 63.567 -6.539 31.370 1.00 58.56 661 PRO A O 1
ATOM 5145 N N . LEU A 1 662 ? 64.416 -5.463 29.606 1.00 56.34 662 LEU A N 1
ATOM 5146 C CA . LEU A 1 662 ? 63.439 -6.010 28.634 1.00 56.34 662 LEU A CA 1
ATOM 5147 C C . LEU A 1 662 ? 63.389 -7.554 28.627 1.00 56.34 662 LEU A C 1
ATOM 5149 O O . LEU A 1 662 ? 62.341 -8.139 28.362 1.00 56.34 662 LEU A O 1
ATOM 5153 N N . ASP A 1 663 ? 64.505 -8.198 28.961 1.00 57.41 663 ASP A N 1
ATOM 5154 C CA . ASP A 1 663 ? 64.701 -9.638 29.167 1.00 57.41 663 ASP A CA 1
ATOM 5155 C C . ASP A 1 663 ? 64.092 -10.176 30.478 1.00 57.41 663 ASP A C 1
ATOM 5157 O O . ASP A 1 663 ? 63.813 -11.368 30.585 1.00 57.41 663 ASP A O 1
ATOM 5161 N N . ALA A 1 664 ? 63.803 -9.309 31.449 1.00 58.66 664 ALA A N 1
ATOM 5162 C CA . ALA A 1 664 ? 63.124 -9.637 32.702 1.00 58.66 664 ALA A CA 1
ATOM 5163 C C . ALA A 1 664 ? 61.601 -9.371 32.664 1.00 58.66 664 ALA A C 1
ATOM 5165 O O . ALA A 1 664 ? 60.901 -9.524 33.672 1.00 58.66 664 ALA A O 1
ATOM 5166 N N . ILE A 1 665 ? 61.049 -9.004 31.500 1.00 69.12 665 ILE A N 1
ATOM 5167 C CA . ILE A 1 665 ? 59.601 -8.884 31.299 1.00 69.12 665 ILE A CA 1
ATOM 5168 C C . ILE A 1 665 ? 58.965 -10.282 31.332 1.00 69.12 665 ILE A C 1
ATOM 5170 O O . ILE A 1 665 ? 59.012 -11.045 30.368 1.00 69.12 665 ILE A O 1
ATOM 5174 N N . GLY A 1 666 ? 58.335 -10.614 32.460 1.00 75.06 666 GLY A N 1
ATOM 5175 C CA . GLY A 1 666 ? 57.701 -11.916 32.669 1.00 75.06 666 GLY A CA 1
ATOM 5176 C C . GLY A 1 666 ? 56.566 -12.231 31.683 1.00 75.06 666 GLY A C 1
ATOM 5177 O O . GLY A 1 666 ? 55.909 -11.343 31.133 1.00 75.06 666 GLY A O 1
ATOM 5178 N N . SER A 1 667 ? 56.267 -13.525 31.525 1.00 80.69 667 SER A N 1
ATOM 5179 C CA . SER A 1 667 ? 55.242 -14.068 30.610 1.00 80.69 667 SER A CA 1
ATOM 5180 C C . SER A 1 667 ? 53.856 -13.412 30.738 1.00 80.69 667 SER A C 1
ATOM 5182 O O . SER A 1 667 ? 53.129 -13.279 29.754 1.00 80.69 667 SER A O 1
ATOM 5184 N N . MET A 1 668 ? 53.503 -12.923 31.928 1.00 80.81 668 MET A N 1
ATOM 5185 C CA . MET A 1 668 ? 52.240 -12.225 32.195 1.00 80.81 668 MET A CA 1
ATOM 5186 C C . MET A 1 668 ? 52.081 -10.898 31.441 1.00 80.81 668 MET A C 1
ATOM 5188 O O . MET A 1 668 ? 50.951 -10.493 31.165 1.00 80.81 668 MET A O 1
ATOM 5192 N N . TYR A 1 669 ? 53.171 -10.206 31.095 1.00 84.94 669 TYR A N 1
ATOM 5193 C CA . TYR A 1 669 ? 53.100 -9.005 30.258 1.00 84.94 669 TYR A CA 1
ATOM 5194 C C . TYR A 1 669 ? 52.607 -9.360 28.853 1.00 84.94 669 TYR A C 1
ATOM 5196 O O . TYR A 1 669 ? 51.620 -8.794 28.384 1.00 84.94 669 TYR A O 1
ATOM 5204 N N . TRP A 1 670 ? 53.227 -10.360 28.223 1.00 87.25 670 TRP A N 1
ATOM 5205 C CA . TRP A 1 670 ? 52.881 -10.800 26.872 1.00 87.25 670 TRP A CA 1
ATOM 5206 C C . TRP A 1 670 ? 51.453 -11.337 26.775 1.00 87.25 670 TRP A C 1
ATOM 5208 O O . TRP A 1 670 ? 50.747 -10.999 25.828 1.00 87.25 670 TRP A O 1
ATOM 5218 N N . ILE A 1 671 ? 50.982 -12.069 27.792 1.00 88.81 671 ILE A N 1
ATOM 5219 C CA . ILE A 1 671 ? 49.580 -12.513 27.875 1.00 88.81 671 ILE A CA 1
ATOM 5220 C C . ILE A 1 671 ? 48.623 -11.309 27.849 1.00 88.81 671 ILE A C 1
ATOM 5222 O O . ILE A 1 671 ? 47.657 -11.302 27.087 1.00 88.81 671 ILE A O 1
ATOM 5226 N N . LYS A 1 672 ? 48.896 -10.253 28.628 1.00 87.94 672 LYS A N 1
ATOM 5227 C CA . LYS A 1 672 ? 48.061 -9.039 28.638 1.00 87.94 672 LYS A CA 1
ATOM 5228 C C . LYS A 1 672 ? 48.088 -8.278 27.315 1.00 87.94 672 LYS A C 1
ATOM 5230 O O . LYS A 1 672 ? 47.045 -7.786 26.886 1.00 87.94 672 LYS A O 1
ATOM 5235 N N . ILE A 1 673 ? 49.255 -8.168 26.682 1.00 90.25 673 ILE A N 1
ATOM 5236 C CA . ILE A 1 673 ? 49.394 -7.523 25.369 1.00 90.25 673 ILE A CA 1
ATOM 5237 C C . ILE A 1 673 ? 48.630 -8.309 24.303 1.00 90.25 673 ILE A C 1
ATOM 5239 O O . ILE A 1 673 ? 47.920 -7.705 23.502 1.00 90.25 673 ILE A O 1
ATOM 5243 N N . TRP A 1 674 ? 48.693 -9.642 24.338 1.00 92.56 674 TRP A N 1
ATOM 5244 C CA . TRP A 1 674 ? 47.919 -10.494 23.439 1.00 92.56 674 TRP A CA 1
ATOM 5245 C C . TRP A 1 674 ? 46.408 -10.308 23.638 1.00 92.56 674 TRP A C 1
ATOM 5247 O O . TRP A 1 674 ? 45.696 -10.049 22.669 1.00 92.56 674 TRP A O 1
ATOM 5257 N N . ILE A 1 675 ? 45.923 -10.320 24.889 1.00 92.50 675 ILE A N 1
ATOM 5258 C CA . ILE A 1 675 ? 44.510 -10.043 25.211 1.00 92.50 675 ILE A CA 1
ATOM 5259 C C . ILE A 1 675 ? 44.088 -8.665 24.676 1.00 92.50 675 ILE A C 1
ATOM 5261 O O . ILE A 1 675 ? 43.032 -8.539 24.054 1.00 92.50 675 ILE A O 1
ATOM 5265 N N . LEU A 1 676 ? 44.904 -7.626 24.887 1.00 91.94 676 LEU A N 1
ATOM 5266 C CA . LEU A 1 676 ? 44.641 -6.290 24.350 1.00 91.94 676 LEU A CA 1
ATOM 5267 C C . LEU A 1 676 ? 44.578 -6.301 22.815 1.00 91.94 676 LEU A C 1
ATOM 5269 O O . LEU A 1 676 ? 43.645 -5.728 22.260 1.00 91.94 676 LEU A O 1
ATOM 5273 N N . GLY A 1 677 ? 45.515 -6.971 22.140 1.00 92.50 677 GLY A N 1
ATOM 5274 C CA . GLY A 1 677 ? 45.540 -7.109 20.681 1.00 92.50 677 GLY A CA 1
ATOM 5275 C C . GLY A 1 677 ? 44.281 -7.777 20.125 1.00 92.50 677 GLY A C 1
ATOM 5276 O O . GLY A 1 677 ? 43.691 -7.267 19.172 1.00 92.50 677 GLY A O 1
ATOM 5277 N N . VAL A 1 678 ? 43.807 -8.848 20.772 1.00 92.81 678 VAL A N 1
ATOM 5278 C CA . VAL A 1 678 ? 42.536 -9.510 20.429 1.00 92.81 678 VAL A CA 1
ATOM 5279 C C . VAL A 1 678 ? 41.368 -8.531 20.546 1.00 92.81 678 VAL A C 1
ATOM 5281 O O . VAL A 1 678 ? 40.572 -8.411 19.619 1.00 92.81 678 VAL A O 1
ATOM 5284 N N . PHE A 1 679 ? 41.269 -7.771 21.640 1.00 91.81 679 PHE A N 1
ATOM 5285 C CA . PHE A 1 679 ? 40.191 -6.790 21.785 1.00 91.81 679 PHE A CA 1
ATOM 5286 C C . PHE A 1 679 ? 40.284 -5.640 20.786 1.00 91.81 679 PHE A C 1
ATOM 5288 O O . PHE A 1 679 ? 39.261 -5.273 20.219 1.00 91.81 679 PHE A O 1
ATOM 5295 N N . LEU A 1 680 ? 41.475 -5.095 20.529 1.00 90.19 680 LEU A N 1
ATOM 5296 C CA . LEU A 1 680 ? 41.665 -4.047 19.524 1.00 90.19 680 LEU A CA 1
ATOM 5297 C C . LEU A 1 680 ? 41.247 -4.528 18.129 1.00 90.19 680 LEU A C 1
ATOM 5299 O O . LEU A 1 680 ? 40.589 -3.779 17.410 1.00 90.19 680 LEU A O 1
ATOM 5303 N N . MET A 1 681 ? 41.547 -5.785 17.782 1.00 89.38 681 MET A N 1
ATOM 5304 C CA . MET A 1 681 ? 41.049 -6.413 16.557 1.00 89.38 681 MET A CA 1
ATOM 5305 C C . MET A 1 681 ? 39.518 -6.516 16.572 1.00 89.38 681 MET A C 1
ATOM 5307 O O . MET A 1 681 ? 38.868 -6.085 15.623 1.00 89.38 681 MET A O 1
ATOM 5311 N N . LEU A 1 682 ? 38.921 -7.023 17.656 1.00 89.25 682 LEU A N 1
ATOM 5312 C CA . LEU A 1 682 ? 37.464 -7.138 17.781 1.00 89.25 682 LEU A CA 1
ATOM 5313 C C . LEU A 1 682 ? 36.757 -5.775 17.708 1.00 89.25 682 LEU A C 1
ATOM 5315 O O . LEU A 1 682 ? 35.656 -5.700 17.172 1.00 89.25 682 LEU A O 1
ATOM 5319 N N . PHE A 1 683 ? 37.369 -4.691 18.196 1.00 89.25 683 PHE A N 1
ATOM 5320 C CA . PHE A 1 683 ? 36.794 -3.338 18.153 1.00 89.25 683 PHE A CA 1
ATOM 5321 C C . PHE A 1 683 ? 36.621 -2.802 16.725 1.00 89.25 683 PHE A C 1
ATOM 5323 O O . PHE A 1 683 ? 35.799 -1.911 16.515 1.00 89.25 683 PHE A O 1
ATOM 5330 N N . LEU A 1 684 ? 37.361 -3.339 15.748 1.00 86.44 684 LEU A N 1
ATOM 5331 C CA . LEU A 1 684 ? 37.215 -2.976 14.333 1.00 86.44 684 LEU A CA 1
ATOM 5332 C C . LEU A 1 684 ? 35.952 -3.562 13.693 1.00 86.44 684 LEU A C 1
ATOM 5334 O O . LEU A 1 684 ? 35.493 -3.029 12.685 1.00 86.44 684 LEU A O 1
ATOM 5338 N N . PHE A 1 685 ? 35.426 -4.654 14.253 1.00 85.50 685 PHE A N 1
ATOM 5339 C CA . PHE A 1 685 ? 34.310 -5.410 13.678 1.00 85.50 685 PHE A CA 1
ATOM 5340 C C . PHE A 1 685 ? 33.061 -5.414 14.559 1.00 85.50 685 PHE A C 1
ATOM 5342 O O . PHE A 1 685 ? 31.962 -5.678 14.084 1.00 85.50 685 PHE A O 1
ATOM 5349 N N . ILE A 1 686 ? 33.219 -5.164 15.857 1.00 85.75 686 ILE A N 1
ATOM 5350 C CA . ILE A 1 686 ? 32.148 -5.260 16.841 1.00 85.75 686 ILE A CA 1
ATOM 5351 C C . ILE A 1 686 ? 32.125 -3.979 17.672 1.00 85.75 686 ILE A C 1
ATOM 5353 O O . ILE A 1 686 ? 33.142 -3.551 18.221 1.00 85.75 686 ILE A O 1
ATOM 5357 N N . LYS A 1 687 ? 30.943 -3.375 17.831 1.00 85.44 687 LYS A N 1
ATOM 5358 C CA . LYS A 1 687 ? 30.762 -2.220 18.720 1.00 85.44 687 LYS A CA 1
ATOM 5359 C C . LYS A 1 687 ? 30.837 -2.645 20.185 1.00 85.44 687 LYS A C 1
ATOM 5361 O O . LYS A 1 687 ? 29.972 -3.363 20.684 1.00 85.44 687 LYS A O 1
ATOM 5366 N N . ARG A 1 688 ? 31.825 -2.119 20.910 1.00 88.88 688 ARG A N 1
ATOM 5367 C CA . ARG A 1 688 ? 31.971 -2.268 22.371 1.00 88.88 688 ARG A CA 1
ATOM 5368 C C . ARG A 1 688 ? 31.931 -3.722 22.908 1.00 88.88 688 ARG A C 1
ATOM 5370 O O . ARG A 1 688 ? 31.241 -3.973 23.902 1.00 88.88 688 ARG A O 1
ATOM 5377 N N . PRO A 1 689 ? 32.653 -4.692 22.315 1.00 90.75 689 PRO A N 1
ATOM 5378 C CA . PRO A 1 689 ? 32.543 -6.106 22.675 1.00 90.75 689 PRO A CA 1
ATOM 5379 C C . PRO A 1 689 ? 32.913 -6.351 24.141 1.00 90.75 689 PRO A C 1
ATOM 5381 O O . PRO A 1 689 ? 32.188 -7.042 24.848 1.00 90.75 689 PRO A O 1
ATOM 5384 N N . PHE A 1 690 ? 33.953 -5.691 24.658 1.00 92.25 690 PHE A N 1
ATOM 5385 C CA . PHE A 1 690 ? 34.362 -5.847 26.055 1.00 92.25 690 PHE A CA 1
ATOM 5386 C C . PHE A 1 690 ? 33.282 -5.369 27.039 1.00 92.25 690 PHE A C 1
ATOM 5388 O O . PHE A 1 690 ? 32.992 -6.037 28.033 1.00 92.25 690 PHE A O 1
ATOM 5395 N N . CYS A 1 691 ? 32.653 -4.220 26.766 1.00 90.56 691 CYS A N 1
ATOM 5396 C CA . CYS A 1 691 ? 31.580 -3.685 27.610 1.00 90.56 691 CYS A CA 1
ATOM 5397 C C . CYS A 1 691 ? 30.295 -4.525 27.561 1.00 90.56 691 CYS A C 1
ATOM 5399 O O . CYS A 1 691 ? 29.490 -4.443 28.496 1.00 90.56 691 CYS A O 1
ATOM 5401 N N . ARG A 1 692 ? 30.085 -5.274 26.471 1.00 90.50 692 ARG A N 1
ATOM 5402 C CA . ARG A 1 692 ? 28.942 -6.173 26.289 1.00 90.50 692 ARG A CA 1
ATOM 5403 C C . ARG A 1 692 ? 29.141 -7.498 27.014 1.00 90.50 692 ARG A C 1
ATOM 5405 O O . ARG A 1 692 ? 28.221 -7.914 27.706 1.00 90.50 692 ARG A O 1
ATOM 5412 N N . THR A 1 693 ? 30.318 -8.116 26.903 1.00 91.50 693 THR A N 1
ATOM 5413 C CA . THR A 1 693 ? 30.491 -9.530 27.277 1.00 91.50 693 THR A CA 1
ATOM 5414 C C . THR A 1 693 ? 31.392 -9.788 28.475 1.00 91.50 693 THR A C 1
ATOM 5416 O O . THR A 1 693 ? 31.234 -10.825 29.100 1.00 91.50 693 THR A O 1
ATOM 5419 N N . ILE A 1 694 ? 32.341 -8.908 28.817 1.00 93.31 694 ILE A N 1
ATOM 5420 C CA . ILE A 1 694 ? 33.424 -9.269 29.762 1.00 93.31 694 ILE A CA 1
ATOM 5421 C C . ILE A 1 694 ? 33.571 -8.285 30.929 1.00 93.31 694 ILE A C 1
ATOM 5423 O O . ILE A 1 694 ? 34.013 -8.675 32.002 1.00 93.31 694 ILE A O 1
ATOM 5427 N N . CYS A 1 695 ? 33.185 -7.018 30.768 1.00 93.50 695 CYS A N 1
ATOM 5428 C CA . CYS A 1 695 ? 33.435 -5.969 31.759 1.00 93.50 695 CYS A CA 1
ATOM 5429 C C . CYS A 1 695 ? 32.723 -6.205 33.118 1.00 93.50 695 CYS A C 1
ATOM 5431 O O . CYS A 1 695 ? 31.504 -6.004 33.193 1.00 93.50 695 CYS A O 1
ATOM 5433 N N . PRO A 1 696 ? 33.450 -6.495 34.221 1.00 94.19 696 PRO A N 1
ATOM 5434 C CA . PRO A 1 696 ? 32.838 -6.730 35.533 1.00 94.19 696 PRO A CA 1
ATOM 5435 C C . PRO A 1 696 ? 32.252 -5.451 36.150 1.00 94.19 696 PRO A C 1
ATOM 5437 O O . PRO A 1 696 ? 31.207 -5.495 36.790 1.00 94.19 696 PRO A O 1
ATOM 5440 N N . LEU A 1 697 ? 32.854 -4.282 35.892 1.00 93.19 697 LEU A N 1
ATOM 5441 C CA . LEU A 1 697 ? 32.290 -3.000 36.337 1.00 93.19 697 LEU A CA 1
ATOM 5442 C C . LEU A 1 697 ? 30.954 -2.702 35.642 1.00 93.19 697 LEU A C 1
ATOM 5444 O O . LEU A 1 697 ? 30.010 -2.213 36.258 1.00 93.19 697 LEU A O 1
ATOM 5448 N N . GLY A 1 698 ? 30.859 -3.052 34.357 1.00 92.75 698 GLY A N 1
ATOM 5449 C CA . GLY A 1 698 ? 29.616 -2.972 33.602 1.00 92.75 698 GLY A CA 1
ATOM 5450 C C . GLY A 1 698 ? 28.546 -3.918 34.146 1.00 92.75 698 GLY A C 1
ATOM 5451 O O . GLY A 1 698 ? 27.379 -3.547 34.124 1.00 92.75 698 GLY A O 1
ATOM 5452 N N . ALA A 1 699 ? 28.936 -5.094 34.649 1.00 94.31 699 ALA A N 1
ATOM 5453 C CA . ALA A 1 699 ? 28.040 -6.053 35.291 1.00 94.31 699 ALA A CA 1
ATOM 5454 C C . ALA A 1 699 ? 27.465 -5.517 36.615 1.00 94.31 699 ALA A C 1
ATOM 5456 O O . ALA A 1 699 ? 26.265 -5.633 36.838 1.00 94.31 699 ALA A O 1
ATOM 5457 N N . ILE A 1 700 ? 28.287 -4.859 37.442 1.00 93.94 700 ILE A N 1
ATOM 5458 C CA . ILE A 1 700 ? 27.842 -4.233 38.701 1.00 93.94 700 ILE A CA 1
ATOM 5459 C C . ILE A 1 700 ? 26.807 -3.139 38.422 1.00 93.94 700 ILE A C 1
ATOM 5461 O O . ILE A 1 700 ? 25.694 -3.186 38.938 1.00 93.94 700 ILE A O 1
ATOM 5465 N N . TYR A 1 701 ? 27.130 -2.174 37.556 1.00 94.44 701 TYR A N 1
ATOM 5466 C CA . TYR A 1 701 ? 26.204 -1.080 37.249 1.00 94.44 701 TYR A CA 1
ATOM 5467 C C . TYR A 1 701 ? 24.953 -1.523 36.486 1.00 94.44 701 TYR A C 1
ATOM 5469 O O . TYR A 1 701 ? 23.925 -0.849 36.546 1.00 94.44 701 TYR A O 1
ATOM 5477 N N . ALA A 1 702 ? 25.016 -2.653 35.778 1.00 92.69 702 ALA A N 1
ATOM 5478 C CA . ALA A 1 702 ? 23.859 -3.230 35.107 1.00 92.69 702 ALA A CA 1
ATOM 5479 C C . ALA A 1 702 ? 22.731 -3.594 36.084 1.00 92.69 702 ALA A C 1
ATOM 5481 O O . ALA A 1 702 ? 21.568 -3.443 35.716 1.00 92.69 702 ALA A O 1
ATOM 5482 N N . LEU A 1 703 ? 23.061 -3.985 37.324 1.00 91.31 703 LEU A N 1
ATOM 5483 C CA . LEU A 1 703 ? 22.083 -4.325 38.368 1.00 91.31 703 LEU A CA 1
ATOM 5484 C C . LEU A 1 703 ? 21.177 -3.142 38.732 1.00 91.31 703 LEU A C 1
ATOM 5486 O O . LEU A 1 703 ? 20.006 -3.327 39.042 1.00 91.31 703 LEU A O 1
ATOM 5490 N N . PHE A 1 704 ? 21.702 -1.920 38.645 1.00 91.94 704 PHE A N 1
ATOM 5491 C CA . PHE A 1 704 ? 20.972 -0.704 38.999 1.00 91.94 704 PHE A CA 1
ATOM 5492 C C . PHE A 1 704 ? 20.304 -0.034 37.793 1.00 91.94 704 PHE A C 1
ATOM 5494 O O . PHE A 1 704 ? 19.566 0.934 37.951 1.00 91.94 704 PHE A O 1
ATOM 5501 N N . ASN A 1 705 ? 20.545 -0.517 36.570 1.00 89.69 705 ASN A N 1
ATOM 5502 C CA . ASN A 1 705 ? 20.217 0.250 35.370 1.00 89.69 705 ASN A CA 1
ATOM 5503 C C . ASN A 1 705 ? 18.711 0.457 35.156 1.00 89.69 705 ASN A C 1
ATOM 5505 O O . ASN A 1 705 ? 18.318 1.502 34.644 1.00 89.69 705 ASN A O 1
ATOM 5509 N N . ARG A 1 706 ? 17.874 -0.492 35.587 1.00 86.00 706 ARG A N 1
ATOM 5510 C CA . ARG A 1 706 ? 16.410 -0.376 35.488 1.00 86.00 706 ARG A CA 1
ATOM 5511 C C . ARG A 1 706 ? 15.813 0.593 36.513 1.00 86.00 706 ARG A C 1
ATOM 5513 O O . ARG A 1 706 ? 14.765 1.169 36.256 1.00 86.00 706 ARG A O 1
ATOM 5520 N N . ILE A 1 707 ? 16.479 0.775 37.653 1.00 86.25 707 ILE A N 1
ATOM 5521 C CA . ILE A 1 707 ? 15.973 1.554 38.795 1.00 86.25 707 ILE A CA 1
ATOM 5522 C C . ILE A 1 707 ? 16.691 2.891 38.983 1.00 86.25 707 ILE A C 1
ATOM 5524 O O . ILE A 1 707 ? 16.343 3.644 39.885 1.00 86.25 707 ILE A O 1
ATOM 5528 N N . SER A 1 708 ? 17.700 3.200 38.166 1.00 89.62 708 SER A N 1
ATOM 5529 C CA . SER A 1 708 ? 18.478 4.417 38.375 1.00 89.62 708 SER A CA 1
ATOM 5530 C C . SER A 1 708 ? 17.700 5.686 38.012 1.00 89.62 708 SER A C 1
ATOM 5532 O O . SER A 1 708 ? 16.932 5.661 37.050 1.00 89.62 708 SER A O 1
ATOM 5534 N N . LEU A 1 709 ? 17.994 6.808 38.679 1.00 88.75 709 LEU A N 1
ATOM 5535 C CA . LEU A 1 709 ? 17.336 8.107 38.443 1.00 88.75 709 LEU A CA 1
ATOM 5536 C C . LEU A 1 709 ? 17.412 8.567 36.980 1.00 88.75 709 LEU A C 1
ATOM 5538 O O . LEU A 1 709 ? 16.445 9.092 36.436 1.00 88.75 709 LEU A O 1
ATOM 5542 N N . VAL A 1 710 ? 18.558 8.370 36.329 1.00 86.56 710 VAL A N 1
ATOM 5543 C CA . VAL A 1 710 ? 18.744 8.689 34.906 1.00 86.56 710 VAL A CA 1
ATOM 5544 C C . VAL A 1 710 ? 18.017 7.654 34.046 1.00 86.56 710 VAL A C 1
ATOM 5546 O O . VAL A 1 710 ? 18.377 6.478 34.088 1.00 86.56 710 VAL A O 1
ATOM 5549 N N . SER A 1 711 ? 17.047 8.060 33.226 1.00 86.81 711 SER A N 1
ATOM 5550 C CA . SER A 1 711 ? 16.280 7.154 32.358 1.00 86.81 711 SER A CA 1
ATOM 5551 C C . SER A 1 711 ? 16.011 7.745 30.968 1.00 86.81 711 SER A C 1
ATOM 5553 O O . SER A 1 711 ? 16.242 8.926 30.708 1.00 86.81 711 SER A O 1
ATOM 5555 N N . LEU A 1 712 ? 15.577 6.893 30.044 1.00 86.38 712 LEU A N 1
ATOM 5556 C CA . LEU A 1 712 ? 15.120 7.270 28.707 1.00 86.38 712 LEU A CA 1
ATOM 5557 C C . LEU A 1 712 ? 13.654 6.876 28.524 1.00 86.38 712 LEU A C 1
ATOM 5559 O O . LEU A 1 712 ? 13.243 5.833 29.032 1.00 86.38 712 LEU A O 1
ATOM 5563 N N . ARG A 1 713 ? 12.904 7.667 27.758 1.00 83.69 713 ARG A N 1
ATOM 5564 C CA . ARG A 1 713 ? 11.498 7.428 27.419 1.00 83.69 713 ARG A CA 1
ATOM 5565 C C . ARG A 1 713 ? 11.299 7.462 25.906 1.00 83.69 713 ARG A C 1
ATOM 5567 O O . ARG A 1 713 ? 11.952 8.244 25.217 1.00 83.69 713 ARG A O 1
ATOM 5574 N N . VAL A 1 714 ? 10.397 6.621 25.405 1.00 78.69 714 VAL A N 1
ATOM 5575 C CA . VAL A 1 714 ? 9.912 6.673 24.020 1.00 78.69 714 VAL A CA 1
ATOM 5576 C C . VAL A 1 714 ? 8.539 7.346 24.006 1.00 78.69 714 VAL A C 1
ATOM 5578 O O . VAL A 1 714 ? 7.683 7.000 24.817 1.00 78.69 714 VAL A O 1
ATOM 5581 N N . LYS A 1 715 ? 8.338 8.323 23.121 1.00 70.75 715 LYS A N 1
ATOM 5582 C CA . LYS A 1 715 ? 7.052 9.000 22.919 1.00 70.75 715 LYS A CA 1
ATOM 5583 C C . LYS A 1 715 ? 6.050 8.061 22.251 1.00 70.75 715 LYS A C 1
ATOM 5585 O O . LYS A 1 715 ? 6.431 7.239 21.422 1.00 70.75 715 LYS A O 1
ATOM 5590 N N . GLU A 1 716 ? 4.770 8.256 22.548 1.00 65.81 716 GLU A N 1
ATOM 5591 C CA . GLU A 1 716 ? 3.659 7.499 21.946 1.00 65.81 716 GLU A CA 1
ATOM 5592 C C . GLU A 1 716 ? 3.580 7.682 20.422 1.00 65.81 716 GLU A C 1
ATOM 5594 O O . GLU A 1 716 ? 3.160 6.777 19.715 1.00 65.81 716 GLU A O 1
ATOM 5599 N N . SER A 1 717 ? 4.095 8.798 19.895 1.00 55.81 717 SER A N 1
ATOM 5600 C CA . SER A 1 717 ? 4.184 9.062 18.453 1.00 55.81 717 SER A CA 1
ATOM 5601 C C . SER A 1 717 ? 5.243 8.235 17.706 1.00 55.81 717 SER A C 1
ATOM 5603 O O . SER A 1 717 ? 5.480 8.474 16.525 1.00 55.81 717 SER A O 1
ATOM 5605 N N . CYS A 1 718 ? 5.936 7.303 18.368 1.00 61.69 718 CYS A N 1
ATOM 5606 C CA . CYS A 1 718 ? 6.982 6.494 17.747 1.00 61.69 718 CYS A CA 1
ATOM 5607 C C . CYS A 1 718 ? 6.416 5.551 16.673 1.00 61.69 718 CYS A C 1
ATOM 5609 O O . CYS A 1 718 ? 5.653 4.638 16.969 1.00 61.69 718 CYS A O 1
ATOM 5611 N N . THR A 1 719 ? 6.891 5.699 15.436 1.00 56.34 719 THR A N 1
ATOM 5612 C CA . THR A 1 719 ? 6.491 4.880 14.272 1.00 56.34 719 THR A CA 1
ATOM 5613 C C . THR A 1 719 ? 7.254 3.560 14.139 1.00 56.34 719 THR A C 1
ATOM 5615 O O . THR A 1 719 ? 7.150 2.871 13.131 1.00 56.34 719 THR A O 1
ATOM 5618 N N . ASN A 1 720 ? 8.057 3.197 15.143 1.00 59.44 720 ASN A N 1
ATOM 5619 C CA . ASN A 1 720 ? 8.841 1.959 15.168 1.00 59.44 720 ASN A CA 1
ATOM 5620 C C . ASN A 1 720 ? 9.838 1.774 14.004 1.00 59.44 720 ASN A C 1
ATOM 5622 O O . ASN A 1 720 ? 10.203 0.651 13.673 1.00 59.44 720 ASN A O 1
ATOM 5626 N N . CYS A 1 721 ? 10.368 2.869 13.455 1.00 59.47 721 CYS A N 1
ATOM 5627 C CA . CYS A 1 721 ? 11.268 2.893 12.293 1.00 59.47 721 CYS A CA 1
ATOM 5628 C C . CYS A 1 721 ? 12.705 2.358 12.510 1.00 59.47 721 CYS A C 1
ATOM 5630 O O . CYS A 1 721 ? 13.547 2.481 11.624 1.00 59.47 721 CYS A O 1
ATOM 5632 N N . GLY A 1 722 ? 13.057 1.887 13.711 1.00 65.00 722 GLY A N 1
ATOM 5633 C CA . GLY A 1 722 ? 14.375 1.297 13.983 1.00 65.00 722 GLY A CA 1
ATOM 5634 C C . GLY A 1 722 ? 15.573 2.262 14.123 1.00 65.00 722 GLY A C 1
ATOM 5635 O O . GLY A 1 722 ? 16.662 1.802 14.488 1.00 65.00 722 GLY A O 1
ATOM 5636 N N . ARG A 1 723 ? 15.410 3.584 13.933 1.00 68.88 723 ARG A N 1
ATOM 5637 C CA . ARG A 1 723 ? 16.494 4.604 13.981 1.00 68.88 723 ARG A CA 1
ATOM 5638 C C . ARG A 1 723 ? 17.311 4.599 15.275 1.00 68.88 723 ARG A C 1
ATOM 5640 O O . ARG A 1 723 ? 18.542 4.651 15.253 1.00 68.88 723 ARG A O 1
ATOM 5647 N N . CYS A 1 724 ? 16.641 4.544 16.424 1.00 73.88 724 CYS A N 1
ATOM 5648 C CA . CYS A 1 724 ? 17.295 4.524 17.736 1.00 73.88 724 CYS A CA 1
ATOM 5649 C C . CYS A 1 724 ? 18.239 3.319 17.896 1.00 73.88 724 CYS A C 1
ATOM 5651 O O . CYS A 1 724 ? 19.302 3.455 18.509 1.00 73.88 724 CYS A O 1
ATOM 5653 N N . ARG A 1 725 ? 17.907 2.176 17.276 1.00 73.12 725 ARG A N 1
ATOM 5654 C CA . ARG A 1 725 ? 18.731 0.962 17.282 1.00 73.12 725 ARG A CA 1
ATOM 5655 C C . ARG A 1 725 ? 19.997 1.107 16.443 1.00 73.12 725 ARG A C 1
ATOM 5657 O O . ARG A 1 725 ? 21.063 0.720 16.912 1.00 73.12 725 ARG A O 1
ATOM 5664 N N . GLU A 1 726 ? 19.931 1.725 15.264 1.00 69.81 726 GLU A N 1
ATOM 5665 C CA . GLU A 1 726 ? 21.130 1.967 14.437 1.00 69.81 726 GLU A CA 1
ATOM 5666 C C . GLU A 1 726 ? 22.149 2.887 15.120 1.00 69.81 726 GLU A C 1
ATOM 5668 O O . GLU A 1 726 ? 23.369 2.683 15.037 1.00 69.81 726 GLU A O 1
ATOM 5673 N N . LEU A 1 727 ? 21.632 3.893 15.829 1.00 75.38 727 LEU A N 1
ATOM 5674 C CA . LEU A 1 727 ? 22.421 4.841 16.608 1.00 75.38 727 LEU A CA 1
ATOM 5675 C C . LEU A 1 727 ? 23.014 4.209 17.870 1.00 75.38 727 LEU A C 1
ATOM 5677 O O . LEU A 1 727 ? 24.003 4.709 18.401 1.00 75.38 727 LEU A O 1
ATOM 5681 N N . CYS A 1 728 ? 22.436 3.112 18.360 1.00 82.94 728 CYS A N 1
ATOM 5682 C CA . CYS A 1 728 ? 22.828 2.520 19.625 1.00 82.94 728 CYS A CA 1
ATOM 5683 C C . CYS A 1 728 ? 24.174 1.784 19.522 1.00 82.94 728 CYS A C 1
ATOM 5685 O O . CYS A 1 728 ? 24.300 0.787 18.803 1.00 82.94 728 CYS A O 1
ATOM 5687 N N . PRO A 1 729 ? 25.192 2.181 20.307 1.00 81.56 729 PRO A N 1
ATOM 5688 C CA . PRO A 1 729 ? 26.478 1.489 20.327 1.00 81.56 729 PRO A CA 1
ATOM 5689 C C . PRO A 1 729 ? 26.404 0.113 21.007 1.00 81.56 729 PRO A C 1
ATOM 5691 O O . PRO A 1 729 ? 27.372 -0.646 20.960 1.00 81.56 729 PRO A O 1
ATOM 5694 N N . MET A 1 730 ? 25.268 -0.222 21.625 1.00 85.75 730 MET A N 1
ATOM 5695 C CA . MET A 1 730 ? 25.004 -1.501 22.291 1.00 85.75 730 MET A CA 1
ATOM 5696 C C . MET A 1 730 ? 24.066 -2.425 21.492 1.00 85.75 730 MET A C 1
ATOM 5698 O O . MET A 1 730 ? 23.870 -3.551 21.928 1.00 85.75 730 MET A O 1
ATOM 5702 N N . ASP A 1 731 ? 23.575 -1.993 20.316 1.00 79.56 731 ASP A N 1
ATOM 5703 C CA . ASP A 1 731 ? 22.641 -2.749 19.449 1.00 79.56 731 ASP A CA 1
ATOM 5704 C C . ASP A 1 731 ? 21.423 -3.294 20.215 1.00 79.56 731 ASP A C 1
ATOM 5706 O O . ASP A 1 731 ? 21.121 -4.482 20.175 1.00 79.56 731 ASP A O 1
ATOM 5710 N N . LEU A 1 732 ? 20.782 -2.406 20.978 1.00 82.06 732 LEU A N 1
ATOM 5711 C CA . LEU A 1 732 ? 19.611 -2.724 21.796 1.00 82.06 732 LEU A CA 1
ATOM 5712 C C . LEU A 1 732 ? 18.340 -2.632 20.967 1.00 82.06 732 LEU A C 1
ATOM 5714 O O . LEU A 1 732 ? 18.202 -1.713 20.151 1.00 82.06 732 LEU A O 1
ATOM 5718 N N . ASP A 1 733 ? 17.382 -3.498 21.265 1.00 74.19 733 ASP A N 1
ATOM 5719 C CA . ASP A 1 733 ? 16.001 -3.284 20.864 1.00 74.19 733 ASP A CA 1
ATOM 5720 C C . ASP A 1 733 ? 15.343 -2.237 21.774 1.00 74.19 733 ASP A C 1
ATOM 5722 O O . ASP A 1 733 ? 15.159 -2.445 22.969 1.00 74.19 733 ASP A O 1
ATOM 5726 N N . PHE A 1 734 ? 14.976 -1.078 21.232 1.00 75.69 734 PHE A N 1
ATOM 5727 C CA . PHE A 1 734 ? 14.378 -0.009 22.037 1.00 75.69 734 PHE A CA 1
ATOM 5728 C C . PHE A 1 734 ? 12.940 -0.299 22.468 1.00 75.69 734 PHE A C 1
ATOM 5730 O O . PHE A 1 734 ? 12.467 0.378 23.379 1.00 75.69 734 PHE A O 1
ATOM 5737 N N . ARG A 1 735 ? 12.271 -1.293 21.864 1.00 65.38 735 ARG A N 1
ATOM 5738 C CA . ARG A 1 735 ? 10.926 -1.716 22.275 1.00 65.38 735 ARG A CA 1
ATOM 5739 C C . ARG A 1 735 ? 10.959 -2.392 23.644 1.00 65.38 735 ARG A C 1
ATOM 5741 O O . ARG A 1 735 ? 10.126 -2.101 24.490 1.00 65.38 735 ARG A O 1
ATOM 5748 N N . THR A 1 736 ? 11.942 -3.258 23.889 1.00 69.75 736 THR A N 1
ATOM 5749 C CA . THR A 1 736 ? 11.989 -4.087 25.108 1.00 69.75 736 THR A CA 1
ATOM 5750 C C . THR A 1 736 ? 13.172 -3.763 26.016 1.00 69.75 736 THR A C 1
ATOM 5752 O O . THR A 1 736 ? 13.090 -3.926 27.232 1.00 69.75 736 THR A O 1
ATOM 5755 N N . GLU A 1 737 ? 14.277 -3.271 25.455 1.00 77.31 737 GLU A N 1
ATOM 5756 C CA . GLU A 1 737 ? 15.555 -3.143 26.155 1.00 77.31 737 GLU A CA 1
ATOM 5757 C C . GLU A 1 737 ? 15.919 -1.697 26.523 1.00 77.31 737 GLU A C 1
ATOM 5759 O O . GLU A 1 737 ? 17.035 -1.444 27.007 1.00 77.31 737 GLU A O 1
ATOM 5764 N N . ILE A 1 738 ? 15.014 -0.728 26.340 1.00 82.88 738 ILE A N 1
ATOM 5765 C CA . ILE A 1 738 ? 15.239 0.633 26.834 1.00 82.88 738 ILE A CA 1
ATOM 5766 C C . ILE A 1 738 ? 15.396 0.604 28.362 1.00 82.88 738 ILE A C 1
ATOM 5768 O O . ILE A 1 738 ? 14.625 -0.016 29.084 1.00 82.88 738 ILE A O 1
ATOM 5772 N N . ASN A 1 739 ? 16.465 1.224 28.865 1.00 86.88 739 ASN A N 1
ATOM 5773 C CA . ASN A 1 739 ? 16.881 1.154 30.276 1.00 86.88 739 ASN A CA 1
ATOM 5774 C C . ASN A 1 739 ? 17.194 -0.264 30.823 1.00 86.88 739 ASN A C 1
ATOM 5776 O O . ASN A 1 739 ? 17.424 -0.405 32.024 1.00 86.88 739 ASN A O 1
ATOM 5780 N N . SER A 1 740 ? 17.293 -1.298 29.979 1.00 88.62 740 SER A N 1
ATOM 5781 C CA . SER A 1 740 ? 17.696 -2.658 30.390 1.00 88.62 740 SER A CA 1
ATOM 5782 C C . SER A 1 740 ? 19.122 -2.724 30.938 1.00 88.62 740 SER A C 1
ATOM 5784 O O . SER A 1 740 ? 19.927 -1.819 30.734 1.00 88.62 740 SER A O 1
ATOM 5786 N N . GLU A 1 741 ? 19.504 -3.843 31.546 1.00 88.38 741 GLU A N 1
ATOM 5787 C CA . GLU A 1 741 ? 20.868 -4.161 31.988 1.00 88.38 741 GLU A CA 1
ATOM 5788 C C . GLU A 1 741 ? 21.946 -3.999 30.893 1.00 88.38 741 GLU A C 1
ATOM 5790 O O . GLU A 1 741 ? 23.133 -3.812 31.190 1.00 88.38 741 GLU A O 1
ATOM 5795 N N . ASN A 1 742 ? 21.560 -4.036 29.616 1.00 88.69 742 ASN A N 1
ATOM 5796 C CA . ASN A 1 742 ? 22.462 -3.893 28.477 1.00 88.69 742 ASN A CA 1
ATOM 5797 C C . ASN A 1 742 ? 22.622 -2.433 28.025 1.00 88.69 742 ASN A C 1
ATOM 5799 O O . ASN A 1 742 ? 23.644 -2.086 27.426 1.00 88.69 742 ASN A O 1
ATOM 5803 N N . CYS A 1 743 ? 21.687 -1.551 28.391 1.00 90.44 743 CYS A N 1
ATOM 5804 C CA . CYS A 1 743 ? 21.742 -0.131 28.071 1.00 90.44 743 CYS A CA 1
ATOM 5805 C C . CYS A 1 743 ? 22.826 0.607 28.861 1.00 90.44 743 CYS A C 1
ATOM 5807 O O . CYS A 1 743 ? 22.801 0.638 30.084 1.00 90.44 743 CYS A O 1
ATOM 5809 N N . ILE A 1 744 ? 23.754 1.273 28.165 1.00 91.69 744 ILE A N 1
ATOM 5810 C CA . ILE A 1 744 ? 24.806 2.102 28.790 1.00 91.69 744 ILE A CA 1
ATOM 5811 C C . ILE A 1 744 ? 24.417 3.578 28.953 1.00 91.69 744 ILE A C 1
ATOM 5813 O O . ILE A 1 744 ? 25.271 4.393 29.287 1.00 91.69 744 ILE A O 1
ATOM 5817 N N . LYS A 1 745 ? 23.164 3.939 28.644 1.00 90.50 745 LYS A N 1
ATOM 5818 C CA . LYS A 1 745 ? 22.620 5.307 28.765 1.00 90.50 745 LYS A CA 1
ATOM 5819 C C . LYS A 1 745 ? 23.536 6.379 28.161 1.00 90.50 745 LYS A C 1
ATOM 5821 O O . LYS A 1 745 ? 23.793 7.427 28.737 1.00 90.50 745 LYS A O 1
ATOM 5826 N N . CYS A 1 746 ? 24.053 6.086 26.971 1.00 89.25 746 CYS A N 1
ATOM 5827 C CA . CYS A 1 746 ? 24.933 6.992 26.236 1.00 89.25 746 CYS A CA 1
ATOM 5828 C C . CYS A 1 746 ? 24.200 8.154 25.548 1.00 89.25 746 CYS A C 1
ATOM 5830 O O . CYS A 1 746 ? 24.847 9.105 25.132 1.00 89.25 746 CYS A O 1
ATOM 5832 N N . PHE A 1 747 ? 22.874 8.048 25.427 1.00 88.31 747 PHE A N 1
ATOM 5833 C CA . PHE A 1 747 ? 21.975 9.015 24.789 1.00 88.31 747 PHE A CA 1
ATOM 5834 C C . PHE A 1 747 ? 22.170 9.233 23.286 1.00 88.31 747 PHE A C 1
ATOM 5836 O O . PHE A 1 747 ? 21.506 10.082 22.711 1.00 88.31 747 PHE A O 1
ATOM 5843 N N . ASP A 1 748 ? 22.959 8.410 22.594 1.00 83.44 748 ASP A N 1
ATOM 5844 C CA . ASP A 1 748 ? 23.050 8.504 21.127 1.00 83.44 748 ASP A CA 1
ATOM 5845 C C . ASP A 1 748 ? 21.681 8.346 20.450 1.00 83.44 748 ASP A C 1
ATOM 5847 O O . ASP A 1 748 ? 21.413 8.972 19.427 1.00 83.44 748 ASP A O 1
ATOM 5851 N N . CYS A 1 749 ? 20.795 7.551 21.052 1.00 82.12 749 CYS A N 1
ATOM 5852 C CA . CYS A 1 749 ? 19.433 7.323 20.590 1.00 82.12 749 CYS A CA 1
ATOM 5853 C C . CYS A 1 749 ? 18.515 8.548 20.679 1.00 82.12 749 CYS A C 1
ATOM 5855 O O . CYS A 1 749 ? 17.523 8.565 19.962 1.00 82.12 749 CYS A O 1
ATOM 5857 N N . THR A 1 750 ? 18.831 9.575 21.481 1.00 81.69 750 THR A N 1
ATOM 5858 C CA . THR A 1 750 ? 18.016 10.808 21.570 1.00 81.69 750 THR A CA 1
ATOM 5859 C C . THR A 1 750 ? 18.179 11.711 20.345 1.00 81.69 750 THR A C 1
ATOM 5861 O O . THR A 1 750 ? 17.578 12.774 20.261 1.00 81.69 750 THR A O 1
ATOM 5864 N N . GLN A 1 751 ? 19.000 11.306 19.370 1.00 74.06 751 GLN A N 1
ATOM 5865 C CA . GLN A 1 751 ? 18.946 11.865 18.016 1.00 74.06 751 GLN A CA 1
ATOM 5866 C C . GLN A 1 751 ? 17.682 11.424 17.258 1.00 74.06 751 GLN A C 1
ATOM 5868 O O . GLN A 1 751 ? 17.422 11.941 16.174 1.00 74.06 751 GLN A O 1
ATOM 5873 N N . CYS A 1 752 ? 16.942 10.438 17.771 1.00 70.81 752 CYS A N 1
ATOM 5874 C CA . CYS A 1 752 ? 15.570 10.154 17.374 1.00 70.81 752 CYS A CA 1
ATOM 5875 C C . CYS A 1 752 ? 14.633 11.077 18.161 1.00 70.81 752 CYS A C 1
ATOM 5877 O O . CYS A 1 752 ? 14.708 11.114 19.386 1.00 70.81 752 CYS A O 1
ATOM 5879 N N . GLU A 1 753 ? 13.736 11.788 17.480 1.00 67.06 753 GLU A N 1
ATOM 5880 C CA . GLU A 1 753 ? 12.820 12.746 18.119 1.00 67.06 753 GLU A CA 1
ATOM 5881 C C . GLU A 1 753 ? 11.793 12.099 19.057 1.00 67.06 753 GLU A C 1
ATOM 5883 O O . GLU A 1 753 ? 11.264 12.751 19.968 1.00 67.06 753 GLU A O 1
ATOM 5888 N N . HIS A 1 754 ? 11.541 10.806 18.845 1.00 73.56 754 HIS A N 1
ATOM 5889 C CA . HIS A 1 754 ? 10.667 9.996 19.677 1.00 73.56 754 HIS A CA 1
ATOM 5890 C C . HIS A 1 754 ? 11.369 9.464 20.928 1.00 73.56 754 HIS A C 1
ATOM 5892 O O . HIS A 1 754 ? 10.699 8.856 21.749 1.00 73.56 754 HIS A O 1
ATOM 5898 N N . VAL A 1 755 ? 12.685 9.657 21.103 1.00 78.38 755 VAL A N 1
ATOM 5899 C CA . VAL A 1 755 ? 13.410 9.209 22.303 1.00 78.38 755 VAL A CA 1
ATOM 5900 C C . VAL A 1 755 ? 13.892 10.413 23.099 1.00 78.38 755 VAL A C 1
ATOM 5902 O O . VAL A 1 755 ? 14.731 11.183 22.636 1.00 78.38 755 VAL A O 1
ATOM 5905 N N . GLU A 1 756 ? 13.415 10.541 24.331 1.00 81.19 756 GLU A N 1
ATOM 5906 C CA . GLU A 1 756 ? 13.741 11.656 25.215 1.00 81.19 756 GLU A CA 1
ATOM 5907 C C . GLU A 1 756 ? 14.350 11.199 26.542 1.00 81.19 756 GLU A C 1
ATOM 5909 O O . GLU A 1 756 ? 14.219 10.052 26.975 1.00 81.19 756 GLU A O 1
ATOM 5914 N N . PHE A 1 757 ? 15.072 12.118 27.174 1.00 82.94 757 PHE A N 1
ATOM 5915 C CA . PHE A 1 757 ? 15.617 11.927 28.508 1.00 82.94 757 PHE A CA 1
ATOM 5916 C C . PHE A 1 757 ? 14.520 12.120 29.557 1.00 82.94 757 PHE A C 1
ATOM 5918 O O . PHE A 1 757 ? 13.717 13.043 29.451 1.00 82.94 757 PHE A O 1
ATOM 5925 N N . SER A 1 758 ? 14.512 11.262 30.575 1.00 80.88 758 SER A N 1
ATOM 5926 C CA . SER A 1 758 ? 13.527 11.289 31.653 1.00 80.88 758 SER A CA 1
ATOM 5927 C C . SER A 1 758 ? 14.176 11.015 33.012 1.00 80.88 758 SER A C 1
ATOM 5929 O O . SER A 1 758 ? 15.183 10.303 33.113 1.00 80.88 758 SER A O 1
ATOM 5931 N N . TRP A 1 759 ? 13.575 11.545 34.076 1.00 81.69 759 TRP A N 1
ATOM 5932 C CA . TRP A 1 759 ? 13.979 11.290 35.457 1.00 81.69 759 TRP A CA 1
ATOM 5933 C C . TRP A 1 759 ? 13.050 10.264 36.104 1.00 81.69 759 TRP A C 1
ATOM 5935 O O . TRP A 1 759 ? 11.842 10.469 36.177 1.00 81.69 759 TRP A O 1
ATOM 5945 N N . ASN A 1 760 ? 13.619 9.183 36.629 1.00 77.62 760 ASN A N 1
ATOM 5946 C CA . ASN A 1 760 ? 12.891 8.181 37.399 1.00 77.62 760 ASN A CA 1
ATOM 5947 C C . ASN A 1 760 ? 12.904 8.565 38.890 1.00 77.62 760 ASN A C 1
ATOM 5949 O O . ASN A 1 760 ? 13.713 8.049 39.662 1.00 77.62 760 ASN A O 1
ATOM 5953 N N . LEU A 1 761 ? 12.088 9.552 39.276 1.00 74.62 761 LEU A N 1
ATOM 5954 C CA . LEU A 1 761 ? 12.030 10.054 40.655 1.00 74.62 761 LEU A CA 1
ATOM 5955 C C . LEU A 1 761 ? 11.218 9.107 41.564 1.00 74.62 761 LEU A C 1
ATOM 5957 O O . LEU A 1 761 ? 10.101 8.748 41.197 1.00 74.62 761 LEU A O 1
ATOM 5961 N N . PRO A 1 762 ? 11.701 8.768 42.779 1.00 58.25 762 PRO A N 1
ATOM 5962 C CA . PRO A 1 762 ? 10.991 7.876 43.708 1.00 58.25 762 PRO A CA 1
ATOM 5963 C C . PRO A 1 762 ? 9.621 8.393 44.182 1.00 58.25 762 PRO A C 1
ATOM 5965 O O . PRO A 1 762 ? 8.819 7.621 44.693 1.00 58.25 762 PRO A O 1
ATOM 5968 N N . TRP A 1 763 ? 9.373 9.697 44.046 1.00 57.75 763 TRP A N 1
ATOM 5969 C CA . TRP A 1 763 ? 8.160 10.409 44.472 1.00 57.75 763 TRP A CA 1
ATOM 5970 C C . TRP A 1 763 ? 7.322 10.932 43.293 1.00 57.75 763 TRP A C 1
ATOM 5972 O O . TRP A 1 763 ? 6.435 11.761 43.489 1.00 57.75 763 TRP A O 1
ATOM 5982 N N . GLY A 1 764 ? 7.606 10.480 42.066 1.00 48.56 764 GLY A N 1
ATOM 5983 C CA . GLY A 1 764 ? 6.725 10.718 40.921 1.00 48.56 764 GLY A CA 1
ATOM 5984 C C . GLY A 1 764 ? 5.381 10.017 41.120 1.00 48.56 764 GLY A C 1
ATOM 5985 O O . GLY A 1 764 ? 5.305 8.984 41.789 1.00 48.56 764 GLY A O 1
ATOM 5986 N N . SER A 1 765 ? 4.306 10.579 40.566 1.00 41.91 765 SER A N 1
ATOM 5987 C CA . SER A 1 765 ? 2.978 9.980 40.688 1.00 41.91 765 SER A CA 1
ATOM 5988 C C . SER A 1 765 ? 2.997 8.534 40.162 1.00 41.91 765 SER A C 1
ATOM 5990 O O . SER A 1 765 ? 3.670 8.223 39.179 1.00 41.91 765 SER A O 1
ATOM 5992 N N . VAL A 1 766 ? 2.249 7.619 40.787 1.00 42.56 766 VAL A N 1
ATOM 5993 C CA . VAL A 1 766 ? 2.145 6.210 40.339 1.00 42.56 766 VAL A CA 1
ATOM 5994 C C . VAL A 1 766 ? 1.690 6.114 38.864 1.00 42.56 766 VAL A C 1
ATOM 5996 O O . VAL A 1 766 ? 2.007 5.147 38.174 1.00 42.56 766 VAL A O 1
ATOM 5999 N N . ALA A 1 767 ? 1.037 7.164 38.348 1.00 40.22 767 ALA A N 1
ATOM 6000 C CA . ALA A 1 767 ? 0.639 7.329 36.951 1.00 40.22 767 ALA A CA 1
ATOM 6001 C C . ALA A 1 767 ? 1.792 7.647 35.970 1.00 40.22 767 ALA A C 1
ATOM 6003 O O . ALA A 1 767 ? 1.598 7.506 34.764 1.00 40.22 767 ALA A O 1
ATOM 6004 N N . GLU A 1 768 ? 2.970 8.069 36.441 1.00 42.41 768 GLU A N 1
ATOM 6005 C CA . GLU A 1 768 ? 4.174 8.296 35.621 1.00 42.41 768 GLU A CA 1
ATOM 6006 C C . GLU A 1 768 ? 5.085 7.066 35.569 1.00 42.41 768 GLU A C 1
ATOM 6008 O O . GLU A 1 768 ? 5.675 6.783 34.527 1.00 42.41 768 GLU A O 1
ATOM 6013 N N . ALA A 1 769 ? 5.139 6.268 36.639 1.00 37.66 769 ALA A N 1
ATOM 6014 C CA . ALA A 1 769 ? 5.957 5.054 36.692 1.00 37.66 769 ALA A CA 1
ATOM 6015 C C . ALA A 1 769 ? 5.486 3.952 35.715 1.00 37.66 769 ALA A C 1
ATOM 6017 O O . ALA A 1 769 ? 6.303 3.167 35.224 1.00 37.66 769 ALA A O 1
ATOM 6018 N N . SER A 1 770 ? 4.187 3.901 35.388 1.00 39.31 770 SER A N 1
ATOM 6019 C CA . SER A 1 770 ? 3.634 3.002 34.362 1.00 39.31 770 SER A CA 1
ATOM 6020 C C . SER A 1 770 ? 3.933 3.461 32.926 1.00 39.31 770 SER A C 1
ATOM 6022 O O . SER A 1 770 ? 4.043 2.619 32.039 1.00 39.31 770 SER A O 1
ATOM 6024 N N . ARG A 1 771 ? 4.156 4.767 32.701 1.00 42.62 771 ARG A N 1
ATOM 6025 C CA . ARG A 1 771 ? 4.444 5.386 31.385 1.00 42.62 771 ARG A CA 1
ATOM 6026 C C . ARG A 1 771 ? 5.929 5.407 30.998 1.00 42.62 771 ARG A C 1
ATOM 6028 O O . ARG A 1 771 ? 6.278 5.875 29.914 1.00 42.62 771 ARG A O 1
ATOM 6035 N N . LEU A 1 772 ? 6.813 4.951 31.890 1.00 44.03 772 LEU A N 1
ATOM 6036 C CA . LEU A 1 772 ? 8.260 4.809 31.649 1.00 44.03 772 LEU A CA 1
ATOM 6037 C C . LEU A 1 772 ? 8.637 3.455 31.026 1.00 44.03 772 LEU A C 1
ATOM 6039 O O . LEU A 1 772 ? 9.803 3.229 30.696 1.00 44.03 772 LEU A O 1
ATOM 6043 N N . ARG A 1 773 ? 7.665 2.551 30.866 1.00 43.47 773 ARG A N 1
ATOM 6044 C CA . ARG A 1 773 ? 7.809 1.326 30.073 1.00 43.47 773 ARG A CA 1
ATOM 6045 C C . ARG A 1 773 ? 7.375 1.627 28.642 1.00 43.47 773 ARG A C 1
ATOM 6047 O O . ARG A 1 773 ? 6.548 2.511 28.426 1.00 43.47 773 ARG A O 1
ATOM 6054 N N . ALA A 1 774 ? 7.948 0.915 27.673 1.00 41.19 774 ALA A N 1
ATOM 6055 C CA . ALA A 1 774 ? 7.396 0.915 26.324 1.00 41.19 774 ALA A CA 1
ATOM 6056 C C . ALA A 1 774 ? 5.890 0.594 26.394 1.00 41.19 774 ALA A C 1
ATOM 6058 O O . ALA A 1 774 ? 5.499 -0.176 27.282 1.00 41.19 774 ALA A O 1
ATOM 6059 N N . PRO A 1 775 ? 5.053 1.204 25.533 1.00 36.03 775 PRO A N 1
ATOM 6060 C CA . PRO A 1 775 ? 3.624 0.925 25.534 1.00 36.03 775 PRO A CA 1
ATOM 6061 C C . PRO A 1 775 ? 3.406 -0.593 25.446 1.00 36.03 775 PRO A C 1
ATOM 6063 O O . PRO A 1 775 ? 4.124 -1.258 24.690 1.00 36.03 775 PRO A O 1
ATOM 6066 N N . PRO A 1 776 ? 2.492 -1.161 26.251 1.00 30.25 776 PRO A N 1
ATOM 6067 C CA . PRO A 1 776 ? 2.176 -2.574 26.152 1.00 30.25 776 PRO A CA 1
ATOM 6068 C C . PRO A 1 776 ? 1.666 -2.876 24.743 1.00 30.25 776 PRO A C 1
ATOM 6070 O O . PRO A 1 776 ? 0.971 -2.068 24.127 1.00 30.25 776 PRO A O 1
ATOM 6073 N N . VAL A 1 777 ? 2.038 -4.049 24.241 1.00 38.59 777 VAL A N 1
ATOM 6074 C CA . VAL A 1 777 ? 1.454 -4.621 23.032 1.00 38.59 777 VAL A CA 1
ATOM 6075 C C . VAL A 1 777 ? -0.033 -4.833 23.317 1.00 38.59 777 VAL A C 1
ATOM 6077 O O . VAL A 1 777 ? -0.377 -5.506 24.291 1.00 38.59 777 VAL A O 1
ATOM 6080 N N . GLU A 1 778 ? -0.919 -4.274 22.495 1.00 34.38 778 GLU A N 1
ATOM 6081 C CA . GLU A 1 778 ? -2.301 -4.753 22.427 1.00 34.38 778 GLU A CA 1
ATOM 6082 C C . GLU A 1 778 ? -2.245 -6.215 21.955 1.00 34.38 778 GLU A C 1
ATOM 6084 O O . GLU A 1 778 ? -2.068 -6.488 20.772 1.00 34.38 778 GLU A O 1
ATOM 6089 N N . GLY A 1 779 ? -2.261 -7.161 22.900 1.00 37.50 779 GLY A N 1
ATOM 6090 C CA . GLY A 1 779 ? -2.142 -8.590 22.600 1.00 37.50 779 GLY A CA 1
ATOM 6091 C C . GLY A 1 779 ? -1.800 -9.506 23.779 1.00 37.50 779 GLY A C 1
ATOM 6092 O O . GLY A 1 779 ? -2.141 -10.684 23.731 1.00 37.50 779 GLY A O 1
ATOM 6093 N N . GLU A 1 780 ? -1.207 -9.017 24.873 1.00 31.03 780 GLU A N 1
ATOM 6094 C CA . GLU A 1 780 ? -0.986 -9.860 26.062 1.00 31.03 780 GLU A CA 1
ATOM 6095 C C . GLU A 1 780 ? -2.211 -9.846 26.986 1.00 31.03 780 GLU A C 1
ATOM 6097 O O . GLU A 1 780 ? -2.236 -9.222 28.048 1.00 31.03 780 GLU A O 1
ATOM 6102 N N . ALA A 1 781 ? -3.251 -10.580 26.585 1.00 27.66 781 ALA A N 1
ATOM 6103 C CA . ALA A 1 781 ? -4.165 -11.148 27.562 1.00 27.66 781 ALA A CA 1
ATOM 6104 C C . ALA A 1 781 ? -3.365 -12.122 28.439 1.00 27.66 781 ALA A C 1
ATOM 6106 O O . ALA A 1 781 ? -2.637 -12.982 27.943 1.00 27.66 781 ALA A O 1
ATOM 6107 N N . ILE A 1 782 ? -3.490 -11.960 29.752 1.00 31.75 782 ILE A N 1
ATOM 6108 C CA . ILE A 1 782 ? -2.853 -12.779 30.782 1.00 31.75 782 ILE A CA 1
ATOM 6109 C C . ILE A 1 782 ? -3.370 -14.221 30.640 1.00 31.75 782 ILE A C 1
ATOM 6111 O O . ILE A 1 782 ? -4.381 -14.598 31.228 1.00 31.75 782 ILE A O 1
ATOM 6115 N N . GLY A 1 783 ? -2.692 -15.026 29.823 1.00 26.81 783 GLY A N 1
ATOM 6116 C CA . GLY A 1 783 ? -2.889 -16.466 29.733 1.00 26.81 783 GLY A CA 1
ATOM 6117 C C . GLY A 1 783 ? -2.143 -17.146 30.875 1.00 26.81 783 GLY A C 1
ATOM 6118 O O . GLY A 1 783 ? -0.915 -17.112 30.931 1.00 26.81 783 GLY A O 1
ATOM 6119 N N . GLY A 1 784 ? -2.887 -17.743 31.808 1.00 25.72 784 GLY A N 1
ATOM 6120 C CA . GLY A 1 784 ? -2.331 -18.599 32.856 1.00 25.72 784 GLY A CA 1
ATOM 6121 C C . GLY A 1 784 ? -1.512 -19.770 32.285 1.00 25.72 784 GLY A C 1
ATOM 6122 O O . GLY A 1 784 ? -1.622 -20.093 31.101 1.00 25.72 784 GLY A O 1
ATOM 6123 N N . PRO A 1 785 ? -0.670 -20.419 33.108 1.00 27.14 785 PRO A N 1
ATOM 6124 C CA . PRO A 1 785 ? 0.277 -21.418 32.632 1.00 27.14 785 PRO A CA 1
ATOM 6125 C C . PRO A 1 785 ? -0.451 -22.623 32.026 1.00 27.14 785 PRO A C 1
ATOM 6127 O O . PRO A 1 785 ? -1.122 -23.381 32.728 1.00 27.14 785 PRO A O 1
ATOM 6130 N N . VAL A 1 786 ? -0.275 -22.820 30.717 1.00 27.39 786 VAL A N 1
ATOM 6131 C CA . VAL A 1 786 ? -0.629 -24.064 30.032 1.00 27.39 786 VAL A CA 1
ATOM 6132 C C . VAL A 1 786 ? 0.293 -25.153 30.569 1.00 27.39 786 VAL A C 1
ATOM 6134 O O . VAL A 1 786 ? 1.495 -25.186 30.304 1.00 27.39 786 VAL A O 1
ATOM 6137 N N . THR A 1 787 ? -0.282 -26.028 31.386 1.00 27.11 787 THR A N 1
ATOM 6138 C CA . THR A 1 787 ? 0.364 -27.248 31.849 1.00 27.11 787 THR A CA 1
ATOM 6139 C C . THR A 1 787 ? 0.481 -28.210 30.674 1.00 27.11 787 THR A C 1
ATOM 6141 O O . THR A 1 787 ? -0.500 -28.626 30.062 1.00 27.11 787 THR A O 1
ATOM 6144 N N . THR A 1 788 ? 1.716 -28.568 30.342 1.00 30.17 788 THR A N 1
ATOM 6145 C CA . THR A 1 788 ? 2.031 -29.644 29.412 1.00 30.17 788 THR A CA 1
ATOM 6146 C C . THR A 1 788 ? 1.666 -30.979 30.060 1.00 30.17 788 THR A C 1
ATOM 6148 O O . THR A 1 788 ? 2.424 -31.529 30.858 1.00 30.17 788 THR A O 1
ATOM 6151 N N . SER A 1 789 ? 0.497 -31.527 29.724 1.00 26.59 789 SER A N 1
ATOM 6152 C CA . SER A 1 789 ? 0.205 -32.934 30.000 1.00 26.59 789 SER A CA 1
ATOM 6153 C C . SER A 1 789 ? 0.654 -33.789 28.814 1.00 26.59 789 SER A C 1
ATOM 6155 O O . SER A 1 789 ? 0.132 -33.721 27.706 1.00 26.59 789 SER A O 1
ATOM 6157 N N . ARG A 1 790 ? 1.697 -34.585 29.063 1.00 32.62 790 ARG A N 1
ATOM 6158 C CA . ARG A 1 790 ? 2.016 -35.785 28.290 1.00 32.62 790 ARG A CA 1
ATOM 6159 C C . ARG A 1 790 ? 0.928 -36.835 28.542 1.00 32.62 790 ARG A C 1
ATOM 6161 O O . ARG A 1 790 ? 0.638 -37.130 29.698 1.00 32.62 790 ARG A O 1
ATOM 6168 N N . GLY A 1 791 ? 0.442 -37.475 27.484 1.00 26.61 791 GLY A N 1
ATOM 6169 C CA . GLY A 1 791 ? -0.291 -38.746 27.527 1.00 26.61 791 GLY A CA 1
ATOM 6170 C C . GLY A 1 791 ? -0.321 -39.340 26.119 1.00 26.61 791 GLY A C 1
ATOM 6171 O O . GLY A 1 791 ? -1.007 -38.815 25.259 1.00 26.61 791 GLY A O 1
ATOM 6172 N N . ASN A 1 792 ? 0.606 -40.237 25.769 1.00 30.50 792 ASN A N 1
ATOM 6173 C CA . ASN A 1 792 ? 0.369 -41.686 25.678 1.00 30.50 792 ASN A CA 1
ATOM 6174 C C . ASN A 1 792 ? -1.057 -42.082 25.246 1.00 30.50 792 ASN A C 1
ATOM 6176 O O . ASN A 1 792 ? -1.887 -42.377 26.104 1.00 30.50 792 ASN A O 1
ATOM 6180 N N . ARG A 1 793 ? -1.298 -42.211 23.941 1.00 32.81 793 ARG A N 1
ATOM 6181 C CA . ARG A 1 793 ? -1.465 -43.483 23.209 1.00 32.81 793 ARG A CA 1
ATOM 6182 C C . ARG A 1 793 ? -1.738 -43.212 21.739 1.00 32.81 793 ARG A C 1
ATOM 6184 O O . ARG A 1 793 ? -2.407 -42.197 21.463 1.00 32.81 793 ARG A O 1
#